Protein AF-0000000086143980 (afdb_homodimer)

Foldseek 3Di:
DCPLVRQLFPCCCVCCPPLPPDDPPPPDPPPPVPAAEEEEEEQAAQQQWDQD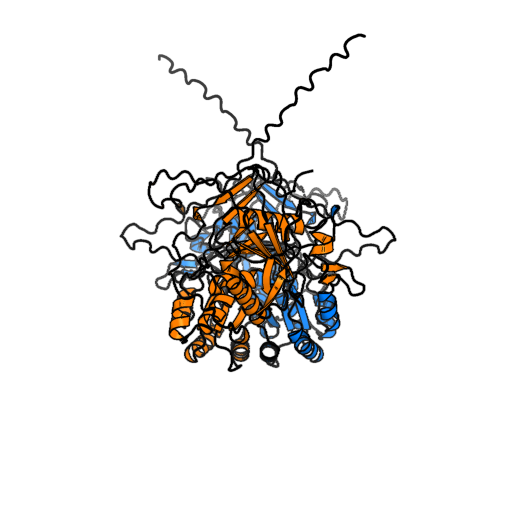PVGTDHDPCCCVPQAPPDLSRAVPDDDFWDWFQALVRDTDTFDKGWHAAHPVRGIHIYTYHYDVPHDDQVPDDLSNLVSVLVRCVRCVVVGQAYEYEGHDPLQLLSLLLSQLFALLQQFFEYEYEYWLHYSVDPPILSSNQRSVRRSCRRPDRASARWYGFPQFIAGSQQKDQDDNRDSRGMDRQEQGTQWGQDSVGIGGDVVSGDSDRRPPDDSDGFRFDLPQEEEDEADPPDALVVVCVVLVDPSHAEYEYAYADQFDHDPRNLVSLLVSVVVRRAYEYAYPDPDFFHDCVDVRSVSNVVSVHATQTHADPSNLSSLLRRQCRDPPRGSVVSNVCSNDDDRSRHDDDPPPDPPPDPDPPPVPPPPPPVPPPPPPPPPVPPPPPPPPPDDD/DFPLLVQLFPDPPPPPPVVPDDDPPPPDPPPPVPAAEEEEEEQAAQQQWDQDPVGTDHDPCCCVPQADPDLSRAVPDDDFWDWFQALVRDTDTFDKGWHAAHPVRGIHIYTYHYDVPHDDQVPDDLSNLVSVLVRCVRCVVPGQAYEYEGHDPLQLLSLLLSQLFALLQQFFEYEYEYWLHYSVDPPILSSNQRSVRRVCRRPDRASARWYGFPQFIAGSQQKDQDDNRDSRGMDRQEQGTQWGRDSVGIHGDVVSGDSDRRPPDDSDGFRFDLPQEEEDEADPPDALVVVCVVLVPPSHAEYEYAYADQFDHDPRNLVSLLVSVVVRRAYEYAYPDPDFFHDCVDPRSVSNVVSVHATQTHADPSNLSSLLRRQCRDPPRGSVVSNVCSNDDDRSRHDDDPPDDPPPDPDPPPVPPPPPPVPPPPPPPPPPPPPPPPPPPPDD

Nearest PDB structures (foldseek):
  3nxk-assembly2_F  TM=8.401E-01  e=1.054E-21  Campylobacter jejuni subsp. jejuni NCTC 11168 = ATCC 700819
  3nxk-assembly2_E  TM=8.441E-01  e=4.011E-21  Campylobacter jejuni subsp. jejuni NCTC 11168 = ATCC 700819
  3nxk-assembly2_G  TM=8.291E-01  e=3.775E-21  Campylobacter jejuni subsp. jejuni NCTC 11168 = ATCC 700819
  3nxk-assembly1_A  TM=8.303E-01  e=7.827E-21  Campylobacter jejuni subsp. jejuni NCTC 11168 = ATCC 700819
  2wt4-assembly1_A  TM=8.074E-01  e=4.844E-20  Helicobacter pylori

Radius of gyration: 29.67 Å; Cα contacts (8 Å, |Δi|>4): 1861; chains: 2; bounding box: 74×87×93 Å

Solvent-accessible surface area (backbone atoms only — not comparable to full-atom values): 47606 Å² total; per-residue (Å²): 142,63,70,63,65,64,63,37,76,59,54,62,68,38,52,88,73,62,84,80,66,70,80,84,66,77,68,63,80,74,67,82,72,71,58,43,36,31,40,34,35,38,40,27,17,40,31,35,24,37,85,46,98,86,35,77,38,78,43,92,46,40,57,70,72,62,33,65,80,28,60,76,46,18,58,75,66,89,56,71,61,40,83,38,42,42,73,85,72,43,77,43,77,20,58,34,35,33,27,48,57,25,66,81,66,47,42,39,33,38,29,46,47,71,45,85,74,61,41,58,27,45,60,42,32,29,72,52,48,44,34,52,50,50,26,50,62,67,36,48,89,79,35,59,20,32,34,35,34,30,14,62,53,35,38,35,36,48,31,15,35,44,28,69,54,43,35,50,61,37,82,36,16,33,28,36,30,36,22,77,29,22,48,80,42,93,84,29,51,16,60,56,18,49,51,51,31,53,52,46,28,65,70,41,88,47,48,40,36,25,32,24,52,61,53,28,32,31,49,14,26,39,34,43,62,39,28,41,66,48,69,63,23,61,45,30,70,77,70,53,53,39,24,42,53,52,97,84,32,53,46,73,36,68,88,60,52,84,78,71,78,52,63,90,52,79,86,73,63,62,69,48,50,34,68,27,44,47,65,45,55,68,56,60,38,67,48,44,66,48,54,50,33,52,64,58,55,83,68,53,42,32,33,35,37,29,20,34,34,47,40,34,59,48,71,79,37,48,64,56,52,27,52,41,33,75,74,46,29,34,37,32,35,22,32,65,23,67,26,53,45,21,45,64,89,40,65,63,24,41,59,39,45,73,42,61,38,32,53,32,26,40,28,37,68,33,26,51,48,32,47,51,27,45,41,67,32,32,92,85,54,42,51,66,59,37,48,57,52,65,58,48,69,82,73,70,33,36,71,73,79,74,77,70,72,85,55,88,71,66,81,76,60,82,79,67,60,78,75,77,67,76,68,77,69,78,72,75,72,72,73,72,76,70,75,76,71,77,76,72,81,68,84,123,144,75,70,61,62,43,60,40,52,64,53,80,64,76,78,77,69,70,96,54,68,70,81,86,67,77,68,62,80,74,68,82,74,70,57,43,36,30,40,35,35,39,38,27,17,40,31,35,23,37,86,47,97,87,35,76,37,78,44,94,46,39,56,71,71,61,32,64,81,29,61,81,46,18,60,76,66,89,55,72,60,39,82,38,42,41,73,84,71,44,78,42,74,21,58,34,34,32,27,48,53,28,58,83,65,48,44,40,35,39,29,47,45,70,46,84,75,60,41,58,26,46,59,43,31,30,72,51,48,44,34,52,51,50,26,48,62,66,35,48,89,80,34,58,19,34,34,35,34,30,15,64,54,35,38,35,36,47,30,15,35,46,28,70,54,43,36,50,60,37,82,35,15,34,29,34,29,36,22,80,30,22,48,81,44,92,83,29,51,15,59,50,17,50,46,39,33,52,52,46,28,66,70,41,85,48,48,42,37,24,31,25,50,59,51,29,33,30,50,14,24,40,34,42,61,39,28,41,66,48,67,64,23,61,43,31,70,77,70,53,51,38,25,40,53,53,96,83,30,46,45,64,36,70,87,58,52,86,78,72,77,52,62,90,51,77,90,71,63,62,70,48,49,35,68,26,44,47,65,44,54,70,56,59,36,68,46,45,67,47,53,50,33,52,63,57,54,84,68,52,43,33,34,35,38,29,20,34,35,46,38,35,59,48,72,78,36,47,64,55,54,26,53,41,34,75,73,44,28,34,37,34,35,22,33,63,23,67,28,55,45,20,46,65,88,40,66,62,24,41,58,40,45,73,42,60,39,33,53,33,25,41,27,35,67,35,26,50,47,33,48,51,27,45,42,67,32,31,90,84,54,41,52,65,58,38,47,57,51,65,56,49,68,82,75,71,32,38,71,74,79,74,77,72,73,83,56,88,72,67,82,77,59,83,78,69,60,77,74,77,67,76,68,78,67,76,71,76,73,73,71,73,74,71,73,78,68,74,73,70,78,68,83,122

pLDDT: mean 81.42, std 24.46, range [19.22, 98.88]

Organism: NCBI:txid717836

Secondary structure (DSSP, 8-state):
--TTTTTT---B-BTB-SSS----------------EEEEEEEESGGGEEEETTEEEE-TTIIIIIITT-TTT--S-----EEEE-TTS-EEEEPEEEPPP-TTS---EEEEEEEEEEEPGGG-SHHHHHHHHHHHHHHGGG-SEEEEE--SSSHHHHHHHHHHHHTTS--SEEEEE--SS-TTSTT-SHHHHHHHHHHHHHH----SEEEEETTEEEETTS-EE-BSS-SS-EE-TTT--SEEEETTEEEE-GGGS--SPPP----------GGGEEEEE--TT--HHHHHHHT-STT--EEEEEEBTTTB--GGGHHHHHHHHHTT-EEEEEESSSB----TTSHHHHHHHHTTPEE-TT--HHHHHHHHHHHHHSTT--HHHHHHHHTS-SSS-S---------SS----GGGS---------------------------/---SSSSS---------GGG-S--------------EEEEEEEESGGGEEEETTEEEE-TTIIIIIITT-TTT--S-----EEEE-TTS-EEEEPEEEPPP-TTS---EEEEEEEEEEEPGGG-SHHHHHHHHHHHHHHTTT-SEEEEE--SSSHHHHHHHHHHHHTTS--SEEEEE--SS-TTSTT-SHHHHHHHHHHHHHH----SEEEEETTEEEETTS-EE-BSS-SS-EE-TTT--SEEEETTEEEE-GGGS--SPPP----------GGGEEEEE--TT--HHHHHHHT-STT--EEEEEEBTTTB--GGGHHHHHHHHHTT-EEEEEESSSB----TTSHHHHHHHHTTPEE-TT--HHHHHHHHHHHHHSTT--HHHHHHHHTS-SSS-S---------SS----GGGS---------------------------

Structure (mmCIF, N/CA/C/O backbone):
data_AF-0000000086143980-model_v1
#
loop_
_entity.id
_entity.type
_entity.pdbx_description
1 polymer asparaginase
#
loop_
_atom_site.group_PDB
_atom_site.id
_atom_site.type_symbol
_atom_site.label_atom_id
_atom_site.label_alt_id
_atom_site.label_comp_id
_atom_site.label_asym_id
_atom_site.label_entity_id
_atom_site.label_seq_id
_atom_site.pdbx_PDB_ins_code
_atom_site.Cartn_x
_atom_site.Cartn_y
_atom_site.Cartn_z
_atom_site.occupancy
_atom_site.B_iso_or_equiv
_atom_site.auth_seq_id
_atom_site.auth_comp_id
_atom_site.auth_asym_id
_atom_site.auth_atom_id
_atom_site.pdbx_PDB_model_num
ATOM 1 N N . MET A 1 1 ? -13.703 -4.676 -33.531 1 31.06 1 MET A N 1
ATOM 2 C CA . MET A 1 1 ? -13.594 -6.078 -33.125 1 31.06 1 MET A CA 1
ATOM 3 C C . MET A 1 1 ? -12.172 -6.41 -32.688 1 31.06 1 MET A C 1
ATOM 5 O O . MET A 1 1 ? -11.43 -7.062 -33.438 1 31.06 1 MET A O 1
ATOM 9 N N . SER A 1 2 ? -11.383 -5.797 -31.891 1 38.38 2 SER A N 1
ATOM 10 C CA . SER A 1 2 ? -9.961 -5.82 -31.562 1 38.38 2 SER A CA 1
ATOM 11 C C . SER A 1 2 ? -9.602 -7.047 -30.734 1 38.38 2 SER A C 1
ATOM 13 O O . SER A 1 2 ? -8.516 -7.602 -30.875 1 38.38 2 SER A O 1
ATOM 15 N N . SER A 1 3 ? -10.031 -7.66 -29.766 1 44.16 3 SER A N 1
ATOM 16 C CA . SER A 1 3 ? -9.25 -8.258 -28.688 1 44.16 3 SER A CA 1
ATOM 17 C C . SER A 1 3 ? -8.773 -9.664 -29.062 1 44.16 3 SER A C 1
ATOM 19 O O . SER A 1 3 ? -8.148 -10.344 -28.25 1 44.16 3 SER A O 1
ATOM 21 N N . GLY A 1 4 ? -8.883 -10.766 -29.781 1 42.53 4 GLY A N 1
ATOM 22 C CA . GLY A 1 4 ? -8.602 -12.188 -29.844 1 42.53 4 GLY A CA 1
ATOM 23 C C . GLY A 1 4 ? -7.129 -12.5 -30.016 1 42.53 4 GLY A C 1
ATOM 24 O O . GLY A 1 4 ? -6.605 -12.438 -31.141 1 42.53 4 GLY A O 1
ATOM 25 N N . ILE A 1 5 ? -6.207 -12.398 -29.266 1 47.72 5 ILE A N 1
ATOM 26 C CA . ILE A 1 5 ? -5.586 -11.094 -29.062 1 47.72 5 ILE A CA 1
ATOM 27 C C . ILE A 1 5 ? -4.492 -10.875 -30.109 1 47.72 5 ILE A C 1
ATOM 29 O O . ILE A 1 5 ? -3.631 -11.734 -30.312 1 47.72 5 ILE A O 1
ATOM 33 N N . TYR A 1 6 ? -4.898 -9.898 -31.109 1 45.09 6 TYR A N 1
ATOM 34 C CA . TYR A 1 6 ? -5.969 -9.742 -32.094 1 45.09 6 TYR A CA 1
ATOM 35 C C . TYR A 1 6 ? -5.594 -10.398 -33.406 1 45.09 6 TYR A C 1
ATOM 37 O O . TYR A 1 6 ? -6.441 -10.992 -34.094 1 45.09 6 TYR A O 1
ATOM 45 N N . ARG A 1 7 ? -4.902 -11 -34 1 46.38 7 ARG A N 1
ATOM 46 C CA . ARG A 1 7 ? -4.41 -11.875 -35.062 1 46.38 7 ARG A CA 1
ATOM 47 C C . ARG A 1 7 ? -3.623 -13.047 -34.469 1 46.38 7 ARG A C 1
ATOM 49 O O . ARG A 1 7 ? -2.438 -12.914 -34.188 1 46.38 7 ARG A O 1
ATOM 56 N N . LEU A 1 8 ? -3.506 -13.695 -33.531 1 52.03 8 LEU A N 1
ATOM 57 C CA . LEU A 1 8 ? -2.869 -14.492 -32.5 1 52.03 8 LEU A CA 1
ATOM 58 C C . LEU A 1 8 ? -1.354 -14.328 -32.531 1 52.03 8 LEU A C 1
ATOM 60 O O . LEU A 1 8 ? -0.714 -14.633 -33.531 1 52.03 8 LEU A O 1
ATOM 64 N N . LEU A 1 9 ? -0.253 -13.602 -32.25 1 49.62 9 LEU A N 1
ATOM 65 C CA . LEU A 1 9 ? 0.788 -12.578 -32.25 1 49.62 9 LEU A CA 1
ATOM 66 C C . LEU A 1 9 ? 1.898 -12.922 -33.25 1 49.62 9 LEU A C 1
ATOM 68 O O . LEU A 1 9 ? 2.449 -14.023 -33.188 1 49.62 9 LEU A O 1
ATOM 72 N N . SER A 1 10 ? 2.207 -12.367 -34.562 1 44.44 10 SER A N 1
ATOM 73 C CA . SER A 1 10 ? 3.422 -12.453 -35.375 1 44.44 10 SER A CA 1
ATOM 74 C C . SER A 1 10 ? 4.527 -11.578 -34.812 1 44.44 10 SER A C 1
ATOM 76 O O . SER A 1 10 ? 5.707 -11.773 -35.094 1 44.44 10 SER A O 1
ATOM 78 N N . PHE A 1 11 ? 4.453 -10.305 -34.375 1 43.47 11 PHE A N 1
ATOM 79 C CA . PHE A 1 11 ? 5.68 -9.516 -34.344 1 43.47 11 PHE A CA 1
ATOM 80 C C . PHE A 1 11 ? 6.586 -10 -33.219 1 43.47 11 PHE A C 1
ATOM 82 O O . PHE A 1 11 ? 6.355 -9.672 -32.031 1 43.47 11 PHE A O 1
ATOM 89 N N . VAL A 1 12 ? 7.398 -10.953 -33.156 1 43 12 VAL A N 1
ATOM 90 C CA . VAL A 1 12 ? 8.391 -10.953 -32.094 1 43 12 VAL A CA 1
ATOM 91 C C . VAL A 1 12 ? 9.562 -10.047 -32.5 1 43 12 VAL A C 1
ATOM 93 O O . VAL A 1 12 ? 10.258 -10.312 -33.469 1 43 12 VAL A O 1
ATOM 96 N N . SER A 1 13 ? 9.836 -8.797 -32.5 1 40 13 SER A N 1
ATOM 97 C CA . SER A 1 13 ? 11.164 -8.203 -32.5 1 40 13 SER A CA 1
ATOM 98 C C . SER A 1 13 ? 12.148 -9.008 -31.672 1 40 13 SER A C 1
ATOM 100 O O . SER A 1 13 ? 12.234 -8.812 -30.453 1 40 13 SER A O 1
ATOM 102 N N . ALA A 1 14 ? 12.766 -10.227 -31.906 1 34.03 14 ALA A N 1
ATOM 103 C CA . ALA A 1 14 ? 13.781 -11.023 -31.234 1 34.03 14 ALA A CA 1
ATOM 104 C C . ALA A 1 14 ? 15.133 -10.32 -31.234 1 34.03 14 ALA A C 1
ATOM 106 O O . ALA A 1 14 ? 16.109 -10.836 -30.703 1 34.03 14 ALA A O 1
ATOM 107 N N . ASN A 1 15 ? 15.023 -9.562 -31.391 1 34.69 15 ASN A N 1
ATOM 108 C CA . ASN A 1 15 ? 13.57 -9.398 -31.391 1 34.69 15 ASN A CA 1
ATOM 109 C C . ASN A 1 15 ? 12.898 -10.312 -30.375 1 34.69 15 ASN A C 1
ATOM 111 O O . ASN A 1 15 ? 11.703 -10.195 -30.109 1 34.69 15 ASN A O 1
ATOM 115 N N . ARG A 1 16 ? 13.82 -11.219 -28.828 1 36.81 16 ARG A N 1
ATOM 116 C CA . ARG A 1 16 ? 15.18 -11.555 -28.422 1 36.81 16 ARG A CA 1
ATOM 117 C C . ARG A 1 16 ? 15.797 -12.594 -29.359 1 36.81 16 ARG A C 1
ATOM 119 O O . ARG A 1 16 ? 15.32 -13.727 -29.438 1 36.81 16 ARG A O 1
ATOM 126 N N . ARG A 1 17 ? 16.516 -12.938 -30.719 1 35.47 17 ARG A N 1
ATOM 127 C CA . ARG A 1 17 ? 17.141 -14.031 -31.453 1 35.47 17 ARG A CA 1
ATOM 128 C C . ARG A 1 17 ? 18.078 -14.828 -30.562 1 35.47 17 ARG A C 1
ATOM 130 O O . ARG A 1 17 ? 18.016 -16.062 -30.516 1 35.47 17 ARG A O 1
ATOM 137 N N . SER A 1 18 ? 19.641 -14.375 -30.266 1 34.31 18 SER A N 1
ATOM 138 C CA . SER A 1 18 ? 20.812 -15.078 -29.766 1 34.31 18 SER A CA 1
ATOM 139 C C . SER A 1 18 ? 20.688 -15.336 -28.266 1 34.31 18 SER A C 1
ATOM 141 O O . SER A 1 18 ? 21.578 -15.945 -27.656 1 34.31 18 SER A O 1
ATOM 143 N N . TYR A 1 19 ? 20.078 -14.906 -27.516 1 34.03 19 TYR A N 1
ATOM 144 C CA . TYR A 1 19 ? 20.438 -15.172 -26.125 1 34.03 19 TYR A CA 1
ATOM 145 C C . TYR A 1 19 ? 20.562 -16.672 -25.859 1 34.03 19 TYR A C 1
ATOM 147 O O . TYR A 1 19 ? 21.219 -17.094 -24.906 1 34.03 19 TYR A O 1
ATOM 155 N N . LEU A 1 20 ? 20.141 -17.906 -26.125 1 34.25 20 LEU A N 1
ATOM 156 C CA . LEU A 1 20 ? 20.938 -19.125 -25.953 1 34.25 20 LEU A CA 1
ATOM 157 C C . LEU A 1 20 ? 21.828 -19.375 -27.156 1 34.25 20 LEU A C 1
ATOM 159 O O . LEU A 1 20 ? 21.328 -19.812 -28.203 1 34.25 20 LEU A O 1
ATOM 163 N N . GLY A 1 21 ? 22.562 -18.719 -27.875 1 31.36 21 GLY A N 1
ATOM 164 C CA . GLY A 1 21 ? 23.609 -19.312 -28.688 1 31.36 21 GLY A CA 1
ATOM 165 C C . GLY A 1 21 ? 24.609 -20.125 -27.875 1 31.36 21 GLY A C 1
ATOM 166 O O . GLY A 1 21 ? 25.547 -19.562 -27.312 1 31.36 21 GLY A O 1
ATOM 167 N N . GLY A 1 22 ? 24.406 -21.312 -27.094 1 30.22 22 GLY A N 1
ATOM 168 C CA . GLY A 1 22 ? 25.406 -22.359 -27.266 1 30.22 22 GLY A CA 1
ATOM 169 C C . GLY A 1 22 ? 25.875 -22.5 -28.703 1 30.22 22 GLY A C 1
ATOM 170 O O . GLY A 1 22 ? 25.578 -21.656 -29.547 1 30.22 22 GLY A O 1
ATOM 171 N N . SER A 1 23 ? 26.062 -23.984 -29.375 1 27.56 23 SER A N 1
ATOM 172 C CA . SER A 1 23 ? 26.766 -24.453 -30.578 1 27.56 23 SER A CA 1
ATOM 173 C C . SER A 1 23 ? 26.344 -23.656 -31.797 1 27.56 23 SER A C 1
ATOM 175 O O . SER A 1 23 ? 25.172 -23.344 -31.969 1 27.56 23 SER A O 1
ATOM 177 N N . ARG A 1 24 ? 27.219 -22.875 -32.375 1 32.5 24 ARG A N 1
ATOM 178 C CA . ARG A 1 24 ? 27.234 -22.359 -33.75 1 32.5 24 ARG A CA 1
ATOM 179 C C . ARG A 1 24 ? 26.562 -23.312 -34.719 1 32.5 24 ARG A C 1
ATOM 181 O O . ARG A 1 24 ? 26.766 -23.234 -35.938 1 32.5 24 ARG A O 1
ATOM 188 N N . GLY A 1 25 ? 26.422 -24.688 -34.25 1 27.05 25 GLY A N 1
ATOM 189 C CA . GLY A 1 25 ? 26.109 -25.516 -35.406 1 27.05 25 GLY A CA 1
ATOM 190 C C . GLY A 1 25 ? 24.891 -25.031 -36.156 1 27.05 25 GLY A C 1
ATOM 191 O O . GLY A 1 25 ? 23.984 -24.438 -35.594 1 27.05 25 GLY A O 1
ATOM 192 N N . THR A 1 26 ? 25.047 -24.672 -37.438 1 30.44 26 THR A N 1
ATOM 193 C CA . THR A 1 26 ? 24.219 -24.391 -38.594 1 30.44 26 THR A CA 1
ATOM 194 C C . THR A 1 26 ? 22.938 -25.203 -38.562 1 30.44 26 THR A C 1
ATOM 196 O O . THR A 1 26 ? 22.266 -25.375 -39.562 1 30.44 26 THR A O 1
ATOM 199 N N . SER A 1 27 ? 22.797 -26.141 -37.5 1 28.16 27 SER A N 1
ATOM 200 C CA . SER A 1 27 ? 21.641 -26.953 -37.844 1 28.16 27 SER A CA 1
ATOM 201 C C . SER A 1 27 ? 20.391 -26.094 -37.969 1 28.16 27 SER A C 1
ATOM 203 O O . SER A 1 27 ? 20.188 -25.156 -37.188 1 28.16 27 SER A O 1
ATOM 205 N N . THR A 1 28 ? 19.938 -25.938 -39.094 1 29.83 28 THR A N 1
ATOM 206 C CA . THR A 1 28 ? 18.594 -25.5 -39.5 1 29.83 28 THR A CA 1
ATOM 207 C C . THR A 1 28 ? 17.578 -25.828 -38.406 1 29.83 28 THR A C 1
ATOM 209 O O . THR A 1 28 ? 17.547 -26.938 -37.906 1 29.83 28 THR A O 1
ATOM 212 N N . PRO A 1 29 ? 17.234 -24.797 -37.531 1 34.53 29 PRO A N 1
ATOM 213 C CA . PRO A 1 29 ? 16.094 -25.188 -36.688 1 34.53 29 PRO A CA 1
ATOM 214 C C . PRO A 1 29 ? 15.172 -26.203 -37.375 1 34.53 29 PRO A C 1
ATOM 216 O O . PRO A 1 29 ? 14.734 -25.969 -38.5 1 34.53 29 PRO A O 1
ATOM 219 N N . THR A 1 30 ? 15.648 -27.438 -37.594 1 32 30 THR A N 1
ATOM 220 C CA . THR A 1 30 ? 14.672 -28.406 -38.062 1 32 30 THR A CA 1
ATOM 221 C C . THR A 1 30 ? 13.281 -28.062 -37.562 1 32 30 THR A C 1
ATOM 223 O O . THR A 1 30 ? 13.086 -27.844 -36.375 1 32 30 THR A O 1
ATOM 226 N N . ASN A 1 31 ? 12.43 -27.516 -38.344 1 35.31 31 ASN A N 1
ATOM 227 C CA . ASN A 1 31 ? 11 -27.219 -38.406 1 35.31 31 ASN A CA 1
ATOM 228 C C . ASN A 1 31 ? 10.172 -28.328 -37.75 1 35.31 31 ASN A C 1
ATOM 230 O O . ASN A 1 31 ? 9.031 -28.578 -38.156 1 35.31 31 ASN A O 1
ATOM 234 N N . SER A 1 32 ? 10.633 -29.406 -37.406 1 40.41 32 SER A N 1
ATOM 235 C CA . SER A 1 32 ? 9.531 -30.281 -37 1 40.41 32 SER A CA 1
ATOM 236 C C . SER A 1 32 ? 8.664 -29.609 -35.969 1 40.41 32 SER A C 1
ATOM 238 O O . SER A 1 32 ? 9.062 -29.5 -34.781 1 40.41 32 SER A O 1
ATOM 240 N N . ALA A 1 33 ? 8.07 -28.469 -36.219 1 48.88 33 ALA A N 1
ATOM 241 C CA . ALA A 1 33 ? 7.27 -27.391 -35.625 1 48.88 33 ALA A CA 1
ATOM 242 C C . ALA A 1 33 ? 6.234 -27.953 -34.656 1 48.88 33 ALA A C 1
ATOM 244 O O . ALA A 1 33 ? 5.102 -28.234 -35.031 1 48.88 33 ALA A O 1
ATOM 245 N N . SER A 1 34 ? 6.578 -28.953 -33.719 1 66.31 34 SER A N 1
ATOM 246 C CA . SER A 1 34 ? 5.562 -29.5 -32.812 1 66.31 34 SER A CA 1
ATOM 247 C C . SER A 1 34 ? 4.82 -28.391 -32.062 1 66.31 34 SER A C 1
ATOM 249 O O . SER A 1 34 ? 5.395 -27.328 -31.797 1 66.31 34 SER A O 1
ATOM 251 N N . GLU A 1 35 ? 3.576 -28.469 -32.094 1 84.88 35 GLU A N 1
ATOM 252 C CA . GLU A 1 35 ? 2.666 -27.531 -31.438 1 84.88 35 GLU A CA 1
ATOM 253 C C . GLU A 1 35 ? 2.963 -27.438 -29.938 1 84.88 35 GLU A C 1
ATOM 255 O O . GLU A 1 35 ? 3.012 -28.453 -29.25 1 84.88 35 GLU A O 1
ATOM 260 N N . PRO A 1 36 ? 3.381 -26.297 -29.484 1 90.88 36 PRO A N 1
ATOM 261 C CA . PRO A 1 36 ? 3.557 -26.156 -28.047 1 90.88 36 PRO A CA 1
ATOM 262 C C . PRO A 1 36 ? 2.371 -26.703 -27.25 1 90.88 36 PRO A C 1
ATOM 264 O O . PRO A 1 36 ? 1.223 -26.562 -27.672 1 90.88 36 PRO A O 1
ATOM 267 N N . GLN A 1 37 ? 2.754 -27.375 -26.141 1 95 37 GLN A N 1
ATOM 268 C CA . GLN A 1 37 ? 1.747 -27.938 -25.25 1 95 37 GLN A CA 1
ATOM 269 C C . GLN A 1 37 ? 1.739 -27.203 -23.906 1 95 37 GLN A C 1
ATOM 271 O O . GLN A 1 37 ? 2.742 -27.203 -23.188 1 95 37 GLN A O 1
ATOM 276 N N . ILE A 1 38 ? 0.599 -26.641 -23.562 1 96.81 38 ILE A N 1
ATOM 277 C CA . ILE A 1 38 ? 0.444 -25.891 -22.328 1 96.81 38 ILE A CA 1
ATOM 278 C C . ILE A 1 38 ? -0.536 -26.609 -21.406 1 96.81 38 ILE A C 1
ATOM 280 O O . ILE A 1 38 ? -1.559 -27.125 -21.859 1 96.81 38 ILE A O 1
ATOM 284 N N . LEU A 1 39 ? -0.166 -26.703 -20.172 1 98.38 39 LEU A N 1
ATOM 285 C CA . LEU A 1 39 ? -1.156 -27.094 -19.188 1 98.38 39 LEU A CA 1
ATOM 286 C C . LEU A 1 39 ? -1.805 -25.875 -18.547 1 98.38 39 LEU A C 1
ATOM 288 O O . LEU A 1 39 ? -1.121 -25.047 -17.922 1 98.38 39 LEU A O 1
ATOM 292 N N . LEU A 1 40 ? -3.062 -25.688 -18.75 1 98 40 LEU A N 1
ATOM 293 C CA . LEU A 1 40 ? -3.863 -24.672 -18.078 1 98 40 LEU A CA 1
ATOM 294 C C . LEU A 1 40 ? -4.453 -25.219 -16.781 1 98 40 LEU A C 1
ATOM 296 O O . LEU A 1 40 ? -5.297 -26.109 -16.797 1 98 40 LEU A O 1
ATOM 300 N N . VAL A 1 41 ? -3.975 -24.703 -15.688 1 97.88 41 VAL A N 1
ATOM 301 C CA . VAL A 1 41 ? -4.5 -25.047 -14.375 1 97.88 41 VAL A CA 1
ATOM 302 C C . VAL A 1 41 ? -5.52 -24.016 -13.93 1 97.88 41 VAL A C 1
ATOM 304 O O . VAL A 1 41 ? -5.168 -22.859 -13.672 1 97.88 41 VAL A O 1
ATOM 307 N N . VAL A 1 42 ? -6.746 -24.406 -13.844 1 96.31 42 VAL A N 1
ATOM 308 C CA . VAL A 1 42 ? -7.789 -23.547 -13.305 1 96.31 42 VAL A CA 1
ATOM 309 C C . VAL A 1 42 ? -7.945 -23.797 -11.805 1 96.31 42 VAL A C 1
ATOM 311 O O . VAL A 1 42 ? -8.68 -24.688 -11.391 1 96.31 42 VAL A O 1
ATOM 314 N N . ALA A 1 43 ? -7.312 -22.953 -11.047 1 95.38 43 ALA A N 1
ATOM 315 C CA . ALA A 1 43 ? -7.316 -23.141 -9.602 1 95.38 43 ALA A CA 1
ATOM 316 C C . ALA A 1 43 ? -8.492 -22.406 -8.953 1 95.38 43 ALA A C 1
ATOM 318 O O . ALA A 1 43 ? -8.914 -22.75 -7.852 1 95.38 43 ALA A O 1
ATOM 319 N N . GLY A 1 44 ? -8.977 -21.375 -9.586 1 92.56 44 GLY A N 1
ATOM 320 C CA . GLY A 1 44 ? -10.086 -20.594 -9.078 1 92.56 44 GLY A CA 1
ATOM 321 C C . GLY A 1 44 ? -10.039 -19.141 -9.516 1 92.56 44 GLY A C 1
ATOM 322 O O . GLY A 1 44 ? -9.406 -18.812 -10.523 1 92.56 44 GLY A O 1
ATOM 323 N N . GLY A 1 45 ? -10.82 -18.391 -8.766 1 90.5 45 GLY A N 1
ATOM 324 C CA . GLY A 1 45 ? -10.805 -16.953 -9 1 90.5 45 GLY A CA 1
ATOM 325 C C . GLY A 1 45 ? -12.047 -16.438 -9.703 1 90.5 45 GLY A C 1
ATOM 326 O O . GLY A 1 45 ? -12.805 -17.219 -10.273 1 90.5 45 GLY A O 1
ATOM 327 N N . THR A 1 46 ? -12.117 -15.18 -9.734 1 86.06 46 THR A N 1
ATOM 328 C CA . THR A 1 46 ? -13.25 -14.492 -10.344 1 86.06 46 THR A CA 1
ATOM 329 C C . THR A 1 46 ? -13.391 -14.875 -11.812 1 86.06 46 THR A C 1
ATOM 331 O O . THR A 1 46 ? -14.508 -14.938 -12.344 1 86.06 46 THR A O 1
ATOM 334 N N . ILE A 1 47 ? -12.352 -15.234 -12.406 1 90.31 47 ILE A N 1
ATOM 335 C CA . ILE A 1 47 ? -12.32 -15.523 -13.836 1 90.31 47 ILE A CA 1
ATOM 336 C C . ILE A 1 47 ? -13.273 -16.672 -14.148 1 90.31 47 ILE A C 1
ATOM 338 O O . ILE A 1 47 ? -13.875 -16.719 -15.227 1 90.31 47 ILE A O 1
ATOM 342 N N . CYS A 1 48 ? -13.484 -17.547 -13.203 1 89.12 48 CYS A N 1
ATOM 343 C CA . CYS A 1 48 ? -14.328 -18.719 -13.445 1 89.12 48 CYS A CA 1
ATOM 344 C C . CYS A 1 48 ? -15.57 -18.688 -12.562 1 89.12 48 CYS A C 1
ATOM 346 O O . CYS A 1 48 ? -16.172 -19.734 -12.289 1 89.12 48 CYS A O 1
ATOM 348 N N . MET A 1 49 ? -15.914 -17.516 -12.102 1 84.06 49 MET A N 1
ATOM 349 C CA . MET A 1 49 ? -17.078 -17.438 -11.211 1 84.06 49 MET A CA 1
ATOM 350 C C . MET A 1 49 ? -18.344 -17.125 -12.008 1 84.06 49 MET A C 1
ATOM 352 O O . MET A 1 49 ? -18.281 -16.422 -13.023 1 84.06 49 MET A O 1
ATOM 356 N N . GLN A 1 50 ? -19.406 -17.656 -11.516 1 83 50 GLN A N 1
ATOM 357 C CA . GLN A 1 50 ? -20.703 -17.438 -12.133 1 83 50 GLN A CA 1
ATOM 358 C C . GLN A 1 50 ? -21.734 -16.953 -11.109 1 83 50 GLN A C 1
ATOM 360 O O . GLN A 1 50 ? -21.562 -17.188 -9.906 1 83 50 GLN A O 1
ATOM 365 N N . ASP A 1 51 ? -22.734 -16.266 -11.633 1 77.62 51 ASP A N 1
ATOM 366 C CA . ASP A 1 51 ? -23.812 -15.797 -10.773 1 77.62 51 ASP A CA 1
ATOM 367 C C . ASP A 1 51 ? -24.594 -16.969 -10.195 1 77.62 51 ASP A C 1
ATOM 369 O O . ASP A 1 51 ? -24.812 -17.969 -10.883 1 77.62 51 ASP A O 1
ATOM 373 N N . SER A 1 52 ? -24.844 -16.844 -8.93 1 75.12 52 SER A N 1
ATOM 374 C CA . SER A 1 52 ? -25.734 -17.766 -8.234 1 75.12 52 SER A CA 1
ATOM 375 C C . SER A 1 52 ? -26.688 -17.031 -7.301 1 75.12 52 SER A C 1
ATOM 377 O O . SER A 1 52 ? -26.609 -15.805 -7.172 1 75.12 52 SER A O 1
ATOM 379 N N . GLU A 1 53 ? -27.656 -17.734 -6.797 1 69.5 53 GLU A N 1
ATOM 380 C CA . GLU A 1 53 ? -28.578 -17.141 -5.832 1 69.5 53 GLU A CA 1
ATOM 381 C C . GLU A 1 53 ? -27.828 -16.578 -4.633 1 69.5 53 GLU A C 1
ATOM 383 O O . GLU A 1 53 ? -28.266 -15.586 -4.035 1 69.5 53 GLU A O 1
ATOM 388 N N . ASP A 1 54 ? -26.75 -17.188 -4.422 1 65.69 54 ASP A N 1
ATOM 389 C CA . ASP A 1 54 ? -25.969 -16.766 -3.258 1 65.69 54 ASP A CA 1
ATOM 390 C C . ASP A 1 54 ? -24.844 -15.82 -3.664 1 65.69 54 ASP A C 1
ATOM 392 O O . ASP A 1 54 ? -23.891 -15.609 -2.9 1 65.69 54 ASP A O 1
ATOM 396 N N . GLY A 1 55 ? -24.906 -15.359 -4.883 1 67 55 GLY A N 1
ATOM 397 C CA . GLY A 1 55 ? -23.844 -14.492 -5.371 1 67 55 GLY A CA 1
ATOM 398 C C . GLY A 1 55 ? -22.891 -15.195 -6.32 1 67 55 GLY A C 1
ATOM 399 O O . GLY A 1 55 ? -23.219 -16.234 -6.883 1 67 55 GLY A O 1
ATOM 400 N N . LEU A 1 56 ? -21.781 -14.586 -6.496 1 68.19 56 LEU A N 1
ATOM 401 C CA . LEU A 1 56 ? -20.797 -15.164 -7.406 1 68.19 56 LEU A CA 1
ATOM 402 C C . LEU A 1 56 ? -20.109 -16.359 -6.777 1 68.19 56 LEU A C 1
ATOM 404 O O . LEU A 1 56 ? -19.594 -16.281 -5.656 1 68.19 56 LEU A O 1
ATOM 408 N N . VAL A 1 57 ? -20.25 -17.5 -7.496 1 71.62 57 VAL A N 1
ATOM 409 C CA . VAL A 1 57 ? -19.609 -18.719 -7.008 1 71.62 57 VAL A CA 1
ATOM 410 C C . VAL A 1 57 ? -18.703 -19.297 -8.094 1 71.62 57 VAL A C 1
ATOM 412 O O . VAL A 1 57 ? -18.984 -19.141 -9.289 1 71.62 57 VAL A O 1
ATOM 415 N N . THR A 1 58 ? -17.703 -19.938 -7.645 1 72.81 58 THR A N 1
ATOM 416 C CA . THR A 1 58 ? -16.812 -20.594 -8.602 1 72.81 58 THR A CA 1
ATOM 417 C C . THR A 1 58 ? -17.547 -21.734 -9.305 1 72.81 58 THR A C 1
ATOM 419 O O . THR A 1 58 ? -18.328 -22.453 -8.688 1 72.81 58 THR A O 1
ATOM 422 N N . SER A 1 59 ? -17.359 -21.766 -10.648 1 72.5 59 SER A N 1
ATOM 423 C CA . SER A 1 59 ? -18.062 -22.75 -11.453 1 72.5 59 SER A CA 1
ATOM 424 C C . SER A 1 59 ? -17.109 -23.797 -12.031 1 72.5 59 SER A C 1
ATOM 426 O O . SER A 1 59 ? -16.047 -23.438 -12.539 1 72.5 59 SER A O 1
ATOM 428 N N . LYS A 1 60 ? -17.531 -25.031 -12.031 1 71.75 60 LYS A N 1
ATOM 429 C CA . LYS A 1 60 ? -16.781 -26.109 -12.641 1 71.75 60 LYS A CA 1
ATOM 430 C C . LYS A 1 60 ? -17.109 -26.234 -14.125 1 71.75 60 LYS A C 1
ATOM 432 O O . LYS A 1 60 ? -16.688 -27.203 -14.781 1 71.75 60 LYS A O 1
ATOM 437 N N . LEU A 1 61 ? -17.688 -25.266 -14.539 1 77.75 61 LEU A N 1
ATOM 438 C CA . LEU A 1 61 ? -18.109 -25.328 -15.93 1 77.75 61 LEU A CA 1
ATOM 439 C C . LEU A 1 61 ? -17.266 -24.391 -16.797 1 77.75 61 LEU A C 1
ATOM 441 O O . LEU A 1 61 ? -17.641 -24.078 -17.938 1 77.75 61 LEU A O 1
ATOM 445 N N . PHE A 1 62 ? -16.172 -23.984 -16.234 1 87.62 62 PHE A N 1
ATOM 446 C CA . PHE A 1 62 ? -15.367 -22.984 -16.922 1 87.62 62 PHE A CA 1
ATOM 447 C C . PHE A 1 62 ? -14.906 -23.5 -18.281 1 87.62 62 PHE A C 1
ATOM 449 O O . PHE A 1 62 ? -15.062 -22.828 -19.297 1 87.62 62 PHE A O 1
ATOM 456 N N . LEU A 1 63 ? -14.375 -24.734 -18.344 1 88.56 63 LEU A N 1
ATOM 457 C CA . LEU A 1 63 ? -13.922 -25.344 -19.578 1 88.56 63 LEU A CA 1
ATOM 458 C C . LEU A 1 63 ? -15.062 -25.484 -20.578 1 88.56 63 LEU A C 1
ATOM 460 O O . LEU A 1 63 ? -14.953 -25.047 -21.734 1 88.56 63 LEU A O 1
ATOM 464 N N . ASP A 1 64 ? -16.156 -26 -20.109 1 85.56 64 ASP A N 1
ATOM 465 C CA . ASP A 1 64 ? -17.25 -26.359 -21 1 85.56 64 ASP A CA 1
ATOM 466 C C . ASP A 1 64 ? -18.016 -25.109 -21.469 1 85.56 64 ASP A C 1
ATOM 468 O O . ASP A 1 64 ? -18.453 -25.047 -22.609 1 85.56 64 ASP A O 1
ATOM 472 N N . GLU A 1 65 ? -18.016 -24.156 -20.641 1 84.25 65 GLU A N 1
ATOM 473 C CA . GLU A 1 65 ? -18.891 -23.031 -20.953 1 84.25 65 GLU A CA 1
ATOM 474 C C . GLU A 1 65 ? -18.078 -21.828 -21.469 1 84.25 65 GLU A C 1
ATOM 476 O O . GLU A 1 65 ? -18.594 -21.016 -22.234 1 84.25 65 GLU A O 1
ATOM 481 N N . CYS A 1 66 ? -16.828 -21.734 -21.047 1 87.62 66 CYS A N 1
ATOM 482 C CA . CYS A 1 66 ? -16.094 -20.516 -21.391 1 87.62 66 CYS A CA 1
ATOM 483 C C . CYS A 1 66 ? -15.031 -20.812 -22.453 1 87.62 66 CYS A C 1
ATOM 485 O O . CYS A 1 66 ? -14.664 -19.922 -23.219 1 87.62 66 CYS A O 1
ATOM 487 N N . LEU A 1 67 ? -14.555 -22.078 -22.594 1 91.19 67 LEU A N 1
ATOM 488 C CA . LEU A 1 67 ? -13.391 -22.312 -23.438 1 91.19 67 LEU A CA 1
ATOM 489 C C . LEU A 1 67 ? -13.766 -23.156 -24.641 1 91.19 67 LEU A C 1
ATOM 491 O O . LEU A 1 67 ? -13.539 -22.766 -25.781 1 91.19 67 LEU A O 1
ATOM 495 N N . ARG A 1 68 ? -14.273 -24.375 -24.562 1 87.56 68 ARG A N 1
ATOM 496 C CA . ARG A 1 68 ? -14.477 -25.391 -25.609 1 87.56 68 ARG A CA 1
ATOM 497 C C . ARG A 1 68 ? -15.289 -24.812 -26.766 1 87.56 68 ARG A C 1
ATOM 499 O O . ARG A 1 68 ? -15.031 -25.141 -27.922 1 87.56 68 ARG A O 1
ATOM 506 N N . HIS A 1 69 ? -16.219 -23.969 -26.609 1 82 69 HIS A N 1
ATOM 507 C CA . HIS A 1 69 ? -17.062 -23.484 -27.703 1 82 69 HIS A CA 1
ATOM 508 C C . HIS A 1 69 ? -16.703 -22.062 -28.078 1 82 69 HIS A C 1
ATOM 510 O O . HIS A 1 69 ? -17.422 -21.422 -28.844 1 82 69 HIS A O 1
ATOM 516 N N . ASN A 1 70 ? -15.641 -21.672 -27.594 1 89.12 70 ASN A N 1
ATOM 517 C CA . ASN A 1 70 ? -15.109 -20.359 -27.953 1 89.12 70 ASN A CA 1
ATOM 518 C C . ASN A 1 70 ? -13.977 -20.484 -28.969 1 89.12 70 ASN A C 1
ATOM 520 O O . ASN A 1 70 ? -12.906 -21.016 -28.656 1 89.12 70 ASN A O 1
ATOM 524 N N . PRO A 1 71 ? -14.156 -20 -30.203 1 89.56 71 PRO A N 1
ATOM 525 C CA . PRO A 1 71 ? -13.172 -20.172 -31.266 1 89.56 71 PRO A CA 1
ATOM 526 C C . PRO A 1 71 ? -11.828 -19.516 -30.938 1 89.56 71 PRO A C 1
ATOM 528 O O . PRO A 1 71 ? -10.82 -19.797 -31.594 1 89.56 71 PRO A O 1
ATOM 531 N N . THR A 1 72 ? -11.828 -18.703 -29.953 1 88.5 72 THR A N 1
ATOM 532 C CA . THR A 1 72 ? -10.586 -18.078 -29.516 1 88.5 72 THR A CA 1
ATOM 533 C C . THR A 1 72 ? -9.648 -19.109 -28.906 1 88.5 72 THR A C 1
ATOM 535 O O . THR A 1 72 ? -8.43 -19 -29.016 1 88.5 72 THR A O 1
ATOM 538 N N . TYR A 1 73 ? -10.242 -20.156 -28.328 1 91.75 73 TYR A N 1
ATOM 539 C CA . TYR A 1 73 ? -9.445 -21.094 -27.531 1 91.75 73 TYR A CA 1
ATOM 540 C C . TYR A 1 73 ? -9.43 -22.469 -28.172 1 91.75 73 TYR A C 1
ATOM 542 O O . TYR A 1 73 ? -8.586 -23.297 -27.828 1 91.75 73 TYR A O 1
ATOM 550 N N . ASP A 1 74 ? -10.406 -22.688 -29 1 92.06 74 ASP A N 1
ATOM 551 C CA . ASP A 1 74 ? -10.523 -23.984 -29.641 1 92.06 74 ASP A CA 1
ATOM 552 C C . ASP A 1 74 ? -10.938 -23.844 -31.109 1 92.06 74 ASP A C 1
ATOM 554 O O . ASP A 1 74 ? -12.023 -23.344 -31.406 1 92.06 74 ASP A O 1
ATOM 558 N N . ASP A 1 75 ? -10.117 -24.328 -31.984 1 89.62 75 ASP A N 1
ATOM 559 C CA . ASP A 1 75 ? -10.391 -24.172 -33.406 1 89.62 75 ASP A CA 1
ATOM 560 C C . ASP A 1 75 ? -11.297 -25.297 -33.938 1 89.62 75 ASP A C 1
ATOM 562 O O . ASP A 1 75 ? -11.555 -25.391 -35.125 1 89.62 75 ASP A O 1
ATOM 566 N N . GLY A 1 76 ? -11.617 -26.266 -33.094 1 89.81 76 GLY A N 1
ATOM 567 C CA . GLY A 1 76 ? -12.57 -27.312 -33.438 1 89.81 76 GLY A CA 1
ATOM 568 C C . GLY A 1 76 ? -11.906 -28.609 -33.875 1 89.81 76 GLY A C 1
ATOM 569 O O . GLY A 1 76 ? -12.57 -29.625 -34.031 1 89.81 76 GLY A O 1
ATOM 570 N N . THR A 1 77 ? -10.625 -28.609 -34.062 1 90.56 77 THR A N 1
ATOM 571 C CA . THR A 1 77 ? -9.914 -29.828 -34.406 1 90.56 77 THR A CA 1
ATOM 572 C C . THR A 1 77 ? -9.93 -30.828 -33.25 1 90.56 77 THR A C 1
ATOM 574 O O . THR A 1 77 ? -9.578 -30.484 -32.125 1 90.56 77 THR A O 1
ATOM 577 N N . PRO A 1 78 ? -10.414 -32 -33.531 1 90.44 78 PRO A N 1
ATOM 578 C CA . PRO A 1 78 ? -10.398 -33 -32.438 1 90.44 78 PRO A CA 1
ATOM 579 C C . PRO A 1 78 ? -8.992 -33.312 -31.969 1 90.44 78 PRO A C 1
ATOM 581 O O . PRO A 1 78 ? -8.094 -33.562 -32.781 1 90.44 78 PRO A O 1
ATOM 584 N N . VAL A 1 79 ? -8.773 -33.188 -30.719 1 90.5 79 VAL A N 1
ATOM 585 C CA . VAL A 1 79 ? -7.496 -33.5 -30.078 1 90.5 79 VAL A CA 1
ATOM 586 C C . VAL A 1 79 ? -7.723 -34.5 -28.938 1 90.5 79 VAL A C 1
ATOM 588 O O . VAL A 1 79 ? -8.711 -34.375 -28.203 1 90.5 79 VAL A O 1
ATOM 591 N N . LEU A 1 80 ? -6.828 -35.438 -28.781 1 90.62 80 LEU A N 1
ATOM 592 C CA . LEU A 1 80 ? -6.922 -36.406 -27.688 1 90.62 80 LEU A CA 1
ATOM 593 C C . LEU A 1 80 ? -6.621 -35.75 -26.344 1 90.62 80 LEU A C 1
ATOM 595 O O . LEU A 1 80 ? -5.82 -34.812 -26.281 1 90.62 80 LEU A O 1
ATOM 599 N N . SER A 1 81 ? -7.258 -36.312 -25.375 1 93.38 81 SER A N 1
ATOM 600 C CA . SER A 1 81 ? -6.957 -35.875 -24.016 1 93.38 81 SER A CA 1
ATOM 601 C C . SER A 1 81 ? -5.512 -36.188 -23.641 1 93.38 81 SER A C 1
ATOM 603 O O . SER A 1 81 ? -4.871 -37.031 -24.266 1 93.38 81 SER A O 1
ATOM 605 N N . THR A 1 82 ? -5.059 -35.469 -22.703 1 95.5 82 THR A N 1
ATOM 606 C CA . THR A 1 82 ? -3.689 -35.625 -22.234 1 95.5 82 THR A CA 1
ATOM 607 C C . THR A 1 82 ? -3.672 -36.094 -20.781 1 95.5 82 THR A C 1
ATOM 609 O O . THR A 1 82 ? -4.457 -35.625 -19.953 1 95.5 82 THR A O 1
ATOM 612 N N . LYS A 1 83 ? -2.775 -37.031 -20.484 1 96.94 83 LYS A N 1
ATOM 613 C CA . LYS A 1 83 ? -2.621 -37.5 -19.109 1 96.94 83 LYS A CA 1
ATOM 614 C C . LYS A 1 83 ? -1.941 -36.438 -18.25 1 96.94 83 LYS A C 1
ATOM 616 O O . LYS A 1 83 ? -0.902 -35.906 -18.625 1 96.94 83 LYS A O 1
ATOM 621 N N . VAL A 1 84 ? -2.561 -36.125 -17.125 1 97.94 84 VAL A N 1
ATOM 622 C CA . VAL A 1 84 ? -2.031 -35.125 -16.203 1 97.94 84 VAL A CA 1
ATOM 623 C C . VAL A 1 84 ? -2.135 -35.656 -14.766 1 97.94 84 VAL A C 1
ATOM 625 O O . VAL A 1 84 ? -2.99 -36.469 -14.461 1 97.94 84 VAL A O 1
ATOM 628 N N . THR A 1 85 ? -1.172 -35.312 -13.945 1 98.19 85 THR A N 1
ATOM 629 C CA . THR A 1 85 ? -1.304 -35.5 -12.5 1 98.19 85 THR A CA 1
ATOM 630 C C . THR A 1 85 ? -2.047 -34.312 -11.875 1 98.19 85 THR A C 1
ATOM 632 O O . THR A 1 85 ? -1.611 -33.188 -11.984 1 98.19 85 THR A O 1
ATOM 635 N N . ASN A 1 86 ? -3.172 -34.562 -11.219 1 97.38 86 ASN A N 1
ATOM 636 C CA . ASN A 1 86 ? -3.982 -33.5 -10.672 1 97.38 86 ASN A CA 1
ATOM 637 C C . ASN A 1 86 ? -3.461 -33.031 -9.312 1 97.38 86 ASN A C 1
ATOM 639 O O . ASN A 1 86 ? -2.396 -33.469 -8.867 1 97.38 86 ASN A O 1
ATOM 643 N N . GLU A 1 87 ? -4.176 -32.094 -8.664 1 95.31 87 GLU A N 1
ATOM 644 C CA . GLU A 1 87 ? -3.74 -31.438 -7.438 1 95.31 87 GLU A CA 1
ATOM 645 C C . GLU A 1 87 ? -3.705 -32.406 -6.266 1 95.31 87 GLU A C 1
ATOM 647 O O . GLU A 1 87 ? -3.105 -32.125 -5.227 1 95.31 87 GLU A O 1
ATOM 652 N N . HIS A 1 88 ? -4.285 -33.594 -6.422 1 95.69 88 HIS A N 1
ATOM 653 C CA . HIS A 1 88 ? -4.297 -34.594 -5.379 1 95.69 88 HIS A CA 1
ATOM 654 C C . HIS A 1 88 ? -3.266 -35.688 -5.656 1 95.69 88 HIS A C 1
ATOM 656 O O . HIS A 1 88 ? -3.219 -36.688 -4.953 1 95.69 88 HIS A O 1
ATOM 662 N N . GLY A 1 89 ? -2.537 -35.562 -6.73 1 96 89 GLY A N 1
ATOM 663 C CA . GLY A 1 89 ? -1.494 -36.531 -7.059 1 96 89 GLY A CA 1
ATOM 664 C C . GLY A 1 89 ? -2.002 -37.719 -7.875 1 96 89 GLY A C 1
ATOM 665 O O . GLY A 1 89 ? -1.315 -38.719 -8 1 96 89 GLY A O 1
ATOM 666 N N . LYS A 1 90 ? -3.168 -37.531 -8.445 1 97.62 90 LYS A N 1
ATOM 667 C CA . LYS A 1 90 ? -3.775 -38.625 -9.211 1 97.62 90 LYS A CA 1
ATOM 668 C C . LYS A 1 90 ? -3.646 -38.375 -10.711 1 97.62 90 LYS A C 1
ATOM 670 O O . LYS A 1 90 ? -3.826 -37.25 -11.18 1 97.62 90 LYS A O 1
ATOM 675 N N . SER A 1 91 ? -3.373 -39.406 -11.406 1 97.38 91 SER A N 1
ATOM 676 C CA . SER A 1 91 ? -3.311 -39.312 -12.859 1 97.38 91 SER A CA 1
ATOM 677 C C . SER A 1 91 ? -4.707 -39.312 -13.469 1 97.38 91 SER A C 1
ATOM 679 O O . SER A 1 91 ? -5.516 -40.188 -13.219 1 97.38 91 SER A O 1
ATOM 681 N N . ILE A 1 92 ? -5.012 -38.312 -14.25 1 97.12 92 ILE A N 1
ATOM 682 C CA . ILE A 1 92 ? -6.305 -38.188 -14.914 1 97.12 92 ILE A CA 1
ATOM 683 C C . ILE A 1 92 ? -6.102 -37.781 -16.359 1 97.12 92 ILE A C 1
ATOM 685 O O . ILE A 1 92 ? -5 -37.406 -16.766 1 97.12 92 ILE A O 1
ATOM 689 N N . GLU A 1 93 ? -7.141 -37.938 -17.125 1 96.5 93 GLU A N 1
ATOM 690 C CA . GLU A 1 93 ? -7.152 -37.406 -18.484 1 96.5 93 GLU A CA 1
ATOM 691 C C . GLU A 1 93 ? -7.699 -36 -18.531 1 96.5 93 GLU A C 1
ATOM 693 O O . GLU A 1 93 ? -8.836 -35.75 -18.125 1 96.5 93 GLU A O 1
ATOM 698 N N . ALA A 1 94 ? -6.93 -35.156 -18.984 1 95.69 94 ALA A N 1
ATOM 699 C CA . ALA A 1 94 ? -7.348 -33.75 -19.109 1 95.69 94 ALA A CA 1
ATOM 700 C C . ALA A 1 94 ? -7.773 -33.438 -20.531 1 95.69 94 ALA A C 1
ATOM 702 O O . ALA A 1 94 ? -7.043 -33.719 -21.484 1 95.69 94 ALA A O 1
ATOM 703 N N . PRO A 1 95 ? -9 -32.844 -20.688 1 95.38 95 PRO A N 1
ATOM 704 C CA . PRO A 1 95 ? -9.375 -32.375 -22.031 1 95.38 95 PRO A CA 1
ATOM 705 C C . PRO A 1 95 ? -8.367 -31.406 -22.625 1 95.38 95 PRO A C 1
ATOM 707 O O . PRO A 1 95 ? -7.832 -30.547 -21.906 1 95.38 95 PRO A O 1
ATOM 710 N N . THR A 1 96 ? -8.102 -31.562 -23.891 1 95.75 96 THR A N 1
ATOM 711 C CA . THR A 1 96 ? -7.117 -30.719 -24.594 1 95.75 96 THR A CA 1
ATOM 712 C C . THR A 1 96 ? -7.773 -29.953 -25.734 1 95.75 96 THR A C 1
ATOM 714 O O . THR A 1 96 ? -8.523 -30.516 -26.516 1 95.75 96 THR A O 1
ATOM 717 N N . LEU A 1 97 ? -7.488 -28.641 -25.688 1 94.88 97 LEU A N 1
ATOM 718 C CA . LEU A 1 97 ? -7.965 -27.75 -26.719 1 94.88 97 LEU A CA 1
ATOM 719 C C . LEU A 1 97 ? -6.844 -27.391 -27.703 1 94.88 97 LEU A C 1
ATOM 721 O O . LEU A 1 97 ? -5.664 -27.578 -27.375 1 94.88 97 LEU A O 1
ATOM 725 N N . ARG A 1 98 ? -7.27 -27 -28.906 1 93.56 98 ARG A N 1
ATOM 726 C CA . ARG A 1 98 ? -6.312 -26.484 -29.875 1 93.56 98 ARG A CA 1
ATOM 727 C C . ARG A 1 98 ? -6.66 -25.062 -30.281 1 93.56 98 ARG A C 1
ATOM 729 O O . ARG A 1 98 ? -7.734 -24.812 -30.844 1 93.56 98 ARG A O 1
ATOM 736 N N . LEU A 1 99 ? -5.77 -24.156 -29.969 1 90.94 99 LEU A N 1
ATOM 737 C CA . LEU A 1 99 ? -5.992 -22.766 -30.328 1 90.94 99 LEU A CA 1
ATOM 738 C C . LEU A 1 99 ? -5.816 -22.562 -31.844 1 90.94 99 LEU A C 1
ATOM 740 O O . LEU A 1 99 ? -5.082 -23.312 -32.5 1 90.94 99 LEU A O 1
ATOM 744 N N . PRO A 1 100 ? -6.484 -21.531 -32.375 1 87.38 100 PRO A N 1
ATOM 745 C CA . PRO A 1 100 ? -6.285 -21.219 -33.781 1 87.38 100 PRO A CA 1
ATOM 746 C C . PRO A 1 100 ? -4.844 -20.844 -34.125 1 87.38 100 PRO A C 1
ATOM 748 O O . PRO A 1 100 ? -4.094 -20.438 -33.219 1 87.38 100 PRO A O 1
ATOM 751 N N . ARG A 1 101 ? -4.547 -20.938 -35.344 1 84.31 101 ARG A N 1
ATOM 752 C CA . ARG A 1 101 ? -3.189 -20.641 -35.781 1 84.31 101 ARG A CA 1
ATOM 753 C C . ARG A 1 101 ? -2.857 -19.172 -35.594 1 84.31 101 ARG A C 1
ATOM 755 O O . ARG A 1 101 ? -3.711 -18.297 -35.781 1 84.31 101 ARG A O 1
ATOM 762 N N . ASP A 1 102 ? -1.688 -19.031 -35.125 1 75.88 102 ASP A N 1
ATOM 763 C CA . ASP A 1 102 ? -1.217 -17.656 -35.031 1 75.88 102 ASP A CA 1
ATOM 764 C C . ASP A 1 102 ? -0.722 -17.156 -36.375 1 75.88 102 ASP A C 1
ATOM 766 O O . ASP A 1 102 ? -0.944 -17.797 -37.406 1 75.88 102 ASP A O 1
ATOM 770 N N . ARG A 1 103 ? -0.152 -15.984 -36.438 1 69.19 103 ARG A N 1
ATOM 771 C CA . ARG A 1 103 ? 0.289 -15.352 -37.688 1 69.19 103 ARG A CA 1
ATOM 772 C C . ARG A 1 103 ? 1.408 -16.156 -38.344 1 69.19 103 ARG A C 1
ATOM 774 O O . ARG A 1 103 ? 1.615 -16.078 -39.562 1 69.19 103 ARG A O 1
ATOM 781 N N . ASN A 1 104 ? 2.107 -16.984 -37.531 1 68.69 104 ASN A N 1
ATOM 782 C CA . ASN A 1 104 ? 3.188 -17.812 -38.031 1 68.69 104 ASN A CA 1
ATOM 783 C C . ASN A 1 104 ? 2.682 -19.188 -38.469 1 68.69 104 ASN A C 1
ATOM 785 O O . ASN A 1 104 ? 3.467 -20.031 -38.906 1 68.69 104 ASN A O 1
ATOM 789 N N . GLY A 1 105 ? 1.418 -19.344 -38.312 1 73.56 105 GLY A N 1
ATOM 790 C CA . GLY A 1 105 ? 0.806 -20.594 -38.75 1 73.56 105 GLY A CA 1
ATOM 791 C C . GLY A 1 105 ? 0.914 -21.703 -37.719 1 73.56 105 GLY A C 1
ATOM 792 O O . GLY A 1 105 ? 0.713 -22.875 -38.062 1 73.56 105 GLY A O 1
ATOM 793 N N . GLU A 1 106 ? 1.266 -21.391 -36.531 1 78.44 106 GLU A N 1
ATOM 794 C CA . GLU A 1 106 ? 1.442 -22.406 -35.5 1 78.44 106 GLU A CA 1
ATOM 795 C C . GLU A 1 106 ? 0.233 -22.453 -34.562 1 78.44 106 GLU A C 1
ATOM 797 O O . GLU A 1 106 ? -0.357 -21.406 -34.25 1 78.44 106 GLU A O 1
ATOM 802 N N . ASN A 1 107 ? -0.137 -23.734 -34.188 1 88.69 107 ASN A N 1
ATOM 803 C CA . ASN A 1 107 ? -1.168 -23.938 -33.188 1 88.69 107 ASN A CA 1
ATOM 804 C C . ASN A 1 107 ? -0.561 -24.172 -31.812 1 88.69 107 ASN A C 1
ATOM 806 O O . ASN A 1 107 ? 0.627 -24.469 -31.688 1 88.69 107 ASN A O 1
ATOM 810 N N . VAL A 1 108 ? -1.39 -23.938 -30.828 1 91.5 108 VAL A N 1
ATOM 811 C CA . VAL A 1 108 ? -1.035 -24.25 -29.453 1 91.5 108 VAL A CA 1
ATOM 812 C C . VAL A 1 108 ? -2.062 -25.203 -28.859 1 91.5 108 VAL A C 1
ATOM 814 O O . VAL A 1 108 ? -3.268 -25.031 -29.047 1 91.5 108 VAL A O 1
ATOM 817 N N . ARG A 1 109 ? -1.566 -26.234 -28.297 1 94.38 109 ARG A N 1
ATOM 818 C CA . ARG A 1 109 ? -2.447 -27.141 -27.562 1 94.38 109 ARG A CA 1
ATOM 819 C C . ARG A 1 109 ? -2.498 -26.781 -26.094 1 94.38 109 ARG A C 1
ATOM 821 O O . ARG A 1 109 ? -1.471 -26.453 -25.484 1 94.38 109 ARG A O 1
ATOM 828 N N . CYS A 1 110 ? -3.662 -26.828 -25.594 1 96 110 CYS A N 1
ATOM 829 C CA . CYS A 1 110 ? -3.881 -26.422 -24.203 1 96 110 CYS A CA 1
ATOM 830 C C . CYS A 1 110 ? -4.715 -27.469 -23.469 1 96 110 CYS A C 1
ATOM 832 O O . CYS A 1 110 ? -5.918 -27.594 -23.719 1 96 110 CYS A O 1
ATOM 834 N N . SER A 1 111 ? -4.062 -28.266 -22.594 1 97.25 111 SER A N 1
ATOM 835 C CA . SER A 1 111 ? -4.785 -29.188 -21.734 1 97.25 111 SER A CA 1
ATOM 836 C C . SER A 1 111 ? -5.293 -28.484 -20.484 1 97.25 111 SER A C 1
ATOM 838 O O . SER A 1 111 ? -4.578 -27.672 -19.875 1 97.25 111 SER A O 1
ATOM 840 N N . VAL A 1 112 ? -6.52 -28.734 -20.094 1 96.75 112 VAL A N 1
ATOM 841 C CA . VAL A 1 112 ? -7.16 -27.969 -19.031 1 96.75 112 VAL A CA 1
ATOM 842 C C . VAL A 1 112 ? -7.348 -28.859 -17.797 1 96.75 112 VAL A C 1
ATOM 844 O O . VAL A 1 112 ? -8 -29.891 -17.859 1 96.75 112 VAL A O 1
ATOM 847 N N . LEU A 1 113 ? -6.734 -28.516 -16.703 1 96.44 113 LEU A N 1
ATOM 848 C CA . LEU A 1 113 ? -6.926 -29.141 -15.398 1 96.44 113 LEU A CA 1
ATOM 849 C C . LEU A 1 113 ? -7.684 -28.203 -14.453 1 96.44 113 LEU A C 1
ATOM 851 O O . LEU A 1 113 ? -7.156 -27.172 -14.031 1 96.44 113 LEU A O 1
ATOM 855 N N . GLU A 1 114 ? -8.867 -28.5 -14.109 1 94.31 114 GLU A N 1
ATOM 856 C CA . GLU A 1 114 ? -9.656 -27.75 -13.133 1 94.31 114 GLU A CA 1
ATOM 857 C C . GLU A 1 114 ? -9.508 -28.344 -11.734 1 94.31 114 GLU A C 1
ATOM 859 O O . GLU A 1 114 ? -9.812 -29.531 -11.523 1 94.31 114 GLU A O 1
ATOM 864 N N . PHE A 1 115 ? -9.023 -27.531 -10.836 1 94.5 115 PHE A N 1
ATOM 865 C CA . PHE A 1 115 ? -8.883 -27.984 -9.461 1 94.5 115 PHE A CA 1
ATOM 866 C C . PHE A 1 115 ? -10.25 -28.312 -8.859 1 94.5 115 PHE A C 1
ATOM 868 O O . PHE A 1 115 ? -11.258 -27.719 -9.25 1 94.5 115 PHE A O 1
ATOM 875 N N . ASP A 1 116 ? -10.219 -29.25 -7.965 1 90.5 116 ASP A N 1
ATOM 876 C CA . ASP A 1 116 ? -11.414 -29.656 -7.23 1 90.5 116 ASP A CA 1
ATOM 877 C C . ASP A 1 116 ? -11.109 -29.859 -5.75 1 90.5 116 ASP A C 1
ATOM 879 O O . ASP A 1 116 ? -10.469 -30.828 -5.367 1 90.5 116 ASP A O 1
ATOM 883 N N . PRO A 1 117 ? -11.633 -28.953 -4.867 1 89.75 117 PRO A N 1
ATOM 884 C CA . PRO A 1 117 ? -12.484 -27.797 -5.164 1 89.75 117 PRO A CA 1
ATOM 885 C C . PRO A 1 117 ? -11.703 -26.625 -5.742 1 89.75 117 PRO A C 1
ATOM 887 O O . PRO A 1 117 ? -10.477 -26.578 -5.621 1 89.75 117 PRO A O 1
ATOM 890 N N . LEU A 1 118 ? -12.453 -25.75 -6.363 1 89.69 118 LEU A N 1
ATOM 891 C CA . LEU A 1 118 ? -11.867 -24.484 -6.777 1 89.69 118 LEU A CA 1
ATOM 892 C C . LEU A 1 118 ? -11.531 -23.609 -5.566 1 89.69 118 LEU A C 1
ATOM 894 O O . LEU A 1 118 ? -12.242 -23.641 -4.562 1 89.69 118 LEU A O 1
ATOM 898 N N . LEU A 1 119 ? -10.539 -22.844 -5.781 1 86.56 119 LEU A N 1
ATOM 899 C CA . LEU A 1 119 ? -9.969 -22.109 -4.66 1 86.56 119 LEU A CA 1
ATOM 900 C C . LEU A 1 119 ? -10.555 -20.703 -4.578 1 86.56 119 LEU A C 1
ATOM 902 O O . LEU A 1 119 ? -10.758 -20.047 -5.605 1 86.56 119 LEU A O 1
ATOM 906 N N . ASP A 1 120 ? -10.867 -20.312 -3.369 1 86.12 120 ASP A N 1
ATOM 907 C CA . ASP A 1 120 ? -11.055 -18.906 -3.033 1 86.12 120 ASP A CA 1
ATOM 908 C C . ASP A 1 120 ? -9.719 -18.219 -2.738 1 86.12 120 ASP A C 1
ATOM 910 O O . ASP A 1 120 ? -9.039 -18.578 -1.77 1 86.12 120 ASP A O 1
ATOM 914 N N . SER A 1 121 ? -9.445 -17.25 -3.568 1 89.88 121 SER A N 1
ATOM 915 C CA . SER A 1 121 ? -8.109 -16.656 -3.471 1 89.88 121 SER A CA 1
ATOM 916 C C . SER A 1 121 ? -7.891 -16 -2.113 1 89.88 121 SER A C 1
ATOM 918 O O . SER A 1 121 ? -6.75 -15.867 -1.657 1 89.88 121 SER A O 1
ATOM 920 N N . SER A 1 122 ? -8.898 -15.523 -1.431 1 90.12 122 SER A N 1
ATOM 921 C CA . SER A 1 122 ? -8.742 -14.867 -0.135 1 90.12 122 SER A CA 1
ATOM 922 C C . SER A 1 122 ? -8.32 -15.859 0.938 1 90.12 122 SER A C 1
ATOM 924 O O . SER A 1 122 ? -7.875 -15.469 2.02 1 90.12 122 SER A O 1
ATOM 926 N N . THR A 1 123 ? -8.367 -17.125 0.562 1 91.31 123 THR A N 1
ATOM 927 C CA . THR A 1 123 ? -7.98 -18.156 1.524 1 91.31 123 THR A CA 1
ATOM 928 C C . THR A 1 123 ? -6.703 -18.859 1.083 1 91.31 123 THR A C 1
ATOM 930 O O . THR A 1 123 ? -6.199 -19.75 1.783 1 91.31 123 THR A O 1
ATOM 933 N N . ALA A 1 124 ? -6.215 -18.547 -0.031 1 95.5 124 ALA A N 1
ATOM 934 C CA . ALA A 1 124 ? -5.012 -19.188 -0.549 1 95.5 124 ALA A CA 1
ATOM 935 C C . ALA A 1 124 ? -3.795 -18.844 0.302 1 95.5 124 ALA A C 1
ATOM 937 O O . ALA A 1 124 ? -3.551 -17.672 0.6 1 95.5 124 ALA A O 1
ATOM 938 N N . HIS A 1 125 ? -3.104 -19.797 0.739 1 96.94 125 HIS A N 1
ATOM 939 C CA . HIS A 1 125 ? -1.854 -19.703 1.484 1 96.94 125 HIS A CA 1
ATOM 940 C C . HIS A 1 125 ? -0.985 -20.938 1.284 1 96.94 125 HIS A C 1
ATOM 942 O O . HIS A 1 125 ? -1.014 -21.547 0.217 1 96.94 125 HIS A O 1
ATOM 948 N N . ALA A 1 126 ? -0.207 -21.359 2.225 1 97.94 126 ALA A N 1
ATOM 949 C CA . ALA A 1 126 ? 0.833 -22.359 2.041 1 97.94 126 ALA A CA 1
ATOM 950 C C . ALA A 1 126 ? 0.247 -23.656 1.489 1 97.94 126 ALA A C 1
ATOM 952 O O . ALA A 1 126 ? 0.783 -24.234 0.539 1 97.94 126 ALA A O 1
ATOM 953 N N . PRO A 1 127 ? -0.847 -24.188 2.006 1 96.69 127 PRO A N 1
ATOM 954 C CA . PRO A 1 127 ? -1.396 -25.406 1.411 1 96.69 127 PRO A CA 1
ATOM 955 C C . PRO A 1 127 ? -1.676 -25.25 -0.084 1 96.69 127 PRO A C 1
ATOM 957 O O . PRO A 1 127 ? -1.399 -26.172 -0.859 1 96.69 127 PRO A O 1
ATOM 960 N N . THR A 1 128 ? -2.201 -24.125 -0.495 1 96.88 128 THR A N 1
ATOM 961 C CA . THR A 1 128 ? -2.465 -23.859 -1.905 1 96.88 128 THR A CA 1
ATOM 962 C C . THR A 1 128 ? -1.162 -23.797 -2.697 1 96.88 128 THR A C 1
ATOM 964 O O . THR A 1 128 ? -1.064 -24.375 -3.785 1 96.88 128 THR A O 1
ATOM 967 N N . TRP A 1 129 ? -0.141 -23.094 -2.162 1 98.44 129 TRP A N 1
ATOM 968 C CA . TRP A 1 129 ? 1.154 -22.984 -2.826 1 98.44 129 TRP A CA 1
ATOM 969 C C . TRP A 1 129 ? 1.775 -24.375 -3.025 1 98.44 129 TRP A C 1
ATOM 971 O O . TRP A 1 129 ? 2.283 -24.672 -4.105 1 98.44 129 TRP A O 1
ATOM 981 N N . ASN A 1 130 ? 1.687 -25.188 -1.956 1 97.88 130 ASN A N 1
ATOM 982 C CA . ASN A 1 130 ? 2.215 -26.547 -2.006 1 97.88 130 ASN A CA 1
ATOM 983 C C . ASN A 1 130 ? 1.53 -27.375 -3.09 1 97.88 130 ASN A C 1
ATOM 985 O O . ASN A 1 130 ? 2.197 -28.062 -3.859 1 97.88 130 ASN A O 1
ATOM 989 N N . GLN A 1 131 ? 0.289 -27.25 -3.174 1 97.31 131 GLN A N 1
ATOM 990 C CA . GLN A 1 131 ? -0.484 -28.016 -4.152 1 97.31 131 GLN A CA 1
ATOM 991 C C . GLN A 1 131 ? -0.137 -27.578 -5.574 1 97.31 131 GLN A C 1
ATOM 993 O O . GLN A 1 131 ? 0.058 -28.422 -6.453 1 97.31 131 GLN A O 1
ATOM 998 N N . LEU A 1 132 ? -0.081 -26.344 -5.805 1 98.12 132 LEU A N 1
ATOM 999 C CA . LEU A 1 132 ? 0.233 -25.812 -7.129 1 98.12 132 LEU A CA 1
ATOM 1000 C C . LEU A 1 132 ? 1.647 -26.203 -7.547 1 98.12 132 LEU A C 1
ATOM 1002 O O . LEU A 1 132 ? 1.865 -26.656 -8.672 1 98.12 132 LEU A O 1
ATOM 1006 N N . ALA A 1 133 ? 2.617 -26.031 -6.633 1 98 133 ALA A N 1
ATOM 1007 C CA . ALA A 1 133 ? 4.008 -26.375 -6.926 1 98 133 ALA A CA 1
ATOM 1008 C C . ALA A 1 133 ? 4.148 -27.859 -7.258 1 98 133 ALA A C 1
ATOM 1010 O O . ALA A 1 133 ? 4.828 -28.219 -8.219 1 98 133 ALA A O 1
ATOM 1011 N N . GLN A 1 134 ? 3.461 -28.672 -6.508 1 97.12 134 GLN A N 1
ATOM 1012 C CA . GLN A 1 134 ? 3.514 -30.109 -6.742 1 97.12 134 GLN A CA 1
ATOM 1013 C C . GLN A 1 134 ? 2.875 -30.469 -8.078 1 97.12 134 GLN A C 1
ATOM 1015 O O . GLN A 1 134 ? 3.377 -31.344 -8.797 1 97.12 134 GLN A O 1
ATOM 1020 N N . THR A 1 135 ? 1.808 -29.828 -8.383 1 97.88 135 THR A N 1
ATOM 1021 C CA . THR A 1 135 ? 1.124 -30.078 -9.648 1 97.88 135 THR A CA 1
ATOM 1022 C C . THR A 1 135 ? 2.023 -29.734 -10.828 1 97.88 135 THR A C 1
ATOM 1024 O O . THR A 1 135 ? 2.127 -30.5 -11.789 1 97.88 135 THR A O 1
ATOM 1027 N N . ILE A 1 136 ? 2.674 -28.578 -10.766 1 97.81 136 ILE A N 1
ATOM 1028 C CA . ILE A 1 136 ? 3.576 -28.156 -11.828 1 97.81 136 ILE A CA 1
ATOM 1029 C C . ILE A 1 136 ? 4.723 -29.156 -11.969 1 97.81 136 ILE A C 1
ATOM 1031 O O . ILE A 1 136 ? 5.012 -29.625 -13.07 1 97.81 136 ILE A O 1
ATOM 1035 N N . ARG A 1 137 ? 5.32 -29.562 -10.852 1 96.19 137 ARG A N 1
ATOM 1036 C CA . ARG A 1 137 ? 6.453 -30.484 -10.875 1 96.19 137 ARG A CA 1
ATOM 1037 C C . ARG A 1 137 ? 6.047 -31.844 -11.438 1 96.19 137 ARG A C 1
ATOM 1039 O O . ARG A 1 137 ? 6.77 -32.438 -12.234 1 96.19 137 ARG A O 1
ATOM 1046 N N . ALA A 1 138 ? 4.906 -32.281 -11.07 1 96.56 138 ALA A N 1
ATOM 1047 C CA . ALA A 1 138 ? 4.438 -33.594 -11.484 1 96.56 138 ALA A CA 1
ATOM 1048 C C . ALA A 1 138 ? 4.176 -33.625 -12.984 1 96.56 138 ALA A C 1
ATOM 1050 O O . ALA A 1 138 ? 4.191 -34.688 -13.594 1 96.56 138 ALA A O 1
ATOM 1051 N N . ASN A 1 139 ? 3.939 -32.469 -13.57 1 97.69 139 ASN A N 1
ATOM 1052 C CA . ASN A 1 139 ? 3.562 -32.438 -14.977 1 97.69 139 ASN A CA 1
ATOM 1053 C C . ASN A 1 139 ? 4.633 -31.766 -15.828 1 97.69 139 ASN A C 1
ATOM 1055 O O . ASN A 1 139 ? 4.461 -31.609 -17.047 1 97.69 139 ASN A O 1
ATOM 1059 N N . GLU A 1 140 ? 5.719 -31.344 -15.242 1 94.81 140 GLU A N 1
ATOM 1060 C CA . GLU A 1 140 ? 6.727 -30.484 -15.852 1 94.81 140 GLU A CA 1
ATOM 1061 C C . GLU A 1 140 ? 7.32 -31.125 -17.109 1 94.81 140 GLU A C 1
ATOM 1063 O O . GLU A 1 140 ? 7.594 -30.438 -18.094 1 94.81 140 GLU A O 1
ATOM 1068 N N . ASP A 1 141 ? 7.473 -32.406 -17.172 1 92.94 141 ASP A N 1
ATOM 1069 C CA . ASP A 1 141 ? 8.117 -33.094 -18.281 1 92.94 141 ASP A CA 1
ATOM 1070 C C . ASP A 1 141 ? 7.172 -33.219 -19.484 1 92.94 141 ASP A C 1
ATOM 1072 O O . ASP A 1 141 ? 7.617 -33.375 -20.609 1 92.94 141 ASP A O 1
ATOM 1076 N N . ASN A 1 142 ? 5.91 -33.062 -19.266 1 95 142 ASN A N 1
ATOM 1077 C CA . ASN A 1 142 ? 4.922 -33.375 -20.297 1 95 142 ASN A CA 1
ATOM 1078 C C . ASN A 1 142 ? 4.441 -32.094 -20.984 1 95 142 ASN A C 1
ATOM 1080 O O . ASN A 1 142 ? 3.77 -32.156 -22.016 1 95 142 ASN A O 1
ATOM 1084 N N . PHE A 1 143 ? 4.828 -30.953 -20.469 1 96.75 143 PHE A N 1
ATOM 1085 C CA . PHE A 1 143 ? 4.312 -29.719 -21.016 1 96.75 143 PHE A CA 1
ATOM 1086 C C . PHE A 1 143 ? 5.438 -28.719 -21.25 1 96.75 143 PHE A C 1
ATOM 1088 O O . PHE A 1 143 ? 6.48 -28.781 -20.594 1 96.75 143 PHE A O 1
ATOM 1095 N N . ASP A 1 144 ? 5.191 -27.797 -22.141 1 94.75 144 ASP A N 1
ATOM 1096 C CA . ASP A 1 144 ? 6.195 -26.797 -22.5 1 94.75 144 ASP A CA 1
ATOM 1097 C C . ASP A 1 144 ? 6.086 -25.562 -21.609 1 94.75 144 ASP A C 1
ATOM 1099 O O . ASP A 1 144 ? 7.059 -24.828 -21.438 1 94.75 144 ASP A O 1
ATOM 1103 N N . ALA A 1 145 ? 4.953 -25.344 -21.062 1 97 145 ALA A N 1
ATOM 1104 C CA . ALA A 1 145 ? 4.695 -24.188 -20.203 1 97 145 ALA A CA 1
ATOM 1105 C C . ALA A 1 145 ? 3.416 -24.391 -19.391 1 97 145 ALA A C 1
ATOM 1107 O O . ALA A 1 145 ? 2.688 -25.375 -19.594 1 97 145 ALA A O 1
ATOM 1108 N N . PHE A 1 146 ? 3.191 -23.531 -18.469 1 98.44 146 PHE A N 1
ATOM 1109 C CA . PHE A 1 146 ? 2.033 -23.609 -17.594 1 98.44 146 PHE A CA 1
ATOM 1110 C C . PHE A 1 146 ? 1.327 -22.266 -17.484 1 98.44 146 PHE A C 1
ATOM 1112 O O . PHE A 1 146 ? 1.978 -21.219 -17.438 1 98.44 146 PHE A O 1
ATOM 1119 N N . VAL A 1 147 ? 0.043 -22.25 -17.469 1 98.56 147 VAL A N 1
ATOM 1120 C CA . VAL A 1 147 ? -0.798 -21.109 -17.156 1 98.56 147 VAL A CA 1
ATOM 1121 C C . VAL A 1 147 ? -1.729 -21.438 -16 1 98.56 147 VAL A C 1
ATOM 1123 O O . VAL A 1 147 ? -2.365 -22.484 -15.984 1 98.56 147 VAL A O 1
ATOM 1126 N N . ILE A 1 148 ? -1.767 -20.625 -15.023 1 98.62 148 ILE A N 1
ATOM 1127 C CA . ILE A 1 148 ? -2.576 -20.859 -13.828 1 98.62 148 ILE A CA 1
ATOM 1128 C C . ILE A 1 148 ? -3.609 -19.734 -13.68 1 98.62 148 ILE A C 1
ATOM 1130 O O . ILE A 1 148 ? -3.25 -18.562 -13.555 1 98.62 148 ILE A O 1
ATOM 1134 N N . CYS A 1 149 ? -4.867 -20.062 -13.695 1 97.56 149 CYS A N 1
ATOM 1135 C CA . CYS A 1 149 ? -5.926 -19.141 -13.328 1 97.56 149 CYS A CA 1
ATOM 1136 C C . CYS A 1 149 ? -6.109 -19.094 -11.812 1 97.56 149 CYS A C 1
ATOM 1138 O O . CYS A 1 149 ? -6.348 -20.125 -11.18 1 97.56 149 CYS A O 1
ATOM 1140 N N . HIS A 1 150 ? -6.004 -17.969 -11.266 1 97 150 HIS A N 1
ATOM 1141 C CA . HIS A 1 150 ? -6.047 -17.719 -9.836 1 97 150 HIS A CA 1
ATOM 1142 C C . HIS A 1 150 ? -6.914 -16.516 -9.508 1 97 150 HIS A C 1
ATOM 1144 O O . HIS A 1 150 ? -7.227 -15.711 -10.391 1 97 150 HIS A O 1
ATOM 1150 N N . GLY A 1 151 ? -7.426 -16.438 -8.281 1 95.19 151 GLY A N 1
ATOM 1151 C CA . GLY A 1 151 ? -8.055 -15.211 -7.848 1 95.19 151 GLY A CA 1
ATOM 1152 C C . GLY A 1 151 ? -7.07 -14.078 -7.629 1 95.19 151 GLY A C 1
ATOM 1153 O O . GLY A 1 151 ? -5.898 -14.32 -7.328 1 95.19 151 GLY A O 1
ATOM 1154 N N . THR A 1 152 ? -7.574 -12.836 -7.66 1 96 152 THR A N 1
ATOM 1155 C CA . THR A 1 152 ? -6.672 -11.695 -7.688 1 96 152 THR A CA 1
ATOM 1156 C C . THR A 1 152 ? -6.297 -11.266 -6.273 1 96 152 THR A C 1
ATOM 1158 O O . THR A 1 152 ? -5.293 -10.578 -6.07 1 96 152 THR A O 1
ATOM 1161 N N . ASP A 1 153 ? -6.969 -11.633 -5.266 1 94.25 153 ASP A N 1
ATOM 1162 C CA . ASP A 1 153 ? -6.758 -11.141 -3.906 1 94.25 153 ASP A CA 1
ATOM 1163 C C . ASP A 1 153 ? -5.359 -11.492 -3.404 1 94.25 153 ASP A C 1
ATOM 1165 O O . ASP A 1 153 ? -4.695 -10.656 -2.779 1 94.25 153 ASP A O 1
ATOM 1169 N N . THR A 1 154 ? -4.93 -12.75 -3.641 1 97.38 154 THR A N 1
ATOM 1170 C CA . THR A 1 154 ? -3.625 -13.164 -3.129 1 97.38 154 THR A CA 1
ATOM 1171 C C . THR A 1 154 ? -2.738 -13.68 -4.258 1 97.38 154 THR A C 1
ATOM 1173 O O . THR A 1 154 ? -1.798 -14.438 -4.02 1 97.38 154 THR A O 1
ATOM 1176 N N . LEU A 1 155 ? -3.096 -13.32 -5.488 1 98.25 155 LEU A N 1
ATOM 1177 C CA . LEU A 1 155 ? -2.344 -13.734 -6.668 1 98.25 155 LEU A CA 1
ATOM 1178 C C . LEU A 1 155 ? -0.871 -13.367 -6.531 1 98.25 155 LEU A C 1
ATOM 1180 O O . LEU A 1 155 ? 0.009 -14.156 -6.867 1 98.25 155 LEU A O 1
ATOM 1184 N N . GLY A 1 156 ? -0.579 -12.156 -6.012 1 98.5 156 GLY A N 1
ATOM 1185 C CA . GLY A 1 156 ? 0.795 -11.719 -5.82 1 98.5 156 GLY A CA 1
ATOM 1186 C C . GLY A 1 156 ? 1.57 -12.586 -4.848 1 98.5 156 GLY A C 1
ATOM 1187 O O . GLY A 1 156 ? 2.746 -12.883 -5.074 1 98.5 156 GLY A O 1
ATOM 1188 N N . TYR A 1 157 ? 0.951 -13.039 -3.793 1 98.75 157 TYR A N 1
ATOM 1189 C CA . TYR A 1 157 ? 1.583 -13.938 -2.834 1 98.75 157 TYR A CA 1
ATOM 1190 C C . TYR A 1 157 ? 1.858 -15.305 -3.459 1 98.75 157 TYR A C 1
ATOM 1192 O O . TYR A 1 157 ? 2.943 -15.859 -3.289 1 98.75 157 TYR A O 1
ATOM 1200 N N . THR A 1 158 ? 0.886 -15.789 -4.219 1 98.69 158 THR A N 1
ATOM 1201 C CA . THR A 1 158 ? 1.02 -17.109 -4.828 1 98.69 158 THR A CA 1
ATOM 1202 C C . THR A 1 158 ? 2.133 -17.109 -5.875 1 98.69 158 THR A C 1
ATOM 1204 O O . THR A 1 158 ? 2.953 -18.031 -5.914 1 98.69 158 THR A O 1
ATOM 1207 N N . SER A 1 159 ? 2.184 -16.109 -6.723 1 98.81 159 SER A N 1
ATOM 1208 C CA . SER A 1 159 ? 3.219 -16.062 -7.746 1 98.81 159 SER A CA 1
ATOM 1209 C C . SER A 1 159 ? 4.609 -15.953 -7.129 1 98.81 159 SER A C 1
ATOM 1211 O O . SER A 1 159 ? 5.551 -16.594 -7.598 1 98.81 159 SER A O 1
ATOM 1213 N N . ALA A 1 160 ? 4.719 -15.18 -6.07 1 98.81 160 ALA A N 1
ATOM 1214 C CA . ALA A 1 160 ? 6.004 -15.078 -5.379 1 98.81 160 ALA A CA 1
ATOM 1215 C C . ALA A 1 160 ? 6.387 -16.406 -4.742 1 98.81 160 ALA A C 1
ATOM 1217 O O . ALA A 1 160 ? 7.516 -16.875 -4.898 1 98.81 160 ALA A O 1
ATOM 1218 N N . ALA A 1 161 ? 5.477 -17.016 -4.082 1 98.75 161 ALA A N 1
ATOM 1219 C CA . ALA A 1 161 ? 5.742 -18.297 -3.439 1 98.75 161 ALA A CA 1
ATOM 1220 C C . ALA A 1 161 ? 6.215 -19.344 -4.453 1 98.75 161 ALA A C 1
ATOM 1222 O O . ALA A 1 161 ? 7.23 -20 -4.242 1 98.75 161 ALA A O 1
ATOM 1223 N N . LEU A 1 162 ? 5.5 -19.438 -5.547 1 98.56 162 LEU A N 1
ATOM 1224 C CA . LEU A 1 162 ? 5.848 -20.422 -6.574 1 98.56 162 LEU A CA 1
ATOM 1225 C C . LEU A 1 162 ? 7.211 -20.109 -7.18 1 98.56 162 LEU A C 1
ATOM 1227 O O . LEU A 1 162 ? 7.953 -21.016 -7.551 1 98.56 162 LEU A O 1
ATOM 1231 N N . SER A 1 163 ? 7.539 -18.828 -7.309 1 97.56 163 SER A N 1
ATOM 1232 C CA . SER A 1 163 ? 8.859 -18.438 -7.805 1 97.56 163 SER A CA 1
ATOM 1233 C C . SER A 1 163 ? 9.961 -19.016 -6.922 1 97.56 163 SER A C 1
ATOM 1235 O O . SER A 1 163 ? 10.922 -19.609 -7.422 1 97.56 163 SER A O 1
ATOM 1237 N N . PHE A 1 164 ? 9.812 -18.859 -5.664 1 96.88 164 PHE A N 1
ATOM 1238 C CA . PHE A 1 164 ? 10.836 -19.344 -4.746 1 96.88 164 PHE A CA 1
ATOM 1239 C C . PHE A 1 164 ? 10.883 -20.859 -4.742 1 96.88 164 PHE A C 1
ATOM 1241 O O . PHE A 1 164 ? 11.961 -21.453 -4.656 1 96.88 164 PHE A O 1
ATOM 1248 N N . MET A 1 165 ? 9.812 -21.5 -4.875 1 96.81 165 MET A N 1
ATOM 1249 C CA . MET A 1 165 ? 9.703 -22.953 -4.746 1 96.81 165 MET A CA 1
ATOM 1250 C C . MET A 1 165 ? 10.211 -23.641 -6.004 1 96.81 165 MET A C 1
ATOM 1252 O O . MET A 1 165 ? 10.781 -24.734 -5.922 1 96.81 165 MET A O 1
ATOM 1256 N N . LEU A 1 166 ? 10.055 -22.984 -7.199 1 95.38 166 LEU A N 1
ATOM 1257 C CA . LEU A 1 166 ? 10.219 -23.734 -8.43 1 95.38 166 LEU A CA 1
ATOM 1258 C C . LEU A 1 166 ? 11.438 -23.266 -9.211 1 95.38 166 LEU A C 1
ATOM 1260 O O . LEU A 1 166 ? 12.023 -24.016 -9.984 1 95.38 166 LEU A O 1
ATOM 1264 N N . MET A 1 167 ? 11.859 -22.016 -9.047 1 90.5 167 MET A N 1
ATOM 1265 C CA . MET A 1 167 ? 12.719 -21.375 -10.047 1 90.5 167 MET A CA 1
ATOM 1266 C C . MET A 1 167 ? 14.164 -21.844 -9.883 1 90.5 167 MET A C 1
ATOM 1268 O O . MET A 1 167 ? 15 -21.594 -10.758 1 90.5 167 MET A O 1
ATOM 1272 N N . ASP A 1 168 ? 14.469 -22.516 -8.82 1 86.38 168 ASP A N 1
ATOM 1273 C CA . ASP A 1 168 ? 15.828 -23.031 -8.688 1 86.38 168 ASP A CA 1
ATOM 1274 C C . ASP A 1 168 ? 16.156 -24 -9.82 1 86.38 168 ASP A C 1
ATOM 1276 O O . ASP A 1 168 ? 17.328 -24.188 -10.164 1 86.38 168 ASP A O 1
ATOM 1280 N N . ASN A 1 169 ? 15.219 -24.562 -10.523 1 86.56 169 ASN A N 1
ATOM 1281 C CA . ASN A 1 169 ? 15.461 -25.469 -11.633 1 86.56 169 ASN A CA 1
ATOM 1282 C C . ASN A 1 169 ? 14.297 -25.484 -12.617 1 86.56 169 ASN A C 1
ATOM 1284 O O . ASN A 1 169 ? 14.078 -26.469 -13.32 1 86.56 169 ASN A O 1
ATOM 1288 N N . LEU A 1 170 ? 13.633 -24.406 -12.539 1 87.44 170 LEU A N 1
ATOM 1289 C CA . LEU A 1 170 ? 12.508 -24.281 -13.461 1 87.44 170 LEU A CA 1
ATOM 1290 C C . LEU A 1 170 ? 12.992 -23.984 -14.875 1 87.44 170 LEU A C 1
ATOM 1292 O O . LEU A 1 170 ? 13.758 -23.031 -15.094 1 87.44 170 LEU A O 1
ATOM 1296 N N . GLN A 1 171 ? 12.734 -24.766 -15.836 1 84.56 171 GLN A N 1
ATOM 1297 C CA . GLN A 1 171 ? 13.133 -24.547 -17.219 1 84.56 171 GLN A CA 1
ATOM 1298 C C . GLN A 1 171 ? 11.93 -24.188 -18.094 1 84.56 171 GLN A C 1
ATOM 1300 O O . GLN A 1 171 ? 12.008 -24.234 -19.328 1 84.56 171 GLN A O 1
ATOM 1305 N N . LYS A 1 172 ? 10.875 -23.922 -17.422 1 91.75 172 LYS A N 1
ATOM 1306 C CA . LYS A 1 172 ? 9.617 -23.656 -18.094 1 91.75 172 LYS A CA 1
ATOM 1307 C C . LYS A 1 172 ? 9.055 -22.281 -17.703 1 91.75 172 LYS A C 1
ATOM 1309 O O . LYS A 1 172 ? 9.391 -21.75 -16.641 1 91.75 172 LYS A O 1
ATOM 1314 N N . THR A 1 173 ? 8.234 -21.766 -18.594 1 94.69 173 THR A N 1
ATOM 1315 C CA . THR A 1 173 ? 7.496 -20.562 -18.266 1 94.69 173 THR A CA 1
ATOM 1316 C C . THR A 1 173 ? 6.211 -20.891 -17.516 1 94.69 173 THR A C 1
ATOM 1318 O O . THR A 1 173 ? 5.438 -21.75 -17.938 1 94.69 173 THR A O 1
ATOM 1321 N N . VAL A 1 174 ? 6.047 -20.312 -16.391 1 97.94 174 VAL A N 1
ATOM 1322 C CA . VAL A 1 174 ? 4.805 -20.406 -15.625 1 97.94 174 VAL A CA 1
ATOM 1323 C C . VAL A 1 174 ? 4.141 -19.047 -15.531 1 97.94 174 VAL A C 1
ATOM 1325 O O . VAL A 1 174 ? 4.738 -18.094 -15.023 1 97.94 174 VAL A O 1
ATOM 1328 N N . VAL A 1 175 ? 2.91 -18.875 -16 1 98.69 175 VAL A N 1
ATOM 1329 C CA . VAL A 1 175 ? 2.221 -17.594 -15.984 1 98.69 175 VAL A CA 1
ATOM 1330 C C . VAL A 1 175 ? 0.943 -17.703 -15.156 1 98.69 175 VAL A C 1
ATOM 1332 O O . VAL A 1 175 ? 0.062 -18.516 -15.469 1 98.69 175 VAL A O 1
ATOM 1335 N N . LEU A 1 176 ? 0.873 -16.969 -14.125 1 9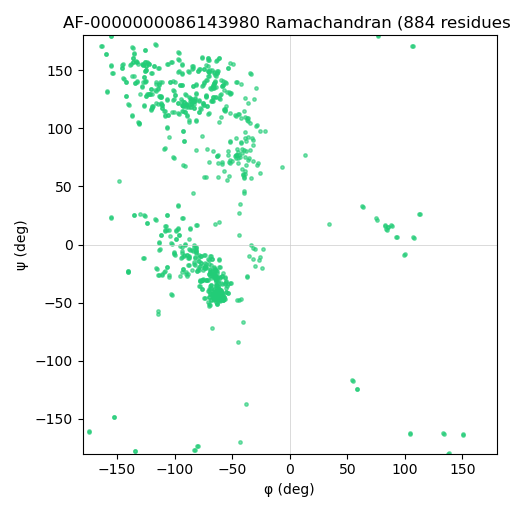8.75 176 LEU A N 1
ATOM 1336 C CA . LEU A 1 176 ? -0.387 -16.797 -13.406 1 98.75 176 LEU A CA 1
ATOM 1337 C C . LEU A 1 176 ? -1.205 -15.656 -13.992 1 98.75 176 LEU A C 1
ATOM 1339 O O . LEU A 1 176 ? -0.644 -14.664 -14.461 1 98.75 176 LEU A O 1
ATOM 1343 N N . THR A 1 177 ? -2.508 -15.797 -13.922 1 98.38 177 THR A N 1
ATOM 1344 C CA . THR A 1 177 ? -3.41 -14.75 -14.383 1 98.38 177 THR A CA 1
ATOM 1345 C C . THR A 1 177 ? -4.758 -14.844 -13.672 1 98.38 177 THR A C 1
ATOM 1347 O O . THR A 1 177 ? -4.918 -15.625 -12.734 1 98.38 177 THR A O 1
ATOM 1350 N N . GLY A 1 178 ? -5.641 -14.039 -13.922 1 96.75 178 GLY A N 1
ATOM 1351 C CA . GLY A 1 178 ? -6.984 -13.906 -13.383 1 96.75 178 GLY A CA 1
ATOM 1352 C C . GLY A 1 178 ? -7.805 -12.828 -14.07 1 96.75 178 GLY A C 1
ATOM 1353 O O . GLY A 1 178 ? -7.562 -12.508 -15.234 1 96.75 178 GLY A O 1
ATOM 1354 N N . ALA A 1 179 ? -8.828 -12.453 -13.32 1 95.56 179 ALA A N 1
ATOM 1355 C CA . ALA A 1 179 ? -9.695 -11.414 -13.875 1 95.56 179 ALA A CA 1
ATOM 1356 C C . ALA A 1 179 ? -10.391 -10.633 -12.766 1 95.56 179 ALA A C 1
ATOM 1358 O O . ALA A 1 179 ? -10.578 -11.148 -11.656 1 95.56 179 ALA A O 1
ATOM 1359 N N . GLN A 1 180 ? -10.594 -9.398 -13.078 1 92 180 GLN A N 1
ATOM 1360 C CA . GLN A 1 180 ? -11.422 -8.594 -12.18 1 92 180 GLN A CA 1
ATOM 1361 C C . GLN A 1 180 ? -12.906 -8.93 -12.352 1 92 180 GLN A C 1
ATOM 1363 O O . GLN A 1 180 ? -13.68 -8.852 -11.398 1 92 180 GLN A O 1
ATOM 1368 N N . ARG A 1 181 ? -13.219 -9.312 -13.57 1 91.31 181 ARG A N 1
ATOM 1369 C CA . ARG A 1 181 ? -14.578 -9.719 -13.898 1 91.31 181 ARG A CA 1
ATOM 1370 C C . ARG A 1 181 ? -14.594 -11.102 -14.547 1 91.31 181 ARG A C 1
ATOM 1372 O O . ARG A 1 181 ? -13.734 -11.414 -15.375 1 91.31 181 ARG A O 1
ATOM 1379 N N . SER A 1 182 ? -15.617 -11.789 -14.195 1 90.94 182 SER A N 1
ATOM 1380 C CA . SER A 1 182 ? -15.742 -13.18 -14.625 1 90.94 182 SER A CA 1
ATOM 1381 C C . SER A 1 182 ? -15.844 -13.281 -16.141 1 90.94 182 SER A C 1
ATOM 1383 O O . SER A 1 182 ? -16.438 -12.414 -16.797 1 90.94 182 SER A O 1
ATOM 1385 N N . MET A 1 183 ? -15.328 -14.336 -16.672 1 91.5 183 MET A N 1
ATOM 1386 C CA . MET A 1 183 ? -15.383 -14.578 -18.109 1 91.5 183 MET A CA 1
ATOM 1387 C C . MET A 1 183 ? -16.781 -14.984 -18.547 1 91.5 183 MET A C 1
ATOM 1389 O O . MET A 1 183 ? -17.078 -15.039 -19.734 1 91.5 183 MET A O 1
ATOM 1393 N N . PHE A 1 184 ? -17.656 -15.227 -17.609 1 87.38 184 PHE A N 1
ATOM 1394 C CA . PHE A 1 184 ? -19.062 -15.516 -17.922 1 87.38 184 PHE A CA 1
ATOM 1395 C C . PHE A 1 184 ? -19.812 -14.234 -18.266 1 87.38 184 PHE A C 1
ATOM 1397 O O . PHE A 1 184 ? -20.922 -14.289 -18.797 1 87.38 184 PHE A O 1
ATOM 1404 N N . PHE A 1 185 ? -19.141 -13.117 -18.016 1 85.88 185 PHE A N 1
ATOM 1405 C CA . PHE A 1 185 ? -19.75 -11.828 -18.344 1 85.88 185 PHE A CA 1
ATOM 1406 C C . PHE A 1 185 ? -19.094 -11.211 -19.578 1 85.88 185 PHE A C 1
ATOM 1408 O O . PHE A 1 185 ? -17.906 -11.422 -19.828 1 85.88 185 PHE A O 1
ATOM 1415 N N . ALA A 1 186 ? -19.797 -10.367 -20.281 1 82.25 186 ALA A N 1
ATOM 1416 C CA . ALA A 1 186 ? -19.344 -9.789 -21.547 1 82.25 186 ALA A CA 1
ATOM 1417 C C . ALA A 1 186 ? -18.219 -8.781 -21.312 1 82.25 186 ALA A C 1
ATOM 1419 O O . ALA A 1 186 ? -17.344 -8.609 -22.172 1 82.25 186 ALA A O 1
ATOM 1420 N N . ASP A 1 187 ? -18.234 -8.148 -20.219 1 85.75 187 ASP A N 1
ATOM 1421 C CA . ASP A 1 187 ? -17.25 -7.094 -19.969 1 85.75 187 ASP A CA 1
ATOM 1422 C C . ASP A 1 187 ? -16.062 -7.625 -19.156 1 85.75 187 ASP A C 1
ATOM 1424 O O . ASP A 1 187 ? -15.438 -6.875 -18.406 1 85.75 187 ASP A O 1
ATOM 1428 N N . SER A 1 188 ? -15.773 -8.805 -19.406 1 91 188 SER A N 1
ATOM 1429 C CA . SER A 1 188 ? -14.695 -9.438 -18.656 1 91 188 SER A CA 1
ATOM 1430 C C . SER A 1 188 ? -13.328 -9.062 -19.219 1 91 188 SER A C 1
ATOM 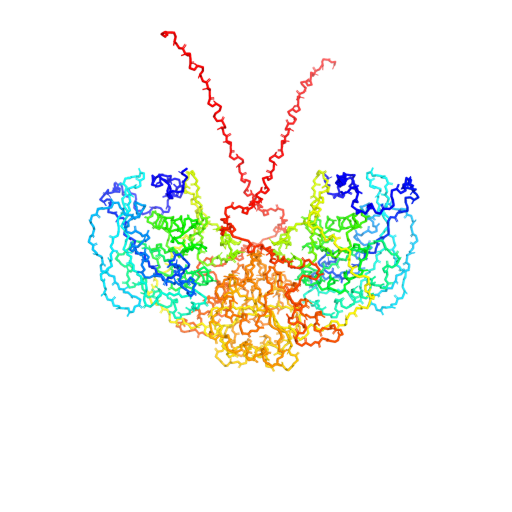1432 O O . SER A 1 188 ? -13.164 -8.961 -20.438 1 91 188 SER A O 1
ATOM 1434 N N . ASP A 1 189 ? -12.398 -8.773 -18.312 1 93 189 ASP A N 1
ATOM 1435 C CA . ASP A 1 189 ? -11 -8.656 -18.703 1 93 189 ASP A CA 1
ATOM 1436 C C . ASP A 1 189 ? -10.328 -10.031 -18.766 1 93 189 ASP A C 1
ATOM 1438 O O . ASP A 1 189 ? -9.164 -10.141 -19.141 1 93 189 ASP A O 1
ATOM 1442 N N . GLY A 1 190 ? -11.023 -11.07 -18.469 1 94.25 190 GLY A N 1
ATOM 1443 C CA . GLY A 1 190 ? -10.477 -12.414 -18.312 1 94.25 190 GLY A CA 1
ATOM 1444 C C . GLY A 1 190 ? -10.016 -13.016 -19.625 1 94.25 190 GLY A C 1
ATOM 1445 O O . GLY A 1 190 ? -9.008 -13.727 -19.656 1 94.25 190 GLY A O 1
ATOM 1446 N N . SER A 1 191 ? -10.758 -12.766 -20.672 1 91.69 191 SER A N 1
ATOM 1447 C CA . SER A 1 191 ? -10.414 -13.336 -21.969 1 91.69 191 SER A CA 1
ATOM 1448 C C . SER A 1 191 ? -9.055 -12.859 -22.438 1 91.69 191 SER A C 1
ATOM 1450 O O . SER A 1 191 ? -8.219 -13.656 -22.859 1 91.69 191 SER A O 1
ATOM 1452 N N . ASP A 1 192 ? -8.82 -11.57 -22.297 1 91.88 192 ASP A N 1
ATOM 1453 C CA . ASP A 1 192 ? -7.535 -11.016 -22.703 1 91.88 192 ASP A CA 1
ATOM 1454 C C . ASP A 1 192 ? -6.406 -11.539 -21.812 1 91.88 192 ASP A C 1
ATOM 1456 O O . ASP A 1 192 ? -5.32 -11.859 -22.297 1 91.88 192 ASP A O 1
ATOM 1460 N N . ASN A 1 193 ? -6.668 -11.57 -20.578 1 96.25 193 ASN A N 1
ATOM 1461 C CA . ASN A 1 193 ? -5.66 -12.047 -19.641 1 96.25 193 ASN A CA 1
ATOM 1462 C C . ASN A 1 193 ? -5.297 -13.508 -19.891 1 96.25 193 ASN A C 1
ATOM 1464 O O . ASN A 1 193 ? -4.113 -13.859 -19.938 1 96.25 193 ASN A O 1
ATOM 1468 N N . LEU A 1 194 ? -6.289 -14.305 -20.125 1 95.94 194 LEU A N 1
ATOM 1469 C CA . LEU A 1 194 ? -6.055 -15.734 -20.344 1 95.94 194 LEU A CA 1
ATOM 1470 C C . LEU A 1 194 ? -5.367 -15.984 -21.672 1 95.94 194 LEU A C 1
ATOM 1472 O O . LEU A 1 194 ? -4.352 -16.688 -21.734 1 95.94 194 LEU A O 1
ATOM 1476 N N . LEU A 1 195 ? -5.93 -15.406 -22.719 1 93.19 195 LEU A N 1
ATOM 1477 C CA . LEU A 1 195 ? -5.348 -15.594 -24.047 1 93.19 195 LEU A CA 1
ATOM 1478 C C . LEU A 1 195 ? -3.912 -15.086 -24.094 1 93.19 195 LEU A C 1
ATOM 1480 O O . LEU A 1 195 ? -3.021 -15.773 -24.594 1 93.19 195 LEU A O 1
ATOM 1484 N N . GLY A 1 196 ? -3.705 -13.914 -23.547 1 93.12 196 GLY A N 1
ATOM 1485 C CA . GLY A 1 196 ? -2.354 -13.383 -23.484 1 93.12 196 GLY A CA 1
ATOM 1486 C C . GLY A 1 196 ? -1.388 -14.281 -22.734 1 93.12 196 GLY A C 1
ATOM 1487 O O . GLY A 1 196 ? -0.24 -14.445 -23.156 1 93.12 196 GLY A O 1
ATOM 1488 N N . SER A 1 197 ? -1.822 -14.828 -21.656 1 96.81 197 SER A N 1
ATOM 1489 C CA . SER A 1 197 ? -0.999 -15.742 -20.875 1 96.81 197 SER A CA 1
ATOM 1490 C C . SER A 1 197 ? -0.595 -16.969 -21.688 1 96.81 197 SER A C 1
ATOM 1492 O O . SER A 1 197 ? 0.567 -17.375 -21.672 1 96.81 197 SER A O 1
ATOM 1494 N N . ILE A 1 198 ? -1.54 -17.562 -22.391 1 94.31 198 ILE A N 1
ATOM 1495 C CA . ILE A 1 198 ? -1.29 -18.766 -23.188 1 94.31 198 ILE A CA 1
ATOM 1496 C C . ILE A 1 198 ? -0.306 -18.438 -24.312 1 94.31 198 ILE A C 1
ATOM 1498 O O . ILE A 1 198 ? 0.666 -19.172 -24.516 1 94.31 198 ILE A O 1
ATOM 1502 N N . VAL A 1 199 ? -0.548 -17.359 -24.922 1 89.81 199 VAL A N 1
ATOM 1503 C CA . VAL A 1 199 ? 0.287 -16.969 -26.062 1 89.81 199 VAL A CA 1
ATOM 1504 C C . VAL A 1 199 ? 1.708 -16.688 -25.578 1 89.81 199 VAL A C 1
ATOM 1506 O O . VAL A 1 199 ? 2.678 -17.188 -26.156 1 89.81 199 VAL A O 1
ATOM 1509 N N . LEU A 1 200 ? 1.854 -15.945 -24.547 1 91.94 200 LEU A N 1
ATOM 1510 C CA . LEU A 1 200 ? 3.176 -15.594 -24.047 1 91.94 200 LEU A CA 1
ATOM 1511 C C . LEU A 1 200 ? 3.906 -16.828 -23.531 1 91.94 200 LEU A C 1
ATOM 1513 O O . LEU A 1 200 ? 5.094 -17.016 -23.797 1 91.94 200 LEU A O 1
ATOM 1517 N N . ALA A 1 201 ? 3.18 -17.625 -22.828 1 93.88 201 ALA A N 1
ATOM 1518 C CA . ALA A 1 201 ? 3.789 -18.828 -22.281 1 93.88 201 ALA A CA 1
ATOM 1519 C C . ALA A 1 201 ? 4.262 -19.766 -23.391 1 93.88 201 ALA A C 1
ATOM 1521 O O . ALA A 1 201 ? 5.281 -20.438 -23.234 1 93.88 201 ALA A O 1
ATOM 1522 N N . SER A 1 202 ? 3.574 -19.828 -24.453 1 88.81 202 SER A N 1
ATOM 1523 C CA . SER A 1 202 ? 3.869 -20.766 -25.531 1 88.81 202 SER A CA 1
ATOM 1524 C C . SER A 1 202 ? 5.004 -20.25 -26.422 1 88.81 202 SER A C 1
ATOM 1526 O O . SER A 1 202 ? 5.727 -21.047 -27.031 1 88.81 202 SER A O 1
ATOM 1528 N N . HIS A 1 203 ? 5.188 -18.984 -26.391 1 82.25 203 HIS A N 1
ATOM 1529 C CA . HIS A 1 203 ? 6.113 -18.422 -27.375 1 82.25 203 HIS A CA 1
ATOM 1530 C C . HIS A 1 203 ? 7.383 -17.906 -26.703 1 82.25 203 HIS A C 1
ATOM 1532 O O . HIS A 1 203 ? 8.422 -17.781 -27.344 1 82.25 203 HIS A O 1
ATOM 1538 N N . LEU A 1 204 ? 7.176 -17.562 -25.438 1 83.19 204 LEU A N 1
ATOM 1539 C CA . LEU A 1 204 ? 8.344 -17.047 -24.734 1 83.19 204 LEU A CA 1
ATOM 1540 C C . LEU A 1 204 ? 8.953 -18.125 -23.844 1 83.19 204 LEU A C 1
ATOM 1542 O O . LEU A 1 204 ? 8.227 -18.906 -23.219 1 83.19 204 LEU A O 1
ATOM 1546 N N . LYS A 1 205 ? 10.227 -18.219 -23.984 1 84.88 205 LYS A N 1
ATOM 1547 C CA . LYS A 1 205 ? 10.938 -19.125 -23.094 1 84.88 205 LYS A CA 1
ATOM 1548 C C . LYS A 1 205 ? 11.617 -18.375 -21.953 1 84.88 205 LYS A C 1
ATOM 1550 O O . LYS A 1 205 ? 12.828 -18.172 -21.969 1 84.88 205 LYS A O 1
ATOM 1555 N N . ILE A 1 206 ? 10.82 -17.969 -21.062 1 89.38 206 ILE A N 1
ATOM 1556 C CA . ILE A 1 206 ? 11.258 -17.281 -19.844 1 89.38 206 ILE A CA 1
ATOM 1557 C C . ILE A 1 206 ? 11.117 -18.234 -18.641 1 89.38 206 ILE A C 1
ATOM 1559 O O . ILE A 1 206 ? 10.008 -18.484 -18.172 1 89.38 206 ILE A O 1
ATOM 1563 N N . PRO A 1 207 ? 12.219 -18.812 -18.25 1 91.31 207 PRO A N 1
ATOM 1564 C CA . PRO A 1 207 ? 12.141 -19.797 -17.172 1 91.31 207 PRO A CA 1
ATOM 1565 C C . PRO A 1 207 ? 11.891 -19.156 -15.805 1 91.31 207 PRO A C 1
ATOM 1567 O O . PRO A 1 207 ? 12.695 -19.344 -14.883 1 91.31 207 PRO A O 1
ATOM 1570 N N . GLU A 1 208 ? 10.797 -18.422 -15.672 1 94.75 208 GLU A N 1
ATOM 1571 C CA . GLU A 1 208 ? 10.352 -17.734 -14.469 1 94.75 208 GLU A CA 1
ATOM 1572 C C . GLU A 1 208 ? 8.867 -17.984 -14.203 1 94.75 208 GLU A C 1
ATOM 1574 O O . GLU A 1 208 ? 8.141 -18.438 -15.094 1 94.75 208 GLU A O 1
ATOM 1579 N N . VAL A 1 209 ? 8.531 -17.812 -13.023 1 97.56 209 VAL A N 1
ATOM 1580 C CA . VAL A 1 209 ? 7.125 -17.641 -12.695 1 97.56 209 VAL A CA 1
ATOM 1581 C C . VAL A 1 209 ? 6.719 -16.188 -12.898 1 97.56 209 VAL A C 1
ATOM 1583 O O . VAL A 1 209 ? 7.332 -15.273 -12.336 1 97.56 209 VAL A O 1
ATOM 1586 N N . CYS A 1 210 ? 5.688 -16 -13.758 1 98.12 210 CYS A N 1
ATOM 1587 C CA . CYS A 1 210 ? 5.266 -14.664 -14.148 1 98.12 210 CYS A CA 1
ATOM 1588 C C . CYS A 1 210 ? 3.777 -14.469 -13.891 1 98.12 210 CYS A C 1
ATOM 1590 O O . CYS A 1 210 ? 3.068 -15.422 -13.555 1 98.12 210 CYS A O 1
ATOM 1592 N N . VAL A 1 211 ? 3.41 -13.211 -13.984 1 98.69 211 VAL A N 1
ATOM 1593 C CA . VAL A 1 211 ? 2.002 -12.836 -13.961 1 98.69 211 VAL A CA 1
ATOM 1594 C C . VAL A 1 211 ? 1.668 -12.016 -15.211 1 98.69 211 VAL A C 1
ATOM 1596 O O . VAL A 1 211 ? 2.4 -11.094 -15.57 1 98.69 211 VAL A O 1
ATOM 1599 N N . TYR A 1 212 ? 0.666 -12.438 -15.867 1 98 212 TYR A N 1
ATOM 1600 C CA . TYR A 1 212 ? 0.163 -11.625 -16.969 1 98 212 TYR A CA 1
ATOM 1601 C C . TYR A 1 212 ? -1.206 -11.039 -16.641 1 98 212 TYR A C 1
ATOM 1603 O O . TYR A 1 212 ? -2.16 -11.781 -16.391 1 98 212 TYR A O 1
ATOM 1611 N N . PHE A 1 213 ? -1.298 -9.758 -16.641 1 97.75 213 PHE A N 1
ATOM 1612 C CA . PHE A 1 213 ? -2.496 -9.023 -16.25 1 97.75 213 PHE A CA 1
ATOM 1613 C C . PHE A 1 213 ? -2.479 -7.617 -16.844 1 97.75 213 PHE A C 1
ATOM 1615 O O . PHE A 1 213 ? -1.463 -6.918 -16.781 1 97.75 213 PHE A O 1
ATOM 1622 N N . GLY A 1 214 ? -3.514 -7.199 -17.438 1 95.56 214 GLY A N 1
ATOM 1623 C CA . GLY A 1 214 ? -3.598 -5.852 -17.984 1 95.56 214 GLY A CA 1
ATOM 1624 C C . GLY A 1 214 ? -2.59 -5.59 -19.094 1 95.56 214 GLY A C 1
ATOM 1625 O O . GLY A 1 214 ? -1.916 -4.559 -19.094 1 95.56 214 GLY A O 1
ATOM 1626 N N . HIS A 1 215 ? -2.281 -6.578 -19.828 1 95.25 215 HIS A N 1
ATOM 1627 C CA . HIS A 1 215 ? -1.451 -6.484 -21.031 1 95.25 215 HIS A CA 1
ATOM 1628 C C . HIS A 1 215 ? 0.022 -6.324 -20.672 1 95.25 215 HIS A C 1
ATOM 1630 O O . HIS A 1 215 ? 0.806 -5.793 -21.453 1 95.25 215 HIS A O 1
ATOM 1636 N N . LYS A 1 216 ? 0.362 -6.723 -19.469 1 96.75 216 LYS A N 1
ATOM 1637 C CA . LYS A 1 216 ? 1.756 -6.73 -19.047 1 96.75 216 LYS A CA 1
ATOM 1638 C C . LYS A 1 216 ? 2.15 -8.094 -18.484 1 96.75 216 LYS A C 1
ATOM 1640 O O . LYS A 1 216 ? 1.364 -8.734 -17.781 1 96.75 216 LYS A O 1
ATOM 1645 N N . LEU A 1 217 ? 3.301 -8.516 -18.906 1 97.38 217 LEU A N 1
ATOM 1646 C CA . LEU A 1 217 ? 3.934 -9.648 -18.234 1 97.38 217 LEU A CA 1
ATOM 1647 C C . LEU A 1 217 ? 4.859 -9.18 -17.125 1 97.38 217 LEU A C 1
ATOM 1649 O O . LEU A 1 217 ? 5.793 -8.414 -17.359 1 97.38 217 LEU A O 1
ATOM 1653 N N . LEU A 1 218 ? 4.582 -9.648 -15.969 1 98.38 218 LEU A N 1
ATOM 1654 C CA . LEU A 1 218 ? 5.301 -9.188 -14.781 1 98.38 218 LEU A CA 1
ATOM 1655 C C . LEU A 1 218 ? 6.02 -10.336 -14.094 1 98.38 218 LEU A C 1
ATOM 1657 O O . LEU A 1 218 ? 5.555 -11.477 -14.133 1 98.38 218 LEU A O 1
ATOM 1661 N N . ARG A 1 219 ? 7.195 -10.055 -13.461 1 98.06 219 ARG A N 1
ATOM 1662 C CA . ARG A 1 219 ? 7.883 -11.07 -12.672 1 98.06 219 ARG A CA 1
ATOM 1663 C C . ARG A 1 219 ? 7.078 -11.43 -11.43 1 98.06 219 ARG A C 1
ATOM 1665 O O . ARG A 1 219 ? 6.645 -10.555 -10.68 1 98.06 219 ARG A O 1
ATOM 1672 N N . GLY A 1 220 ? 6.969 -12.602 -11.141 1 98.56 220 GLY A N 1
ATOM 1673 C CA . GLY A 1 220 ? 6.094 -13.102 -10.086 1 98.56 220 GLY A CA 1
ATOM 1674 C C . GLY A 1 220 ? 6.488 -12.617 -8.703 1 98.56 220 GLY A C 1
ATOM 1675 O O . GLY A 1 220 ? 5.641 -12.508 -7.816 1 98.56 220 GLY A O 1
ATOM 1676 N N . THR A 1 221 ? 7.723 -12.219 -8.5 1 98.5 221 THR A N 1
ATOM 1677 C CA . THR A 1 221 ? 8.203 -11.828 -7.18 1 98.5 221 THR A CA 1
ATOM 1678 C C . THR A 1 221 ? 8.188 -10.305 -7.027 1 98.5 221 THR A C 1
ATOM 1680 O O . THR A 1 221 ? 8.68 -9.773 -6.031 1 98.5 221 THR A O 1
ATOM 1683 N N . ARG A 1 222 ? 7.676 -9.609 -8.031 1 98.44 222 ARG A N 1
ATOM 1684 C CA . ARG A 1 222 ? 7.801 -8.156 -8.008 1 98.44 222 ARG A CA 1
ATOM 1685 C C . ARG A 1 222 ? 6.441 -7.488 -8.172 1 98.44 222 ARG A C 1
ATOM 1687 O O . ARG A 1 222 ? 6.359 -6.344 -8.625 1 98.44 222 ARG A O 1
ATOM 1694 N N . ILE A 1 223 ? 5.348 -8.164 -7.805 1 97.69 223 ILE A N 1
ATOM 1695 C CA . ILE A 1 223 ? 4.055 -7.586 -8.148 1 97.69 223 ILE A CA 1
ATOM 1696 C C . ILE A 1 223 ? 3.271 -7.281 -6.871 1 97.69 223 ILE A C 1
ATOM 1698 O O . ILE A 1 223 ? 3.49 -7.914 -5.836 1 97.69 223 ILE A O 1
ATOM 1702 N N . THR A 1 224 ? 2.406 -6.344 -6.945 1 97.94 224 THR A N 1
ATOM 1703 C CA . THR A 1 224 ? 1.411 -6.004 -5.934 1 97.94 224 THR A CA 1
ATOM 1704 C C . THR A 1 224 ? 0.091 -5.605 -6.59 1 97.94 224 THR A C 1
ATOM 1706 O O . THR A 1 224 ? 0.082 -4.992 -7.66 1 97.94 224 THR A O 1
ATOM 1709 N N . LYS A 1 225 ? -1.01 -6.051 -5.988 1 97.44 225 LYS A N 1
ATOM 1710 C CA . LYS A 1 225 ? -2.32 -5.605 -6.453 1 97.44 225 LYS A CA 1
ATOM 1711 C C . LYS A 1 225 ? -2.57 -4.148 -6.082 1 97.44 225 LYS A C 1
ATOM 1713 O O . LYS A 1 225 ? -2.672 -3.811 -4.898 1 97.44 225 LYS A O 1
ATOM 1718 N N . ILE A 1 226 ? -2.768 -3.277 -7.055 1 96.88 226 ILE A N 1
ATOM 1719 C CA . ILE A 1 226 ? -2.824 -1.851 -6.758 1 96.88 226 ILE A CA 1
ATOM 1720 C C . ILE A 1 226 ? -4.27 -1.361 -6.852 1 96.88 226 ILE A C 1
ATOM 1722 O O . ILE A 1 226 ? -4.598 -0.28 -6.359 1 96.88 226 ILE A O 1
ATOM 1726 N N . SER A 1 227 ? -5.074 -2.135 -7.527 1 96.5 227 SER A N 1
ATOM 1727 C CA . SER A 1 227 ? -6.469 -1.722 -7.668 1 96.5 227 SER A CA 1
ATOM 1728 C C . SER A 1 227 ? -7.418 -2.883 -7.402 1 96.5 227 SER A C 1
ATOM 1730 O O . SER A 1 227 ? -7.191 -3.998 -7.879 1 96.5 227 SER A O 1
ATOM 1732 N N . ALA A 1 228 ? -8.453 -2.566 -6.727 1 92.56 228 ALA A N 1
ATOM 1733 C CA . ALA A 1 228 ? -9.453 -3.588 -6.414 1 92.56 228 ALA A CA 1
ATOM 1734 C C . ALA A 1 228 ? -10.406 -3.795 -7.586 1 92.56 228 ALA A C 1
ATOM 1736 O O . ALA A 1 228 ? -11.141 -4.789 -7.629 1 92.56 228 ALA A O 1
ATOM 1737 N N . SER A 1 229 ? -10.336 -2.871 -8.594 1 89.75 229 SER A N 1
ATOM 1738 C CA . SER A 1 229 ? -11.406 -2.941 -9.578 1 89.75 229 SER A CA 1
ATOM 1739 C C . SER A 1 229 ? -10.875 -2.693 -10.992 1 89.75 229 SER A C 1
ATOM 1741 O O . SER A 1 229 ? -11.477 -3.129 -11.969 1 89.75 229 SER A O 1
ATOM 1743 N N . SER A 1 230 ? -9.742 -2.004 -11.086 1 91.56 230 SER A N 1
ATOM 1744 C CA . SER A 1 230 ? -9.219 -1.64 -12.398 1 91.56 230 SER A CA 1
ATOM 1745 C C . SER A 1 230 ? -8.711 -2.865 -13.156 1 91.56 230 SER A C 1
ATOM 1747 O O . SER A 1 230 ? -8.18 -3.799 -12.547 1 91.56 230 SER A O 1
ATOM 1749 N N . TYR A 1 231 ? -8.812 -2.846 -14.469 1 91.69 231 TYR A N 1
ATOM 1750 C CA . TYR A 1 231 ? -8.289 -3.932 -15.297 1 91.69 231 TYR A CA 1
ATOM 1751 C C . TYR A 1 231 ? -6.77 -3.949 -15.281 1 91.69 231 TYR A C 1
ATOM 1753 O O . TYR A 1 231 ? -6.148 -4.949 -15.648 1 91.69 231 TYR A O 1
ATOM 1761 N N . SER A 1 232 ? -6.242 -2.834 -14.945 1 91.88 232 SER A N 1
ATOM 1762 C CA . SER A 1 232 ? -4.824 -2.789 -14.617 1 91.88 232 SER A CA 1
ATOM 1763 C C . SER A 1 232 ? -4.598 -2.98 -13.117 1 91.88 232 SER A C 1
ATOM 1765 O O . SER A 1 232 ? -4.09 -2.082 -12.445 1 91.88 232 SER A O 1
ATOM 1767 N N . GLY A 1 233 ? -4.871 -4.105 -12.703 1 95.56 233 GLY A N 1
ATOM 1768 C CA . GLY A 1 233 ? -5.008 -4.359 -11.281 1 95.56 233 GLY A CA 1
ATOM 1769 C C . GLY A 1 233 ? -3.678 -4.602 -10.586 1 95.56 233 GLY A C 1
ATOM 1770 O O . GLY A 1 233 ? -3.584 -4.512 -9.359 1 95.56 233 GLY A O 1
ATOM 1771 N N . PHE A 1 234 ? -2.584 -4.914 -11.367 1 97.88 234 PHE A N 1
ATOM 1772 C CA . PHE A 1 234 ? -1.299 -5.258 -10.773 1 97.88 234 PHE A CA 1
ATOM 1773 C C . PHE A 1 234 ? -0.188 -4.375 -11.328 1 97.88 234 PHE A C 1
ATOM 1775 O O . PHE A 1 234 ? -0.251 -3.947 -12.484 1 97.88 234 PHE A O 1
ATOM 1782 N N . GLU A 1 235 ? 0.802 -4.133 -10.477 1 96.62 235 GLU A N 1
ATOM 1783 C CA . GLU A 1 235 ? 2 -3.406 -10.891 1 96.62 235 GLU A CA 1
ATOM 1784 C C . GLU A 1 235 ? 3.258 -4.047 -10.312 1 96.62 235 GLU A C 1
ATOM 1786 O O . GLU A 1 235 ? 3.186 -4.801 -9.336 1 96.62 235 GLU A O 1
ATOM 1791 N N . SER A 1 236 ? 4.34 -3.826 -10.984 1 97 236 SER A N 1
ATOM 1792 C CA . SER A 1 236 ? 5.68 -4.055 -10.461 1 97 236 SER A CA 1
ATOM 1793 C C . SER A 1 236 ? 6.402 -2.738 -10.195 1 97 236 SER A C 1
ATOM 1795 O O . SER A 1 236 ? 7.242 -2.312 -10.992 1 97 236 SER A O 1
ATOM 1797 N N . PRO A 1 237 ? 6.156 -2.139 -9.094 1 92.94 237 PRO A N 1
ATOM 1798 C CA . PRO A 1 237 ? 6.551 -0.745 -8.883 1 92.94 237 PRO A CA 1
ATOM 1799 C C . PRO A 1 237 ? 8.062 -0.543 -8.953 1 92.94 237 PRO A C 1
ATOM 1801 O O . PRO A 1 237 ? 8.531 0.512 -9.391 1 92.94 237 PRO A O 1
ATOM 1804 N N . ASN A 1 238 ? 8.906 -1.437 -8.594 1 93.75 238 ASN A N 1
ATOM 1805 C CA . ASN A 1 238 ? 10.344 -1.24 -8.492 1 93.75 238 ASN A CA 1
ATOM 1806 C C . ASN A 1 238 ? 11.094 -2.037 -9.555 1 93.75 238 ASN A C 1
ATOM 1808 O O . ASN A 1 238 ? 12.32 -2.139 -9.516 1 93.75 238 ASN A O 1
ATOM 1812 N N . ALA A 1 239 ? 10.547 -2.695 -10.562 1 93.31 239 ALA A N 1
ATOM 1813 C CA . ALA A 1 239 ? 11.25 -3.553 -11.516 1 93.31 239 ALA A CA 1
ATOM 1814 C C . ALA A 1 239 ? 10.703 -3.373 -12.93 1 93.31 239 ALA A C 1
ATOM 1816 O O . ALA A 1 239 ? 11.398 -3.658 -13.906 1 93.31 239 ALA A O 1
ATOM 1817 N N . GLY A 1 240 ? 9.531 -2.934 -13.164 1 92.62 240 GLY A N 1
ATOM 1818 C CA . GLY A 1 240 ? 8.906 -2.812 -14.477 1 92.62 240 GLY A CA 1
ATOM 1819 C C . GLY A 1 240 ? 8.422 -4.141 -15.031 1 92.62 240 GLY A C 1
ATOM 1820 O O . GLY A 1 240 ? 8.719 -5.199 -14.469 1 92.62 240 GLY A O 1
ATOM 1821 N N . PRO A 1 241 ? 7.844 -4.145 -16.188 1 96.69 241 PRO A N 1
ATOM 1822 C CA . PRO A 1 241 ? 7.32 -5.375 -16.797 1 96.69 241 PRO A CA 1
ATOM 1823 C C . PRO A 1 241 ? 8.383 -6.164 -17.547 1 96.69 241 PRO A C 1
ATOM 1825 O O . PRO A 1 241 ? 9.406 -5.598 -17.953 1 96.69 241 PRO A O 1
ATOM 1828 N N . LEU A 1 242 ? 8.234 -7.449 -17.672 1 96.12 242 LEU A N 1
ATOM 1829 C CA . LEU A 1 242 ? 9.07 -8.305 -18.516 1 96.12 242 LEU A CA 1
ATOM 1830 C C . LEU A 1 242 ? 8.688 -8.18 -19.984 1 96.12 242 LEU A C 1
ATOM 1832 O O . LEU A 1 242 ? 9.531 -8.32 -20.859 1 96.12 242 LEU A O 1
ATOM 1836 N N . ALA A 1 243 ? 7.457 -7.934 -20.234 1 94.19 243 ALA A N 1
ATOM 1837 C CA . ALA A 1 243 ? 6.938 -7.703 -21.578 1 94.19 243 ALA A CA 1
ATOM 1838 C C . ALA A 1 243 ? 5.656 -6.875 -21.531 1 94.19 243 ALA A C 1
ATOM 1840 O O . ALA A 1 243 ? 4.98 -6.816 -20.516 1 94.19 243 ALA A O 1
ATOM 1841 N N . THR A 1 244 ? 5.387 -6.195 -22.594 1 93.44 244 THR A N 1
ATOM 1842 C CA . THR A 1 244 ? 4.156 -5.434 -22.781 1 93.44 244 THR A CA 1
ATOM 1843 C C . THR A 1 244 ? 3.473 -5.82 -24.094 1 93.44 244 THR A C 1
ATOM 1845 O O . THR A 1 244 ? 4.141 -6.055 -25.094 1 93.44 244 THR A O 1
ATOM 1848 N N . VAL A 1 245 ? 2.17 -5.91 -24.031 1 90 245 VAL A N 1
ATOM 1849 C CA . VAL A 1 245 ? 1.37 -6.258 -25.188 1 90 245 VAL A CA 1
ATOM 1850 C C . VAL A 1 245 ? 0.534 -5.059 -25.625 1 90 245 VAL A C 1
ATOM 1852 O O . VAL A 1 245 ? -0.12 -4.418 -24.797 1 90 245 VAL A O 1
ATOM 1855 N N . SER A 1 246 ? 0.647 -4.742 -26.844 1 85.88 246 SER A N 1
ATOM 1856 C CA . SER A 1 246 ? -0.138 -3.664 -27.438 1 85.88 246 SER A CA 1
ATOM 1857 C C . SER A 1 246 ? -0.72 -4.082 -28.781 1 85.88 246 SER A C 1
ATOM 1859 O O . SER A 1 246 ? -0.573 -5.23 -29.203 1 85.88 246 SER A O 1
ATOM 1861 N N . GLU A 1 247 ? -1.408 -3.148 -29.422 1 77.88 247 GLU A N 1
ATOM 1862 C CA . GLU A 1 247 ? -1.983 -3.402 -30.734 1 77.88 247 GLU A CA 1
ATOM 1863 C C . GLU A 1 247 ? -0.896 -3.686 -31.766 1 77.88 247 GLU A C 1
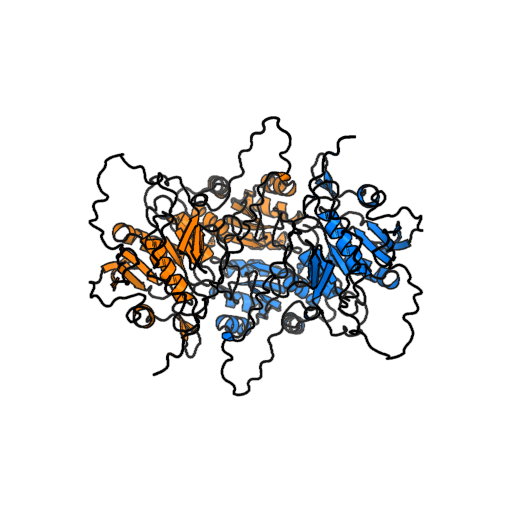ATOM 1865 O O . GLU A 1 247 ? -1.138 -4.379 -32.75 1 77.88 247 GLU A O 1
ATOM 1870 N N . THR A 1 248 ? 0.263 -3.152 -31.406 1 75.81 248 THR A N 1
ATOM 1871 C CA . THR A 1 248 ? 1.364 -3.281 -32.344 1 75.81 248 THR A CA 1
ATOM 1872 C C . THR A 1 248 ? 2.115 -4.594 -32.125 1 75.81 248 THR A C 1
ATOM 1874 O O . THR A 1 248 ? 2.92 -5 -32.969 1 75.81 248 THR A O 1
ATOM 1877 N N . GLY A 1 249 ? 1.851 -5.289 -31.047 1 81.19 249 GLY A N 1
ATOM 1878 C CA . GLY A 1 249 ? 2.506 -6.562 -30.812 1 81.19 249 GLY A CA 1
ATOM 1879 C C . GLY A 1 249 ? 3.041 -6.695 -29.391 1 81.19 249 GLY A C 1
ATOM 1880 O O . GLY A 1 249 ? 2.543 -6.047 -28.469 1 81.19 249 GLY A O 1
ATOM 1881 N N . ILE A 1 250 ? 3.965 -7.68 -29.25 1 86.19 250 ILE A N 1
ATOM 1882 C CA . ILE A 1 250 ? 4.586 -7.977 -27.969 1 86.19 250 ILE A CA 1
ATOM 1883 C C . ILE A 1 250 ? 5.984 -7.363 -27.906 1 86.19 250 ILE A C 1
ATOM 1885 O O . ILE A 1 250 ? 6.793 -7.566 -28.828 1 86.19 250 ILE A O 1
ATOM 1889 N N . VAL A 1 251 ? 6.258 -6.559 -26.922 1 88.06 251 VAL A N 1
ATOM 1890 C CA . VAL A 1 251 ? 7.59 -6.023 -26.656 1 88.06 251 VAL A CA 1
ATOM 1891 C C . VAL A 1 251 ? 8.172 -6.668 -25.406 1 88.06 251 VAL A C 1
ATOM 1893 O O . VAL A 1 251 ? 7.637 -6.5 -24.312 1 88.06 251 VAL A O 1
ATOM 1896 N N . VAL A 1 252 ? 9.25 -7.43 -25.594 1 90.44 252 VAL A N 1
ATOM 1897 C CA . VAL A 1 252 ? 9.945 -8.039 -24.469 1 90.44 252 VAL A CA 1
ATOM 1898 C C . VAL A 1 252 ? 11.039 -7.102 -23.969 1 90.44 252 VAL A C 1
ATOM 1900 O O . VAL A 1 252 ? 11.844 -6.594 -24.75 1 90.44 252 VAL A O 1
ATOM 1903 N N . HIS A 1 253 ? 11.008 -6.871 -22.656 1 91.88 253 HIS A N 1
ATOM 1904 C CA . HIS A 1 253 ? 12.062 -6.074 -22.047 1 91.88 253 HIS A CA 1
ATOM 1905 C C . HIS A 1 253 ? 13.203 -6.957 -21.547 1 91.88 253 HIS A C 1
ATOM 1907 O O . HIS A 1 253 ? 13.312 -7.234 -20.359 1 91.88 253 HIS A O 1
ATOM 1913 N N . TRP A 1 254 ? 14.148 -7.227 -22.344 1 86.88 254 TRP A N 1
ATOM 1914 C CA . TRP A 1 254 ? 15.18 -8.242 -22.156 1 86.88 254 TRP A CA 1
ATOM 1915 C C . TRP A 1 254 ? 16.047 -7.918 -20.953 1 86.88 254 TRP A C 1
ATOM 1917 O O . TRP A 1 254 ? 16.5 -8.812 -20.234 1 86.88 254 TRP A O 1
ATOM 1927 N N . ASP A 1 255 ? 16.219 -6.668 -20.703 1 87.19 255 ASP A N 1
ATOM 1928 C CA . ASP A 1 255 ? 17.062 -6.242 -19.594 1 87.19 255 ASP A CA 1
ATOM 1929 C C . ASP A 1 255 ? 16.438 -6.59 -18.25 1 87.19 255 ASP A C 1
ATOM 1931 O O . ASP A 1 255 ? 17.109 -6.621 -17.219 1 87.19 255 ASP A O 1
ATOM 1935 N N . ASN A 1 256 ? 15.156 -6.852 -18.328 1 91.38 256 ASN A N 1
ATOM 1936 C CA . ASN A 1 256 ? 14.445 -7.141 -17.078 1 91.38 256 ASN A CA 1
ATOM 1937 C C . ASN A 1 256 ? 14.43 -8.633 -16.781 1 91.38 256 ASN A C 1
ATOM 1939 O O . ASN A 1 256 ? 14.039 -9.047 -15.688 1 91.38 256 ASN A O 1
ATOM 1943 N N . LEU A 1 257 ? 14.859 -9.484 -17.703 1 88.88 257 LEU A N 1
ATOM 1944 C CA . LEU A 1 257 ? 14.844 -10.93 -17.5 1 88.88 257 LEU A CA 1
ATOM 1945 C C . LEU A 1 257 ? 16.016 -11.367 -16.625 1 88.88 257 LEU A C 1
ATOM 1947 O O . LEU A 1 257 ? 17.031 -10.688 -16.562 1 88.88 257 LEU A O 1
ATOM 1951 N N . LEU A 1 258 ? 15.734 -12.469 -15.922 1 86.19 258 LEU A N 1
ATOM 1952 C CA . LEU A 1 258 ? 16.844 -13.055 -15.172 1 86.19 258 LEU A CA 1
ATOM 1953 C C . LEU A 1 258 ? 17.766 -13.836 -16.094 1 86.19 258 LEU A C 1
ATOM 1955 O O . LEU A 1 258 ? 17.312 -14.609 -16.938 1 86.19 258 LEU A O 1
ATOM 1959 N N . HIS A 1 259 ? 19 -13.5 -16.266 1 68.69 259 HIS A N 1
ATOM 1960 C CA . HIS A 1 259 ? 19.906 -14.07 -17.266 1 68.69 259 HIS A CA 1
ATOM 1961 C C . HIS A 1 259 ? 20.688 -15.242 -16.688 1 68.69 259 HIS A C 1
ATOM 1963 O O . HIS A 1 259 ? 21.188 -16.094 -17.438 1 68.69 259 HIS A O 1
ATOM 1969 N N . ASP A 1 260 ? 20.797 -15.312 -15.461 1 62.97 260 ASP A N 1
ATOM 1970 C CA . ASP A 1 260 ? 21.656 -16.391 -14.977 1 62.97 260 ASP A CA 1
ATOM 1971 C C . ASP A 1 260 ? 20.859 -17.672 -14.773 1 62.97 260 ASP A C 1
ATOM 1973 O O . ASP A 1 260 ? 19.781 -17.656 -14.156 1 62.97 260 ASP A O 1
ATOM 1977 N N . PRO A 1 261 ? 21.328 -18.719 -15.562 1 58.56 261 PRO A N 1
ATOM 1978 C CA . PRO A 1 261 ? 20.641 -20 -15.336 1 58.56 261 PRO A CA 1
ATOM 1979 C C . PRO A 1 261 ? 20.672 -20.422 -13.867 1 58.56 261 PRO A C 1
ATOM 1981 O O . PRO A 1 261 ? 21.656 -20.188 -13.18 1 58.56 261 PRO A O 1
ATOM 1984 N N . PRO A 1 262 ? 19.5 -20.812 -13.328 1 57.69 262 PRO A N 1
ATOM 1985 C CA . PRO A 1 262 ? 19.531 -21.297 -11.945 1 57.69 262 PRO A CA 1
ATOM 1986 C C . PRO A 1 262 ? 20.469 -22.5 -11.758 1 57.69 262 PRO A C 1
ATOM 1988 O O . PRO A 1 262 ? 20.719 -23.234 -12.711 1 57.69 262 PRO A O 1
ATOM 1991 N N . PRO A 1 263 ? 21.172 -22.484 -10.602 1 56.81 263 PRO A N 1
ATOM 1992 C CA . PRO A 1 263 ? 21.969 -23.688 -10.367 1 56.81 263 PRO A CA 1
ATOM 1993 C C . PRO A 1 263 ? 21.141 -24.969 -10.484 1 56.81 263 PRO A C 1
ATOM 1995 O O . PRO A 1 263 ? 19.938 -24.953 -10.219 1 56.81 263 PRO A O 1
ATOM 1998 N N . GLN A 1 264 ? 21.672 -25.891 -11.234 1 59.34 264 GLN A N 1
ATOM 1999 C CA . GLN A 1 264 ? 21.016 -27.188 -11.391 1 59.34 264 GLN A CA 1
ATOM 2000 C C . GLN A 1 264 ? 20.938 -27.938 -10.055 1 59.34 264 GLN A C 1
ATOM 2002 O O . GLN A 1 264 ? 21.906 -28.578 -9.633 1 59.34 264 GLN A O 1
ATOM 2007 N N . VAL A 1 265 ? 19.953 -27.453 -9.172 1 65.44 265 VAL A N 1
ATOM 2008 C CA . VAL A 1 265 ? 19.734 -28.172 -7.922 1 65.44 265 VAL A CA 1
ATOM 2009 C C . VAL A 1 265 ? 18.562 -29.141 -8.094 1 65.44 265 VAL A C 1
ATOM 2011 O O . VAL A 1 265 ? 17.875 -29.125 -9.117 1 65.44 265 VAL A O 1
ATOM 2014 N N . GLY A 1 266 ? 18.438 -30.094 -7.141 1 69.44 266 GLY A N 1
ATOM 2015 C CA . GLY A 1 266 ? 17.344 -31.047 -7.148 1 69.44 266 GLY A CA 1
ATOM 2016 C C . GLY A 1 266 ? 15.977 -30.391 -7.215 1 69.44 266 GLY A C 1
ATOM 2017 O O . GLY A 1 266 ? 15.844 -29.203 -6.934 1 69.44 266 GLY A O 1
ATOM 2018 N N . LYS A 1 267 ? 15.07 -31.047 -7.742 1 77.88 267 LYS A N 1
ATOM 2019 C CA . LYS A 1 267 ? 13.711 -30.594 -7.98 1 77.88 267 LYS A CA 1
ATOM 2020 C C . LYS A 1 267 ? 12.859 -30.719 -6.719 1 77.88 267 LYS A C 1
ATOM 2022 O O . LYS A 1 267 ? 11.633 -30.625 -6.777 1 77.88 267 LYS A O 1
ATOM 2027 N N . ALA A 1 268 ? 13.555 -30.875 -5.57 1 84.12 268 ALA A N 1
ATOM 2028 C CA . ALA A 1 268 ? 12.797 -30.984 -4.324 1 84.12 268 ALA A CA 1
ATOM 2029 C C . ALA A 1 268 ? 12.133 -29.656 -3.967 1 84.12 268 ALA A C 1
ATOM 2031 O O . ALA A 1 268 ? 12.727 -28.594 -4.137 1 84.12 268 ALA A O 1
ATOM 2032 N N . ILE A 1 269 ? 10.883 -29.75 -3.584 1 91.62 269 ILE A N 1
ATOM 2033 C CA . ILE A 1 269 ? 10.094 -28.594 -3.172 1 91.62 269 ILE A CA 1
ATOM 2034 C C . ILE A 1 269 ? 9.906 -28.609 -1.657 1 91.62 269 ILE A C 1
ATOM 2036 O O . ILE A 1 269 ? 9.5 -29.625 -1.085 1 91.62 269 ILE A O 1
ATOM 2040 N N . PRO A 1 270 ? 10.273 -27.578 -0.982 1 94.06 270 PRO A N 1
ATOM 2041 C CA . PRO A 1 270 ? 9.984 -27.547 0.453 1 94.06 270 PRO A CA 1
ATOM 2042 C C . PRO A 1 270 ? 8.484 -27.5 0.748 1 94.06 270 PRO A C 1
ATOM 2044 O O . PRO A 1 270 ? 7.707 -27 -0.063 1 94.06 270 PRO A O 1
ATOM 2047 N N . LEU A 1 271 ? 8.102 -28.094 1.838 1 96.69 271 LEU A N 1
ATOM 2048 C CA . LEU A 1 271 ? 6.734 -27.969 2.32 1 96.69 271 LEU A CA 1
ATOM 2049 C C . LEU A 1 271 ? 6.551 -26.656 3.076 1 96.69 271 LEU A C 1
ATOM 2051 O O . LEU A 1 271 ? 7.008 -26.516 4.215 1 96.69 271 LEU A O 1
ATOM 2055 N N . MET A 1 272 ? 5.855 -25.719 2.436 1 97.88 272 MET A N 1
ATOM 2056 C CA . MET A 1 272 ? 5.676 -24.375 2.975 1 97.88 272 MET A CA 1
ATOM 2057 C C . MET A 1 272 ? 4.719 -24.391 4.16 1 97.88 272 MET A C 1
ATOM 2059 O O . MET A 1 272 ? 3.725 -25.125 4.152 1 97.88 272 MET A O 1
ATOM 2063 N N . ASP A 1 273 ? 5.035 -23.578 5.18 1 97.5 273 ASP A N 1
ATOM 2064 C CA . ASP A 1 273 ? 4.172 -23.344 6.336 1 97.5 273 ASP A CA 1
ATOM 2065 C C . ASP A 1 273 ? 4.016 -21.859 6.613 1 97.5 273 ASP A C 1
ATOM 2067 O O . ASP A 1 273 ? 4.891 -21.234 7.223 1 97.5 273 ASP A O 1
ATOM 2071 N N . SER A 1 274 ? 2.877 -21.328 6.262 1 96.88 274 SER A N 1
ATOM 2072 C 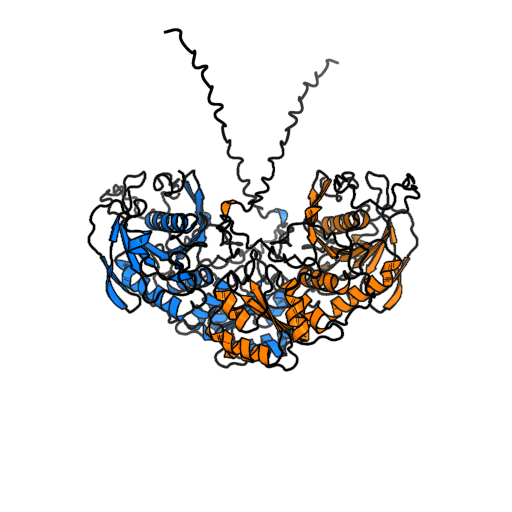CA . SER A 1 274 ? 2.645 -19.875 6.297 1 96.88 274 SER A CA 1
ATOM 2073 C C . SER A 1 274 ? 2.291 -19.406 7.707 1 96.88 274 SER A C 1
ATOM 2075 O O . SER A 1 274 ? 2.211 -18.203 7.961 1 96.88 274 SER A O 1
ATOM 2077 N N . THR A 1 275 ? 2.123 -20.297 8.703 1 95.25 275 THR A N 1
ATOM 2078 C CA . THR A 1 275 ? 1.664 -19.922 10.031 1 95.25 275 THR A CA 1
ATOM 2079 C C . THR A 1 275 ? 2.818 -19.375 10.875 1 95.25 275 THR A C 1
ATOM 2081 O O . THR A 1 275 ? 2.602 -18.797 11.938 1 95.25 275 THR A O 1
ATOM 2084 N N . LYS A 1 276 ? 4.016 -19.438 10.352 1 97.31 276 LYS A N 1
ATOM 2085 C CA . LYS A 1 276 ? 5.199 -19.109 11.141 1 97.31 276 LYS A CA 1
ATOM 2086 C C . LYS A 1 276 ? 5.605 -17.656 10.945 1 97.31 276 LYS A C 1
ATOM 2088 O O . LYS A 1 276 ? 6.461 -17.141 11.672 1 97.31 276 LYS A O 1
ATOM 2093 N N . VAL A 1 277 ? 5.023 -17.031 9.984 1 98.75 277 VAL A N 1
ATOM 2094 C CA . VAL A 1 277 ? 5.465 -15.68 9.633 1 98.75 277 VAL A CA 1
ATOM 2095 C C . VAL A 1 277 ? 4.305 -14.703 9.789 1 98.75 277 VAL A C 1
ATOM 2097 O O . VAL A 1 277 ? 3.186 -14.977 9.352 1 98.75 277 VAL A O 1
ATOM 2100 N N . VAL A 1 278 ? 4.594 -13.562 10.43 1 98.62 278 VAL A N 1
ATOM 2101 C CA . VAL A 1 278 ? 3.578 -12.523 10.578 1 98.62 278 VAL A CA 1
ATOM 2102 C C . VAL A 1 278 ? 3.98 -11.281 9.789 1 98.62 278 VAL A C 1
ATOM 2104 O O . VAL A 1 278 ? 5.16 -11.094 9.477 1 98.62 278 VAL A O 1
ATOM 2107 N N . VAL A 1 279 ? 2.994 -10.531 9.344 1 98.75 279 VAL A N 1
ATOM 2108 C CA . VAL A 1 279 ? 3.188 -9.234 8.695 1 98.75 279 VAL A CA 1
ATOM 2109 C C . VAL A 1 279 ? 2.65 -8.125 9.594 1 98.75 279 VAL A C 1
ATOM 2111 O O . VAL A 1 279 ? 1.503 -8.172 10.039 1 98.75 279 VAL A O 1
ATOM 2114 N N . VAL A 1 280 ? 3.506 -7.125 9.859 1 98.5 280 VAL A N 1
ATOM 2115 C CA . VAL A 1 280 ? 3.104 -6.008 10.711 1 98.5 280 VAL A CA 1
ATOM 2116 C C . VAL A 1 280 ? 3.361 -4.688 9.984 1 98.5 280 VAL A C 1
ATOM 2118 O O . VAL A 1 280 ? 4.492 -4.402 9.586 1 98.5 280 VAL A O 1
ATOM 2121 N N . LYS A 1 281 ? 2.324 -3.98 9.789 1 98.38 281 LYS A N 1
ATOM 2122 C CA . LYS A 1 281 ? 2.436 -2.598 9.336 1 98.38 281 LYS A CA 1
ATOM 2123 C C . LYS A 1 281 ? 2.598 -1.644 10.516 1 98.38 281 LYS A C 1
ATOM 2125 O O . LYS A 1 281 ? 1.778 -1.643 11.438 1 98.38 281 LYS A O 1
ATOM 2130 N N . VAL A 1 282 ? 3.635 -0.829 10.469 1 97.69 282 VAL A N 1
ATOM 2131 C CA . VAL A 1 282 ? 3.854 0.168 11.508 1 97.69 282 VAL A CA 1
ATOM 2132 C C . VAL A 1 282 ? 2.859 1.315 11.344 1 97.69 282 VAL A C 1
ATOM 2134 O O . VAL A 1 282 ? 2.555 1.724 10.219 1 97.69 282 VAL A O 1
ATOM 2137 N N . TRP A 1 283 ? 2.322 1.818 12.414 1 98.12 283 TRP A N 1
ATOM 2138 C CA . TRP A 1 283 ? 1.453 2.99 12.453 1 98.12 283 TRP A CA 1
ATOM 2139 C C . TRP A 1 283 ? 1.828 3.91 13.609 1 98.12 283 TRP A C 1
ATOM 2141 O O . TRP A 1 283 ? 2.543 3.506 14.523 1 98.12 283 TRP A O 1
ATOM 2151 N N . PRO A 1 284 ? 1.465 5.16 13.617 1 97.19 284 PRO A N 1
ATOM 2152 C CA . PRO A 1 284 ? 1.958 6.152 14.57 1 97.19 284 PRO A CA 1
ATOM 2153 C C . PRO A 1 284 ? 1.723 5.742 16.016 1 97.19 284 PRO A C 1
ATOM 2155 O O . PRO A 1 284 ? 2.562 6.004 16.891 1 97.19 284 PRO A O 1
ATOM 2158 N N . GLY A 1 285 ? 0.718 5.086 16.375 1 96.62 285 GLY A N 1
ATOM 2159 C CA . GLY A 1 285 ? 0.365 4.758 17.75 1 96.62 285 GLY A CA 1
ATOM 2160 C C . GLY A 1 285 ? 0.812 3.369 18.172 1 96.62 285 GLY A C 1
ATOM 2161 O O . GLY A 1 285 ? 0.41 2.873 19.219 1 96.62 285 GLY A O 1
ATOM 2162 N N . ILE A 1 286 ? 1.685 2.752 17.391 1 97.44 286 ILE A N 1
ATOM 2163 C CA . ILE A 1 286 ? 2.127 1.396 17.688 1 97.44 286 ILE A CA 1
ATOM 2164 C C . ILE A 1 286 ? 2.922 1.392 19 1 97.44 286 ILE A C 1
ATOM 2166 O O . ILE A 1 286 ? 3.719 2.299 19.25 1 97.44 286 ILE A O 1
ATOM 2170 N N . THR A 1 287 ? 2.707 0.362 19.859 1 96.81 287 THR A N 1
ATOM 2171 C CA . THR A 1 287 ? 3.354 0.287 21.172 1 96.81 287 THR A CA 1
ATOM 2172 C C . THR A 1 287 ? 4.16 -1.002 21.297 1 96.81 287 THR A C 1
ATOM 2174 O O . THR A 1 287 ? 3.881 -1.987 20.609 1 96.81 287 THR A O 1
ATOM 2177 N N . PRO A 1 288 ? 5.152 -0.958 22.172 1 97.12 288 PRO A N 1
ATOM 2178 C CA . PRO A 1 288 ? 5.879 -2.199 22.453 1 97.12 288 PRO A CA 1
ATOM 2179 C C . PRO A 1 288 ? 4.957 -3.33 22.906 1 97.12 288 PRO A C 1
ATOM 2181 O O . PRO A 1 288 ? 5.207 -4.496 22.594 1 97.12 288 PRO A O 1
ATOM 2184 N N . GLN A 1 289 ? 3.898 -2.996 23.594 1 96.56 289 GLN A N 1
ATOM 2185 C CA . GLN A 1 289 ? 2.961 -3.988 24.109 1 96.56 289 GLN A CA 1
ATOM 2186 C C . GLN A 1 289 ? 2.283 -4.75 22.969 1 96.56 289 GLN A C 1
ATOM 2188 O O . GLN A 1 289 ? 2.154 -5.977 23.031 1 96.56 289 GLN A O 1
ATOM 2193 N N . VAL A 1 290 ? 1.904 -4.043 21.969 1 97.12 290 VAL A N 1
ATOM 2194 C CA . VAL A 1 290 ? 1.218 -4.672 20.844 1 97.12 290 VAL A CA 1
ATOM 2195 C C . VAL A 1 290 ? 2.191 -5.562 20.078 1 97.12 290 VAL A C 1
ATOM 2197 O O . VAL A 1 290 ? 1.839 -6.672 19.672 1 97.12 290 VAL A O 1
ATOM 2200 N N . ILE A 1 291 ? 3.41 -5.125 19.859 1 97.75 291 ILE A N 1
ATOM 2201 C CA . ILE A 1 291 ? 4.426 -5.914 19.172 1 97.75 291 ILE A CA 1
ATOM 2202 C C . ILE A 1 291 ? 4.703 -7.195 19.953 1 97.75 291 ILE A C 1
ATOM 2204 O O . ILE A 1 291 ? 4.754 -8.281 19.375 1 97.75 291 ILE A O 1
ATOM 2208 N N . SER A 1 292 ? 4.84 -7.004 21.25 1 97.38 292 SER A N 1
ATOM 2209 C CA . SER A 1 292 ? 5.07 -8.164 22.109 1 97.38 292 SER A CA 1
ATOM 2210 C C . SER A 1 292 ? 3.924 -9.164 22 1 97.38 292 SER A C 1
ATOM 2212 O O . SER A 1 292 ? 4.152 -10.375 21.969 1 97.38 292 SER A O 1
ATOM 2214 N N . ALA A 1 293 ? 2.742 -8.664 21.969 1 96.88 293 ALA A N 1
ATOM 2215 C CA . ALA A 1 293 ? 1.57 -9.531 21.859 1 96.88 293 ALA A CA 1
ATOM 2216 C C . ALA A 1 293 ? 1.58 -10.297 20.547 1 96.88 293 ALA A C 1
ATOM 2218 O O . ALA A 1 293 ? 1.356 -11.508 20.516 1 96.88 293 ALA A O 1
ATOM 2219 N N . ILE A 1 294 ? 1.891 -9.664 19.469 1 97 294 ILE A N 1
ATOM 2220 C CA . ILE A 1 294 ? 1.902 -10.258 18.141 1 97 294 ILE A CA 1
ATOM 2221 C C . ILE A 1 294 ? 2.934 -11.383 18.078 1 97 294 ILE A C 1
ATOM 2223 O O . ILE A 1 294 ? 2.705 -12.414 17.438 1 97 294 ILE A O 1
ATOM 2227 N N . LEU A 1 295 ? 4.035 -11.195 18.766 1 97.31 295 LEU A N 1
ATOM 2228 C CA . LEU A 1 295 ? 5.164 -12.109 18.672 1 97.31 295 LEU A CA 1
ATOM 2229 C C . LEU A 1 295 ? 5.125 -13.141 19.797 1 97.31 295 LEU A C 1
ATOM 2231 O O . LEU A 1 295 ? 6.039 -13.961 19.922 1 97.31 295 LEU A O 1
ATOM 2235 N N . SER A 1 296 ? 4.074 -13.203 20.578 1 95.31 296 SER A N 1
ATOM 2236 C CA . SER A 1 296 ? 3.994 -14.055 21.75 1 95.31 296 SER A CA 1
ATOM 2237 C C . SER A 1 296 ? 3.725 -15.508 21.375 1 95.31 296 SER A C 1
ATOM 2239 O O . SER A 1 296 ? 4.203 -16.422 22.047 1 95.31 296 SER A O 1
ATOM 2241 N N . PRO A 1 297 ? 2.916 -15.781 20.312 1 94.5 297 PRO A N 1
ATOM 2242 C CA . PRO A 1 297 ? 2.734 -17.188 19.969 1 94.5 297 PRO A CA 1
ATOM 2243 C C . PRO A 1 297 ? 4.055 -17.906 19.656 1 94.5 297 PRO A C 1
ATOM 2245 O O . PRO A 1 297 ? 4.871 -17.391 18.891 1 94.5 297 PRO A O 1
ATOM 2248 N N . PRO A 1 298 ? 4.246 -19.094 20.125 1 93.44 298 PRO A N 1
ATOM 2249 C CA . PRO A 1 298 ? 5.555 -19.75 20.047 1 93.44 298 PRO A CA 1
ATOM 2250 C C . PRO A 1 298 ? 5.887 -20.219 18.625 1 93.44 298 PRO A C 1
ATOM 2252 O O . PRO A 1 298 ? 7.051 -20.484 18.328 1 93.44 298 PRO A O 1
ATOM 2255 N N . GLU A 1 299 ? 4.891 -20.328 17.844 1 95.12 299 GLU A N 1
ATOM 2256 C CA . GLU A 1 299 ? 5.121 -20.859 16.5 1 95.12 299 GLU A CA 1
ATOM 2257 C C . GLU A 1 299 ? 5.746 -19.797 15.594 1 95.12 299 GLU A C 1
ATOM 2259 O O . GLU A 1 299 ? 6.277 -20.125 14.531 1 95.12 299 GLU A O 1
ATOM 2264 N N . ILE A 1 300 ? 5.703 -18.516 15.984 1 97.75 300 ILE A N 1
ATOM 2265 C CA . ILE A 1 300 ? 6.176 -17.438 15.125 1 97.75 300 ILE A CA 1
ATOM 2266 C C . ILE A 1 300 ? 7.699 -17.469 15.062 1 97.75 300 ILE A C 1
ATOM 2268 O O . ILE A 1 300 ? 8.375 -17.484 16.094 1 97.75 300 ILE A O 1
ATOM 2272 N N . ARG A 1 301 ? 8.219 -17.484 13.789 1 98.5 301 ARG A N 1
ATOM 2273 C CA . ARG A 1 301 ? 9.664 -17.562 13.562 1 98.5 301 ARG A CA 1
ATOM 2274 C C . ARG A 1 301 ? 10.125 -16.438 12.641 1 98.5 301 ARG A C 1
ATOM 2276 O O . ARG A 1 301 ? 11.328 -16.219 12.477 1 98.5 301 ARG A O 1
ATOM 2283 N N . GLY A 1 302 ? 9.234 -15.742 12.008 1 98.75 302 GLY A N 1
ATOM 2284 C CA . GLY A 1 302 ? 9.562 -14.672 11.086 1 98.75 302 GLY A CA 1
ATOM 2285 C C . GLY A 1 302 ? 8.555 -13.531 11.109 1 98.75 302 GLY A C 1
ATOM 2286 O O . GLY A 1 302 ? 7.379 -13.742 11.414 1 98.75 302 GLY A O 1
ATOM 2287 N N . MET A 1 303 ? 9.07 -12.352 10.773 1 98.81 303 MET A N 1
ATOM 2288 C CA . MET A 1 303 ? 8.219 -11.164 10.703 1 98.81 303 MET A CA 1
ATOM 2289 C C . MET A 1 303 ? 8.633 -10.266 9.539 1 98.81 303 MET A C 1
ATOM 2291 O O . MET A 1 303 ? 9.812 -9.977 9.359 1 98.81 303 MET A O 1
ATOM 2295 N N . VAL A 1 304 ? 7.648 -9.938 8.727 1 98.88 304 VAL A N 1
ATOM 2296 C CA . VAL A 1 304 ? 7.82 -8.836 7.781 1 98.88 304 VAL A CA 1
ATOM 2297 C C . VAL A 1 304 ? 7.32 -7.535 8.414 1 98.88 304 VAL A C 1
ATOM 2299 O O . VAL A 1 304 ? 6.16 -7.441 8.82 1 98.88 304 VAL A O 1
ATOM 2302 N N . LEU A 1 305 ? 8.211 -6.594 8.539 1 98.19 305 LEU A N 1
ATOM 2303 C CA . LEU A 1 305 ? 7.906 -5.293 9.125 1 98.19 305 LEU A CA 1
ATOM 2304 C C . LEU A 1 305 ? 7.824 -4.219 8.047 1 98.19 305 LEU A C 1
ATOM 2306 O O . LEU A 1 305 ? 8.82 -3.91 7.395 1 98.19 305 LEU A O 1
ATOM 2310 N N . GLU A 1 306 ? 6.605 -3.717 7.828 1 97.94 306 GLU A N 1
ATOM 2311 C CA . GLU A 1 306 ? 6.41 -2.594 6.914 1 97.94 306 GLU A CA 1
ATOM 2312 C C . GLU A 1 306 ? 6.609 -1.261 7.629 1 97.94 306 GLU A C 1
ATOM 2314 O O . GLU A 1 306 ? 5.832 -0.902 8.516 1 97.94 306 GLU A O 1
ATOM 2319 N N . THR A 1 307 ? 7.602 -0.513 7.168 1 96.19 307 THR A N 1
ATOM 2320 C CA . THR A 1 307 ? 7.973 0.687 7.91 1 96.19 307 THR A CA 1
ATOM 2321 C C . THR A 1 307 ? 7.734 1.938 7.07 1 96.19 307 THR A C 1
ATOM 2323 O O . THR A 1 307 ? 7.371 1.845 5.898 1 96.19 307 THR A O 1
ATOM 2326 N N . PHE A 1 308 ? 7.875 3.119 7.676 1 95.19 308 PHE A N 1
ATOM 2327 C CA . PHE A 1 308 ? 7.633 4.395 7.008 1 95.19 308 PHE A CA 1
ATOM 2328 C C . PHE A 1 308 ? 8.781 4.738 6.07 1 95.19 308 PHE A C 1
ATOM 2330 O O . PHE A 1 308 ? 9.953 4.609 6.438 1 95.19 308 PHE A O 1
ATOM 2337 N N . GLY A 1 309 ? 8.438 5.227 4.887 1 92.25 309 GLY A N 1
ATOM 2338 C CA . GLY A 1 309 ? 9.414 5.812 3.986 1 92.25 309 GLY A CA 1
ATOM 2339 C C . GLY A 1 309 ? 10.586 4.891 3.688 1 92.25 309 GLY A C 1
ATOM 2340 O O . GLY A 1 309 ? 10.391 3.766 3.229 1 92.25 309 GLY A O 1
ATOM 2341 N N . ALA A 1 310 ? 11.789 5.348 4.113 1 89.38 310 ALA A N 1
ATOM 2342 C CA . ALA A 1 310 ? 13.016 4.617 3.789 1 89.38 310 ALA A CA 1
ATOM 2343 C C . ALA A 1 310 ? 13.383 3.641 4.902 1 89.38 310 ALA A C 1
ATOM 2345 O O . ALA A 1 310 ? 14.547 3.258 5.043 1 89.38 310 ALA A O 1
ATOM 2346 N N . GLY A 1 311 ? 12.43 3.26 5.68 1 90.88 311 GLY A N 1
ATOM 2347 C CA . GLY A 1 311 ? 12.68 2.24 6.688 1 90.88 311 GLY A CA 1
ATOM 2348 C C . GLY A 1 311 ? 12.594 2.771 8.109 1 90.88 311 GLY A C 1
ATOM 2349 O O . GLY A 1 311 ? 13.156 2.176 9.031 1 90.88 311 GLY A O 1
ATOM 2350 N N . ASN A 1 312 ? 11.828 3.84 8.352 1 90.38 312 ASN A N 1
ATOM 2351 C CA . ASN A 1 312 ? 11.742 4.477 9.656 1 90.38 312 ASN A CA 1
ATOM 2352 C C . ASN A 1 312 ? 10.57 3.934 10.469 1 90.38 312 ASN A C 1
ATOM 2354 O O . ASN A 1 312 ? 9.625 3.377 9.906 1 90.38 312 ASN A O 1
ATOM 2358 N N . MET A 1 313 ? 10.695 4.039 11.773 1 92.44 313 MET A N 1
ATOM 2359 C CA . MET A 1 313 ? 9.664 3.619 12.719 1 92.44 313 MET A CA 1
ATOM 2360 C C . MET A 1 313 ? 9.867 4.293 14.07 1 92.44 313 MET A C 1
ATOM 2362 O O . MET A 1 313 ? 10.922 4.863 14.336 1 92.44 313 MET A O 1
ATOM 2366 N N . PRO A 1 314 ? 8.828 4.254 14.883 1 92.44 314 PRO A N 1
ATOM 2367 C CA . PRO A 1 314 ? 9.031 4.773 16.234 1 92.44 314 PRO A CA 1
ATOM 2368 C C . PRO A 1 314 ? 10.141 4.043 17 1 92.44 314 PRO A C 1
ATOM 2370 O O . PRO A 1 314 ? 10.188 2.811 16.984 1 92.44 314 PRO A O 1
ATOM 2373 N N . LEU A 1 315 ? 10.969 4.785 17.672 1 88.44 315 LEU A N 1
ATOM 2374 C CA . LEU A 1 315 ? 12.133 4.242 18.375 1 88.44 315 LEU A CA 1
ATOM 2375 C C . LEU A 1 315 ? 11.703 3.354 19.531 1 88.44 315 LEU A C 1
ATOM 2377 O O . LEU A 1 315 ? 12.422 2.426 19.906 1 88.44 315 LEU A O 1
ATOM 2381 N N . SER A 1 316 ? 10.562 3.586 20.047 1 92.5 316 SER A N 1
ATOM 2382 C CA . SER A 1 316 ? 10.094 2.936 21.266 1 92.5 316 SER A CA 1
ATOM 2383 C C . SER A 1 316 ? 9.898 1.437 21.062 1 92.5 316 SER A C 1
ATOM 2385 O O . SER A 1 316 ? 9.883 0.666 22.031 1 92.5 316 SER A O 1
ATOM 2387 N N . ILE A 1 317 ? 9.773 1.004 19.797 1 95.5 317 ILE A N 1
ATOM 2388 C CA . ILE A 1 317 ? 9.453 -0.406 19.594 1 95.5 317 ILE A CA 1
ATOM 2389 C C . ILE A 1 317 ? 10.727 -1.173 19.234 1 95.5 317 ILE A C 1
ATOM 2391 O O . ILE A 1 317 ? 10.727 -2.404 19.188 1 95.5 317 ILE A O 1
ATOM 2395 N N . ILE A 1 318 ? 11.836 -0.531 19.016 1 94.94 318 ILE A N 1
ATOM 2396 C CA . ILE A 1 318 ? 13.07 -1.145 18.531 1 94.94 318 ILE A CA 1
ATOM 2397 C C . ILE A 1 318 ? 13.594 -2.137 19.562 1 94.94 318 ILE A C 1
ATOM 2399 O O . ILE A 1 318 ? 13.977 -3.258 19.234 1 94.94 318 ILE A O 1
ATOM 2403 N N . PRO A 1 319 ? 13.578 -1.823 20.922 1 96.56 319 PRO A N 1
ATOM 2404 C CA . PRO A 1 319 ? 14.055 -2.795 21.906 1 96.56 319 PRO A CA 1
ATOM 2405 C C . PRO A 1 319 ? 13.234 -4.09 21.891 1 96.56 319 PRO A C 1
ATOM 2407 O O . PRO A 1 319 ? 13.797 -5.176 22.047 1 96.56 319 PRO A O 1
ATOM 2410 N N . THR A 1 320 ? 11.945 -3.93 21.719 1 97.69 320 THR A N 1
ATOM 2411 C CA . THR A 1 320 ? 11.078 -5.105 21.672 1 97.69 320 THR A CA 1
ATOM 2412 C C . THR A 1 320 ? 11.398 -5.961 20.453 1 97.69 320 THR A C 1
ATOM 2414 O O . THR A 1 320 ? 11.43 -7.191 20.531 1 97.69 320 THR A O 1
ATOM 2417 N N . LEU A 1 321 ? 11.641 -5.375 19.312 1 97.94 321 LEU A N 1
ATOM 2418 C CA . LEU A 1 321 ? 12.016 -6.082 18.094 1 97.94 321 LEU A CA 1
ATOM 2419 C C . LEU A 1 321 ? 13.375 -6.762 18.266 1 97.94 321 LEU A C 1
ATOM 2421 O O . LEU A 1 321 ? 13.555 -7.91 17.844 1 97.94 321 LEU A O 1
ATOM 2425 N N . SER A 1 322 ? 14.289 -6.027 18.875 1 97.69 322 SER A N 1
ATOM 2426 C CA . SER A 1 322 ? 15.609 -6.582 19.141 1 97.69 322 SER A CA 1
ATOM 2427 C C . SER A 1 322 ? 15.531 -7.824 20.016 1 97.69 322 SER A C 1
ATOM 2429 O O . SER A 1 322 ? 16.234 -8.812 19.766 1 97.69 322 SER A O 1
ATOM 2431 N N . ALA A 1 323 ? 14.742 -7.773 21 1 97.94 323 ALA A N 1
ATOM 2432 C CA . ALA A 1 323 ? 14.547 -8.922 21.891 1 97.94 323 ALA A CA 1
ATOM 2433 C C . ALA A 1 323 ? 13.992 -10.117 21.125 1 97.94 323 ALA A C 1
ATOM 2435 O O . ALA A 1 323 ? 14.359 -11.258 21.391 1 97.94 323 ALA A O 1
ATOM 2436 N N . ALA A 1 324 ? 13.086 -9.859 20.203 1 98.19 324 ALA A N 1
ATOM 2437 C CA . ALA A 1 324 ? 12.523 -10.922 19.375 1 98.19 324 ALA A CA 1
ATOM 2438 C C . ALA A 1 324 ? 13.602 -11.57 18.516 1 98.19 324 ALA A C 1
ATOM 2440 O O . ALA A 1 324 ? 13.633 -12.797 18.375 1 98.19 324 ALA A O 1
ATOM 2441 N N . VAL A 1 325 ? 14.445 -10.758 17.969 1 98.12 325 VAL A N 1
ATOM 2442 C CA . VAL A 1 325 ? 15.555 -11.25 17.156 1 98.12 325 VAL A CA 1
ATOM 2443 C C . VAL A 1 325 ? 16.453 -12.156 18 1 98.12 325 VAL A C 1
ATOM 2445 O O . VAL A 1 325 ? 16.859 -13.227 17.547 1 98.12 325 VAL A O 1
ATOM 2448 N N . GLN A 1 326 ? 16.688 -11.789 19.203 1 97.12 326 GLN A N 1
ATOM 2449 C CA . GLN A 1 326 ? 17.547 -12.562 20.109 1 97.12 326 GLN A CA 1
ATOM 2450 C C . GLN A 1 326 ? 16.922 -13.906 20.438 1 97.12 326 GLN A C 1
ATOM 2452 O O . GLN A 1 326 ? 17.625 -14.883 20.703 1 97.12 326 GLN A O 1
ATOM 2457 N N . ARG A 1 327 ? 15.602 -13.945 20.344 1 97 327 ARG A N 1
ATOM 2458 C CA . ARG A 1 327 ? 14.891 -15.195 20.609 1 97 327 ARG A CA 1
ATOM 2459 C C . ARG A 1 327 ? 14.852 -16.078 19.359 1 97 327 ARG A C 1
ATOM 2461 O O . ARG A 1 327 ? 14.375 -17.203 19.422 1 97 327 ARG A O 1
ATOM 2468 N N . GLY A 1 328 ? 15.344 -15.594 18.25 1 97.56 328 GLY A N 1
ATOM 2469 C CA . GLY A 1 328 ? 15.469 -16.422 17.062 1 97.56 328 GLY A CA 1
ATOM 2470 C C . GLY A 1 328 ? 14.461 -16.062 15.977 1 97.56 328 GLY A C 1
ATOM 2471 O O . GLY A 1 328 ? 14.344 -16.781 14.977 1 97.56 328 GLY A O 1
ATOM 2472 N N . ILE A 1 329 ? 13.711 -15.016 16.188 1 98.62 329 ILE A N 1
ATOM 2473 C CA . ILE A 1 329 ? 12.766 -14.578 15.164 1 98.62 329 ILE A CA 1
ATOM 2474 C C . ILE A 1 329 ? 13.484 -13.727 14.125 1 98.62 329 ILE A C 1
ATOM 2476 O O . ILE A 1 329 ? 14.203 -12.781 14.469 1 98.62 329 ILE A O 1
ATOM 2480 N N . VAL A 1 330 ? 13.383 -14.078 12.828 1 98.81 330 VAL A N 1
ATOM 2481 C CA . VAL A 1 330 ? 13.977 -13.305 11.742 1 98.81 330 VAL A CA 1
ATOM 2482 C C . VAL A 1 330 ? 13.016 -12.195 11.312 1 98.81 330 VAL A C 1
ATOM 2484 O O . VAL A 1 330 ? 11.867 -12.469 10.961 1 98.81 330 VAL A O 1
ATOM 2487 N N . ILE A 1 331 ? 13.477 -10.945 11.406 1 98.69 331 ILE A N 1
ATOM 2488 C CA . ILE A 1 331 ? 12.656 -9.797 11.039 1 98.69 331 ILE A CA 1
ATOM 2489 C C . ILE A 1 331 ? 13.242 -9.117 9.797 1 98.69 331 ILE A C 1
ATOM 2491 O O . ILE A 1 331 ? 14.438 -8.828 9.75 1 98.69 331 ILE A O 1
ATOM 2495 N N . VAL A 1 332 ? 12.422 -8.898 8.758 1 98.31 332 VAL A N 1
ATOM 2496 C CA . VAL A 1 332 ? 12.844 -8.203 7.551 1 98.31 332 VAL A CA 1
ATOM 2497 C C . VAL A 1 332 ? 12.047 -6.91 7.391 1 98.31 332 VAL A C 1
ATOM 2499 O O . VAL A 1 332 ? 10.828 -6.902 7.555 1 98.31 332 VAL A O 1
ATOM 2502 N N . ASN A 1 333 ? 12.75 -5.836 7.117 1 96.5 333 ASN A N 1
ATOM 2503 C CA . ASN A 1 333 ? 12.18 -4.504 6.977 1 96.5 333 ASN A CA 1
ATOM 2504 C C . ASN A 1 333 ? 11.922 -4.156 5.512 1 96.5 333 ASN A C 1
ATOM 2506 O O . ASN A 1 333 ? 12.844 -4.184 4.691 1 96.5 333 ASN A O 1
ATOM 2510 N N . VAL A 1 334 ? 10.656 -3.857 5.219 1 97 334 VAL A N 1
ATOM 2511 C CA . VAL A 1 334 ? 10.305 -3.328 3.906 1 97 334 VAL A CA 1
ATOM 2512 C C . VAL A 1 334 ? 9.547 -2.012 4.066 1 97 334 VAL A C 1
ATOM 2514 O O . VAL A 1 334 ? 9.023 -1.716 5.145 1 97 334 VAL A O 1
ATOM 2517 N N . THR A 1 335 ? 9.562 -1.182 3.039 1 96.38 335 THR A N 1
ATOM 2518 C CA . THR A 1 335 ? 8.875 0.102 3.096 1 96.38 335 THR A CA 1
ATOM 2519 C C . THR A 1 335 ? 7.375 -0.078 2.857 1 96.38 335 THR A C 1
ATOM 2521 O O . THR A 1 335 ? 6.965 -0.942 2.08 1 96.38 335 THR A O 1
ATOM 2524 N N . GLN A 1 336 ? 6.551 0.766 3.439 1 97 336 GLN A N 1
ATOM 2525 C CA . GLN A 1 336 ? 5.117 0.821 3.18 1 97 336 GLN A CA 1
ATOM 2526 C C . GLN A 1 336 ? 4.828 1.47 1.829 1 97 336 GLN A C 1
ATOM 2528 O O . GLN A 1 336 ? 3.713 1.363 1.311 1 97 336 GLN A O 1
ATOM 2533 N N . CYS A 1 337 ? 5.793 2.219 1.327 1 97 337 CYS A N 1
ATOM 2534 C CA . CYS A 1 337 ? 5.594 2.924 0.066 1 97 337 CYS A CA 1
ATOM 2535 C C . CYS A 1 337 ? 5.547 1.948 -1.104 1 97 337 CYS A C 1
ATOM 2537 O O . CYS A 1 337 ? 6.277 0.956 -1.119 1 97 337 CYS A O 1
ATOM 2539 N N . LEU A 1 338 ? 4.727 2.297 -2.043 1 96 338 LEU A N 1
ATOM 2540 C CA . LEU A 1 338 ? 4.656 1.499 -3.262 1 96 338 LEU A CA 1
ATOM 2541 C C . LEU A 1 338 ? 6.012 1.461 -3.963 1 96 338 LEU A C 1
ATOM 2543 O O . LEU A 1 338 ? 6.453 0.401 -4.414 1 96 338 LEU A O 1
ATOM 2547 N N . HIS A 1 339 ? 6.652 2.604 -3.994 1 95.19 339 HIS A N 1
ATOM 2548 C CA . HIS A 1 339 ? 7.973 2.727 -4.605 1 95.19 339 HIS A CA 1
ATOM 2549 C C . HIS A 1 339 ? 9.031 3.051 -3.561 1 95.19 339 HIS A C 1
ATOM 2551 O O . HIS A 1 339 ? 8.805 3.863 -2.662 1 95.19 339 HIS A O 1
ATOM 2557 N N . GLY A 1 340 ? 10.148 2.383 -3.713 1 92.56 340 GLY A N 1
ATOM 2558 C CA . GLY A 1 340 ? 11.25 2.725 -2.824 1 92.56 340 GLY A CA 1
ATOM 2559 C C . GLY A 1 340 ? 11.992 1.51 -2.303 1 92.56 340 GLY A C 1
ATOM 2560 O O . GLY A 1 340 ? 11.727 0.382 -2.721 1 92.56 340 GLY A O 1
ATOM 2561 N N . SER A 1 341 ? 12.984 1.809 -1.486 1 91.81 341 SER A N 1
ATOM 2562 C CA . SER A 1 341 ? 13.859 0.788 -0.909 1 91.81 341 SER A CA 1
ATOM 2563 C C . SER A 1 341 ? 14.273 1.156 0.51 1 91.81 341 SER A C 1
ATOM 2565 O O . SER A 1 341 ? 14.344 2.338 0.856 1 91.81 341 SER A O 1
ATOM 2567 N N . VAL A 1 342 ? 14.359 0.157 1.307 1 90.88 342 VAL A N 1
ATOM 2568 C CA . VAL A 1 342 ? 14.992 0.339 2.607 1 90.88 342 VAL A CA 1
ATOM 2569 C C . VAL A 1 342 ? 16.484 0.056 2.496 1 90.88 342 VAL A C 1
ATOM 2571 O O . VAL A 1 342 ? 16.891 -1.008 2.02 1 90.88 342 VAL A O 1
ATOM 2574 N N . SER A 1 343 ? 17.312 1.102 2.779 1 79.25 343 SER A N 1
ATOM 2575 C CA . SER A 1 343 ? 18.75 0.943 2.65 1 79.25 343 SER A CA 1
ATOM 2576 C C . SER A 1 343 ? 19.469 1.366 3.928 1 79.25 343 SER A C 1
ATOM 2578 O O . SER A 1 343 ? 18.953 2.174 4.699 1 79.25 343 SER A O 1
ATOM 2580 N N . ALA A 1 344 ? 20.609 0.807 4.074 1 70.75 344 ALA A N 1
ATOM 2581 C CA . ALA A 1 344 ? 21.406 1.07 5.266 1 70.75 344 ALA A CA 1
ATOM 2582 C C . ALA A 1 344 ? 22.016 2.469 5.223 1 70.75 344 ALA A C 1
ATOM 2584 O O . ALA A 1 344 ? 22.484 2.986 6.242 1 70.75 344 ALA A O 1
ATOM 2585 N N . SER A 1 345 ? 22 3.02 4.086 1 62.22 345 SER A N 1
ATOM 2586 C CA . SER A 1 345 ? 22.672 4.312 3.951 1 62.22 345 SER A CA 1
ATOM 2587 C C . SER A 1 345 ? 21.891 5.41 4.672 1 62.22 345 SER A C 1
ATOM 2589 O O . SER A 1 345 ? 22.438 6.48 4.949 1 62.22 345 SER A O 1
ATOM 2591 N N . TYR A 1 346 ? 20.688 5.098 5.047 1 61.59 346 TYR A N 1
ATOM 2592 C CA . TYR A 1 346 ? 19.875 6.051 5.789 1 61.59 346 TYR A CA 1
ATOM 2593 C C . TYR A 1 346 ? 20 5.82 7.289 1 61.59 346 TYR A C 1
ATOM 2595 O O . TYR A 1 346 ? 19.938 4.676 7.754 1 61.59 346 TYR A O 1
ATOM 2603 N N . GLU A 1 347 ? 20.359 6.797 8.078 1 61.34 347 GLU A N 1
ATOM 2604 C CA . GLU A 1 347 ? 20.672 6.742 9.5 1 61.34 347 GLU A CA 1
ATOM 2605 C C . GLU A 1 347 ? 19.656 5.887 10.258 1 61.34 347 GLU A C 1
ATOM 2607 O O . GLU A 1 347 ? 20.031 5.016 11.039 1 61.34 347 GLU A O 1
ATOM 2612 N N . PRO A 1 348 ? 18.406 6.148 9.984 1 62.28 348 PRO A N 1
ATOM 2613 C CA . PRO A 1 348 ? 17.484 5.324 10.758 1 62.28 348 PRO A CA 1
ATOM 2614 C C . PRO A 1 348 ? 17.594 3.838 10.43 1 62.28 348 PRO A C 1
ATOM 2616 O O . PRO A 1 348 ? 17.438 2.994 11.32 1 62.28 348 PRO A O 1
ATOM 2619 N N . ALA A 1 349 ? 17.984 3.566 9.266 1 67.06 349 ALA A N 1
ATOM 2620 C CA . ALA A 1 349 ? 18.094 2.162 8.875 1 67.06 349 ALA A CA 1
ATOM 2621 C C . ALA A 1 349 ? 19.297 1.503 9.562 1 67.06 349 ALA A C 1
ATOM 2623 O O . ALA A 1 349 ? 19.266 0.303 9.844 1 67.06 349 ALA A O 1
ATOM 2624 N N . ARG A 1 350 ? 20.219 2.318 10.008 1 74.12 350 ARG A N 1
ATOM 2625 C CA . ARG A 1 350 ? 21.391 1.781 10.68 1 74.12 350 ARG A CA 1
ATOM 2626 C C . ARG A 1 350 ? 21.031 1.233 12.055 1 74.12 350 ARG A C 1
ATOM 2628 O O . ARG A 1 350 ? 21.5 0.161 12.445 1 74.12 350 ARG A O 1
ATOM 2635 N N . LYS A 1 351 ? 20.203 1.917 12.727 1 79.06 351 LYS A N 1
ATOM 2636 C CA . LYS A 1 351 ? 19.766 1.473 14.047 1 79.06 351 LYS A CA 1
ATOM 2637 C C . LYS A 1 351 ? 19 0.155 13.953 1 79.06 351 LYS A C 1
ATOM 2639 O O . LYS A 1 351 ? 19.109 -0.696 14.844 1 79.06 351 LYS A O 1
ATOM 2644 N N . LEU A 1 352 ? 18.359 -0.027 12.898 1 87.19 352 LEU A N 1
ATOM 2645 C CA . LEU A 1 352 ? 17.578 -1.246 12.719 1 87.19 352 LEU A CA 1
ATOM 2646 C C . LEU A 1 352 ? 18.484 -2.43 12.398 1 87.19 352 LEU A C 1
ATOM 2648 O O . LEU A 1 352 ? 18.266 -3.533 12.906 1 87.19 352 LEU A O 1
ATOM 2652 N N . VAL A 1 353 ? 19.469 -2.117 11.617 1 87.06 353 VAL A N 1
ATOM 2653 C CA . VAL A 1 353 ? 20.422 -3.166 11.289 1 87.06 353 VAL A CA 1
ATOM 2654 C C . VAL A 1 353 ? 21.172 -3.588 12.547 1 87.06 353 VAL A C 1
ATOM 2656 O O . VAL A 1 353 ? 21.406 -4.777 12.773 1 87.06 353 VAL A O 1
ATOM 2659 N N . GLU A 1 354 ? 21.469 -2.633 13.344 1 88.75 354 GLU A N 1
ATOM 2660 C CA . GLU A 1 354 ? 22.156 -2.914 14.602 1 88.75 354 GLU A CA 1
ATOM 2661 C C . GLU A 1 354 ? 21.266 -3.74 15.539 1 88.75 354 GLU A C 1
ATOM 2663 O O . GLU A 1 354 ? 21.781 -4.527 16.344 1 88.75 354 GLU A O 1
ATOM 2668 N N . ALA A 1 355 ? 20.016 -3.584 15.383 1 93.38 355 ALA A N 1
ATOM 2669 C CA . ALA A 1 355 ? 19.047 -4.324 16.203 1 93.38 355 ALA A CA 1
ATOM 2670 C C . ALA A 1 355 ? 18.844 -5.734 15.656 1 93.38 355 ALA A C 1
ATOM 2672 O O . ALA A 1 355 ? 18.078 -6.52 16.234 1 93.38 355 ALA A O 1
ATOM 2673 N N . GLY A 1 356 ? 19.469 -6.09 14.555 1 95.5 356 GLY A N 1
ATOM 2674 C CA . GLY A 1 356 ? 19.375 -7.418 13.969 1 95.5 356 GLY A CA 1
ATOM 2675 C C . GLY A 1 356 ? 18.281 -7.543 12.938 1 95.5 356 GLY A C 1
ATOM 2676 O O . GLY A 1 356 ? 18 -8.641 12.453 1 95.5 356 GLY A O 1
ATOM 2677 N N . ILE A 1 357 ? 17.656 -6.449 12.617 1 96.5 357 ILE A N 1
ATOM 2678 C CA . ILE A 1 357 ? 16.594 -6.445 11.625 1 96.5 357 ILE A CA 1
ATOM 2679 C C . ILE A 1 357 ? 17.203 -6.418 10.219 1 96.5 357 ILE A C 1
ATOM 2681 O O . ILE A 1 357 ? 18.078 -5.602 9.938 1 96.5 357 ILE A O 1
ATOM 2685 N N . GLN A 1 358 ? 16.75 -7.309 9.352 1 96.5 358 GLN A N 1
ATOM 2686 C CA . GLN A 1 358 ? 17.312 -7.465 8.008 1 96.5 358 GLN A CA 1
ATOM 2687 C C . GLN A 1 358 ? 16.688 -6.477 7.031 1 96.5 358 GLN A C 1
ATOM 2689 O O . GLN A 1 358 ? 15.547 -6.051 7.223 1 96.5 358 GLN A O 1
ATOM 2694 N N . LEU A 1 359 ? 17.484 -6.125 6.027 1 94.62 359 LEU A N 1
ATOM 2695 C CA . LEU A 1 359 ? 17.016 -5.207 4.996 1 94.62 359 LEU A CA 1
ATOM 2696 C C . LEU A 1 359 ? 16.281 -5.961 3.896 1 94.62 359 LEU A C 1
ATOM 2698 O O . LEU A 1 359 ? 16.828 -6.895 3.299 1 94.62 359 LEU A O 1
ATOM 2702 N N . GLY A 1 360 ? 15.031 -5.559 3.643 1 96.38 360 GLY A N 1
ATOM 2703 C CA . GLY A 1 360 ? 14.266 -6.137 2.549 1 96.38 360 GLY A CA 1
ATOM 2704 C C . GLY A 1 360 ? 14.484 -5.43 1.227 1 96.38 360 GLY A C 1
ATOM 2705 O O . GLY A 1 360 ? 14.031 -5.898 0.181 1 96.38 360 GLY A O 1
ATOM 2706 N N . HIS A 1 361 ? 15.18 -4.254 1.329 1 95.12 361 HIS A N 1
ATOM 2707 C CA . HIS A 1 361 ? 15.469 -3.451 0.146 1 95.12 361 HIS A CA 1
ATOM 2708 C C . HIS A 1 361 ? 14.18 -3.045 -0.567 1 95.12 361 HIS A C 1
ATOM 2710 O O . HIS A 1 361 ? 13.312 -2.406 0.028 1 95.12 361 HIS A O 1
ATOM 2716 N N . ASP A 1 362 ? 14.07 -3.375 -1.841 1 96.69 362 ASP A N 1
ATOM 2717 C CA . ASP A 1 362 ? 12.906 -2.904 -2.582 1 96.69 362 ASP A CA 1
ATOM 2718 C C . ASP A 1 362 ? 11.922 -4.047 -2.846 1 96.69 362 ASP A C 1
ATOM 2720 O O . ASP A 1 362 ? 11.18 -4.016 -3.826 1 96.69 362 ASP A O 1
ATOM 2724 N N . MET A 1 363 ? 11.93 -5.105 -2.01 1 98 363 MET A N 1
ATOM 2725 C CA . MET A 1 363 ? 10.969 -6.199 -2.127 1 98 363 MET A CA 1
ATOM 2726 C C . MET A 1 363 ? 9.547 -5.707 -1.863 1 98 363 MET A C 1
ATOM 2728 O O . MET A 1 363 ? 9.344 -4.812 -1.041 1 98 363 MET A O 1
ATOM 2732 N N . THR A 1 364 ? 8.594 -6.281 -2.559 1 98.31 364 THR A N 1
ATOM 2733 C CA . THR A 1 364 ? 7.203 -6.125 -2.148 1 98.31 364 THR A CA 1
ATOM 2734 C C . THR A 1 364 ? 6.926 -6.906 -0.867 1 98.31 364 THR A C 1
ATOM 2736 O O . THR A 1 364 ? 7.688 -7.805 -0.506 1 98.31 364 THR A O 1
ATOM 2739 N N . THR A 1 365 ? 5.902 -6.578 -0.17 1 98.56 365 THR A N 1
ATOM 2740 C CA . THR A 1 365 ? 5.48 -7.332 1.006 1 98.56 365 THR A CA 1
ATOM 2741 C C . THR A 1 365 ? 5.164 -8.781 0.638 1 98.56 365 THR A C 1
ATOM 2743 O O . THR A 1 365 ? 5.496 -9.703 1.385 1 98.56 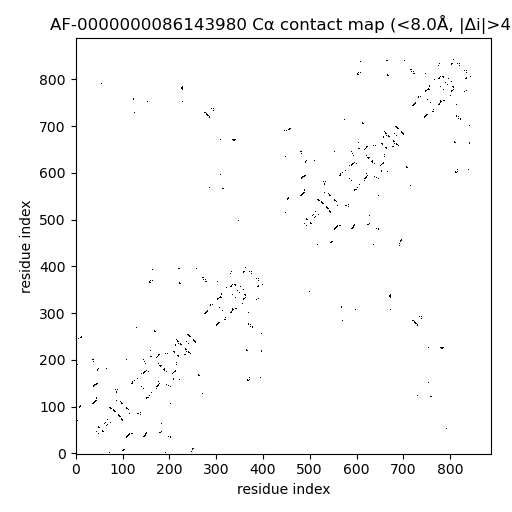365 THR A O 1
ATOM 2746 N N . GLU A 1 366 ? 4.535 -8.977 -0.521 1 98.62 366 GLU A N 1
ATOM 2747 C CA . GLU A 1 366 ? 4.203 -10.312 -0.999 1 98.62 366 GLU A CA 1
ATOM 2748 C C . GLU A 1 366 ? 5.453 -11.18 -1.116 1 98.62 366 GLU A C 1
ATOM 2750 O O . GLU A 1 366 ? 5.473 -12.32 -0.636 1 98.62 366 GLU A O 1
ATOM 2755 N N . ALA A 1 367 ? 6.484 -10.602 -1.68 1 98.75 367 ALA A N 1
ATOM 2756 C CA . ALA A 1 367 ? 7.73 -11.336 -1.858 1 98.75 367 ALA A CA 1
ATOM 2757 C C . ALA A 1 367 ? 8.422 -11.578 -0.52 1 98.75 367 ALA A C 1
ATOM 2759 O O . ALA A 1 367 ? 8.891 -12.688 -0.244 1 98.75 367 ALA A O 1
ATOM 2760 N N . ALA A 1 368 ? 8.5 -10.539 0.329 1 98.88 368 ALA A N 1
ATOM 2761 C CA . ALA A 1 368 ? 9.18 -10.664 1.619 1 98.88 368 ALA A CA 1
ATOM 2762 C C . ALA A 1 368 ? 8.516 -11.734 2.48 1 98.88 368 ALA A C 1
ATOM 2764 O O . ALA A 1 368 ? 9.203 -12.562 3.086 1 98.88 368 ALA A O 1
ATOM 2765 N N . TYR A 1 369 ? 7.199 -11.703 2.494 1 98.88 369 TYR A N 1
ATOM 2766 C CA . TYR A 1 369 ? 6.441 -12.664 3.297 1 98.88 369 TYR A CA 1
ATOM 2767 C C . TYR A 1 369 ? 6.676 -14.086 2.812 1 98.88 369 TYR A C 1
ATOM 2769 O O . TYR A 1 369 ? 7.051 -14.961 3.596 1 98.88 369 TYR A O 1
ATOM 2777 N N . THR A 1 370 ? 6.516 -14.352 1.522 1 98.88 370 THR A N 1
ATOM 2778 C CA . THR A 1 370 ? 6.613 -15.703 0.983 1 98.88 370 THR A CA 1
ATOM 2779 C C . THR A 1 370 ? 8.062 -16.172 0.967 1 98.88 370 THR A C 1
ATOM 2781 O O . THR A 1 370 ? 8.336 -17.375 1.141 1 98.88 370 THR A O 1
ATOM 2784 N N . LYS A 1 371 ? 9 -15.242 0.813 1 98.69 371 LYS A N 1
ATOM 2785 C CA . LYS A 1 371 ? 10.414 -15.602 0.912 1 98.69 371 LYS A CA 1
ATOM 2786 C C . LYS A 1 371 ? 10.75 -16.109 2.307 1 98.69 371 LYS A C 1
ATOM 2788 O O . LYS A 1 371 ? 11.43 -17.141 2.449 1 98.69 371 LYS A O 1
ATOM 2793 N N . LEU A 1 372 ? 10.297 -15.391 3.262 1 98.81 372 LEU A N 1
ATOM 2794 C CA . LEU A 1 372 ? 10.562 -15.805 4.633 1 98.81 372 LEU A CA 1
ATOM 2795 C C . LEU A 1 372 ? 9.938 -17.172 4.918 1 98.81 372 LEU A C 1
ATOM 2797 O O . LEU A 1 372 ? 10.555 -18.016 5.551 1 98.81 372 LEU A O 1
ATOM 2801 N N . VAL A 1 373 ? 8.703 -17.375 4.469 1 98.75 373 VAL A N 1
ATOM 2802 C CA . VAL A 1 373 ? 8.055 -18.672 4.625 1 98.75 373 VAL A CA 1
ATOM 2803 C C . VAL A 1 373 ? 8.891 -19.766 3.945 1 98.75 373 VAL A C 1
ATOM 2805 O O . VAL A 1 373 ? 9.117 -20.828 4.52 1 98.75 373 VAL A O 1
ATOM 2808 N N . TYR A 1 374 ? 9.406 -19.531 2.773 1 98.44 374 TYR A N 1
ATOM 2809 C CA . TYR A 1 374 ? 10.211 -20.469 1.995 1 98.44 374 TYR A CA 1
ATOM 2810 C C . TYR A 1 374 ? 11.508 -20.797 2.717 1 98.44 374 TYR A C 1
ATOM 2812 O O . TYR A 1 374 ? 11.844 -21.969 2.889 1 98.44 374 TYR A O 1
ATOM 2820 N N . LEU A 1 375 ? 12.195 -19.719 3.154 1 98.38 375 LEU A N 1
ATOM 2821 C CA . LEU A 1 375 ? 13.492 -19.922 3.799 1 98.38 375 LEU A CA 1
ATOM 2822 C C . LEU A 1 375 ? 13.336 -20.703 5.098 1 98.38 375 LEU A C 1
ATOM 2824 O O . LEU A 1 375 ? 14.148 -21.578 5.395 1 98.38 375 LEU A O 1
ATOM 2828 N N . LEU A 1 376 ? 12.297 -20.406 5.848 1 98.38 376 LEU A N 1
ATOM 2829 C CA . LEU A 1 376 ? 12.055 -21.094 7.109 1 98.38 376 LEU A CA 1
ATOM 2830 C C . LEU A 1 376 ? 11.641 -22.547 6.867 1 98.38 376 LEU A C 1
ATOM 2832 O O . LEU A 1 376 ? 11.797 -23.391 7.75 1 98.38 376 LEU A O 1
ATOM 2836 N N . SER A 1 377 ? 11.062 -22.797 5.66 1 97.44 377 SER A N 1
ATOM 2837 C CA . SER A 1 377 ? 10.586 -24.125 5.324 1 97.44 377 SER A CA 1
ATOM 2838 C C . SER A 1 377 ? 11.68 -24.953 4.66 1 97.44 377 SER A C 1
ATOM 2840 O O . SER A 1 377 ? 11.5 -26.156 4.426 1 97.44 377 SER A O 1
ATOM 2842 N N . SER A 1 378 ? 12.766 -24.344 4.34 1 94.75 378 SER A N 1
ATOM 2843 C CA . SER A 1 378 ? 13.844 -25.031 3.637 1 94.75 378 SER A CA 1
ATOM 2844 C C . SER A 1 378 ? 14.609 -25.969 4.57 1 94.75 378 SER A C 1
ATOM 2846 O O . SER A 1 378 ? 14.688 -25.719 5.777 1 94.75 378 SER A O 1
ATOM 2848 N N . LYS A 1 379 ? 15.172 -27.031 4.004 1 92.5 379 LYS A N 1
ATOM 2849 C CA . LYS A 1 379 ? 15.961 -27.969 4.781 1 92.5 379 LYS A CA 1
ATOM 2850 C C . LYS A 1 379 ? 17.156 -27.297 5.43 1 92.5 379 LYS A C 1
ATOM 2852 O O . LYS A 1 379 ? 17.906 -26.562 4.766 1 92.5 379 LYS A O 1
ATOM 2857 N N . GLY A 1 380 ? 17.312 -27.5 6.699 1 94.12 380 GLY A N 1
ATOM 2858 C CA . GLY A 1 380 ? 18.469 -26.969 7.41 1 94.12 380 GLY A CA 1
ATOM 2859 C C . GLY A 1 380 ? 18.297 -25.516 7.816 1 94.12 380 GLY A C 1
ATOM 2860 O O . GLY A 1 380 ? 19.266 -24.875 8.242 1 94.12 380 GLY A O 1
ATOM 2861 N N . ALA A 1 381 ? 17.141 -25.047 7.793 1 96.31 381 ALA A N 1
ATOM 2862 C CA . ALA A 1 381 ? 16.891 -23.641 8.117 1 96.31 381 ALA A CA 1
ATOM 2863 C C . ALA A 1 381 ? 17.25 -23.344 9.57 1 96.31 381 ALA A C 1
ATOM 2865 O O . ALA A 1 381 ? 16.844 -24.078 10.484 1 96.31 381 ALA A O 1
ATOM 2866 N N . THR A 1 382 ? 18.062 -22.344 9.797 1 97.56 382 THR A N 1
ATOM 2867 C CA . THR A 1 382 ? 18.359 -21.734 11.086 1 97.56 382 THR A CA 1
ATOM 2868 C C . THR A 1 382 ? 18.094 -20.234 11.055 1 97.56 382 THR A C 1
ATOM 2870 O O . THR A 1 382 ? 18.109 -19.625 9.984 1 97.56 382 THR A O 1
ATOM 2873 N N . PRO A 1 383 ? 17.797 -19.672 12.188 1 97.56 383 PRO A N 1
ATOM 2874 C CA . PRO A 1 383 ? 17.594 -18.219 12.18 1 97.56 383 PRO A CA 1
ATOM 2875 C C . PRO A 1 383 ? 18.75 -17.469 11.516 1 97.56 383 PRO A C 1
ATOM 2877 O O . PRO A 1 383 ? 18.516 -16.484 10.812 1 97.56 383 PRO A O 1
ATOM 2880 N N . GLU A 1 384 ? 19.938 -17.953 11.641 1 96.94 384 GLU A N 1
ATOM 2881 C CA . GLU A 1 384 ? 21.125 -17.281 11.109 1 96.94 384 GLU A CA 1
ATOM 2882 C C . GLU A 1 384 ? 21.141 -17.312 9.586 1 96.94 384 GLU A C 1
ATOM 2884 O O . GLU A 1 384 ? 21.344 -16.297 8.93 1 96.94 384 GLU A O 1
ATOM 2889 N N . ASN A 1 385 ? 20.984 -18.469 9.039 1 97.12 385 ASN A N 1
ATOM 2890 C CA . ASN A 1 385 ? 21.031 -18.562 7.582 1 97.12 385 ASN A CA 1
ATOM 2891 C C . ASN A 1 385 ? 19.828 -17.891 6.934 1 97.12 385 ASN A C 1
ATOM 2893 O O . ASN A 1 385 ? 19.922 -17.328 5.848 1 97.12 385 ASN A O 1
ATOM 2897 N N . VAL A 1 386 ? 18.641 -18.031 7.602 1 98.44 386 VAL A N 1
ATOM 2898 C CA . VAL A 1 386 ? 17.438 -17.375 7.09 1 98.44 386 VAL A CA 1
ATOM 2899 C C . VAL A 1 386 ? 17.656 -15.859 7.078 1 98.44 386 VAL A C 1
ATOM 2901 O O . VAL A 1 386 ? 17.344 -15.188 6.098 1 98.44 386 VAL A O 1
ATOM 2904 N N . ALA A 1 387 ? 18.25 -15.305 8.18 1 97.94 387 ALA A N 1
ATOM 2905 C CA . ALA A 1 387 ? 18.531 -13.875 8.266 1 97.94 387 ALA A CA 1
ATOM 2906 C C . ALA A 1 387 ? 19.5 -13.445 7.164 1 97.94 387 ALA A C 1
ATOM 2908 O O . ALA A 1 387 ? 19.312 -12.391 6.555 1 97.94 387 ALA A O 1
ATOM 2909 N N . ARG A 1 388 ? 20.406 -14.211 6.867 1 95.81 388 ARG A N 1
ATOM 2910 C CA . ARG A 1 388 ? 21.375 -13.914 5.816 1 95.81 388 ARG A CA 1
ATOM 2911 C C . ARG A 1 388 ? 20.719 -13.93 4.445 1 95.81 388 ARG A C 1
ATOM 2913 O O . ARG A 1 388 ? 20.891 -13 3.654 1 95.81 388 ARG A O 1
ATOM 2920 N N . ASP A 1 389 ? 19.969 -14.945 4.18 1 97.19 389 ASP A N 1
ATOM 2921 C CA . ASP A 1 389 ? 19.469 -15.219 2.836 1 97.19 389 ASP A CA 1
ATOM 2922 C C . ASP A 1 389 ? 18.266 -14.32 2.504 1 97.19 389 ASP A C 1
ATOM 2924 O O . ASP A 1 389 ? 17.984 -14.078 1.332 1 97.19 389 ASP A O 1
ATOM 2928 N N . VAL A 1 390 ? 17.594 -13.797 3.52 1 97.81 390 VAL A N 1
ATOM 2929 C CA . VAL A 1 390 ? 16.391 -13.008 3.27 1 97.81 390 VAL A CA 1
ATOM 2930 C C . VAL A 1 390 ? 16.75 -11.688 2.602 1 97.81 390 VAL A C 1
ATOM 2932 O O . VAL A 1 390 ? 15.945 -11.102 1.883 1 97.81 390 VAL A O 1
ATOM 2935 N N . SER A 1 391 ? 17.969 -11.188 2.754 1 95.56 391 SER A N 1
ATOM 2936 C CA . SER A 1 391 ? 18.422 -9.93 2.174 1 95.56 391 SER A CA 1
ATOM 2937 C C . SER A 1 391 ? 19.109 -10.148 0.836 1 95.56 391 SER A C 1
ATOM 2939 O O . SER A 1 391 ? 19.531 -9.188 0.183 1 95.56 391 SER A O 1
ATOM 2941 N N . ALA A 1 392 ? 19.25 -11.383 0.392 1 95.5 392 ALA A N 1
ATOM 2942 C CA . ALA A 1 392 ? 19.906 -11.711 -0.878 1 95.5 392 ALA A CA 1
ATOM 2943 C C . ALA A 1 392 ? 18.875 -11.898 -1.986 1 95.5 392 ALA A C 1
ATOM 2945 O O . ALA A 1 392 ? 17.75 -12.352 -1.73 1 95.5 392 ALA A O 1
ATOM 2946 N N . ASN A 1 393 ? 19.266 -11.562 -3.193 1 95.19 393 ASN A N 1
ATOM 2947 C CA . ASN A 1 393 ? 18.391 -11.773 -4.336 1 95.19 393 ASN A CA 1
ATOM 2948 C C . ASN A 1 393 ? 18.391 -13.234 -4.789 1 95.19 393 ASN A C 1
ATOM 2950 O O . ASN A 1 393 ? 19.422 -13.742 -5.242 1 95.19 393 ASN A O 1
ATOM 2954 N N . LEU A 1 394 ? 17.297 -13.93 -4.672 1 94 394 LEU A N 1
ATOM 2955 C CA . LEU A 1 394 ? 17.25 -15.352 -5.008 1 94 394 LEU A CA 1
ATOM 2956 C C . LEU A 1 394 ? 16.578 -15.562 -6.363 1 94 394 LEU A C 1
ATOM 2958 O O . LEU A 1 394 ? 17 -16.406 -7.152 1 94 394 LEU A O 1
ATOM 2962 N N . ARG A 1 395 ? 15.484 -14.828 -6.578 1 95.12 395 ARG A N 1
ATOM 2963 C CA . ARG A 1 395 ? 14.641 -15.047 -7.75 1 95.12 395 ARG A CA 1
ATOM 2964 C C . ARG A 1 395 ? 14.266 -13.719 -8.406 1 95.12 395 ARG A C 1
ATOM 2966 O O . ARG A 1 395 ? 13.172 -13.586 -8.961 1 95.12 395 ARG A O 1
ATOM 2973 N N . GLY A 1 396 ? 15.031 -12.703 -8.258 1 95.25 396 GLY A N 1
ATOM 2974 C CA . GLY A 1 396 ? 14.758 -11.414 -8.867 1 95.25 396 GLY A CA 1
ATOM 2975 C C . GLY A 1 396 ? 13.836 -10.539 -8.039 1 95.25 396 GLY A C 1
ATOM 2976 O O . GLY A 1 396 ? 13.281 -9.562 -8.539 1 95.25 396 GLY A O 1
ATOM 2977 N N . GLU A 1 397 ? 13.625 -10.898 -6.727 1 97.31 397 GLU A N 1
ATOM 2978 C CA . GLU A 1 397 ? 12.633 -10.242 -5.879 1 97.31 397 GLU A CA 1
ATOM 2979 C C . GLU A 1 397 ? 13.156 -8.914 -5.348 1 97.31 397 GLU A C 1
ATOM 2981 O O . GLU A 1 397 ? 12.383 -8.102 -4.828 1 97.31 397 GLU A O 1
ATOM 2986 N N . LEU A 1 398 ? 14.414 -8.648 -5.434 1 96.56 398 LEU A N 1
ATOM 2987 C CA . LEU A 1 398 ? 14.969 -7.379 -4.973 1 96.56 398 LEU A CA 1
ATOM 2988 C C . LEU A 1 398 ? 16.125 -6.938 -5.863 1 96.56 398 LEU A C 1
ATOM 2990 O O . LEU A 1 398 ? 16.672 -7.738 -6.621 1 96.56 398 LEU A O 1
ATOM 2994 N N . THR A 1 399 ? 16.375 -5.637 -5.898 1 93.12 399 THR A N 1
ATOM 2995 C CA . THR A 1 399 ? 17.531 -5.059 -6.574 1 93.12 399 THR A CA 1
ATOM 2996 C C . THR A 1 399 ? 18.703 -4.934 -5.617 1 93.12 399 THR A C 1
ATOM 2998 O O . THR A 1 399 ? 18.656 -4.172 -4.652 1 93.12 399 THR A O 1
ATOM 3001 N N . PRO A 1 400 ? 19.719 -5.66 -5.883 1 82.19 400 PRO A N 1
ATOM 3002 C CA . PRO A 1 400 ? 20.859 -5.594 -4.977 1 82.19 400 PRO A CA 1
ATOM 3003 C C . PRO A 1 400 ? 21.531 -4.223 -4.977 1 82.19 400 PRO A C 1
ATOM 3005 O O . PRO A 1 400 ? 21.531 -3.533 -6 1 82.19 400 PRO A O 1
ATOM 3008 N N . PRO A 1 401 ? 21.922 -3.807 -3.82 1 76.62 401 PRO A N 1
ATOM 3009 C CA . PRO A 1 401 ? 22.656 -2.543 -3.793 1 76.62 401 PRO A CA 1
ATOM 3010 C C . PRO A 1 401 ? 23.906 -2.564 -4.68 1 76.62 401 PRO A C 1
ATOM 3012 O O . PRO A 1 401 ? 24.516 -3.617 -4.852 1 76.62 401 PRO A O 1
ATOM 3015 N N . SER A 1 402 ? 23.953 -1.703 -5.75 1 61.03 402 SER A N 1
ATOM 3016 C CA . SER A 1 402 ? 25.141 -1.63 -6.598 1 61.03 402 SER A CA 1
ATOM 3017 C C . SER A 1 402 ? 26.422 -1.599 -5.758 1 61.03 402 SER A C 1
ATOM 3019 O O . SER A 1 402 ? 26.484 -0.921 -4.73 1 61.03 402 SER A O 1
ATOM 3021 N N . GLU A 1 403 ? 27.172 -2.648 -5.863 1 47.84 403 GLU A N 1
ATOM 3022 C CA . GLU A 1 403 ? 28.516 -2.48 -5.344 1 47.84 403 GLU A CA 1
ATOM 3023 C C . GLU A 1 403 ? 29.109 -1.139 -5.762 1 47.84 403 GLU A C 1
ATOM 3025 O O . GLU A 1 403 ? 29.516 -0.965 -6.914 1 47.84 403 GLU A O 1
ATOM 3030 N N . HIS A 1 404 ? 28.672 -0.064 -5.926 1 39.09 404 HIS A N 1
ATOM 3031 C CA . HIS A 1 404 ? 29.562 1.063 -6.176 1 39.09 404 HIS A CA 1
ATOM 3032 C C . HIS A 1 404 ? 30.906 0.869 -5.48 1 39.09 404 HIS A C 1
ATOM 3034 O O . HIS A 1 404 ? 30.953 0.352 -4.363 1 39.09 404 HIS A O 1
ATOM 3040 N N . LEU A 1 405 ? 32.062 0.964 -6.336 1 32.94 405 LEU A N 1
ATOM 3041 C CA . LEU A 1 405 ? 33.438 1.373 -6.191 1 32.94 405 LEU A CA 1
ATOM 3042 C C . LEU A 1 405 ? 33.594 2.48 -5.152 1 32.94 405 LEU A C 1
ATOM 3044 O O . LEU A 1 405 ? 33.062 3.576 -5.332 1 32.94 405 LEU A O 1
ATOM 3048 N N . ILE A 1 406 ? 33.719 2.291 -4.012 1 33.66 406 ILE A N 1
ATOM 3049 C CA . ILE A 1 406 ? 34.438 3.244 -3.166 1 33.66 406 ILE A CA 1
ATOM 3050 C C . ILE A 1 406 ? 35.562 3.875 -3.955 1 33.66 406 ILE A C 1
ATOM 3052 O O . ILE A 1 406 ? 36.75 3.662 -3.635 1 33.66 406 ILE A O 1
ATOM 3056 N N . SER A 1 407 ? 35.906 3.633 -5.246 1 30.36 407 SER A N 1
ATOM 3057 C CA . SER A 1 407 ? 36.938 4.543 -5.684 1 30.36 407 SER A CA 1
ATOM 3058 C C . SER A 1 407 ? 36.594 5.992 -5.352 1 30.36 407 SER A C 1
ATOM 3060 O O . SER A 1 407 ? 35.406 6.332 -5.199 1 30.36 407 SER A O 1
ATOM 3062 N N . GLY A 1 408 ? 37.656 6.957 -5.211 1 29.83 408 GLY A N 1
ATOM 3063 C CA . GLY A 1 408 ? 37.844 8.375 -4.945 1 29.83 408 GLY A CA 1
ATOM 3064 C C . GLY A 1 408 ? 36.781 9.242 -5.582 1 29.83 408 GLY A C 1
ATOM 3065 O O . GLY A 1 408 ? 36.938 10.461 -5.668 1 29.83 408 GLY A O 1
ATOM 3066 N N . ALA A 1 409 ? 36.219 8.727 -6.695 1 29.41 409 ALA A N 1
ATOM 3067 C CA . ALA A 1 409 ? 35.469 9.812 -7.305 1 29.41 409 ALA A CA 1
ATOM 3068 C C . ALA A 1 409 ? 34.281 10.195 -6.441 1 29.41 409 ALA A C 1
ATOM 3070 O O . ALA A 1 409 ? 33.688 9.344 -5.766 1 29.41 409 ALA A O 1
ATOM 3071 N N . GLY A 1 410 ? 34.031 11.383 -5.957 1 28.3 410 GLY A N 1
ATOM 3072 C CA . GLY A 1 410 ? 33.062 12.094 -5.133 1 28.3 410 GLY A CA 1
ATOM 3073 C C . GLY A 1 410 ? 31.656 11.586 -5.316 1 28.3 410 GLY A C 1
ATOM 3074 O O . GLY A 1 410 ? 31.375 10.82 -6.242 1 28.3 410 GLY A O 1
ATOM 3075 N N . PRO A 1 411 ? 30.875 11.602 -4.383 1 30.41 411 PRO A N 1
ATOM 3076 C CA . PRO A 1 411 ? 29.469 11.211 -4.32 1 30.41 411 PRO A CA 1
ATOM 3077 C C . PRO A 1 411 ? 28.719 11.469 -5.629 1 30.41 411 PRO A C 1
ATOM 3079 O O . PRO A 1 411 ? 28.844 12.547 -6.207 1 30.41 411 PRO A O 1
ATOM 3082 N N . MET A 1 412 ? 28.672 10.461 -6.539 1 30.73 412 MET A N 1
ATOM 3083 C CA . MET A 1 412 ? 27.906 10.68 -7.758 1 30.73 412 MET A CA 1
ATOM 3084 C C . MET A 1 412 ? 26.625 11.453 -7.461 1 30.73 412 MET A C 1
ATOM 3086 O O . MET A 1 412 ? 25.922 11.148 -6.496 1 30.73 412 MET A O 1
ATOM 3090 N N . SER A 1 413 ? 26.516 12.672 -7.859 1 26.97 413 SER A N 1
ATOM 3091 C CA . SER A 1 413 ? 25.344 13.547 -7.793 1 26.97 413 SER A CA 1
ATOM 3092 C C . SER A 1 413 ? 24.094 12.844 -8.305 1 26.97 413 SER A C 1
ATOM 3094 O O . SER A 1 413 ? 24.156 12.086 -9.281 1 26.97 413 SER A O 1
ATOM 3096 N N . ILE A 1 414 ? 23.172 12.547 -7.496 1 28.47 414 ILE A N 1
ATOM 3097 C CA . ILE A 1 414 ? 21.812 12.07 -7.758 1 28.47 414 ILE A CA 1
ATOM 3098 C C . ILE A 1 414 ? 21.359 12.555 -9.133 1 28.47 414 ILE A C 1
ATOM 3100 O O . ILE A 1 414 ? 20.281 12.172 -9.602 1 28.47 414 ILE A O 1
ATOM 3104 N N . ALA A 1 415 ? 22.031 13.461 -9.742 1 28.53 415 ALA A N 1
ATOM 3105 C CA . ALA A 1 415 ? 21.719 13.953 -11.086 1 28.53 415 ALA A CA 1
ATOM 3106 C C . ALA A 1 415 ? 21.891 12.852 -12.125 1 28.53 415 ALA A C 1
ATOM 3108 O O . ALA A 1 415 ? 21.438 12.984 -13.266 1 28.53 415 ALA A O 1
ATOM 3109 N N . GLN A 1 416 ? 22.734 11.875 -11.875 1 27.84 416 GLN A N 1
ATOM 3110 C CA . GLN A 1 416 ? 23.094 11 -12.992 1 27.84 416 GLN A CA 1
ATOM 3111 C C . GLN A 1 416 ? 22.188 9.773 -13.031 1 27.84 416 GLN A C 1
ATOM 3113 O O . GLN A 1 416 ? 22.438 8.844 -13.805 1 27.84 416 GLN A O 1
ATOM 3118 N N . LEU A 1 417 ? 21.375 9.633 -12.07 1 27.59 417 LEU A N 1
ATOM 3119 C CA . LEU A 1 417 ? 20.531 8.461 -12.266 1 27.59 417 LEU A CA 1
ATOM 3120 C C . LEU A 1 417 ? 19.531 8.695 -13.398 1 27.59 417 LEU A C 1
ATOM 3122 O O . LEU A 1 417 ? 18.891 9.734 -13.453 1 27.59 417 LEU A O 1
ATOM 3126 N N . PRO A 1 418 ? 19.703 7.977 -14.477 1 26.92 418 PRO A N 1
ATOM 3127 C CA . PRO A 1 418 ? 18.812 8.141 -15.625 1 26.92 418 PRO A CA 1
ATOM 3128 C C . PRO A 1 418 ? 17.344 8.039 -15.234 1 26.92 418 PRO A C 1
ATOM 3130 O O . PRO A 1 418 ? 16.938 7.109 -14.531 1 26.92 418 PRO A O 1
ATOM 3133 N N . ILE A 1 419 ? 16.734 9.047 -14.898 1 25.66 419 ILE A N 1
ATOM 3134 C CA . ILE A 1 419 ? 15.273 9.062 -14.883 1 25.66 419 ILE A CA 1
ATOM 3135 C C . ILE A 1 419 ? 14.742 8.586 -16.234 1 25.66 419 ILE A C 1
ATOM 3137 O O . ILE A 1 419 ? 14.898 9.273 -17.25 1 25.66 419 ILE A O 1
ATOM 3141 N N . ARG A 1 420 ? 14.852 7.277 -16.531 1 25.19 420 ARG A N 1
ATOM 3142 C CA . ARG A 1 420 ? 14.18 6.816 -17.734 1 25.19 420 ARG A CA 1
ATOM 3143 C C . ARG A 1 420 ? 12.711 7.223 -17.734 1 25.19 420 ARG A C 1
ATOM 3145 O O . ARG A 1 420 ? 11.914 6.695 -16.953 1 25.19 420 ARG A O 1
ATOM 3152 N N . TYR A 1 421 ? 12.469 8.469 -17.906 1 22.67 421 TYR A N 1
ATOM 3153 C CA . TYR A 1 421 ? 11.133 8.844 -18.359 1 22.67 421 TYR A CA 1
ATOM 3154 C C . TYR A 1 421 ? 10.797 8.195 -19.688 1 22.67 421 TYR A C 1
ATOM 3156 O O . TYR A 1 421 ? 11.5 8.414 -20.688 1 22.67 421 TYR A O 1
ATOM 3164 N N . GLU A 1 422 ? 10.578 6.914 -19.734 1 22.8 422 GLU A N 1
ATOM 3165 C CA . GLU A 1 422 ? 10.062 6.504 -21.047 1 22.8 422 GLU A CA 1
ATOM 3166 C C . GLU A 1 422 ? 9.016 7.484 -21.562 1 22.8 422 GLU A C 1
ATOM 3168 O O . GLU A 1 422 ? 7.984 7.699 -20.922 1 22.8 422 GLU A O 1
ATOM 3173 N N . ARG A 1 423 ? 9.477 8.445 -22.219 1 23.94 423 ARG A N 1
ATOM 3174 C CA . ARG A 1 423 ? 8.695 9.281 -23.125 1 23.94 423 ARG A CA 1
ATOM 3175 C C . ARG A 1 423 ? 7.82 8.43 -24.047 1 23.94 423 ARG A C 1
ATOM 3177 O O . ARG A 1 423 ? 8.328 7.652 -24.859 1 23.94 423 ARG A O 1
ATOM 3184 N N . THR A 1 424 ? 6.719 7.895 -23.562 1 23.39 424 THR A N 1
ATOM 3185 C CA . THR A 1 424 ? 5.777 7.336 -24.516 1 23.39 424 THR A CA 1
ATOM 3186 C C . THR A 1 424 ? 5.688 8.211 -25.766 1 23.39 424 THR A C 1
ATOM 3188 O O . THR A 1 424 ? 5.473 9.422 -25.656 1 23.39 424 THR A O 1
ATOM 3191 N N . MET A 1 425 ? 6.516 7.871 -26.734 1 21.77 425 MET A N 1
ATOM 3192 C CA . MET A 1 425 ? 6.508 8.414 -28.094 1 21.77 425 MET A CA 1
ATOM 3193 C C . MET A 1 425 ? 5.078 8.648 -28.578 1 21.77 425 MET A C 1
ATOM 3195 O O . MET A 1 425 ? 4.203 7.809 -28.375 1 21.77 425 MET A O 1
ATOM 3199 N N . PRO A 1 426 ? 4.727 9.93 -28.641 1 24.62 426 PRO A N 1
ATOM 3200 C CA . PRO A 1 426 ? 3.443 10.219 -29.297 1 24.62 426 PRO A CA 1
ATOM 3201 C C . PRO A 1 426 ? 3.25 9.445 -30.594 1 24.62 426 PRO A C 1
ATOM 3203 O O . PRO A 1 426 ? 4.156 9.391 -31.422 1 24.62 426 PRO A O 1
ATOM 3206 N N . GLY A 1 427 ? 2.869 8.18 -30.484 1 21.53 427 GLY A N 1
ATOM 3207 C CA . GLY A 1 427 ? 2.562 7.5 -31.734 1 21.53 427 GLY A CA 1
ATOM 3208 C C . GLY A 1 427 ? 1.905 8.406 -32.75 1 21.53 427 GLY A C 1
ATOM 3209 O O . GLY A 1 427 ? 1.13 9.297 -32.406 1 21.53 427 GLY A O 1
ATOM 3210 N N . HIS A 1 428 ? 2.641 8.781 -33.75 1 23.05 428 HIS A N 1
ATOM 3211 C CA . HIS A 1 428 ? 2.26 9.453 -35 1 23.05 428 HIS A CA 1
ATOM 3212 C C . HIS A 1 428 ? 0.956 8.891 -35.562 1 23.05 428 HIS A C 1
ATOM 3214 O O . HIS A 1 428 ? 0.897 7.727 -35.969 1 23.05 428 HIS A O 1
ATOM 3220 N N . VAL A 1 429 ? -0.104 9.047 -34.719 1 20.94 429 VAL A N 1
ATOM 3221 C CA . VAL A 1 429 ? -1.281 8.609 -35.469 1 20.94 429 VAL A CA 1
ATOM 3222 C C . VAL A 1 429 ? -1.367 9.352 -36.781 1 20.94 429 VAL A C 1
ATOM 3224 O O . VAL A 1 429 ? -1.483 10.578 -36.812 1 20.94 429 VAL A O 1
ATOM 3227 N N . LYS A 1 430 ? -0.564 8.867 -37.75 1 21.91 430 LYS A N 1
ATOM 3228 C CA . LYS A 1 430 ? -0.81 9.242 -39.125 1 21.91 430 LYS A CA 1
ATOM 3229 C C . LYS A 1 430 ? -2.295 9.164 -39.469 1 21.91 430 LYS A C 1
ATOM 3231 O O . LYS A 1 430 ? -2.873 8.07 -39.469 1 21.91 430 LYS A O 1
ATOM 3236 N N . VAL A 1 431 ? -3.049 10.125 -38.875 1 22.83 431 VAL A N 1
ATOM 3237 C CA . VAL A 1 431 ? -4.43 10.25 -39.312 1 22.83 431 VAL A CA 1
ATOM 3238 C C . VAL A 1 431 ? -4.465 10.266 -40.844 1 22.83 431 VAL A C 1
ATOM 3240 O O . VAL A 1 431 ? -3.871 11.141 -41.469 1 22.83 431 VAL A O 1
ATOM 3243 N N . ASP A 1 432 ? -4.281 9.062 -41.406 1 21.16 432 ASP A N 1
ATOM 3244 C CA . ASP A 1 432 ? -4.516 8.922 -42.844 1 21.16 432 ASP A CA 1
ATOM 3245 C C . ASP A 1 432 ? -5.793 9.641 -43.25 1 21.16 432 ASP A C 1
ATOM 3247 O O . ASP A 1 432 ? -6.875 9.359 -42.719 1 21.16 432 ASP A O 1
ATOM 3251 N N . HIS A 1 433 ? -5.684 11.047 -43.344 1 23.66 433 HIS A N 1
ATOM 3252 C CA . HIS A 1 433 ? -6.703 11.844 -44.031 1 23.66 433 HIS A CA 1
ATOM 3253 C C . HIS A 1 433 ? -7.211 11.141 -45.281 1 23.66 433 HIS A C 1
ATOM 3255 O O . HIS A 1 433 ? -6.477 10.992 -46.25 1 23.66 433 HIS A O 1
ATOM 3261 N N . GLY A 1 434 ? -7.801 9.914 -45.094 1 21.98 434 GLY A N 1
ATOM 3262 C CA . GLY A 1 434 ? -8.461 9.297 -46.219 1 21.98 434 GLY A CA 1
ATOM 3263 C C . GLY A 1 434 ? -9.219 10.281 -47.094 1 21.98 434 GLY A C 1
ATOM 3264 O O . GLY A 1 434 ? -9.906 11.164 -46.562 1 21.98 434 GLY A O 1
ATOM 3265 N N . THR A 1 435 ? -8.586 10.734 -48.188 1 23.59 435 THR A N 1
ATOM 3266 C CA . THR A 1 435 ? -9.109 11.445 -49.344 1 23.59 435 THR A CA 1
ATOM 3267 C C . THR A 1 435 ? -10.516 10.961 -49.688 1 23.59 435 THR A C 1
ATOM 3269 O O . THR A 1 435 ? -10.719 9.781 -49.969 1 23.59 435 THR A O 1
ATOM 3272 N N . HIS A 1 436 ? -11.547 11.367 -48.875 1 21.41 436 HIS A N 1
ATOM 3273 C CA . HIS A 1 436 ? -12.922 11.148 -49.312 1 21.41 436 HIS A CA 1
ATOM 3274 C C . HIS A 1 436 ? -13.102 11.492 -50.781 1 21.41 436 HIS A C 1
ATOM 3276 O O . HIS A 1 436 ? -12.891 12.633 -51.188 1 21.41 436 HIS A O 1
ATOM 3282 N N . ARG A 1 437 ? -12.625 10.633 -51.688 1 21.52 437 ARG A N 1
ATOM 3283 C CA . ARG A 1 437 ? -12.984 10.695 -53.094 1 21.52 437 ARG A CA 1
ATOM 3284 C C . ARG A 1 437 ? -14.477 10.969 -53.281 1 21.52 437 ARG A C 1
ATOM 3286 O O . ARG A 1 437 ? -15.305 10.391 -52.562 1 21.52 437 ARG A O 1
ATOM 3293 N N . GLN A 1 438 ? -14.758 12.188 -53.75 1 22.06 438 GLN A N 1
ATOM 3294 C CA . GLN A 1 438 ? -15.992 12.719 -54.312 1 22.06 438 GLN A CA 1
ATOM 3295 C C . GLN A 1 438 ? -16.688 11.68 -55.188 1 22.06 438 GLN A C 1
ATOM 3297 O O . GLN A 1 438 ? -16.109 11.195 -56.188 1 22.06 438 GLN A O 1
ATOM 3302 N N . PHE A 1 439 ? -17.344 10.672 -54.562 1 22.17 439 PHE A N 1
ATOM 3303 C CA . PHE A 1 439 ? -18.203 9.82 -55.375 1 22.17 439 PHE A CA 1
ATOM 3304 C C . PHE A 1 439 ? -19.078 10.656 -56.312 1 22.17 439 PHE A C 1
ATOM 3306 O O . PHE A 1 439 ? -19.828 11.516 -55.875 1 22.17 439 PHE A O 1
ATOM 3313 N N . HIS A 1 440 ? -18.438 11.039 -57.469 1 22.3 440 HIS A N 1
ATOM 3314 C CA . HIS A 1 440 ? -19.203 11.57 -58.562 1 22.3 440 HIS A CA 1
ATOM 3315 C C . HIS A 1 440 ? -20.438 10.727 -58.844 1 22.3 440 HIS A C 1
ATOM 3317 O O . HIS A 1 440 ? -20.344 9.5 -58.969 1 22.3 440 HIS A O 1
ATOM 3323 N N . LEU A 1 441 ? -21.562 11.094 -58.219 1 22.5 441 LEU A N 1
ATOM 3324 C CA . LEU A 1 441 ? -22.906 10.711 -58.625 1 22.5 441 LEU A CA 1
ATOM 3325 C C . LEU A 1 441 ? -23.047 10.742 -60.125 1 22.5 441 LEU A C 1
ATOM 3327 O O . LEU A 1 441 ? -22.969 11.805 -60.75 1 22.5 441 LEU A O 1
ATOM 3331 N N . GLY A 1 442 ? -22.188 9.938 -60.938 1 21.8 442 GLY A N 1
ATOM 3332 C CA . GLY A 1 442 ? -22.516 9.805 -62.344 1 21.8 442 GLY A CA 1
ATOM 3333 C C . GLY A 1 442 ? -24 9.602 -62.594 1 21.8 442 GLY A C 1
ATOM 3334 O O . GLY A 1 442 ? -24.719 9.094 -61.719 1 21.8 442 GLY A O 1
ATOM 3335 N N . GLN A 1 443 ? -24.625 10.297 -63.688 1 24.62 443 GLN A N 1
ATOM 3336 C CA . GLN A 1 443 ? -25.75 10.352 -64.625 1 24.62 443 GLN A CA 1
ATOM 3337 C C . GLN A 1 443 ? -26.047 8.984 -65.188 1 24.62 443 GLN A C 1
ATOM 3339 O O . GLN A 1 443 ? -27.094 8.781 -65.812 1 24.62 443 GLN A O 1
ATOM 3344 N N . CYS A 1 444 ? -25.578 7.762 -64.875 1 21.28 444 CYS A N 1
ATOM 3345 C CA . CYS A 1 444 ? -26.5 6.906 -65.625 1 21.28 444 CYS A CA 1
ATOM 3346 C C . CYS A 1 444 ? -27.828 6.77 -64.875 1 21.28 444 CYS A C 1
ATOM 3348 O O . CYS A 1 444 ? -27.844 6.703 -63.625 1 21.28 444 CYS A O 1
ATOM 3350 N N . MET B 1 1 ? 16.078 28.156 -15.992 1 29.95 1 MET B N 1
ATOM 3351 C CA . MET B 1 1 ? 15.812 28.859 -14.742 1 29.95 1 MET B CA 1
ATOM 3352 C C . MET B 1 1 ? 14.328 28.812 -14.383 1 29.95 1 MET B C 1
ATOM 3354 O O . MET B 1 1 ? 13.625 29.812 -14.523 1 29.95 1 MET B O 1
ATOM 3358 N N . SER B 1 2 ? 13.492 27.781 -14.328 1 35.38 2 SER B N 1
ATOM 3359 C CA . SER B 1 2 ? 12.094 27.391 -14.188 1 35.38 2 SER B CA 1
ATOM 3360 C C . SER B 1 2 ? 11.555 27.719 -12.797 1 35.38 2 SER B C 1
ATOM 3362 O O . SER B 1 2 ? 10.453 28.234 -12.664 1 35.38 2 SER B O 1
ATOM 3364 N N . SER B 1 3 ? 11.766 27.156 -11.445 1 43.41 3 SER B N 1
ATOM 3365 C CA . SER B 1 3 ? 10.75 26.797 -10.461 1 43.41 3 SER B CA 1
ATOM 3366 C C . SER B 1 3 ? 10.297 28 -9.656 1 43.41 3 SER B C 1
ATOM 3368 O O . SER B 1 3 ? 9.492 27.875 -8.727 1 43.41 3 SER B O 1
ATOM 3370 N N . GLY B 1 4 ? 10.586 29.344 -9.289 1 39.75 4 GLY B N 1
ATOM 3371 C CA . GLY B 1 4 ? 10.305 30.141 -8.109 1 39.75 4 GLY B CA 1
ATOM 3372 C C . GLY B 1 4 ? 8.82 30.344 -7.871 1 39.75 4 GLY B C 1
ATOM 3373 O O . GLY B 1 4 ? 8.109 30.859 -8.734 1 39.75 4 GLY B O 1
ATOM 3374 N N . ILE B 1 5 ? 7.852 29.344 -7.309 1 48.31 5 ILE B N 1
ATOM 3375 C CA . ILE B 1 5 ? 6.492 28.922 -7.641 1 48.31 5 ILE B CA 1
ATOM 3376 C C . ILE B 1 5 ? 5.758 30.047 -8.359 1 48.31 5 ILE B C 1
ATOM 3378 O O . ILE B 1 5 ? 5.625 31.156 -7.816 1 48.31 5 ILE B O 1
ATOM 3382 N N . TYR B 1 6 ? 6.363 30.531 -9.742 1 43.69 6 TYR B N 1
ATOM 3383 C CA . TYR B 1 6 ? 7.48 31.156 -10.438 1 43.69 6 TYR B CA 1
ATOM 3384 C C . TYR B 1 6 ? 7.145 32.594 -10.828 1 43.69 6 TYR B C 1
ATOM 3386 O O . TYR B 1 6 ? 5.992 32.906 -11.148 1 43.69 6 TYR B O 1
ATOM 3394 N N . ARG B 1 7 ? 6.758 33.625 -11.023 1 42.34 7 ARG B N 1
ATOM 3395 C CA . ARG B 1 7 ? 6.492 35.031 -11.328 1 42.34 7 ARG B CA 1
ATOM 3396 C C . ARG B 1 7 ? 5.324 35.562 -10.5 1 42.34 7 ARG B C 1
ATOM 3398 O O . ARG B 1 7 ? 4.809 36.656 -10.773 1 42.34 7 ARG B O 1
ATOM 3405 N N . LEU B 1 8 ? 4.57 35.875 -9.508 1 38.66 8 LEU B N 1
ATOM 3406 C CA . LEU B 1 8 ? 5.555 35.594 -8.469 1 38.66 8 LEU B CA 1
ATOM 3407 C C . LEU B 1 8 ? 6.25 34.25 -8.742 1 38.66 8 LEU B C 1
ATOM 3409 O O . LEU B 1 8 ? 7.355 34.031 -8.25 1 38.66 8 LEU B O 1
ATOM 3413 N N . LEU B 1 9 ? 4.25 33.969 -8.945 1 47.22 9 LEU B N 1
ATOM 3414 C CA . LEU B 1 9 ? 3.26 33.312 -9.797 1 47.22 9 LEU B CA 1
ATOM 3415 C C . LEU B 1 9 ? 2.164 34.281 -10.203 1 47.22 9 LEU B C 1
ATOM 3417 O O . LEU B 1 9 ? 1.628 35.031 -9.359 1 47.22 9 LEU B O 1
ATOM 3421 N N . SER B 1 10 ? 1.294 34.906 -11.492 1 44.81 10 SER B N 1
ATOM 3422 C CA . SER B 1 10 ? 0.141 35.656 -12.016 1 44.81 10 SER B CA 1
ATOM 3423 C C . SER B 1 10 ? -0.995 34.688 -12.375 1 44.81 10 SER B C 1
ATOM 3425 O O . SER B 1 10 ? -2.102 35.125 -12.688 1 44.81 10 SER B O 1
ATOM 3427 N N . PHE B 1 11 ? -1.142 33.5 -12.672 1 42.16 11 PHE B N 1
ATOM 3428 C CA . PHE B 1 11 ? -2.328 32.844 -13.203 1 42.16 11 PHE B CA 1
ATOM 3429 C C . PHE B 1 11 ? -3.371 32.625 -12.109 1 42.16 11 PHE B C 1
ATOM 3431 O O . PHE B 1 11 ? -3.26 31.719 -11.305 1 42.16 11 PHE B O 1
ATOM 3438 N N . VAL B 1 12 ? -4.441 33.406 -11.727 1 40.22 12 VAL B N 1
ATOM 3439 C CA . VAL B 1 12 ? -5.656 32.906 -11.102 1 40.22 12 VAL B CA 1
ATOM 3440 C C . VAL B 1 12 ? -6.801 32.906 -12.109 1 40.22 12 VAL B C 1
ATOM 3442 O O . VAL B 1 12 ? -7.262 33.969 -12.523 1 40.22 12 VAL B O 1
ATOM 3445 N N . SER B 1 13 ? -7.602 32.031 -13.219 1 36.38 13 SER B N 1
ATOM 3446 C CA . SER B 1 13 ? -8.422 30.844 -13.523 1 36.38 13 SER B CA 1
ATOM 3447 C C . SER B 1 13 ? -8.531 29.922 -12.32 1 36.38 13 SER B C 1
ATOM 3449 O O . SER B 1 13 ? -7.625 29.125 -12.055 1 36.38 13 SER B O 1
ATOM 3451 N N . ALA B 1 14 ? -9.234 30.344 -11.156 1 37.34 14 ALA B N 1
ATOM 3452 C CA . ALA B 1 14 ? -10.516 30.422 -10.461 1 37.34 14 ALA B CA 1
ATOM 3453 C C . ALA B 1 14 ? -11.633 30.797 -11.43 1 37.34 14 ALA B C 1
ATOM 3455 O O . ALA B 1 14 ? -11.758 31.953 -11.836 1 37.34 14 ALA B O 1
ATOM 3456 N N . ASN B 1 15 ? -12.281 29.969 -12.227 1 34.72 15 ASN B N 1
ATOM 3457 C CA . ASN B 1 15 ? -13.641 29.703 -12.688 1 34.72 15 ASN B CA 1
ATOM 3458 C C . ASN B 1 15 ? -14.586 29.406 -11.531 1 34.72 15 ASN B C 1
ATOM 3460 O O . ASN B 1 15 ? -15.758 29.094 -11.742 1 34.72 15 ASN B O 1
ATOM 3464 N N . ARG B 1 16 ? -14.68 28.969 -10.266 1 36.59 16 ARG B N 1
ATOM 3465 C CA . ARG B 1 16 ? -15.883 29.031 -9.445 1 36.59 16 ARG B CA 1
ATOM 3466 C C . ARG B 1 16 ? -16.312 30.469 -9.227 1 36.59 16 ARG B C 1
ATOM 3468 O O . ARG B 1 16 ? -15.617 31.25 -8.57 1 36.59 16 ARG B O 1
ATOM 3475 N N . ARG B 1 17 ? -16.797 31.516 -9.766 1 35.31 17 ARG B N 1
ATOM 3476 C CA . ARG B 1 17 ? -17.297 32.844 -9.508 1 35.31 17 ARG B CA 1
ATOM 3477 C C . ARG B 1 17 ? -18.156 32.875 -8.25 1 35.31 17 ARG B C 1
ATOM 3479 O O . ARG B 1 17 ? -17.984 33.75 -7.395 1 35.31 17 ARG B O 1
ATOM 3486 N N . SER B 1 18 ? -19.609 32.125 -8.109 1 33.38 18 SER B N 1
ATOM 3487 C CA . SER B 1 18 ? -20.688 32.25 -7.129 1 33.38 18 SER B CA 1
ATOM 3488 C C . SER B 1 18 ? -20.297 31.562 -5.816 1 33.38 18 SER B C 1
ATOM 3490 O O . SER B 1 18 ? -21.047 31.656 -4.832 1 33.38 18 SER B O 1
ATOM 3492 N N . TYR B 1 19 ? -19.516 30.734 -5.637 1 34.31 19 TYR B N 1
ATOM 3493 C CA . TYR B 1 19 ? -19.109 30.5 -4.254 1 34.31 19 TYR B CA 1
ATOM 3494 C C . TYR B 1 19 ? -18.453 31.734 -3.66 1 34.31 19 TYR B C 1
ATOM 3496 O O . TYR B 1 19 ? -18 31.719 -2.512 1 34.31 19 TYR B O 1
ATOM 3504 N N . LEU B 1 20 ? -18.688 32.906 -4.273 1 35.62 20 LEU B N 1
ATOM 3505 C CA . LEU B 1 20 ? -18.625 34.344 -3.934 1 35.62 20 LEU B CA 1
ATOM 3506 C C . LEU B 1 20 ? -20 34.844 -3.492 1 35.62 20 LEU B C 1
ATOM 3508 O O . LEU B 1 20 ? -20.156 36.031 -3.178 1 35.62 20 LEU B O 1
ATOM 3512 N N . GLY B 1 21 ? -21.266 34.469 -3.75 1 31.3 21 GLY B N 1
ATOM 3513 C CA . GLY B 1 21 ? -22.375 35.375 -3.492 1 31.3 21 GLY B CA 1
ATOM 3514 C C . GLY B 1 21 ? -22.531 35.75 -2.027 1 31.3 21 GLY B C 1
ATOM 3515 O O . GLY B 1 21 ? -23.172 35.031 -1.264 1 31.3 21 GLY B O 1
ATOM 3516 N N . GLY B 1 22 ? -21.75 36.312 -1.144 1 30.11 22 GLY B N 1
ATOM 3517 C CA . GLY B 1 22 ? -22.578 37.25 -0.362 1 30.11 22 GLY B CA 1
ATOM 3518 C C . GLY B 1 22 ? -23.531 38.062 -1.209 1 30.11 22 GLY B C 1
ATOM 3519 O O . GLY B 1 22 ? -23.562 37.906 -2.434 1 30.11 22 GLY B O 1
ATOM 3520 N N . SER B 1 23 ? -24.391 39.375 -0.559 1 28.03 23 SER B N 1
ATOM 3521 C CA . SER B 1 23 ? -25.172 40.5 -1.045 1 28.03 23 SER B CA 1
ATOM 3522 C C . SER B 1 23 ? -24.594 41.062 -2.354 1 28.03 23 SER B C 1
ATOM 3524 O O . SER B 1 23 ? -23.391 41 -2.572 1 28.03 23 SER B O 1
ATOM 3526 N N . ARG B 1 24 ? -25.375 41.125 -3.506 1 32.75 24 ARG B N 1
ATOM 3527 C CA . ARG B 1 24 ? -25.297 41.969 -4.688 1 32.75 24 ARG B CA 1
ATOM 3528 C C . ARG B 1 24 ? -24.562 43.281 -4.371 1 32.75 24 ARG B C 1
ATOM 3530 O O . ARG B 1 24 ? -24.672 44.25 -5.109 1 32.75 24 ARG B O 1
ATOM 3537 N N . GLY B 1 25 ? -24.469 43.688 -3.006 1 27.19 25 GLY B N 1
ATOM 3538 C CA . GLY B 1 25 ? -24.047 45.094 -2.982 1 27.19 25 GLY B CA 1
ATOM 3539 C C . GLY B 1 25 ? -22.75 45.312 -3.713 1 27.19 25 GLY B C 1
ATOM 3540 O O . GLY B 1 25 ? -21.891 44.438 -3.766 1 27.19 25 GLY B O 1
ATOM 3541 N N . THR B 1 26 ? -22.734 46.094 -4.836 1 30.33 26 THR B N 1
ATOM 3542 C CA . THR B 1 26 ? -21.734 46.812 -5.633 1 30.33 26 THR B CA 1
ATOM 3543 C C . THR B 1 26 ? -20.5 47.125 -4.805 1 30.33 26 THR B C 1
ATOM 3545 O O . THR B 1 26 ? -19.719 48.031 -5.16 1 30.33 26 THR B O 1
ATOM 3548 N N . SER B 1 27 ? -20.531 46.781 -3.467 1 28.16 27 SER B N 1
ATOM 3549 C CA . SER B 1 27 ? -19.375 47.438 -2.885 1 28.16 27 SER B CA 1
ATOM 3550 C C . SER B 1 27 ? -18.078 46.938 -3.508 1 28.16 27 SER B C 1
ATOM 3552 O O . SER B 1 27 ? -17.922 45.719 -3.752 1 28.16 27 SER B O 1
ATOM 3554 N N . THR B 1 28 ? -17.484 47.656 -4.305 1 29.78 28 THR B N 1
ATOM 3555 C CA . THR B 1 28 ? -16.094 47.625 -4.754 1 29.78 28 THR B CA 1
ATOM 3556 C C . THR B 1 28 ? -15.219 46.906 -3.75 1 29.78 28 THR B C 1
ATOM 3558 O O . THR B 1 28 ? -15.297 47.125 -2.545 1 29.78 28 THR B O 1
ATOM 3561 N N . PRO B 1 29 ? -14.922 45.531 -4.023 1 34.44 29 PRO B N 1
ATOM 3562 C CA . PRO B 1 29 ? -13.891 45.062 -3.098 1 34.44 29 PRO B CA 1
ATOM 3563 C C . PRO B 1 29 ? -12.969 46.156 -2.609 1 34.44 29 PRO B C 1
ATOM 3565 O O . PRO B 1 29 ? -12.43 46.938 -3.418 1 34.44 29 PRO B O 1
ATOM 3568 N N . THR B 1 30 ? -13.469 47.062 -1.769 1 31.88 30 THR B N 1
ATOM 3569 C CA . THR B 1 30 ? -12.508 48 -1.205 1 31.88 30 THR B CA 1
ATOM 3570 C C . THR B 1 30 ? -11.125 47.375 -1.083 1 31.88 30 THR B C 1
ATOM 3572 O O . THR B 1 30 ? -10.992 46.25 -0.571 1 31.88 30 THR B O 1
ATOM 3575 N N . ASN B 1 31 ? -10.195 47.656 -1.939 1 35.16 31 ASN B N 1
ATOM 3576 C CA . ASN B 1 31 ? -8.75 47.531 -2.096 1 35.16 31 ASN B CA 1
ATOM 3577 C C . ASN B 1 31 ? -8.031 47.625 -0.751 1 35.16 31 ASN B C 1
ATOM 3579 O O . ASN B 1 31 ? -6.883 48.062 -0.681 1 35.16 31 ASN B O 1
ATOM 3583 N N . SER B 1 32 ? -8.562 48 0.274 1 40.59 32 SER B N 1
ATOM 3584 C CA . SER B 1 32 ? -7.539 48.125 1.309 1 40.59 32 SER B CA 1
ATOM 3585 C C . SER B 1 32 ? -6.742 46.844 1.479 1 40.59 32 SER B C 1
ATOM 3587 O O . SER B 1 32 ? -7.219 45.875 2.094 1 40.59 32 SER B O 1
ATOM 3589 N N . ALA B 1 33 ? -6.117 46.281 0.448 1 49.19 33 ALA B N 1
ATOM 3590 C CA . ALA B 1 33 ? -5.367 45.125 -0.001 1 49.19 33 ALA B CA 1
ATOM 3591 C C . ALA B 1 33 ? -4.398 44.656 1.079 1 49.19 33 ALA B C 1
ATOM 3593 O O . ALA B 1 33 ? -3.25 45.094 1.131 1 49.19 33 ALA B O 1
ATOM 3594 N N . SER B 1 34 ? -4.801 44.531 2.42 1 66.06 34 SER B N 1
ATOM 3595 C CA . SER B 1 34 ? -3.865 44.094 3.457 1 66.06 34 SER B CA 1
ATOM 3596 C C . SER B 1 34 ? -3.143 42.812 3.059 1 66.06 34 SER B C 1
ATOM 3598 O O . SER B 1 34 ? -3.705 41.969 2.359 1 66.06 34 SER B O 1
ATOM 3600 N N . GLU B 1 35 ? -1.9 42.844 3.195 1 84.81 35 GLU B N 1
ATOM 3601 C CA . GLU B 1 35 ? -1.01 41.719 2.912 1 84.81 35 GLU B CA 1
ATOM 3602 C C . GLU B 1 35 ? -1.41 40.469 3.709 1 84.81 35 GLU B C 1
ATOM 3604 O O . GLU B 1 35 ? -1.551 40.531 4.934 1 84.81 35 GLU B O 1
ATOM 3609 N N . PRO B 1 36 ? -1.816 39.438 3.039 1 90.88 36 PRO B N 1
ATOM 3610 C CA . PRO B 1 36 ? -2.092 38.219 3.779 1 90.88 36 PRO B CA 1
ATOM 3611 C C . PRO B 1 36 ? -0.988 37.875 4.777 1 90.88 36 PRO B C 1
ATOM 3613 O O . PRO B 1 36 ? 0.193 38.094 4.496 1 90.88 36 PRO B O 1
ATOM 3616 N N . GLN B 1 37 ? -1.465 37.406 5.953 1 95 37 GLN B N 1
ATOM 3617 C CA . GLN B 1 37 ? -0.549 37 7.012 1 95 37 GLN B CA 1
ATOM 3618 C C . GLN B 1 37 ? -0.614 35.469 7.234 1 95 37 GLN B C 1
ATOM 3620 O O . GLN B 1 37 ? -1.665 34.938 7.59 1 95 37 GLN B O 1
ATOM 3625 N N . ILE B 1 38 ? 0.518 34.844 7.07 1 96.75 38 ILE B N 1
ATOM 3626 C CA . ILE B 1 38 ? 0.608 33.375 7.215 1 96.75 38 ILE B CA 1
ATOM 3627 C C . ILE B 1 38 ? 1.49 33.031 8.414 1 96.75 38 ILE B C 1
ATOM 3629 O O . ILE B 1 38 ? 2.525 33.656 8.633 1 96.75 38 ILE B O 1
ATOM 3633 N N . LEU B 1 39 ? 1.029 32.125 9.211 1 98.38 39 LEU B N 1
ATOM 3634 C CA . LEU B 1 39 ? 1.929 31.531 10.188 1 98.38 39 LEU B CA 1
ATOM 3635 C C . LEU B 1 39 ? 2.572 30.266 9.641 1 98.38 39 LEU B C 1
ATOM 3637 O O . LEU B 1 39 ? 1.874 29.312 9.312 1 98.38 39 LEU B O 1
ATOM 3641 N N . LEU B 1 40 ? 3.844 30.266 9.461 1 97.94 40 LEU B N 1
ATOM 3642 C CA . LEU B 1 40 ? 4.629 29.094 9.109 1 97.94 40 LEU B CA 1
ATOM 3643 C C . LEU B 1 40 ? 5.102 28.359 10.359 1 97.94 40 LEU B C 1
ATOM 3645 O O . LEU B 1 40 ? 5.918 28.891 11.125 1 97.94 40 LEU B O 1
ATOM 3649 N N . VAL B 1 41 ? 4.559 27.203 10.57 1 97.88 41 VAL B N 1
ATOM 3650 C CA . VAL B 1 41 ? 4.973 26.359 11.68 1 97.88 41 VAL B CA 1
ATOM 3651 C C . VAL B 1 41 ? 5.996 25.328 11.188 1 97.88 41 VAL B C 1
ATOM 3653 O O . VAL B 1 41 ? 5.664 24.438 10.398 1 97.88 41 VAL B O 1
ATOM 3656 N N . VAL B 1 42 ? 7.191 25.469 11.656 1 96.31 42 VAL B N 1
ATOM 3657 C CA . VAL B 1 42 ? 8.219 24.469 11.367 1 96.31 42 VAL B CA 1
ATOM 3658 C C . VAL B 1 42 ? 8.258 23.422 12.477 1 96.31 42 VAL B C 1
ATOM 3660 O O . VAL B 1 42 ? 8.93 23.609 13.492 1 96.31 42 VAL B O 1
ATOM 3663 N N . ALA B 1 43 ? 7.594 22.328 12.211 1 95.44 43 ALA B N 1
ATOM 3664 C CA . ALA B 1 43 ? 7.484 21.281 13.227 1 95.44 43 ALA B CA 1
ATOM 3665 C C . ALA B 1 43 ? 8.641 20.297 13.117 1 95.44 43 ALA B C 1
ATOM 3667 O O . ALA B 1 43 ? 8.969 19.609 14.086 1 95.44 43 ALA B O 1
ATOM 3668 N N . GLY B 1 44 ? 9.195 20.156 11.953 1 92.75 44 GLY B N 1
ATOM 3669 C CA . GLY B 1 44 ? 10.289 19.234 11.711 1 92.75 44 GLY B CA 1
ATOM 3670 C C . GLY B 1 44 ? 10.32 18.703 10.289 1 92.75 44 GLY B C 1
ATOM 3671 O O . GLY B 1 44 ? 9.781 19.344 9.375 1 92.75 44 GLY B O 1
ATOM 3672 N N . GLY B 1 45 ? 11.086 17.625 10.195 1 90.69 45 GLY B N 1
ATOM 3673 C CA . GLY B 1 45 ? 11.133 16.953 8.906 1 90.69 45 GLY B CA 1
ATOM 3674 C C . GLY B 1 45 ? 12.445 17.172 8.172 1 90.69 45 GLY B C 1
ATOM 3675 O O . GLY B 1 45 ? 13.219 18.062 8.508 1 90.69 45 GLY B O 1
ATOM 3676 N N . THR B 1 46 ? 12.547 16.422 7.141 1 86.25 46 THR B N 1
ATOM 3677 C CA . THR B 1 46 ? 13.742 16.453 6.305 1 86.25 46 THR B CA 1
ATOM 3678 C C . THR B 1 46 ? 13.977 17.859 5.746 1 86.25 46 THR B C 1
ATOM 3680 O O . THR B 1 46 ? 15.125 18.266 5.555 1 86.25 46 THR B O 1
ATOM 3683 N N . ILE B 1 47 ? 12.969 18.594 5.594 1 90.56 47 ILE B N 1
ATOM 3684 C CA . ILE B 1 47 ? 13.047 19.906 4.969 1 90.56 47 ILE B CA 1
ATOM 3685 C C . ILE B 1 47 ? 13.977 20.812 5.77 1 90.56 47 ILE B C 1
ATOM 3687 O O . ILE B 1 47 ? 14.656 21.672 5.207 1 90.56 47 ILE B O 1
ATOM 3691 N N . CYS B 1 48 ? 14.094 20.578 7.059 1 89.31 48 CYS B N 1
ATOM 3692 C CA . CYS B 1 48 ? 14.906 21.438 7.902 1 89.31 48 CYS B CA 1
ATOM 3693 C C . CYS B 1 48 ? 16.078 20.656 8.508 1 89.31 48 CYS B C 1
ATOM 3695 O O . CYS B 1 48 ? 16.609 21.047 9.547 1 89.31 48 CYS B O 1
ATOM 3697 N N . MET B 1 49 ? 16.422 19.578 7.879 1 84.19 49 MET B N 1
ATOM 3698 C CA . MET B 1 49 ? 17.516 18.781 8.422 1 84.19 49 MET B CA 1
ATOM 3699 C C . MET B 1 49 ? 18.844 19.172 7.793 1 84.19 49 MET B C 1
ATOM 3701 O O . MET B 1 49 ? 18.891 19.562 6.629 1 84.19 49 MET B O 1
ATOM 3705 N N . GLN B 1 50 ? 19.844 19.062 8.594 1 83.06 50 GLN B N 1
ATOM 3706 C CA . GLN B 1 50 ? 21.203 19.375 8.148 1 83.06 50 GLN B CA 1
ATOM 3707 C C . GLN B 1 50 ? 22.156 18.234 8.445 1 83.06 50 GLN B C 1
ATOM 3709 O O . GLN B 1 50 ? 21.906 17.422 9.336 1 83.06 50 GLN B O 1
ATOM 3714 N N . ASP B 1 51 ? 23.219 18.172 7.648 1 77.69 51 ASP B N 1
ATOM 3715 C CA . ASP B 1 51 ? 24.25 17.172 7.875 1 77.69 51 ASP B CA 1
ATOM 3716 C C . ASP B 1 51 ? 24.938 17.391 9.219 1 77.69 51 ASP B C 1
ATOM 3718 O O . ASP B 1 51 ? 25.172 18.531 9.617 1 77.69 51 ASP B O 1
ATOM 3722 N N . SER B 1 52 ? 25.109 16.281 9.883 1 75.19 52 SER B N 1
ATOM 3723 C CA . SER B 1 52 ? 25.906 16.25 11.102 1 75.19 52 SER B CA 1
ATOM 3724 C C . SER B 1 52 ? 26.812 15.023 11.141 1 75.19 52 SER B C 1
ATOM 3726 O O . SER B 1 52 ? 26.766 14.188 10.234 1 75.19 52 SER B O 1
ATOM 3728 N N . GLU B 1 53 ? 27.703 15.008 12.078 1 69.5 53 GLU B N 1
ATOM 3729 C CA . GLU B 1 53 ? 28.578 13.852 12.25 1 69.5 53 GLU B CA 1
ATOM 3730 C C . GLU B 1 53 ? 27.766 12.578 12.453 1 69.5 53 GLU B C 1
ATOM 3732 O O . GLU B 1 53 ? 28.188 11.492 12.055 1 69.5 53 GLU B O 1
ATOM 3737 N N . ASP B 1 54 ? 26.641 12.82 13 1 65.81 54 ASP B N 1
ATOM 3738 C CA . ASP B 1 54 ? 25.797 11.672 13.297 1 65.81 54 ASP B CA 1
ATOM 3739 C C . ASP B 1 54 ? 24.734 11.477 12.219 1 65.81 54 ASP B C 1
ATOM 3741 O O . ASP B 1 54 ? 23.75 10.773 12.43 1 65.81 54 ASP B O 1
ATOM 3745 N N . GLY B 1 55 ? 24.922 12.172 11.125 1 66.94 55 GLY B N 1
ATOM 3746 C CA . GLY B 1 55 ? 23.938 12.078 10.062 1 66.94 55 GLY B CA 1
ATOM 3747 C C . GLY B 1 55 ? 23.031 13.297 9.977 1 66.94 55 GLY B C 1
ATOM 3748 O O . GLY B 1 55 ? 23.359 14.367 10.492 1 66.94 55 GLY B O 1
ATOM 3749 N N . LEU B 1 56 ? 21.953 13.109 9.312 1 68.19 56 LEU B N 1
ATOM 3750 C CA . LEU B 1 56 ? 21.016 14.219 9.156 1 68.19 56 LEU B CA 1
ATOM 3751 C C . LEU B 1 56 ? 20.234 14.469 10.445 1 68.19 56 LEU B C 1
ATOM 3753 O O . LEU B 1 56 ? 19.656 13.539 11 1 68.19 56 LEU B O 1
ATOM 3757 N N . VAL B 1 57 ? 20.391 15.719 10.93 1 71.75 57 VAL B N 1
ATOM 3758 C CA . VAL B 1 57 ? 19.672 16.078 12.141 1 71.75 57 VAL B CA 1
ATOM 3759 C C . VAL B 1 57 ? 18.844 17.328 11.883 1 71.75 57 VAL B C 1
ATOM 3761 O O . VAL B 1 57 ? 19.219 18.188 11.078 1 71.75 57 VAL B O 1
ATOM 3764 N N . THR B 1 58 ? 17.781 17.391 12.586 1 72.88 58 THR B N 1
ATOM 3765 C CA . THR B 1 58 ? 16.953 18.594 12.484 1 72.88 58 THR B CA 1
ATOM 3766 C C . THR B 1 58 ? 17.688 19.812 13.023 1 72.88 58 THR B C 1
ATOM 3768 O O . THR B 1 58 ? 18.406 19.719 14.023 1 72.88 58 THR B O 1
ATOM 3771 N N . SER B 1 59 ? 17.594 20.922 12.242 1 72.56 59 SER B N 1
ATOM 3772 C CA . SER B 1 59 ? 18.328 22.125 12.594 1 72.56 59 SER B CA 1
ATOM 3773 C C . SER B 1 59 ? 17.391 23.25 13.008 1 72.56 59 SER B C 1
ATOM 3775 O O . SER B 1 59 ? 16.375 23.484 12.352 1 72.56 59 SER B O 1
ATOM 3777 N N . LYS B 1 60 ? 17.781 23.969 14.008 1 72.06 60 LYS B N 1
ATOM 3778 C CA . LYS B 1 60 ? 17.047 25.156 14.453 1 72.06 60 LYS B CA 1
ATOM 3779 C C . LYS B 1 60 ? 17.484 26.391 13.688 1 72.06 60 LYS B C 1
ATOM 3781 O O . LYS B 1 60 ? 17.094 27.516 14.039 1 72.06 60 LYS B O 1
ATOM 3786 N N . LEU B 1 61 ? 18.141 26.094 12.703 1 78 61 LEU B N 1
ATOM 3787 C CA . LEU B 1 61 ? 18.672 27.234 11.945 1 78 61 LEU B CA 1
ATOM 3788 C C . LEU B 1 61 ? 17.922 27.391 10.625 1 78 61 LEU B C 1
ATOM 3790 O O . LEU B 1 61 ? 18.375 28.109 9.734 1 78 61 LEU B O 1
ATOM 3794 N N . PHE B 1 62 ? 16.812 26.75 10.555 1 87.94 62 PHE B N 1
ATOM 3795 C CA . PHE B 1 62 ? 16.094 26.734 9.289 1 87.94 62 PHE B CA 1
ATOM 3796 C C . PHE B 1 62 ? 15.703 28.141 8.859 1 87.94 62 PHE B C 1
ATOM 3798 O O . PHE B 1 62 ? 15.961 28.547 7.719 1 87.94 62 PHE B O 1
ATOM 3805 N N . LEU B 1 63 ? 15.133 28.953 9.766 1 88.88 63 LEU B N 1
ATOM 3806 C CA . LEU B 1 63 ? 14.742 30.328 9.477 1 88.88 63 LEU B CA 1
ATOM 3807 C C . LEU B 1 63 ? 15.953 31.172 9.07 1 88.88 63 LEU B C 1
ATOM 3809 O O . LEU B 1 63 ? 15.938 31.812 8.023 1 88.88 63 LEU B O 1
ATOM 3813 N N . ASP B 1 64 ? 16.984 31.062 9.828 1 85.88 64 ASP B N 1
ATOM 3814 C CA . ASP B 1 64 ? 18.141 31.938 9.656 1 85.88 64 ASP B CA 1
ATOM 3815 C C . ASP B 1 64 ? 18.969 31.531 8.438 1 85.88 64 ASP B C 1
ATOM 3817 O O . ASP B 1 64 ? 19.484 32.375 7.727 1 85.88 64 ASP B O 1
ATOM 3821 N N . GLU B 1 65 ? 18.938 30.281 8.172 1 84.56 65 GLU B N 1
ATOM 3822 C CA . GLU B 1 65 ? 19.859 29.828 7.145 1 84.56 65 GLU B CA 1
ATOM 3823 C C . GLU B 1 65 ? 19.141 29.531 5.828 1 84.56 65 GLU B C 1
ATOM 3825 O O . GLU B 1 65 ? 19.734 29.656 4.754 1 84.56 65 GLU B O 1
ATOM 3830 N N . CYS B 1 66 ? 17.875 29.203 5.91 1 87.94 66 CYS B N 1
ATOM 3831 C CA . CYS B 1 66 ? 17.203 28.766 4.684 1 87.94 66 CYS B CA 1
ATOM 3832 C C . CYS B 1 66 ? 16.203 29.828 4.207 1 87.94 66 CYS B C 1
ATOM 3834 O O . CYS B 1 66 ? 15.93 29.922 3.012 1 87.94 66 CYS B O 1
ATOM 3836 N N . LEU B 1 67 ? 15.703 30.703 5.094 1 91.38 67 LEU B N 1
ATOM 3837 C CA . LEU B 1 67 ? 14.594 31.562 4.695 1 91.38 67 LEU B CA 1
ATOM 3838 C C . LEU B 1 67 ? 15.023 33.031 4.676 1 91.38 67 LEU B C 1
ATOM 3840 O O . LEU B 1 67 ? 14.891 33.719 3.656 1 91.38 67 LEU B O 1
ATOM 3844 N N . ARG B 1 68 ? 15.516 33.656 5.727 1 88.12 68 ARG B N 1
ATOM 3845 C CA . ARG B 1 68 ? 15.758 35.062 5.93 1 88.12 68 ARG B CA 1
ATOM 3846 C C . ARG B 1 68 ? 16.656 35.625 4.836 1 88.12 68 ARG B C 1
ATOM 3848 O O . ARG B 1 68 ? 16.469 36.781 4.395 1 88.12 68 ARG B O 1
ATOM 3855 N N . HIS B 1 69 ? 17.609 34.969 4.34 1 83.31 69 HIS B N 1
ATOM 3856 C CA . HIS B 1 69 ? 18.531 35.531 3.363 1 83.31 69 HIS B CA 1
ATOM 3857 C C . HIS B 1 69 ? 18.25 35 1.961 1 83.31 69 HIS B C 1
ATOM 3859 O O . HIS B 1 69 ? 19.031 35.219 1.035 1 83.31 69 HIS B O 1
ATOM 3865 N N . ASN B 1 70 ? 17.172 34.406 1.86 1 89.19 70 ASN B N 1
ATOM 3866 C CA . ASN B 1 70 ? 16.703 33.938 0.561 1 89.19 70 ASN B CA 1
ATOM 3867 C C . ASN B 1 70 ? 15.656 34.875 -0.034 1 89.19 70 ASN B C 1
ATOM 3869 O O . ASN B 1 70 ? 14.547 34.969 0.496 1 89.19 70 ASN B O 1
ATOM 3873 N N . PRO B 1 71 ? 15.938 35.562 -1.145 1 89.56 71 PRO B N 1
ATOM 3874 C CA . PRO B 1 71 ? 15.016 36.531 -1.712 1 89.56 71 PRO B CA 1
ATOM 3875 C C . PRO B 1 71 ? 13.688 35.938 -2.143 1 89.56 71 PRO B C 1
ATOM 3877 O O . PRO B 1 71 ? 12.719 36.656 -2.375 1 89.56 71 PRO B O 1
ATOM 3880 N N . THR B 1 72 ? 13.641 34.656 -2.193 1 88.44 72 THR B N 1
ATOM 3881 C CA . THR B 1 72 ? 12.391 34 -2.521 1 88.44 72 THR B CA 1
ATOM 3882 C C . THR B 1 72 ? 11.375 34.156 -1.395 1 88.44 72 THR B C 1
ATOM 3884 O O . THR B 1 72 ? 10.172 34.219 -1.643 1 88.44 72 THR B O 1
ATOM 3887 N N . TYR B 1 73 ? 11.898 34.312 -0.17 1 91.69 73 TYR B N 1
ATOM 3888 C CA . TYR B 1 73 ? 11.008 34.25 0.986 1 91.69 73 TYR B CA 1
ATOM 3889 C C . TYR B 1 73 ? 10.992 35.594 1.708 1 91.69 73 TYR B C 1
ATOM 3891 O O . TYR B 1 73 ? 10.094 35.875 2.516 1 91.69 73 TYR B O 1
ATOM 3899 N N . ASP B 1 74 ? 12.023 36.375 1.447 1 92 74 ASP B N 1
ATOM 3900 C CA . ASP B 1 74 ? 12.133 37.656 2.107 1 92 74 ASP B CA 1
ATOM 3901 C C . ASP B 1 74 ? 12.656 38.719 1.146 1 92 74 ASP B C 1
ATOM 3903 O O . ASP B 1 74 ? 13.773 38.625 0.644 1 92 74 ASP B O 1
ATOM 3907 N N . ASP B 1 75 ? 11.891 39.75 0.948 1 89.56 75 ASP B N 1
ATOM 3908 C CA . ASP B 1 75 ? 12.281 40.781 -0.009 1 89.56 75 ASP B CA 1
ATOM 3909 C C . ASP B 1 75 ? 13.172 41.844 0.646 1 89.56 75 ASP B C 1
ATOM 3911 O O . ASP B 1 75 ? 13.516 42.844 0.023 1 89.56 75 ASP B O 1
ATOM 3915 N N . GLY B 1 76 ? 13.391 41.75 1.948 1 89.88 76 GLY B N 1
ATOM 3916 C CA . GLY B 1 76 ? 14.336 42.625 2.641 1 89.88 76 GLY B CA 1
ATOM 3917 C C . GLY B 1 76 ? 13.656 43.75 3.365 1 89.88 76 GLY B C 1
ATOM 3918 O O . GLY B 1 76 ? 14.305 44.469 4.129 1 89.88 76 GLY B O 1
ATOM 3919 N N . THR B 1 77 ? 12.398 43.938 3.182 1 90.5 77 THR B N 1
ATOM 3920 C CA . THR B 1 77 ? 11.672 45 3.889 1 90.5 77 THR B CA 1
ATOM 3921 C C . THR B 1 77 ? 11.57 44.688 5.379 1 90.5 77 THR B C 1
ATOM 3923 O O . THR B 1 77 ? 11.141 43.594 5.754 1 90.5 77 THR B O 1
ATOM 3926 N N . PRO B 1 78 ? 12.031 45.562 6.168 1 90.44 78 PRO B N 1
ATOM 3927 C CA . PRO B 1 78 ? 11.906 45.312 7.605 1 90.44 78 PRO B CA 1
ATOM 3928 C C . PRO B 1 78 ? 10.453 45.188 8.055 1 90.44 78 PRO B C 1
ATOM 3930 O O . PRO B 1 78 ? 9.609 46 7.691 1 90.44 78 PRO B O 1
ATOM 3933 N N . VAL B 1 79 ? 10.148 44.125 8.68 1 90.56 79 VAL B N 1
ATOM 3934 C CA . VAL B 1 79 ? 8.82 43.844 9.219 1 90.56 79 VAL B CA 1
ATOM 3935 C C . VAL B 1 79 ? 8.922 43.531 10.711 1 90.56 79 VAL B C 1
ATOM 3937 O O . VAL B 1 79 ? 9.859 42.844 11.141 1 90.56 79 VAL B O 1
ATOM 3940 N N . LEU B 1 80 ? 7.992 44 11.508 1 90.69 80 LEU B N 1
ATOM 3941 C CA . LEU B 1 80 ? 7.969 43.719 12.938 1 90.69 80 LEU B CA 1
ATOM 3942 C C . LEU B 1 80 ? 7.594 42.281 13.195 1 90.69 80 LEU B C 1
ATOM 3944 O O . LEU B 1 80 ? 6.828 41.688 12.43 1 90.69 80 LEU B O 1
ATOM 3948 N N . SER B 1 81 ? 8.141 41.812 14.281 1 93.5 81 SER B N 1
ATOM 3949 C CA . SER B 1 81 ? 7.754 40.469 14.719 1 93.5 81 SER B CA 1
ATOM 3950 C C . SER B 1 81 ? 6.27 40.406 15.078 1 93.5 81 SER B C 1
ATOM 3952 O O . SER B 1 81 ? 5.648 41.438 15.336 1 93.5 81 SER B O 1
ATOM 3954 N N . THR B 1 82 ? 5.789 39.219 15.039 1 95.5 82 THR B N 1
ATOM 3955 C CA . THR B 1 82 ? 4.383 39 15.352 1 95.5 82 THR B CA 1
ATOM 3956 C C . THR B 1 82 ? 4.238 38.156 16.594 1 95.5 82 THR B C 1
ATOM 3958 O O . THR B 1 82 ? 4.977 37.188 16.781 1 95.5 82 THR B O 1
ATOM 3961 N N . LYS B 1 83 ? 3.279 38.5 17.453 1 96.88 83 LYS B N 1
ATOM 3962 C CA . LYS B 1 83 ? 3.004 37.719 18.641 1 96.88 83 LYS B CA 1
ATOM 3963 C C . LYS B 1 83 ? 2.299 36.406 18.266 1 96.88 83 LYS B C 1
ATOM 3965 O O . LYS B 1 83 ? 1.311 36.406 17.531 1 96.88 83 LYS B O 1
ATOM 3970 N N . VAL B 1 84 ? 2.838 35.281 18.75 1 97.94 84 VAL B N 1
ATOM 3971 C CA . VAL B 1 84 ? 2.275 33.969 18.469 1 97.94 84 VAL B CA 1
ATOM 3972 C C . VAL B 1 84 ? 2.252 33.125 19.734 1 97.94 84 VAL B C 1
ATOM 3974 O O . VAL B 1 84 ? 3.049 33.375 20.656 1 97.94 84 VAL B O 1
ATOM 3977 N N . THR B 1 85 ? 1.247 32.312 19.891 1 98.12 85 THR B N 1
ATOM 3978 C CA . THR B 1 85 ? 1.265 31.281 20.906 1 98.12 85 THR B CA 1
ATOM 3979 C C . THR B 1 85 ? 2.002 30.047 20.406 1 98.12 85 THR B C 1
ATOM 3981 O O . THR B 1 85 ? 1.617 29.453 19.391 1 98.12 85 THR B O 1
ATOM 3984 N N . ASN B 1 86 ? 3.061 29.625 21.078 1 97.31 86 ASN B N 1
ATOM 3985 C CA . ASN B 1 86 ? 3.867 28.516 20.609 1 97.31 86 ASN B CA 1
ATOM 3986 C C . ASN B 1 86 ? 3.266 27.172 21.016 1 97.31 86 ASN B C 1
ATOM 3988 O O . ASN B 1 86 ? 2.158 27.125 21.547 1 97.31 86 ASN B O 1
ATOM 3992 N N . GLU B 1 87 ? 3.955 26.062 20.703 1 95.19 87 GLU B N 1
ATOM 3993 C CA . GLU B 1 87 ? 3.455 24.703 20.875 1 95.19 87 GLU B CA 1
ATOM 3994 C C . GLU B 1 87 ? 3.305 24.359 22.359 1 95.19 87 GLU B C 1
ATOM 3996 O O . GLU B 1 87 ? 2.645 23.375 22.703 1 95.19 87 GLU B O 1
ATOM 4001 N N . HIS B 1 88 ? 3.846 25.156 23.234 1 95.62 88 HIS B N 1
ATOM 4002 C CA . HIS B 1 88 ? 3.75 24.938 24.672 1 95.62 88 HIS B CA 1
ATOM 4003 C C . HIS B 1 88 ? 2.705 25.859 25.297 1 95.62 88 HIS B C 1
ATOM 4005 O O . HIS B 1 88 ? 2.574 25.906 26.531 1 95.62 88 HIS B O 1
ATOM 4011 N N . GLY B 1 89 ? 2.061 26.672 24.5 1 95.88 89 GLY B N 1
ATOM 4012 C CA . GLY B 1 89 ? 1.013 27.547 25 1 95.88 89 GLY B CA 1
ATOM 4013 C C . GLY B 1 89 ? 1.537 28.891 25.484 1 95.88 89 GLY B C 1
ATOM 4014 O O . GLY B 1 89 ? 0.827 29.625 26.172 1 95.88 89 GLY B O 1
ATOM 4015 N N . LYS B 1 90 ? 2.746 29.203 25.094 1 97.56 90 LYS B N 1
ATOM 4016 C CA . LYS B 1 90 ? 3.369 30.438 25.547 1 97.56 90 LYS B CA 1
ATOM 4017 C C . LYS B 1 90 ? 3.359 31.484 24.438 1 97.56 90 LYS B C 1
ATOM 4019 O O . LYS B 1 90 ? 3.613 31.172 23.266 1 97.56 90 LYS B O 1
ATOM 4024 N N . SER B 1 91 ? 3.102 32.688 24.812 1 97.38 91 SER B N 1
ATOM 4025 C CA . SER B 1 91 ? 3.152 33.781 23.875 1 97.38 91 SER B CA 1
ATOM 4026 C C . SER B 1 91 ? 4.59 34.219 23.609 1 97.38 91 SER B C 1
ATOM 4028 O O . SER B 1 91 ? 5.348 34.5 24.531 1 97.38 91 SER B O 1
ATOM 4030 N N . ILE B 1 92 ? 4.992 34.219 22.391 1 97.12 92 ILE B N 1
ATOM 4031 C CA . ILE B 1 92 ? 6.336 34.625 21.984 1 97.12 92 ILE B CA 1
ATOM 4032 C C . ILE B 1 92 ? 6.258 35.531 20.766 1 97.12 92 ILE B C 1
ATOM 4034 O O . ILE B 1 92 ? 5.199 35.656 20.141 1 97.12 92 ILE B O 1
ATOM 4038 N N . GLU B 1 93 ? 7.344 36.219 20.5 1 96.5 93 GLU B N 1
ATOM 4039 C CA . GLU B 1 93 ? 7.473 36.969 19.281 1 96.5 93 GLU B CA 1
ATOM 4040 C C . GLU B 1 93 ? 8.07 36.125 18.156 1 96.5 93 GLU B C 1
ATOM 4042 O O . GLU B 1 93 ? 9.18 35.594 18.281 1 96.5 93 GLU B O 1
ATOM 4047 N N . ALA B 1 94 ? 7.383 36 17.141 1 95.69 94 ALA B N 1
ATOM 4048 C CA . ALA B 1 94 ? 7.855 35.25 15.992 1 95.69 94 ALA B CA 1
ATOM 4049 C C . ALA B 1 94 ? 8.398 36.188 14.906 1 95.69 94 ALA B C 1
ATOM 4051 O O . ALA B 1 94 ? 7.723 37.156 14.516 1 95.69 94 ALA B O 1
ATOM 4052 N N . PRO B 1 95 ? 9.648 35.906 14.43 1 95.44 95 PRO B N 1
ATOM 4053 C CA . PRO B 1 95 ? 10.133 36.688 13.289 1 95.44 95 PRO B CA 1
ATOM 4054 C C . PRO B 1 95 ? 9.211 36.625 12.078 1 95.44 95 PRO B C 1
ATOM 4056 O O . PRO B 1 95 ? 8.656 35.562 11.789 1 95.44 95 PRO B O 1
ATOM 4059 N N . THR B 1 96 ? 9.039 37.75 11.406 1 95.81 96 THR B N 1
ATOM 4060 C CA . THR B 1 96 ? 8.141 37.812 10.258 1 95.81 96 THR B CA 1
ATOM 4061 C C . THR B 1 96 ? 8.898 38.25 9.008 1 95.81 96 THR B C 1
ATOM 4063 O O . THR B 1 96 ? 9.688 39.188 9.031 1 95.81 96 THR B O 1
ATOM 4066 N N . LEU B 1 97 ? 8.664 37.406 7.98 1 94.88 97 LEU B N 1
ATOM 4067 C CA . LEU B 1 97 ? 9.25 37.688 6.672 1 94.88 97 LEU B CA 1
ATOM 4068 C C . LEU B 1 97 ? 8.219 38.281 5.73 1 94.88 97 LEU B C 1
ATOM 4070 O O . LEU B 1 97 ? 7.012 38.188 5.98 1 94.88 97 LEU B O 1
ATOM 4074 N N . ARG B 1 98 ? 8.75 39 4.719 1 93.5 98 ARG B N 1
ATOM 4075 C CA . ARG B 1 98 ? 7.879 39.5 3.658 1 93.5 98 ARG B CA 1
ATOM 4076 C C . ARG B 1 98 ? 8.305 38.969 2.301 1 93.5 98 ARG B C 1
ATOM 4078 O O . ARG B 1 98 ? 9.422 39.219 1.842 1 93.5 98 ARG B O 1
ATOM 4085 N N . LEU B 1 99 ? 7.434 38.188 1.713 1 90.81 99 LEU B N 1
ATOM 4086 C CA . LEU B 1 99 ? 7.727 37.625 0.397 1 90.81 99 LEU B CA 1
ATOM 4087 C C . LEU B 1 99 ? 7.668 38.719 -0.676 1 90.81 99 LEU B C 1
ATOM 4089 O O . LEU B 1 99 ? 6.961 39.719 -0.522 1 90.81 99 LEU B O 1
ATOM 4093 N N . PRO B 1 100 ? 8.406 38.5 -1.767 1 87 100 PRO B N 1
ATOM 4094 C CA . PRO B 1 100 ? 8.32 39.438 -2.877 1 87 100 PRO B CA 1
ATOM 4095 C C . PRO B 1 100 ? 6.922 39.531 -3.479 1 87 100 PRO B C 1
ATOM 4097 O O . PRO B 1 100 ? 6.125 38.594 -3.32 1 87 100 PRO B O 1
ATOM 4100 N N . ARG B 1 101 ? 6.715 40.594 -4.16 1 84.06 101 ARG B N 1
ATOM 4101 C CA . ARG B 1 101 ? 5.406 40.812 -4.758 1 84.06 101 ARG B CA 1
ATOM 4102 C C . ARG B 1 101 ? 5.109 39.781 -5.84 1 84.06 101 ARG B C 1
ATOM 4104 O O . ARG B 1 101 ? 6.004 39.375 -6.586 1 84.06 101 ARG B O 1
ATOM 4111 N N . ASP B 1 102 ? 3.922 39.375 -5.758 1 75.38 102 ASP B N 1
ATOM 4112 C CA . ASP B 1 102 ? 3.49 38.5 -6.84 1 75.38 102 ASP B CA 1
ATOM 4113 C C . ASP B 1 102 ? 3.115 39.312 -8.086 1 75.38 102 ASP B C 1
ATOM 4115 O O . ASP B 1 102 ? 3.391 40.5 -8.156 1 75.38 102 ASP B O 1
ATOM 4119 N N . ARG B 1 103 ? 2.584 38.656 -9.102 1 68.69 103 ARG B N 1
ATOM 4120 C CA . ARG B 1 103 ? 2.26 39.312 -10.375 1 68.69 103 ARG B CA 1
ATOM 4121 C C . ARG B 1 103 ? 1.164 40.344 -10.195 1 68.69 103 ARG B C 1
ATOM 4123 O O . ARG B 1 103 ? 1.05 41.281 -11 1 68.69 103 ARG B O 1
ATOM 4130 N N . ASN B 1 104 ? 0.374 40.219 -9.102 1 68.31 104 ASN B N 1
ATOM 4131 C CA . ASN B 1 104 ? -0.695 41.156 -8.828 1 68.31 104 ASN B CA 1
ATOM 4132 C C . ASN B 1 104 ? -0.208 42.312 -7.953 1 68.31 104 ASN B C 1
ATOM 4134 O O . ASN B 1 104 ? -0.989 43.188 -7.586 1 68.31 104 ASN B O 1
ATOM 4138 N N . GLY B 1 105 ? 1.055 42.219 -7.645 1 72.94 105 GLY B N 1
ATOM 4139 C CA . GLY B 1 105 ? 1.651 43.312 -6.863 1 72.94 105 GLY B CA 1
ATOM 4140 C C . GLY B 1 105 ? 1.426 43.156 -5.371 1 72.94 105 GLY B C 1
ATOM 4141 O O . GLY B 1 105 ? 1.61 44.094 -4.609 1 72.94 105 GLY B O 1
ATOM 4142 N N . GLU B 1 106 ? 0.986 42.031 -4.934 1 78.06 106 GLU B N 1
ATOM 4143 C CA . GLU B 1 106 ? 0.695 41.812 -3.52 1 78.06 106 GLU B CA 1
ATOM 4144 C C . GLU B 1 106 ? 1.827 41.062 -2.836 1 78.06 106 GLU B C 1
ATOM 4146 O O . GLU B 1 106 ? 2.43 40.156 -3.432 1 78.06 106 GLU B O 1
ATOM 4151 N N . ASN B 1 107 ? 2.127 41.531 -1.561 1 88.44 107 ASN B N 1
ATOM 4152 C CA . ASN B 1 107 ? 3.072 40.812 -0.721 1 88.44 107 ASN B CA 1
ATOM 4153 C C . ASN B 1 107 ? 2.354 39.875 0.247 1 88.44 107 ASN B C 1
ATOM 4155 O O . ASN B 1 107 ? 1.15 40 0.47 1 88.44 107 ASN B O 1
ATOM 4159 N N . VAL B 1 108 ? 3.123 38.906 0.703 1 91.44 108 VAL B N 1
ATOM 4160 C CA . VAL B 1 108 ? 2.658 38 1.755 1 91.44 108 VAL B CA 1
ATOM 4161 C C . VAL B 1 108 ? 3.604 38.094 2.951 1 91.44 108 VAL B C 1
ATOM 4163 O O . VAL B 1 108 ? 4.828 38.062 2.785 1 91.44 108 VAL B O 1
ATOM 4166 N N . ARG B 1 109 ? 3.037 38.281 4.07 1 94.38 109 ARG B N 1
ATOM 4167 C CA . ARG B 1 109 ? 3.83 38.219 5.293 1 94.38 109 ARG B CA 1
ATOM 4168 C C . ARG B 1 109 ? 3.781 36.812 5.891 1 94.38 109 ARG B C 1
ATOM 4170 O O . ARG B 1 109 ? 2.725 36.156 5.918 1 94.38 109 ARG B O 1
ATOM 4177 N N . CYS B 1 110 ? 4.91 36.375 6.309 1 96 110 CYS B N 1
ATOM 4178 C CA . CYS B 1 110 ? 5.043 35.031 6.84 1 96 110 CYS B CA 1
ATOM 4179 C C . CYS B 1 110 ? 5.781 35.031 8.172 1 96 110 CYS B C 1
ATOM 4181 O O . CYS B 1 110 ? 6.992 35.25 8.219 1 96 110 CYS B O 1
ATOM 4183 N N . SER B 1 111 ? 5.043 34.844 9.281 1 97.25 111 SER B N 1
ATOM 4184 C CA . SER B 1 111 ? 5.668 34.688 10.586 1 97.25 111 SER B CA 1
ATOM 4185 C C . SER B 1 111 ? 6.105 33.25 10.82 1 97.25 111 SER B C 1
ATOM 4187 O O . SER B 1 111 ? 5.375 32.312 10.492 1 97.25 111 SER B O 1
ATOM 4189 N N . VAL B 1 112 ? 7.281 33.031 11.344 1 96.75 112 VAL B N 1
ATOM 4190 C CA . VAL B 1 112 ? 7.867 31.703 11.422 1 96.75 112 VAL B CA 1
ATOM 4191 C C . VAL B 1 112 ? 7.93 31.25 12.875 1 96.75 112 VAL B C 1
ATOM 4193 O O . VAL B 1 112 ? 8.547 31.906 13.711 1 96.75 112 VAL B O 1
ATOM 4196 N N . LEU B 1 113 ? 7.25 30.203 13.211 1 96.44 113 LEU B N 1
ATOM 4197 C CA . LEU B 1 113 ? 7.316 29.531 14.508 1 96.44 113 LEU B CA 1
ATOM 4198 C C . LEU B 1 113 ? 8.039 28.188 14.383 1 96.44 113 LEU B C 1
ATOM 4200 O O . LEU B 1 113 ? 7.512 27.25 13.781 1 96.44 113 LEU B O 1
ATOM 4204 N N . GLU B 1 114 ? 9.172 28.047 14.906 1 94.25 114 GLU B N 1
ATOM 4205 C CA . GLU B 1 114 ? 9.906 26.797 14.953 1 94.25 114 GLU B CA 1
ATOM 4206 C C . GLU B 1 114 ? 9.641 26.047 16.25 1 94.25 114 GLU B C 1
ATOM 4208 O O . GLU B 1 114 ? 9.875 26.578 17.344 1 94.25 114 GLU B O 1
ATOM 4213 N N . PHE B 1 115 ? 9.117 24.859 16.109 1 94.44 115 PHE B N 1
ATOM 4214 C CA . PHE B 1 115 ? 8.867 24.047 17.281 1 94.44 115 PHE B CA 1
ATOM 4215 C C . PHE B 1 115 ? 10.172 23.719 18 1 94.44 115 PHE B C 1
ATOM 4217 O O . PHE B 1 115 ? 11.227 23.625 17.375 1 94.44 115 PHE B O 1
ATOM 4224 N N . ASP B 1 116 ? 10.023 23.578 19.281 1 90.44 116 ASP B N 1
ATOM 4225 C CA . ASP B 1 116 ? 11.148 23.188 20.125 1 90.44 116 ASP B CA 1
ATOM 4226 C C . ASP B 1 116 ? 10.734 22.141 21.156 1 90.44 116 ASP B C 1
ATOM 4228 O O . ASP B 1 116 ? 10.031 22.453 22.125 1 90.44 116 ASP B O 1
ATOM 4232 N N . PRO B 1 117 ? 11.227 20.875 21.016 1 89.75 117 PRO B N 1
ATOM 4233 C CA . PRO B 1 117 ? 12.141 20.375 19.984 1 89.75 117 PRO B CA 1
ATOM 4234 C C . PRO B 1 117 ? 11.445 20.156 18.641 1 89.75 117 PRO B C 1
ATOM 4236 O O . PRO B 1 117 ? 10.219 20.078 18.578 1 89.75 117 PRO B O 1
ATOM 4239 N N . LEU B 1 118 ? 12.273 20.109 17.625 1 89.69 118 LEU B N 1
ATOM 4240 C CA . LEU B 1 118 ? 11.766 19.688 16.312 1 89.69 118 LEU B CA 1
ATOM 4241 C C . LEU B 1 118 ? 11.375 18.219 16.328 1 89.69 118 LEU B C 1
ATOM 4243 O O . LEU B 1 118 ? 12.016 17.406 17 1 89.69 118 LEU B O 1
ATOM 4247 N N . LEU B 1 119 ? 10.43 17.953 15.516 1 86.56 119 LEU B N 1
ATOM 4248 C CA . LEU B 1 119 ? 9.805 16.641 15.562 1 86.56 119 LEU B CA 1
ATOM 4249 C C . LEU B 1 119 ? 10.438 15.703 14.531 1 86.56 119 LEU B C 1
ATOM 4251 O O . LEU B 1 119 ? 10.734 16.125 13.414 1 86.56 119 LEU B O 1
ATOM 4255 N N . ASP B 1 120 ? 10.672 14.492 14.969 1 85.94 120 ASP B N 1
ATOM 4256 C CA . ASP B 1 120 ? 10.883 13.367 14.062 1 85.94 120 ASP B CA 1
ATOM 4257 C C . ASP B 1 120 ? 9.555 12.773 13.602 1 85.94 120 ASP B C 1
ATOM 4259 O O . ASP B 1 120 ? 8.789 12.242 14.414 1 85.94 120 ASP B O 1
ATOM 4263 N N . SER B 1 121 ? 9.375 12.867 12.305 1 89.94 121 SER B N 1
ATOM 4264 C CA . SER B 1 121 ? 8.055 12.492 11.797 1 89.94 121 SER B CA 1
ATOM 4265 C C . SER B 1 121 ? 7.762 11.016 12.07 1 89.94 121 SER B C 1
ATOM 4267 O O . SER B 1 121 ? 6.598 10.617 12.164 1 89.94 121 SER B O 1
ATOM 4269 N N . SER B 1 122 ? 8.734 10.148 12.164 1 90.19 122 SER B N 1
ATOM 4270 C CA . SER B 1 122 ? 8.5 8.727 12.398 1 90.19 122 SER B CA 1
ATOM 4271 C C . SER B 1 122 ? 7.957 8.484 13.805 1 90.19 122 SER B C 1
ATOM 4273 O O . SER B 1 122 ? 7.449 7.402 14.102 1 90.19 122 SER B O 1
ATOM 4275 N N . THR B 1 123 ? 7.996 9.539 14.602 1 91.38 123 THR B N 1
ATOM 4276 C CA . THR B 1 123 ? 7.508 9.398 15.969 1 91.38 123 THR B CA 1
ATOM 4277 C C . THR B 1 123 ? 6.238 10.227 16.172 1 91.38 123 THR B C 1
ATOM 4279 O O . THR B 1 123 ? 5.656 10.219 17.25 1 91.38 123 THR B O 1
ATOM 4282 N N . ALA B 1 124 ? 5.848 10.945 15.211 1 95.56 124 ALA B N 1
ATOM 4283 C CA . ALA B 1 124 ? 4.664 11.789 15.328 1 95.56 124 ALA B CA 1
ATOM 4284 C C . ALA B 1 124 ? 3.398 10.945 15.477 1 95.56 124 ALA B C 1
ATOM 4286 O O . ALA B 1 124 ? 3.176 10.008 14.703 1 95.56 124 ALA B O 1
ATOM 4287 N N . HIS B 1 125 ? 2.643 11.203 16.453 1 97 125 HIS B N 1
ATOM 4288 C CA . HIS B 1 125 ? 1.347 10.594 16.734 1 97 125 HIS B CA 1
ATOM 4289 C C . HIS B 1 125 ? 0.452 11.531 17.531 1 97 125 HIS B C 1
ATOM 4291 O O . HIS B 1 125 ? 0.536 12.75 17.391 1 97 125 HIS B O 1
ATOM 4297 N N . ALA B 1 126 ? -0.418 11.062 18.375 1 97.94 126 ALA B N 1
ATOM 4298 C CA . ALA B 1 126 ? -1.477 11.859 19 1 97.94 126 ALA B CA 1
ATOM 4299 C C . ALA B 1 126 ? -0.899 13.055 19.734 1 97.94 126 ALA B C 1
ATOM 4301 O O . ALA B 1 126 ? -1.386 14.18 19.594 1 97.94 126 ALA B O 1
ATOM 4302 N N . PRO B 1 127 ? 0.139 12.914 20.547 1 96.69 127 PRO B N 1
ATOM 4303 C CA . PRO B 1 127 ? 0.687 14.102 21.203 1 96.69 127 PRO B CA 1
ATOM 4304 C C . PRO B 1 127 ? 1.08 15.195 20.203 1 96.69 127 PRO B C 1
ATOM 4306 O O . PRO B 1 127 ? 0.827 16.375 20.453 1 96.69 127 PRO B O 1
ATOM 4309 N N . THR B 1 128 ? 1.681 14.82 19.094 1 96.88 128 THR B N 1
ATOM 4310 C CA . THR B 1 128 ? 2.055 15.773 18.062 1 96.88 128 THR B CA 1
ATOM 4311 C C . THR B 1 128 ? 0.816 16.422 17.438 1 96.88 128 THR B C 1
ATOM 4313 O O . THR B 1 128 ? 0.778 17.641 17.234 1 96.88 128 THR B O 1
ATOM 4316 N N . TRP B 1 129 ? -0.211 15.602 17.125 1 98.44 129 TRP B N 1
ATOM 4317 C CA . TRP B 1 129 ? -1.451 16.109 16.562 1 98.44 129 TRP B CA 1
ATOM 4318 C C . TRP B 1 129 ? -2.104 17.125 17.484 1 98.44 129 TRP B C 1
ATOM 4320 O O . TRP B 1 129 ? -2.543 18.203 17.047 1 98.44 129 TRP B O 1
ATOM 4330 N N . ASN B 1 130 ? -2.131 16.766 18.781 1 97.88 130 ASN B N 1
ATOM 4331 C CA . ASN B 1 130 ? -2.703 17.641 19.797 1 97.88 130 ASN B CA 1
ATOM 4332 C C . ASN B 1 130 ? -1.973 18.984 19.859 1 97.88 130 ASN B C 1
ATOM 4334 O O . ASN B 1 130 ? -2.605 20.047 19.891 1 97.88 130 ASN B O 1
ATOM 4338 N N . GLN B 1 131 ? -0.713 18.938 19.812 1 97.31 131 GLN B N 1
ATOM 4339 C CA . GLN B 1 131 ? 0.1 20.141 19.875 1 97.31 131 GLN B CA 1
ATOM 4340 C C . GLN B 1 131 ? -0.127 21.031 18.656 1 97.31 131 GLN B C 1
ATOM 4342 O O . GLN B 1 131 ? -0.288 22.25 18.797 1 97.31 131 GLN B O 1
ATOM 4347 N N . LEU B 1 132 ? -0.126 20.469 17.531 1 98.12 132 LEU B N 1
ATOM 4348 C CA . LEU B 1 132 ? -0.325 21.219 16.297 1 98.12 132 LEU B CA 1
ATOM 4349 C C . LEU B 1 132 ? -1.718 21.828 16.25 1 98.12 132 LEU B C 1
ATOM 4351 O O . LEU B 1 132 ? -1.869 23.016 15.914 1 98.12 132 LEU B O 1
ATOM 4355 N N . ALA B 1 133 ? -2.742 21.031 16.578 1 98 133 ALA B N 1
ATOM 4356 C CA . ALA B 1 133 ? -4.117 21.531 16.578 1 98 133 ALA B CA 1
ATOM 4357 C C . ALA B 1 133 ? -4.285 22.688 17.547 1 98 133 ALA B C 1
ATOM 4359 O O . ALA B 1 133 ? -4.906 23.703 17.219 1 98 133 ALA B O 1
ATOM 4360 N N . GLN B 1 134 ? -3.691 22.562 18.703 1 97.12 134 GLN B N 1
ATOM 4361 C CA . GLN B 1 134 ? -3.777 23.609 19.703 1 97.12 134 GLN B CA 1
ATOM 4362 C C . GLN B 1 134 ? -3.055 24.875 19.234 1 97.12 134 GLN B C 1
ATOM 4364 O O . GLN B 1 134 ? -3.533 25.984 19.453 1 97.12 134 GLN B O 1
ATOM 4369 N N . THR B 1 135 ? -1.939 24.688 18.625 1 97.88 135 THR B N 1
ATOM 4370 C CA . THR B 1 135 ? -1.175 25.828 18.125 1 97.88 135 THR B CA 1
ATOM 4371 C C . THR B 1 135 ? -1.973 26.578 17.062 1 97.88 135 THR B C 1
ATOM 4373 O O . THR B 1 135 ? -2.031 27.812 17.094 1 97.88 135 THR B O 1
ATOM 4376 N N . ILE B 1 136 ? -2.584 25.859 16.141 1 97.81 136 ILE B N 1
ATOM 4377 C CA . ILE B 1 136 ? -3.389 26.484 15.102 1 97.81 136 ILE B CA 1
ATOM 4378 C C . ILE B 1 136 ? -4.555 27.25 15.727 1 97.81 136 ILE B C 1
ATOM 4380 O O . ILE B 1 136 ? -4.781 28.422 15.422 1 97.81 136 ILE B O 1
ATOM 4384 N N . ARG B 1 137 ? -5.258 26.641 16.672 1 96.19 137 ARG B N 1
ATOM 4385 C CA . ARG B 1 137 ? -6.418 27.25 17.312 1 96.19 137 ARG B CA 1
ATOM 4386 C C . ARG B 1 137 ? -6.02 28.5 18.094 1 96.19 137 ARG B C 1
ATOM 4388 O O . ARG B 1 137 ? -6.703 29.531 18.031 1 96.19 137 ARG B O 1
ATOM 4395 N N . ALA B 1 138 ? -4.926 28.406 18.734 1 96.56 138 ALA B N 1
ATOM 4396 C CA . ALA B 1 138 ? -4.473 29.516 19.562 1 96.56 138 ALA B CA 1
ATOM 4397 C C . ALA B 1 138 ? -4.102 30.734 18.719 1 96.56 138 ALA B C 1
ATOM 4399 O O . ALA B 1 138 ? -4.113 31.859 19.203 1 96.56 138 ALA B O 1
ATOM 4400 N N . ASN B 1 139 ? -3.771 30.5 17.469 1 97.69 139 ASN B N 1
ATOM 4401 C CA . ASN B 1 139 ? -3.293 31.578 16.625 1 97.69 139 ASN B CA 1
ATOM 4402 C C . ASN B 1 139 ? -4.273 31.891 15.492 1 97.69 139 ASN B C 1
ATOM 4404 O O . ASN B 1 139 ? -4.008 32.75 14.656 1 97.69 139 ASN B O 1
ATOM 4408 N N . GLU B 1 140 ? -5.391 31.219 15.43 1 94.75 140 GLU B N 1
ATOM 4409 C CA . GLU B 1 140 ? -6.324 31.219 14.305 1 94.75 140 GLU B CA 1
ATOM 4410 C C . GLU B 1 140 ? -6.848 32.625 14.023 1 94.75 140 GLU B C 1
ATOM 4412 O O . GLU B 1 140 ? -7.031 33 12.867 1 94.75 140 GLU B O 1
ATOM 4417 N N . ASP B 1 141 ? -7.027 33.469 15 1 92.94 141 ASP B N 1
ATOM 4418 C CA . ASP B 1 141 ? -7.605 34.781 14.844 1 92.94 141 ASP B CA 1
ATOM 4419 C C . ASP B 1 141 ? -6.582 35.781 14.281 1 92.94 141 ASP B C 1
ATOM 4421 O O . ASP B 1 141 ? -6.949 36.812 13.711 1 92.94 141 ASP B O 1
ATOM 4425 N N . ASN B 1 142 ? -5.328 35.469 14.391 1 94.94 142 ASN B N 1
ATOM 4426 C CA . ASN B 1 142 ? -4.277 36.438 14.078 1 94.94 142 ASN B CA 1
ATOM 4427 C C . ASN B 1 142 ? -3.705 36.219 12.68 1 94.94 142 ASN B C 1
ATOM 4429 O O . ASN B 1 142 ? -2.969 37.031 12.164 1 94.94 142 ASN B O 1
ATOM 4433 N N . PHE B 1 143 ? -4.082 35.125 12.062 1 96.69 143 PHE B N 1
ATOM 4434 C CA . PHE B 1 143 ? -3.484 34.781 10.781 1 96.69 143 PHE B CA 1
ATOM 4435 C C . PHE B 1 143 ? -4.555 34.406 9.766 1 96.69 143 PHE B C 1
ATOM 4437 O O . PHE B 1 143 ? -5.645 33.969 10.141 1 96.69 143 PHE B O 1
ATOM 4444 N N . ASP B 1 144 ? -4.215 34.562 8.508 1 94.69 144 ASP B N 1
ATOM 4445 C CA . ASP B 1 144 ? -5.152 34.281 7.426 1 94.69 144 ASP B CA 1
ATOM 4446 C C . ASP B 1 144 ? -5.07 32.812 6.992 1 94.69 144 ASP B C 1
ATOM 4448 O O . ASP B 1 144 ? -6.023 32.281 6.434 1 94.69 144 ASP B O 1
ATOM 4452 N N . ALA B 1 145 ? -3.971 32.219 7.215 1 96.94 145 ALA B N 1
ATOM 4453 C CA . ALA B 1 145 ? -3.736 30.812 6.84 1 96.94 145 ALA B CA 1
ATOM 4454 C C . ALA B 1 145 ? -2.529 30.25 7.578 1 96.94 145 ALA B C 1
ATOM 4456 O O . ALA B 1 145 ? -1.822 30.969 8.281 1 96.94 145 ALA B O 1
ATOM 4457 N N . PHE B 1 146 ? -2.338 28.984 7.461 1 98.44 146 PHE B N 1
ATOM 4458 C CA . PHE B 1 146 ? -1.251 28.297 8.141 1 98.44 146 PHE B CA 1
ATOM 4459 C C . PHE B 1 146 ? -0.506 27.375 7.176 1 98.44 146 PHE B C 1
ATOM 4461 O O . PHE B 1 146 ? -1.121 26.734 6.328 1 98.44 146 PHE B O 1
ATOM 4468 N N . VAL B 1 147 ? 0.766 27.297 7.27 1 98.56 147 VAL B N 1
ATOM 4469 C CA . VAL B 1 147 ? 1.622 26.328 6.594 1 98.56 147 VAL B CA 1
ATOM 4470 C C . VAL B 1 147 ? 2.453 25.562 7.625 1 98.56 147 VAL B C 1
ATOM 4472 O O . VAL B 1 147 ? 3.053 26.172 8.516 1 98.56 147 VAL B O 1
ATOM 4475 N N . ILE B 1 148 ? 2.451 24.297 7.566 1 98.69 148 ILE B N 1
ATOM 4476 C CA . ILE B 1 148 ? 3.16 23.469 8.523 1 98.69 148 ILE B CA 1
ATOM 4477 C C . ILE B 1 148 ? 4.215 22.625 7.805 1 98.69 148 ILE B C 1
ATOM 4479 O O . ILE B 1 148 ? 3.889 21.828 6.922 1 98.69 148 ILE B O 1
ATOM 4483 N N . CYS B 1 149 ? 5.457 22.797 8.141 1 97.56 149 CYS B N 1
ATOM 4484 C CA . CYS B 1 149 ? 6.52 21.891 7.699 1 97.56 149 CYS B CA 1
ATOM 4485 C C . CYS B 1 149 ? 6.59 20.656 8.578 1 97.56 149 CYS B C 1
ATOM 4487 O O . CYS B 1 149 ? 6.75 20.766 9.797 1 97.56 149 CYS B O 1
ATOM 4489 N N . HIS B 1 150 ? 6.477 19.562 8.008 1 97 150 HIS B N 1
ATOM 4490 C CA . HIS B 1 150 ? 6.422 18.266 8.68 1 97 150 HIS B CA 1
ATOM 4491 C C . HIS B 1 150 ? 7.305 17.234 7.973 1 97 150 HIS B C 1
ATOM 4493 O O . HIS B 1 150 ? 7.707 17.453 6.824 1 97 150 HIS B O 1
ATOM 4499 N N . GLY B 1 151 ? 7.723 16.203 8.695 1 95.19 151 GLY B N 1
ATOM 4500 C CA . GLY B 1 151 ? 8.367 15.094 8.016 1 95.19 151 GLY B CA 1
ATOM 4501 C C . GLY B 1 151 ? 7.41 14.266 7.172 1 95.19 151 GLY B C 1
ATOM 4502 O O . GLY B 1 151 ? 6.215 14.211 7.465 1 95.19 151 GLY B O 1
ATOM 4503 N N . THR B 1 152 ? 7.957 13.539 6.199 1 95.94 152 THR B N 1
ATOM 4504 C CA . THR B 1 152 ? 7.102 12.906 5.207 1 95.94 152 THR B CA 1
ATOM 4505 C C . THR B 1 152 ? 6.641 11.531 5.688 1 95.94 152 THR B C 1
ATOM 4507 O O . THR B 1 152 ? 5.652 10.984 5.184 1 95.94 152 THR B O 1
ATOM 4510 N N . ASP B 1 153 ? 7.223 10.922 6.629 1 94.25 153 ASP B N 1
ATOM 4511 C CA . ASP B 1 153 ? 6.93 9.547 7.039 1 94.25 153 ASP B CA 1
ATOM 4512 C C . ASP B 1 153 ? 5.484 9.414 7.512 1 94.25 153 ASP B C 1
ATOM 4514 O O . ASP B 1 153 ? 4.805 8.438 7.172 1 94.25 153 ASP B O 1
ATOM 4518 N N . THR B 1 154 ? 5.027 10.375 8.344 1 97.38 154 THR B N 1
ATOM 4519 C CA . THR B 1 154 ? 3.678 10.266 8.883 1 97.38 154 THR B CA 1
ATOM 4520 C C . THR B 1 154 ? 2.857 11.508 8.555 1 97.38 154 THR B C 1
ATOM 4522 O O . THR B 1 154 ? 1.872 11.805 9.227 1 97.38 154 THR B O 1
ATOM 4525 N N . LEU B 1 155 ? 3.328 12.266 7.562 1 98.25 155 LEU B N 1
ATOM 4526 C CA . LEU B 1 155 ? 2.65 13.484 7.133 1 98.25 155 LEU B CA 1
ATOM 4527 C C . LEU B 1 155 ? 1.187 13.203 6.809 1 98.25 155 LEU B C 1
ATOM 4529 O O . LEU B 1 155 ? 0.304 13.984 7.176 1 98.25 155 LEU B O 1
ATOM 4533 N N . GLY B 1 156 ? 0.898 12.07 6.133 1 98.5 156 GLY B N 1
ATOM 4534 C CA . GLY B 1 156 ? -0.468 11.711 5.793 1 98.5 156 GLY B CA 1
ATOM 4535 C C . GLY B 1 156 ? -1.345 11.484 7.012 1 98.5 156 GLY B C 1
ATOM 4536 O O . GLY B 1 156 ? -2.51 11.883 7.027 1 98.5 156 GLY B O 1
ATOM 4537 N N . TYR B 1 157 ? -0.824 10.891 8.055 1 98.75 157 TYR B N 1
ATOM 4538 C CA . TYR B 1 157 ? -1.558 10.688 9.297 1 98.75 157 TYR B CA 1
ATOM 4539 C C . TYR B 1 157 ? -1.836 12.016 9.984 1 98.75 157 TYR B C 1
ATOM 4541 O O . TYR B 1 157 ? -2.949 12.258 10.461 1 98.75 157 TYR B O 1
ATOM 4549 N N . THR B 1 158 ? -0.828 12.891 9.992 1 98.69 158 THR B N 1
ATOM 4550 C CA . THR B 1 158 ? -0.965 14.172 10.664 1 98.69 158 THR B CA 1
ATOM 4551 C C . THR B 1 158 ? -1.999 15.047 9.961 1 98.69 158 THR B C 1
ATOM 4553 O O . THR B 1 158 ? -2.85 15.656 10.609 1 98.69 158 THR B O 1
ATOM 4556 N N . SER B 1 159 ? -1.953 15.117 8.648 1 98.81 159 SER B N 1
ATOM 4557 C CA . SER B 1 159 ? -2.91 15.938 7.922 1 98.81 159 SER B CA 1
ATOM 4558 C C . SER B 1 159 ? -4.336 15.43 8.109 1 98.81 159 SER B C 1
ATOM 4560 O O . SER B 1 159 ? -5.266 16.219 8.266 1 98.81 159 SER B O 1
ATOM 4562 N N . ALA B 1 160 ? -4.5 14.133 8.109 1 98.81 160 ALA B N 1
ATOM 4563 C CA . ALA B 1 160 ? -5.824 13.562 8.352 1 98.81 160 ALA B CA 1
ATOM 4564 C C . ALA B 1 160 ? -6.301 13.875 9.773 1 98.81 160 ALA B C 1
ATOM 4566 O O . ALA B 1 160 ? -7.434 14.32 9.969 1 98.81 160 ALA B O 1
ATOM 4567 N N . ALA B 1 161 ? -5.461 13.68 10.719 1 98.75 161 ALA B N 1
ATOM 4568 C CA . ALA B 1 161 ? -5.816 13.945 12.109 1 98.75 161 ALA B CA 1
ATOM 4569 C C . ALA B 1 161 ? -6.25 15.398 12.297 1 98.75 161 ALA B C 1
ATOM 4571 O O . ALA B 1 161 ? -7.305 15.672 12.875 1 98.75 161 ALA B O 1
ATOM 4572 N N . LEU B 1 162 ? -5.469 16.312 11.773 1 98.56 162 LEU B N 1
ATOM 4573 C CA . LEU B 1 162 ? -5.773 17.719 11.906 1 98.56 162 LEU B CA 1
ATOM 4574 C C . LEU B 1 162 ? -7.078 18.078 11.203 1 98.56 162 LEU B C 1
ATOM 4576 O O . LEU B 1 162 ? -7.824 18.953 11.648 1 98.56 162 LEU B O 1
ATOM 4580 N N . SER B 1 163 ? -7.348 17.422 10.078 1 97.5 163 SER B N 1
ATOM 4581 C CA . SER B 1 163 ? -8.609 17.641 9.383 1 97.5 163 SER B CA 1
ATOM 4582 C C . SER B 1 163 ? -9.805 17.312 10.281 1 97.5 163 SER B C 1
ATOM 4584 O O . SER B 1 163 ? -10.734 18.109 10.391 1 97.5 163 SER B O 1
ATOM 4586 N N . PHE B 1 164 ? -9.742 16.219 10.922 1 96.81 164 PHE B N 1
ATOM 4587 C CA . PHE B 1 164 ? -10.852 15.805 11.789 1 96.81 164 PHE B CA 1
ATOM 4588 C C . PHE B 1 164 ? -10.945 16.719 13 1 96.81 164 PHE B C 1
ATOM 4590 O O . PHE B 1 164 ? -12.047 17.047 13.453 1 96.81 164 PHE B O 1
ATOM 4597 N N . MET B 1 165 ? -9.883 17.172 13.492 1 96.75 165 MET B N 1
ATOM 4598 C CA . MET B 1 165 ? -9.836 17.938 14.734 1 96.75 165 MET B CA 1
ATOM 4599 C C . MET B 1 165 ? -10.281 19.391 14.508 1 96.75 165 MET B C 1
ATOM 4601 O O . MET B 1 165 ? -10.891 20 15.383 1 96.75 165 MET B O 1
ATOM 4605 N N . LEU B 1 166 ? -10.016 19.922 13.273 1 95.38 166 LEU B N 1
ATOM 4606 C CA . LEU B 1 166 ? -10.117 21.375 13.125 1 95.38 166 LEU B CA 1
ATOM 4607 C C . LEU B 1 166 ? -11.258 21.75 12.188 1 95.38 166 LEU B C 1
ATOM 4609 O O . LEU B 1 166 ? -11.812 22.844 12.289 1 95.38 166 LEU B O 1
ATOM 4613 N N . MET B 1 167 ? -11.648 20.891 11.25 1 90.44 167 MET B N 1
ATOM 4614 C CA . MET B 1 167 ? -12.414 21.328 10.086 1 90.44 167 MET B CA 1
ATOM 4615 C C . MET B 1 167 ? -13.883 21.516 10.445 1 90.44 167 MET B C 1
ATOM 4617 O O . MET B 1 167 ? -14.648 22.062 9.656 1 90.44 167 MET B O 1
ATOM 4621 N N . ASP B 1 168 ? -14.273 21.109 11.602 1 86.31 168 ASP B N 1
ATOM 4622 C CA . ASP B 1 168 ? -15.656 21.359 12 1 86.31 168 ASP B CA 1
ATOM 4623 C C . ASP B 1 168 ? -15.945 22.844 12.062 1 86.31 168 ASP B C 1
ATOM 4625 O O . ASP B 1 168 ? -17.094 23.266 11.922 1 86.31 168 ASP B O 1
ATOM 4629 N N . ASN B 1 169 ? -14.969 23.719 12.148 1 86.62 169 ASN B N 1
ATOM 4630 C CA . ASN B 1 169 ? -15.172 25.156 12.195 1 86.62 169 ASN B CA 1
ATOM 4631 C C . ASN B 1 169 ? -13.938 25.906 11.695 1 86.62 169 ASN B C 1
ATOM 4633 O O . ASN B 1 169 ? -13.719 27.062 12.055 1 86.62 169 ASN B O 1
ATOM 4637 N N . LEU B 1 170 ? -13.234 25.156 10.938 1 87.31 170 LEU B N 1
ATOM 4638 C CA . LEU B 1 170 ? -12.039 25.781 10.367 1 87.31 170 LEU B CA 1
ATOM 4639 C C . LEU B 1 170 ? -12.414 26.75 9.258 1 87.31 170 LEU B C 1
ATOM 4641 O O . LEU B 1 170 ? -13.125 26.391 8.32 1 87.31 170 LEU B O 1
ATOM 4645 N N . GLN B 1 171 ? -12.109 27.984 9.336 1 84.44 171 GLN B N 1
ATOM 4646 C CA . GLN B 1 171 ? -12.391 28.984 8.305 1 84.44 171 GLN B CA 1
ATOM 4647 C C . GLN B 1 171 ? -11.117 29.422 7.59 1 84.44 171 GLN B C 1
ATOM 4649 O O . GLN B 1 171 ? -11.109 30.422 6.871 1 84.44 171 GLN B O 1
ATOM 4654 N N . LYS B 1 172 ? -10.102 28.672 7.84 1 91.56 172 LYS B N 1
ATOM 4655 C CA . LYS B 1 172 ? -8.789 29 7.309 1 91.56 172 LYS B CA 1
ATOM 4656 C C . LYS B 1 172 ? -8.211 27.844 6.5 1 91.56 172 LYS B C 1
ATOM 4658 O O . LYS B 1 172 ? -8.609 26.688 6.684 1 91.56 172 LYS B O 1
ATOM 4663 N N . THR B 1 173 ? -7.305 28.203 5.621 1 94.69 173 THR B N 1
ATOM 4664 C CA . THR B 1 173 ? -6.551 27.188 4.902 1 94.69 173 THR B CA 1
ATOM 4665 C C . THR B 1 173 ? -5.336 26.734 5.711 1 94.69 173 THR B C 1
ATOM 4667 O O . THR B 1 173 ? -4.566 27.578 6.191 1 94.69 173 THR B O 1
ATOM 4670 N N . VAL B 1 174 ? -5.234 25.484 5.93 1 97.94 174 VAL B N 1
ATOM 4671 C CA . VAL B 1 174 ? -4.055 24.906 6.559 1 97.94 174 VAL B CA 1
ATOM 4672 C C . VAL B 1 174 ? -3.355 23.969 5.57 1 97.94 174 VAL B C 1
ATOM 4674 O O . VAL B 1 174 ? -3.957 23.016 5.066 1 97.94 174 VAL B O 1
ATOM 4677 N N . VAL B 1 175 ? -2.088 24.203 5.25 1 98.69 175 VAL B N 1
ATOM 4678 C CA . VAL B 1 175 ? -1.356 23.391 4.285 1 98.69 175 VAL B CA 1
ATOM 4679 C C . VAL B 1 175 ? -0.149 22.75 4.965 1 98.69 175 VAL B C 1
ATOM 4681 O O . VAL B 1 175 ? 0.722 23.453 5.488 1 98.69 175 VAL B O 1
ATOM 4684 N N . LEU B 1 176 ? -0.124 21.469 4.996 1 98.75 176 LEU B N 1
ATOM 4685 C CA . LEU B 1 176 ? 1.085 20.766 5.387 1 98.75 176 LEU B CA 1
ATOM 4686 C C . LEU B 1 176 ? 1.984 20.516 4.184 1 98.75 176 LEU B C 1
ATOM 4688 O O . LEU B 1 176 ? 1.495 20.312 3.068 1 98.75 176 LEU B O 1
ATOM 4692 N N . THR B 1 177 ? 3.271 20.484 4.438 1 98.38 177 THR B N 1
ATOM 4693 C CA . THR B 1 177 ? 4.242 20.203 3.389 1 98.38 177 THR B CA 1
ATOM 4694 C C . THR B 1 177 ? 5.527 19.625 3.984 1 98.38 177 THR B C 1
ATOM 4696 O O . THR B 1 177 ? 5.59 19.344 5.18 1 98.38 177 THR B O 1
ATOM 4699 N N . GLY B 1 178 ? 6.453 19.312 3.252 1 96.75 178 GLY B N 1
ATOM 4700 C CA . GLY B 1 178 ? 7.758 18.75 3.574 1 96.75 178 GLY B CA 1
ATOM 4701 C C . GLY B 1 178 ? 8.664 18.625 2.367 1 96.75 178 GLY B C 1
ATOM 4702 O O . GLY B 1 178 ? 8.531 19.375 1.396 1 96.75 178 GLY B O 1
ATOM 4703 N N . ALA B 1 179 ? 9.648 17.766 2.588 1 95.62 179 ALA B N 1
ATOM 4704 C CA . ALA B 1 179 ? 10.586 17.547 1.489 1 95.62 179 ALA B CA 1
ATOM 4705 C C . ALA B 1 179 ? 11.219 16.156 1.581 1 95.62 179 ALA B C 1
ATOM 4707 O O . ALA B 1 179 ? 11.312 15.586 2.666 1 95.62 179 ALA B O 1
ATOM 4708 N N . GLN B 1 180 ? 11.484 15.656 0.423 1 92.12 180 GLN B N 1
ATOM 4709 C CA . GLN B 1 180 ? 12.273 14.43 0.374 1 92.12 180 GLN B CA 1
ATOM 4710 C C . GLN B 1 180 ? 13.75 14.719 0.639 1 92.12 180 GLN B C 1
ATOM 4712 O O . GLN B 1 180 ? 14.461 13.875 1.196 1 92.12 180 GLN B O 1
ATOM 4717 N N . ARG B 1 181 ? 14.133 15.906 0.241 1 91.44 181 ARG B N 1
ATOM 4718 C CA . ARG B 1 181 ? 15.5 16.359 0.467 1 91.44 181 ARG B CA 1
ATOM 4719 C C . ARG B 1 181 ? 15.516 17.703 1.181 1 91.44 181 ARG B C 1
ATOM 4721 O O . ARG B 1 181 ? 14.703 18.594 0.876 1 91.44 181 ARG B O 1
ATOM 4728 N N . SER B 1 182 ? 16.484 17.797 2.008 1 91.12 182 SER B N 1
ATOM 4729 C CA . SER B 1 182 ? 16.594 18.969 2.865 1 91.12 182 SER B CA 1
ATOM 4730 C C . SER B 1 182 ? 16.797 20.25 2.041 1 91.12 182 SER B C 1
ATOM 4732 O O . SER B 1 182 ? 17.469 20.219 1.003 1 91.12 182 SER B O 1
ATOM 4734 N N . MET B 1 183 ? 16.297 21.312 2.535 1 91.75 183 MET B N 1
ATOM 4735 C CA . MET B 1 183 ? 16.453 22.609 1.869 1 91.75 183 MET B CA 1
ATOM 4736 C C . MET B 1 183 ? 17.859 23.141 2.037 1 91.75 183 MET B C 1
ATOM 4738 O O . MET B 1 183 ? 18.234 24.125 1.389 1 91.75 183 MET B O 1
ATOM 4742 N N . PHE B 1 184 ? 18.656 22.516 2.857 1 87.75 184 PHE B N 1
ATOM 4743 C CA . PHE B 1 184 ? 20.062 22.891 2.996 1 87.75 184 PHE B CA 1
ATOM 4744 C C . PHE B 1 184 ? 20.875 22.375 1.817 1 87.75 184 PHE B C 1
ATOM 4746 O O . PHE B 1 184 ? 22.016 22.781 1.627 1 87.75 184 PHE B O 1
ATOM 4753 N N . PHE B 1 185 ? 20.234 21.531 1.029 1 86 185 PHE B N 1
ATOM 4754 C CA . PHE B 1 185 ? 20.906 20.984 -0.144 1 86 185 PHE B CA 1
ATOM 4755 C C . PHE B 1 185 ? 20.375 21.625 -1.42 1 86 185 PHE B C 1
ATOM 4757 O O . PHE B 1 185 ? 19.188 21.984 -1.486 1 86 185 PHE B O 1
ATOM 4764 N N . ALA B 1 186 ? 21.141 21.641 -2.469 1 82.69 186 ALA B N 1
ATOM 4765 C CA . ALA B 1 186 ? 20.812 22.312 -3.717 1 82.69 186 ALA B CA 1
ATOM 4766 C C . ALA B 1 186 ? 19.703 21.578 -4.469 1 82.69 186 ALA B C 1
ATOM 4768 O O . ALA B 1 186 ? 18.906 22.188 -5.18 1 82.69 186 ALA B O 1
ATOM 4769 N N . ASP B 1 187 ? 19.641 20.328 -4.32 1 85.88 187 ASP B N 1
ATOM 4770 C CA . ASP B 1 187 ? 18.688 19.516 -5.078 1 85.88 187 ASP B CA 1
ATOM 4771 C C . ASP B 1 187 ? 17.438 19.234 -4.262 1 85.88 187 ASP B C 1
ATOM 4773 O O . ASP B 1 187 ? 16.781 18.219 -4.461 1 85.88 187 ASP B O 1
ATOM 4777 N N . SER B 1 188 ? 17.125 20.156 -3.49 1 91.19 188 SER B N 1
ATOM 4778 C CA . SER B 1 188 ? 15.969 19.969 -2.609 1 91.19 188 SER B CA 1
ATOM 4779 C C . SER B 1 188 ? 14.664 20.25 -3.346 1 91.19 188 SER B C 1
ATOM 4781 O O . SER B 1 188 ? 14.586 21.156 -4.168 1 91.19 188 SER B O 1
ATOM 4783 N N . ASP B 1 189 ? 13.688 19.391 -3.092 1 93 189 ASP B N 1
ATOM 4784 C CA . ASP B 1 189 ? 12.32 19.672 -3.516 1 93 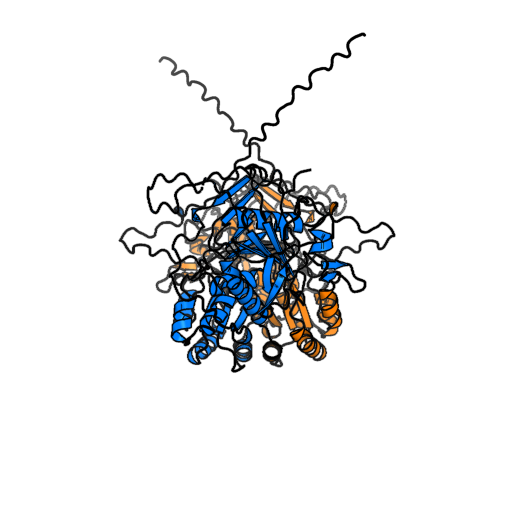189 ASP B CA 1
ATOM 4785 C C . ASP B 1 189 ? 11.609 20.578 -2.508 1 93 189 ASP B C 1
ATOM 4787 O O . ASP B 1 189 ? 10.469 21 -2.73 1 93 189 ASP B O 1
ATOM 4791 N N . GLY B 1 190 ? 12.242 20.938 -1.436 1 94.38 190 GLY B N 1
ATOM 4792 C CA . GLY B 1 190 ? 11.641 21.641 -0.318 1 94.38 190 GLY B CA 1
ATOM 4793 C C . GLY B 1 190 ? 11.25 23.078 -0.656 1 94.38 190 GLY B C 1
ATOM 4794 O O . GLY B 1 190 ? 10.227 23.578 -0.189 1 94.38 190 GLY B O 1
ATOM 4795 N N . SER B 1 191 ? 12.086 23.734 -1.438 1 91.62 191 SER B N 1
ATOM 4796 C CA . SER B 1 191 ? 11.82 25.125 -1.785 1 91.62 191 SER B CA 1
ATOM 4797 C C . SER B 1 191 ? 10.508 25.266 -2.553 1 91.62 191 SER B C 1
ATOM 4799 O O . SER B 1 191 ? 9.68 26.109 -2.229 1 91.62 191 SER B O 1
ATOM 4801 N N . ASP B 1 192 ? 10.32 24.375 -3.502 1 91.75 192 ASP B N 1
ATOM 4802 C CA . ASP B 1 192 ? 9.086 24.406 -4.281 1 91.75 192 ASP B CA 1
ATOM 4803 C C . ASP B 1 192 ? 7.875 24.062 -3.412 1 91.75 192 ASP B C 1
ATOM 4805 O O . ASP B 1 192 ? 6.82 24.672 -3.527 1 91.75 192 ASP B O 1
ATOM 4809 N N . ASN B 1 193 ? 8.047 23.094 -2.627 1 96.25 193 ASN B N 1
ATOM 4810 C CA . ASN B 1 193 ? 6.957 22.672 -1.757 1 96.25 193 ASN B CA 1
ATOM 4811 C C . ASN B 1 193 ? 6.559 23.766 -0.775 1 96.25 193 ASN B C 1
ATOM 4813 O O . ASN B 1 193 ? 5.375 24.047 -0.605 1 96.25 193 ASN B O 1
ATOM 4817 N N . LEU B 1 194 ? 7.547 24.391 -0.211 1 95.94 194 LEU B N 1
ATOM 4818 C CA . LEU B 1 194 ? 7.277 25.422 0.784 1 95.94 194 LEU B CA 1
ATOM 4819 C C . LEU B 1 194 ? 6.684 26.672 0.129 1 95.94 194 LEU B C 1
ATOM 4821 O O . LEU B 1 194 ? 5.652 27.172 0.575 1 95.94 194 LEU B O 1
ATOM 4825 N N . LEU B 1 195 ? 7.34 27.125 -0.916 1 93.06 195 LEU B N 1
ATOM 4826 C CA . LEU B 1 195 ? 6.852 28.328 -1.599 1 93.06 195 LEU B CA 1
ATOM 4827 C C . LEU B 1 195 ? 5.441 28.109 -2.135 1 93.06 195 LEU B C 1
ATOM 4829 O O . LEU B 1 195 ? 4.566 28.953 -1.96 1 93.06 195 LEU B O 1
ATOM 4833 N N . GLY B 1 196 ? 5.23 26.969 -2.756 1 93 196 GLY B N 1
ATOM 4834 C CA . GLY B 1 196 ? 3.898 26.656 -3.244 1 93 196 GLY B CA 1
ATOM 4835 C C . GLY B 1 196 ? 2.852 26.641 -2.146 1 93 196 GLY B C 1
ATOM 4836 O O . GLY B 1 196 ? 1.731 27.109 -2.342 1 93 196 GLY B O 1
ATOM 4837 N N . SER B 1 197 ? 3.189 26.094 -1.033 1 96.81 197 SER B N 1
ATOM 4838 C CA . SER B 1 197 ? 2.279 26.047 0.107 1 96.81 197 SER B CA 1
ATOM 4839 C C . SER B 1 197 ? 1.895 27.453 0.567 1 96.81 197 SER B C 1
ATOM 4841 O O . SER B 1 197 ? 0.72 27.719 0.82 1 96.81 197 SER B O 1
ATOM 4843 N N . ILE B 1 198 ? 2.871 28.328 0.677 1 94.25 198 ILE B N 1
ATOM 4844 C CA . ILE B 1 198 ? 2.639 29.703 1.142 1 94.25 198 ILE B CA 1
ATOM 4845 C C . ILE B 1 198 ? 1.754 30.438 0.143 1 94.25 198 ILE B C 1
ATOM 4847 O O . ILE B 1 198 ? 0.773 31.078 0.529 1 94.25 198 ILE B O 1
ATOM 4851 N N . VAL B 1 199 ? 2.088 30.266 -1.067 1 89.62 199 VAL B N 1
ATOM 4852 C CA . VAL B 1 199 ? 1.354 30.969 -2.115 1 89.62 199 VAL B CA 1
ATOM 4853 C C . VAL B 1 199 ? -0.089 30.469 -2.16 1 89.62 199 VAL B C 1
ATOM 4855 O O . VAL B 1 199 ? -1.029 31.266 -2.18 1 89.62 199 VAL B O 1
ATOM 4858 N N . LEU B 1 200 ? -0.299 29.219 -2.133 1 91.81 200 LEU B N 1
ATOM 4859 C CA . LEU B 1 200 ? -1.644 28.656 -2.209 1 91.81 200 LEU B CA 1
ATOM 4860 C C . LEU B 1 200 ? -2.453 29.016 -0.967 1 91.81 200 LEU B C 1
ATOM 4862 O O . LEU B 1 200 ? -3.621 29.406 -1.071 1 91.81 200 LEU B O 1
ATOM 4866 N N . ALA B 1 201 ? -1.811 28.906 0.13 1 93.81 201 ALA B N 1
ATOM 4867 C CA . ALA B 1 201 ? -2.502 29.203 1.38 1 93.81 201 ALA B CA 1
ATOM 4868 C C . ALA B 1 201 ? -2.922 30.672 1.429 1 93.81 201 ALA B C 1
ATOM 4870 O O . ALA B 1 201 ? -3.969 31 1.987 1 93.81 201 ALA B O 1
ATOM 4871 N N . SER B 1 202 ? -2.148 31.547 0.884 1 88.69 202 SER B N 1
ATOM 4872 C CA . SER B 1 202 ? -2.393 32.969 0.969 1 88.69 202 SER B CA 1
ATOM 4873 C C . SER B 1 202 ? -3.439 33.406 -0.048 1 88.69 202 SER B C 1
ATOM 4875 O O . SER B 1 202 ? -4.137 34.406 0.165 1 88.69 202 SER B O 1
ATOM 4877 N N . HIS B 1 203 ? -3.574 32.625 -1.056 1 82 203 HIS B N 1
ATOM 4878 C CA . HIS B 1 203 ? -4.402 33.125 -2.15 1 82 203 HIS B CA 1
ATOM 4879 C C . HIS B 1 203 ? -5.699 32.344 -2.258 1 82 203 HIS B C 1
ATOM 4881 O O . HIS B 1 203 ? -6.684 32.812 -2.822 1 82 203 HIS B O 1
ATOM 4887 N N . LEU B 1 204 ? -5.59 31.125 -1.773 1 83.06 204 LEU B N 1
ATOM 4888 C CA . LEU B 1 204 ? -6.793 30.297 -1.845 1 83.06 204 LEU B CA 1
ATOM 4889 C C . LEU B 1 204 ? -7.5 30.25 -0.495 1 83.06 204 LEU B C 1
ATOM 4891 O O . LEU B 1 204 ? -6.848 30.188 0.551 1 83.06 204 LEU B O 1
ATOM 4895 N N . LYS B 1 205 ? -8.773 30.453 -0.598 1 84.69 205 LYS B N 1
ATOM 4896 C CA . LYS B 1 205 ? -9.578 30.312 0.615 1 84.69 205 LYS B CA 1
ATOM 4897 C C . LYS B 1 205 ? -10.305 28.969 0.643 1 84.69 205 LYS B C 1
ATOM 4899 O O . LYS B 1 205 ? -11.508 28.906 0.378 1 84.69 205 LYS B O 1
ATOM 4904 N N . ILE B 1 206 ? -9.57 27.984 0.917 1 89.12 206 ILE B N 1
ATOM 4905 C CA . ILE B 1 206 ? -10.07 26.625 1.074 1 89.12 206 ILE B CA 1
ATOM 4906 C C . ILE B 1 206 ? -10.055 26.234 2.551 1 89.12 206 ILE B C 1
ATOM 4908 O O . ILE B 1 206 ? -8.992 25.969 3.117 1 89.12 206 ILE B O 1
ATOM 4912 N N . PRO B 1 207 ? -11.203 26.297 3.166 1 91.25 207 PRO B N 1
ATOM 4913 C CA . PRO B 1 207 ? -11.234 26.031 4.605 1 91.25 207 PRO B CA 1
ATOM 4914 C C . PRO B 1 207 ? -11.07 24.547 4.938 1 91.25 207 PRO B C 1
ATOM 4916 O O . PRO B 1 207 ? -11.945 23.953 5.574 1 91.25 207 PRO B O 1
ATOM 4919 N N . GLU B 1 208 ? -9.953 23.953 4.504 1 94.75 208 GLU B N 1
ATOM 4920 C CA . GLU B 1 208 ? -9.578 22.562 4.711 1 94.75 208 GLU B CA 1
ATOM 4921 C C . GLU B 1 208 ? -8.125 22.453 5.172 1 94.75 208 GLU B C 1
ATOM 4923 O O . GLU B 1 208 ? -7.352 23.406 5.047 1 94.75 208 GLU B O 1
ATOM 4928 N N . VAL B 1 209 ? -7.883 21.406 5.77 1 97.56 209 VAL B N 1
ATOM 4929 C CA . VAL B 1 209 ? -6.496 20.984 5.934 1 97.56 209 VAL B CA 1
ATOM 4930 C C . VAL B 1 209 ? -6.023 20.25 4.68 1 97.56 209 VAL B C 1
ATOM 4932 O O . VAL B 1 209 ? -6.645 19.281 4.246 1 97.56 209 VAL B O 1
ATOM 4935 N N . CYS B 1 210 ? -4.926 20.781 4.102 1 98.12 210 CYS B N 1
ATOM 4936 C CA . CYS B 1 210 ? -4.426 20.281 2.83 1 98.12 210 CYS B CA 1
ATOM 4937 C C . CYS B 1 210 ? -2.953 19.891 2.938 1 98.12 210 CYS B C 1
ATOM 4939 O O . CYS B 1 210 ? -2.307 20.172 3.949 1 98.12 210 CYS B O 1
ATOM 4941 N N . VAL B 1 211 ? -2.533 19.203 1.908 1 98.69 211 VAL B N 1
ATOM 4942 C CA . VAL B 1 211 ? -1.116 18.906 1.722 1 98.69 211 VAL B CA 1
ATOM 4943 C C . VAL B 1 211 ? -0.664 19.391 0.347 1 98.69 211 VAL B C 1
ATOM 4945 O O . VAL B 1 211 ? -1.336 19.156 -0.658 1 98.69 211 VAL B O 1
ATOM 4948 N N . TYR B 1 212 ? 0.362 20.141 0.362 1 98 212 TYR B N 1
ATOM 4949 C CA . TYR B 1 212 ? 0.972 20.516 -0.911 1 98 212 TYR B CA 1
ATOM 4950 C C . TYR B 1 212 ? 2.332 19.844 -1.077 1 98 212 TYR B C 1
ATOM 4952 O O . TYR B 1 212 ? 3.24 20.062 -0.275 1 98 212 TYR B O 1
ATOM 4960 N N . PHE B 1 213 ? 2.465 19.062 -2.094 1 97.69 213 PHE B N 1
ATOM 4961 C CA . PHE B 1 213 ? 3.656 18.281 -2.367 1 97.69 213 PHE B CA 1
ATOM 4962 C C . PHE B 1 213 ? 3.729 17.891 -3.842 1 97.69 213 PHE B C 1
ATOM 4964 O O . PHE B 1 213 ? 2.734 17.469 -4.426 1 97.69 213 PHE B O 1
ATOM 4971 N N . GLY B 1 214 ? 4.82 18.078 -4.461 1 95.56 214 GLY B N 1
ATOM 4972 C CA . GLY B 1 214 ? 4.992 17.703 -5.855 1 95.56 214 GLY B CA 1
ATOM 4973 C C . GLY B 1 214 ? 4.078 18.453 -6.797 1 95.56 214 GLY B C 1
ATOM 4974 O O . GLY B 1 214 ? 3.463 17.859 -7.688 1 95.56 214 GLY B O 1
ATOM 4975 N N . HIS B 1 215 ? 3.787 19.656 -6.477 1 95.19 215 HIS B N 1
ATOM 4976 C CA . HIS B 1 215 ? 3.053 20.594 -7.324 1 95.19 215 HIS B CA 1
ATOM 4977 C C . HIS B 1 215 ? 1.563 20.25 -7.348 1 95.19 215 HIS B C 1
ATOM 4979 O O . HIS B 1 215 ? 0.861 20.609 -8.297 1 95.19 215 HIS B O 1
ATOM 4985 N N . LYS B 1 216 ? 1.125 19.562 -6.34 1 96.69 216 LYS B N 1
ATOM 4986 C CA . LYS B 1 216 ? -0.298 19.281 -6.176 1 96.69 216 LYS B CA 1
ATOM 4987 C C . LYS B 1 216 ? -0.78 19.672 -4.781 1 96.69 216 LYS B C 1
ATOM 4989 O O . LYS B 1 216 ? -0.07 19.469 -3.795 1 96.69 216 LYS B O 1
ATOM 4994 N N . LEU B 1 217 ? -1.914 20.297 -4.781 1 97.38 217 LEU B N 1
ATOM 4995 C CA . LEU B 1 217 ? -2.635 20.469 -3.525 1 97.38 217 LEU B CA 1
ATOM 4996 C C . LEU B 1 217 ? -3.619 19.328 -3.301 1 97.38 217 LEU B C 1
ATOM 4998 O O . LEU B 1 217 ? -4.504 19.094 -4.129 1 97.38 217 LEU B O 1
ATOM 5002 N N . LEU B 1 218 ? -3.445 18.688 -2.215 1 98.38 218 LEU B N 1
ATOM 5003 C CA . LEU B 1 218 ? -4.223 17.484 -1.93 1 98.38 218 LEU B CA 1
ATOM 5004 C C . LEU B 1 218 ? -5.035 17.656 -0.65 1 98.38 218 LEU B C 1
ATOM 5006 O O . LEU B 1 218 ? -4.613 18.359 0.267 1 98.38 218 LEU B O 1
ATOM 5010 N N . ARG B 1 219 ? -6.238 17.031 -0.578 1 98.06 219 ARG B N 1
ATOM 5011 C CA . ARG B 1 219 ? -7.02 17.031 0.654 1 98.06 219 ARG B CA 1
ATOM 5012 C C . ARG B 1 219 ? -6.324 16.234 1.748 1 98.06 219 ARG B C 1
ATOM 5014 O O . ARG B 1 219 ? -5.914 15.086 1.523 1 98.06 219 ARG B O 1
ATOM 5021 N N . GLY B 1 220 ? -6.281 16.688 2.869 1 98.56 220 GLY B N 1
ATOM 5022 C CA . GLY B 1 220 ? -5.504 16.125 3.959 1 98.56 220 GLY B CA 1
ATOM 5023 C C . GLY B 1 220 ? -5.977 14.742 4.375 1 98.56 220 GLY B C 1
ATOM 5024 O O . GLY B 1 220 ? -5.195 13.945 4.887 1 98.56 220 GLY B O 1
ATOM 5025 N N . THR B 1 221 ? -7.207 14.391 4.078 1 98.5 221 THR B N 1
ATOM 5026 C CA . THR B 1 221 ? -7.766 13.117 4.52 1 98.5 221 THR B CA 1
ATOM 5027 C C . THR B 1 221 ? -7.707 12.086 3.402 1 98.5 221 THR B C 1
ATOM 5029 O O . THR B 1 221 ? -8.25 10.984 3.535 1 98.5 221 THR B O 1
ATOM 5032 N N . ARG B 1 222 ? -7.102 12.445 2.289 1 98.44 222 ARG B N 1
ATOM 5033 C CA . ARG B 1 222 ? -7.184 11.562 1.133 1 98.44 222 ARG B CA 1
ATOM 5034 C C . ARG B 1 222 ? -5.793 11.227 0.603 1 98.44 222 ARG B C 1
ATOM 5036 O O . ARG B 1 222 ? -5.637 10.875 -0.57 1 98.44 222 ARG B O 1
ATOM 5043 N N . ILE B 1 223 ? -4.754 11.305 1.436 1 97.69 223 ILE B N 1
ATOM 5044 C CA . ILE B 1 223 ? -3.418 11.18 0.862 1 97.69 223 ILE B CA 1
ATOM 5045 C C . ILE B 1 223 ? -2.721 9.953 1.445 1 97.69 223 ILE B C 1
ATOM 5047 O O . ILE B 1 223 ? -3.043 9.516 2.553 1 97.69 223 ILE B O 1
ATOM 5051 N N . THR B 1 224 ? -1.811 9.414 0.714 1 97.94 224 THR B N 1
ATOM 5052 C CA . THR B 1 224 ? -0.878 8.367 1.128 1 97.94 224 THR B CA 1
ATOM 5053 C C . THR B 1 224 ? 0.5 8.602 0.515 1 97.94 224 THR B C 1
ATOM 5055 O O . THR B 1 224 ? 0.61 9.094 -0.61 1 97.94 224 THR B O 1
ATOM 5058 N N . LYS B 1 225 ? 1.539 8.352 1.313 1 97.44 225 LYS B N 1
ATOM 5059 C CA . LYS B 1 225 ? 2.895 8.406 0.775 1 97.44 225 LYS B CA 1
ATOM 5060 C C . LYS B 1 225 ? 3.168 7.223 -0.148 1 97.44 225 LYS B C 1
ATOM 5062 O O . LYS B 1 225 ? 3.174 6.074 0.295 1 97.44 225 LYS B O 1
ATOM 5067 N N . ILE B 1 226 ? 3.467 7.469 -1.405 1 96.81 226 ILE B N 1
ATOM 5068 C CA . ILE B 1 226 ? 3.551 6.371 -2.363 1 96.81 226 ILE B CA 1
ATOM 5069 C C . ILE B 1 226 ? 5.016 6.098 -2.705 1 96.81 226 ILE B C 1
ATOM 5071 O O . ILE B 1 226 ? 5.344 5.039 -3.246 1 96.81 226 ILE B O 1
ATOM 5075 N N . SER B 1 227 ? 5.844 7.07 -2.447 1 96.5 227 SER B N 1
ATOM 5076 C CA . SER B 1 227 ? 7.258 6.883 -2.76 1 96.5 227 SER B CA 1
ATOM 5077 C C . SER B 1 227 ? 8.148 7.34 -1.606 1 96.5 227 SER B C 1
ATOM 5079 O O . SER B 1 227 ? 7.914 8.398 -1.021 1 96.5 227 SER B O 1
ATOM 5081 N N . ALA B 1 228 ? 9.148 6.566 -1.372 1 92.62 228 ALA B N 1
ATOM 5082 C CA . ALA B 1 228 ? 10.078 6.898 -0.3 1 92.62 228 ALA B CA 1
ATOM 5083 C C . ALA B 1 228 ? 11.109 7.922 -0.766 1 92.62 228 ALA B C 1
ATOM 5085 O O . ALA B 1 228 ? 11.805 8.531 0.052 1 92.62 228 ALA B O 1
ATOM 5086 N N . SER B 1 229 ? 11.141 8.172 -2.109 1 89.88 229 SER B N 1
ATOM 5087 C CA . SER B 1 229 ? 12.273 8.961 -2.568 1 89.88 229 SER B CA 1
ATOM 5088 C C . SER B 1 229 ? 11.859 9.953 -3.648 1 89.88 229 SER B C 1
ATOM 5090 O O . SER B 1 229 ? 12.516 10.977 -3.848 1 89.88 229 SER B O 1
ATOM 5092 N N . SER B 1 230 ? 10.758 9.656 -4.34 1 91.69 230 SER B N 1
ATOM 5093 C CA . SER B 1 230 ? 10.344 10.5 -5.453 1 91.69 230 SER B CA 1
ATOM 5094 C C . SER B 1 230 ? 9.844 11.852 -4.969 1 91.69 230 SER B C 1
ATOM 5096 O O . SER B 1 230 ? 9.234 11.953 -3.9 1 91.69 230 SER B O 1
ATOM 5098 N N . TYR B 1 231 ? 10.039 12.891 -5.766 1 91.81 231 TYR B N 1
ATOM 5099 C CA . TYR B 1 231 ? 9.539 14.219 -5.434 1 91.81 231 TYR B CA 1
ATOM 5100 C C . TYR B 1 231 ? 8.023 14.266 -5.52 1 91.81 231 TYR B C 1
ATOM 5102 O O . TYR B 1 231 ? 7.395 15.188 -4.984 1 91.81 231 TYR B O 1
ATOM 5110 N N . SER B 1 232 ? 7.516 13.352 -6.254 1 91.88 232 SER B N 1
ATOM 5111 C CA . SER B 1 232 ? 6.078 13.109 -6.195 1 91.88 232 SER B CA 1
ATOM 5112 C C . SER B 1 232 ? 5.738 12.047 -5.156 1 91.88 232 SER B C 1
ATOM 5114 O O . SER B 1 232 ? 5.215 10.984 -5.5 1 91.88 232 SER B O 1
ATOM 5116 N N . GLY B 1 233 ? 5.945 12.391 -3.988 1 95.62 233 GLY B N 1
ATOM 5117 C CA . GLY B 1 233 ? 5.969 11.406 -2.918 1 95.62 233 GLY B CA 1
ATOM 5118 C C . GLY B 1 233 ? 4.582 11.047 -2.41 1 95.62 233 GLY B C 1
ATOM 5119 O O . GLY B 1 233 ? 4.402 10.016 -1.759 1 95.62 233 GLY B O 1
ATOM 5120 N N . PHE B 1 234 ? 3.535 11.898 -2.703 1 97.88 234 PHE B N 1
ATOM 5121 C CA . PHE B 1 234 ? 2.199 11.672 -2.164 1 97.88 234 PHE B CA 1
ATOM 5122 C C . PHE B 1 234 ? 1.166 11.633 -3.283 1 97.88 234 PHE B C 1
ATOM 5124 O O . PHE B 1 234 ? 1.328 12.289 -4.312 1 97.88 234 PHE B O 1
ATOM 5131 N N . GLU B 1 235 ? 0.124 10.844 -3.041 1 96.69 235 GLU B N 1
ATOM 5132 C CA . GLU B 1 235 ? -1.015 10.781 -3.953 1 96.69 235 GLU B CA 1
ATOM 5133 C C . GLU B 1 235 ? -2.334 10.742 -3.188 1 96.69 235 GLU B C 1
ATOM 5135 O O . GLU B 1 235 ? -2.359 10.422 -1.999 1 96.69 235 GLU B O 1
ATOM 5140 N N . SER B 1 236 ? -3.35 11.195 -3.844 1 97.06 236 SER B N 1
ATOM 5141 C CA . SER B 1 236 ? -4.734 10.961 -3.449 1 97.06 236 SER B CA 1
ATOM 5142 C C . SER B 1 236 ? -5.422 9.984 -4.395 1 97.06 236 SER B C 1
ATOM 5144 O O . SER B 1 236 ? -6.18 10.391 -5.277 1 97.06 236 SER B O 1
ATOM 5146 N N . PRO B 1 237 ? -5.242 8.742 -4.184 1 93.06 237 PRO B N 1
ATOM 5147 C CA . PRO B 1 237 ? -5.598 7.742 -5.191 1 93.06 237 PRO B CA 1
ATOM 5148 C C . PRO B 1 237 ? -7.09 7.73 -5.516 1 93.06 237 PRO B C 1
ATOM 5150 O O . PRO B 1 237 ? -7.48 7.457 -6.652 1 93.06 237 PRO B O 1
ATOM 5153 N N . ASN B 1 238 ? -7.996 8.016 -4.645 1 93.94 238 ASN B N 1
ATOM 5154 C CA . ASN B 1 238 ? -9.43 7.867 -4.852 1 93.94 238 ASN B CA 1
ATOM 5155 C C . ASN B 1 238 ? -10.133 9.227 -4.914 1 93.94 238 ASN B C 1
ATOM 5157 O O . ASN B 1 238 ? -11.359 9.297 -4.902 1 93.94 238 ASN B O 1
ATOM 5161 N N . ALA B 1 239 ? -9.531 10.406 -4.949 1 93.5 239 ALA B N 1
ATOM 5162 C CA . ALA B 1 239 ? -10.203 11.703 -4.891 1 93.5 239 ALA B CA 1
ATOM 5163 C C . ALA B 1 239 ? -9.547 12.695 -5.844 1 93.5 239 ALA B C 1
ATOM 5165 O O . ALA B 1 239 ? -10.172 13.68 -6.258 1 93.5 239 ALA B O 1
ATOM 5166 N N . GLY B 1 240 ? -8.344 12.594 -6.258 1 92.69 240 GLY B N 1
ATOM 5167 C CA . GLY B 1 240 ? -7.617 13.539 -7.09 1 92.69 240 GLY B CA 1
ATOM 5168 C C . GLY B 1 240 ? -7.141 14.758 -6.328 1 92.69 240 GLY B C 1
ATOM 5169 O O . GLY B 1 240 ? -7.52 14.961 -5.172 1 92.69 240 GLY B O 1
ATOM 5170 N N . PRO B 1 241 ? -6.477 15.664 -6.984 1 96.69 241 PRO B N 1
ATOM 5171 C CA . PRO B 1 241 ? -5.957 16.859 -6.32 1 96.69 241 PRO B CA 1
ATOM 5172 C C . PRO B 1 241 ? -6.992 17.984 -6.223 1 96.69 241 PRO B C 1
ATOM 5174 O O . PRO B 1 241 ? -7.961 18 -6.988 1 96.69 241 PRO B O 1
ATOM 5177 N N . LEU B 1 242 ? -6.883 18.859 -5.254 1 96.06 242 LEU B N 1
ATOM 5178 C CA . LEU B 1 242 ? -7.691 20.062 -5.137 1 96.06 242 LEU B CA 1
ATOM 5179 C C . LEU B 1 242 ? -7.191 21.141 -6.09 1 96.06 242 LEU B C 1
ATOM 5181 O O . LEU B 1 242 ? -7.977 21.953 -6.574 1 96.06 242 LEU B O 1
ATOM 5185 N N . ALA B 1 243 ? -5.934 21.156 -6.348 1 94.12 243 ALA B N 1
ATOM 5186 C CA . ALA B 1 243 ? -5.309 22.078 -7.301 1 94.12 243 ALA B CA 1
ATOM 5187 C C . ALA B 1 243 ? -4.008 21.5 -7.844 1 94.12 243 ALA B C 1
ATOM 5189 O O . ALA B 1 243 ? -3.402 20.609 -7.223 1 94.12 243 ALA B O 1
ATOM 5190 N N . THR B 1 244 ? -3.639 21.906 -9.008 1 93.31 244 THR B N 1
ATOM 5191 C CA . THR B 1 244 ? -2.373 21.547 -9.641 1 93.31 244 THR B CA 1
ATOM 5192 C C . THR B 1 244 ? -1.609 22.797 -10.062 1 93.31 244 THR B C 1
ATOM 5194 O O . THR B 1 244 ? -2.209 23.781 -10.523 1 93.31 244 THR B O 1
ATOM 5197 N N . VAL B 1 245 ? -0.314 22.75 -9.852 1 89.75 245 VAL B N 1
ATOM 5198 C CA . VAL B 1 245 ? 0.555 23.875 -10.219 1 89.75 245 VAL B CA 1
ATOM 5199 C C . VAL B 1 245 ? 1.463 23.453 -11.375 1 89.75 245 VAL B C 1
ATOM 5201 O O . VAL B 1 245 ? 2.076 22.391 -11.344 1 89.75 245 VAL B O 1
ATOM 5204 N N . SER B 1 246 ? 1.448 24.234 -12.367 1 85.69 246 SER B N 1
ATOM 5205 C CA . SER B 1 246 ? 2.312 24.031 -13.531 1 85.69 246 SER B CA 1
ATOM 5206 C C . SER B 1 246 ? 2.979 25.328 -13.961 1 85.69 246 SER B C 1
ATOM 5208 O O . SER B 1 246 ? 2.822 26.375 -13.305 1 85.69 246 SER B O 1
ATOM 5210 N N . GLU B 1 247 ? 3.732 25.234 -15.016 1 77.81 247 GLU B N 1
ATOM 5211 C CA . GLU B 1 247 ? 4.395 26.422 -15.562 1 77.81 247 GLU B CA 1
ATOM 5212 C C . GLU B 1 247 ? 3.375 27.453 -16.047 1 77.81 247 GLU B C 1
ATOM 5214 O O . GLU B 1 247 ? 3.664 28.641 -16.062 1 77.81 247 GLU B O 1
ATOM 5219 N N . THR B 1 248 ? 2.221 26.906 -16.328 1 75.81 248 THR B N 1
ATOM 5220 C CA . THR B 1 248 ? 1.188 27.781 -16.891 1 75.81 248 THR B CA 1
ATOM 5221 C C . THR B 1 248 ? 0.377 28.422 -15.766 1 75.81 248 THR B C 1
ATOM 5223 O O . THR B 1 248 ? -0.377 29.375 -16 1 75.81 248 THR B O 1
ATOM 5226 N N . GLY B 1 249 ? 0.543 27.953 -14.539 1 80.94 249 GLY B N 1
ATOM 5227 C CA . GLY B 1 249 ? -0.176 28.562 -13.43 1 80.94 249 GLY B CA 1
ATOM 5228 C C . GLY B 1 249 ? -0.817 27.531 -12.508 1 80.94 249 GLY B C 1
ATOM 5229 O O . GLY B 1 249 ? -0.368 26.391 -12.445 1 80.94 249 GLY B O 1
ATOM 5230 N N . ILE B 1 250 ? -1.772 28.047 -11.703 1 86.12 250 ILE B N 1
ATOM 5231 C CA . ILE B 1 250 ? -2.494 27.219 -10.742 1 86.12 250 ILE B CA 1
ATOM 5232 C C . ILE B 1 250 ? -3.871 26.859 -11.297 1 86.12 250 ILE B C 1
ATOM 5234 O O . ILE B 1 250 ? -4.613 27.75 -11.742 1 86.12 250 ILE B O 1
ATOM 5238 N N . VAL B 1 251 ? -4.199 25.609 -11.359 1 87.81 251 VAL B N 1
ATOM 5239 C CA . VAL B 1 251 ? -5.531 25.125 -11.727 1 87.81 251 VAL B CA 1
ATOM 5240 C C . VAL B 1 251 ? -6.227 24.547 -10.5 1 87.81 251 VAL B C 1
ATOM 5242 O O . VAL B 1 251 ? -5.762 23.547 -9.938 1 87.81 251 VAL B O 1
ATOM 5245 N N . VAL B 1 252 ? -7.316 25.188 -10.094 1 90.38 252 VAL B N 1
ATOM 5246 C CA . VAL B 1 252 ? -8.109 24.672 -8.984 1 90.38 252 VAL B CA 1
ATOM 5247 C C . VAL B 1 252 ? -9.203 23.75 -9.508 1 90.38 252 VAL B C 1
ATOM 5249 O O . VAL B 1 252 ? -9.93 24.109 -10.445 1 90.38 252 VAL B O 1
ATOM 5252 N N . HIS B 1 253 ? -9.266 22.578 -8.906 1 91.75 253 HIS B N 1
ATOM 5253 C CA . HIS B 1 253 ? -10.336 21.656 -9.25 1 91.75 253 HIS B CA 1
ATOM 5254 C C . HIS B 1 253 ? -11.539 21.828 -8.336 1 91.75 253 HIS B C 1
ATOM 5256 O O . HIS B 1 253 ? -11.742 21.047 -7.402 1 91.75 253 HIS B O 1
ATOM 5262 N N . TRP B 1 254 ? -12.43 22.672 -8.664 1 86.62 254 TRP B N 1
ATOM 5263 C CA . TRP B 1 254 ? -13.5 23.156 -7.809 1 86.62 254 TRP B CA 1
ATOM 5264 C C . TRP B 1 254 ? -14.453 22.031 -7.414 1 86.62 254 TRP B C 1
ATOM 5266 O O . TRP B 1 254 ? -14.984 22.031 -6.301 1 86.62 254 TRP B O 1
ATOM 5276 N N . ASP B 1 255 ? -14.586 21.078 -8.273 1 87.06 255 ASP B N 1
ATOM 5277 C CA . ASP B 1 255 ? -15.5 19.984 -8.008 1 87.06 255 ASP B CA 1
ATOM 5278 C C . ASP B 1 255 ? -14.977 19.094 -6.883 1 87.06 255 ASP B C 1
ATOM 5280 O O . ASP B 1 255 ? -15.734 18.312 -6.297 1 87.06 255 ASP B O 1
ATOM 5284 N N . ASN B 1 256 ? -13.719 19.25 -6.625 1 91.31 256 ASN B N 1
ATOM 5285 C CA . ASN B 1 256 ? -13.109 18.406 -5.602 1 91.31 256 ASN B CA 1
ATOM 5286 C C . ASN B 1 256 ? -13.164 19.062 -4.227 1 91.31 256 ASN B C 1
ATOM 5288 O O . ASN B 1 256 ? -12.875 18.422 -3.215 1 91.31 256 ASN B O 1
ATOM 5292 N N . LEU B 1 257 ? -13.547 20.344 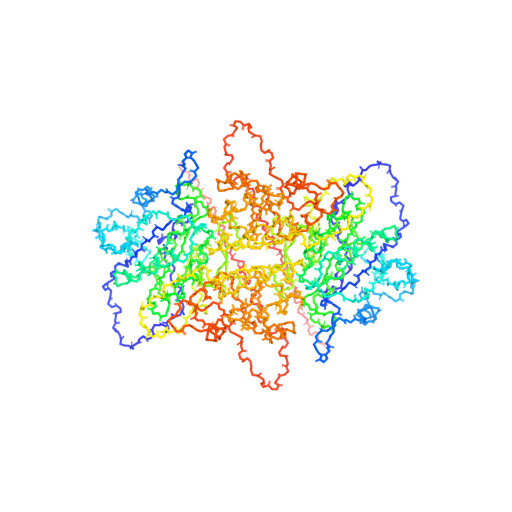-4.137 1 88.69 257 LEU B N 1
ATOM 5293 C CA . LEU B 1 257 ? -13.594 21.047 -2.861 1 88.69 257 LEU B CA 1
ATOM 5294 C C . LEU B 1 257 ? -14.836 20.656 -2.07 1 88.69 257 LEU B C 1
ATOM 5296 O O . LEU B 1 257 ? -15.844 20.234 -2.65 1 88.69 257 LEU B O 1
ATOM 5300 N N . LEU B 1 258 ? -14.648 20.75 -0.749 1 86 258 LEU B N 1
ATOM 5301 C CA . LEU B 1 258 ? -15.82 20.547 0.094 1 86 258 LEU B CA 1
ATOM 5302 C C . LEU B 1 258 ? -16.719 21.781 0.091 1 86 258 LEU B C 1
ATOM 5304 O O . LEU B 1 258 ? -16.219 22.906 0.218 1 86 258 LEU B O 1
ATOM 5308 N N . HIS B 1 259 ? -17.922 21.75 -0.365 1 68.56 259 HIS B N 1
ATOM 5309 C CA . HIS B 1 259 ? -18.766 22.922 -0.59 1 68.56 259 HIS B CA 1
ATOM 5310 C C . HIS B 1 259 ? -19.625 23.203 0.627 1 68.56 259 HIS B C 1
ATOM 5312 O O . HIS B 1 259 ? -20.094 24.344 0.81 1 68.56 259 HIS B O 1
ATOM 5318 N N . ASP B 1 260 ? -19.828 22.281 1.428 1 62.88 260 ASP B N 1
ATOM 5319 C CA . ASP B 1 260 ? -20.75 22.594 2.518 1 62.88 260 ASP B CA 1
ATOM 5320 C C . ASP B 1 260 ? -20 23.156 3.723 1 62.88 260 ASP B C 1
ATOM 5322 O O . ASP B 1 260 ? -19 22.578 4.156 1 62.88 260 ASP B O 1
ATOM 5326 N N . PRO B 1 261 ? -20.438 24.438 4.051 1 58.38 261 PRO B N 1
ATOM 5327 C CA . PRO B 1 261 ? -19.797 24.969 5.254 1 58.38 261 PRO B CA 1
ATOM 5328 C C . PRO B 1 261 ? -19.984 24.078 6.473 1 58.38 261 PRO B C 1
ATOM 5330 O O . PRO B 1 261 ? -21.016 23.438 6.621 1 58.38 261 PRO B O 1
ATOM 5333 N N . PRO B 1 262 ? -18.875 23.828 7.203 1 58.03 262 PRO B N 1
ATOM 5334 C CA . PRO B 1 262 ? -19.062 23.016 8.406 1 58.03 262 PRO B CA 1
ATOM 5335 C C . PRO B 1 262 ? -20.031 23.641 9.398 1 58.03 262 PRO B C 1
ATOM 5337 O O . PRO B 1 262 ? -20.219 24.859 9.414 1 58.03 262 PRO B O 1
ATOM 5340 N N . PRO B 1 263 ? -20.844 22.75 10.031 1 57.03 263 PRO B N 1
ATOM 5341 C CA . PRO B 1 263 ? -21.688 23.312 11.078 1 57.03 263 PRO B CA 1
ATOM 5342 C C . PRO B 1 263 ? -20.891 24.141 12.094 1 57.03 263 PRO B C 1
ATOM 5344 O O . PRO B 1 263 ? -19.719 23.859 12.336 1 57.03 263 PRO B O 1
ATOM 5347 N N . GLN B 1 264 ? -21.359 25.312 12.336 1 59.38 264 GLN B N 1
ATOM 5348 C CA . GLN B 1 264 ? -20.734 26.188 13.328 1 59.38 264 GLN B CA 1
ATOM 5349 C C . GLN B 1 264 ? -20.797 25.562 14.719 1 59.38 264 GLN B C 1
ATOM 5351 O O . GLN B 1 264 ? -21.812 25.656 15.406 1 59.38 264 GLN B O 1
ATOM 5356 N N . VAL B 1 265 ? -19.859 24.547 14.938 1 65.56 265 VAL B N 1
ATOM 5357 C CA . VAL B 1 265 ? -19.766 23.984 16.281 1 65.56 265 VAL B CA 1
ATOM 5358 C C . VAL B 1 265 ? -18.625 24.656 17.047 1 65.56 265 VAL B C 1
ATOM 5360 O O . VAL B 1 265 ? -17.859 25.422 16.453 1 65.56 265 VAL B O 1
ATOM 5363 N N . GLY B 1 266 ? -18.609 24.469 18.375 1 69.56 266 GLY B N 1
ATOM 5364 C CA . GLY B 1 266 ? -17.547 25.016 19.203 1 69.56 266 GLY B CA 1
ATOM 5365 C C . GLY B 1 266 ? -16.156 24.625 18.75 1 69.56 266 GLY B C 1
ATOM 5366 O O . GLY B 1 266 ? -16 23.672 17.969 1 69.56 266 GLY B O 1
ATOM 5367 N N . LYS B 1 267 ? -15.242 25.422 19.016 1 78 267 LYS B N 1
ATOM 5368 C CA . LYS B 1 267 ? -13.852 25.281 18.609 1 78 267 LYS B CA 1
ATOM 5369 C C . LYS B 1 267 ? -13.102 24.312 19.531 1 78 267 LYS B C 1
ATOM 5371 O O . LYS B 1 267 ? -11.875 24.25 19.5 1 78 267 LYS B O 1
ATOM 5376 N N . ALA B 1 268 ? -13.883 23.531 20.281 1 84.12 268 ALA B N 1
ATOM 5377 C CA . ALA B 1 268 ? -13.234 22.562 21.172 1 84.12 268 ALA B CA 1
ATOM 5378 C C . ALA B 1 268 ? -12.547 21.453 20.391 1 84.12 268 ALA B C 1
ATOM 5380 O O . ALA B 1 268 ? -13.094 20.969 19.391 1 84.12 268 ALA B O 1
ATOM 5381 N N . ILE B 1 269 ? -11.344 21.156 20.781 1 91.62 269 ILE B N 1
ATOM 5382 C CA . ILE B 1 269 ? -10.547 20.094 20.156 1 91.62 269 ILE B CA 1
ATOM 5383 C C . ILE B 1 269 ? -10.477 18.891 21.094 1 91.62 269 ILE B C 1
ATOM 5385 O O . ILE B 1 269 ? -10.133 19.031 22.281 1 91.62 269 ILE B O 1
ATOM 5389 N N . PRO B 1 270 ? -10.852 17.75 20.656 1 94.06 270 PRO B N 1
ATOM 5390 C CA . PRO B 1 270 ? -10.664 16.578 21.531 1 94.06 270 PRO B CA 1
ATOM 5391 C C . PRO B 1 270 ? -9.188 16.266 21.766 1 94.06 270 PRO B C 1
ATOM 5393 O O . PRO B 1 270 ? -8.336 16.562 20.922 1 94.06 270 PRO B O 1
ATOM 5396 N N . LEU B 1 271 ? -8.914 15.742 22.922 1 96.69 271 LEU B N 1
ATOM 5397 C CA . LEU B 1 271 ? -7.574 15.227 23.203 1 96.69 271 LEU B CA 1
ATOM 5398 C C . LEU B 1 271 ? -7.402 13.82 22.625 1 96.69 271 LEU B C 1
ATOM 5400 O O . LEU B 1 271 ? -7.938 12.852 23.156 1 96.69 271 LEU B O 1
ATOM 5404 N N . MET B 1 272 ? -6.625 13.75 21.547 1 97.94 272 MET B N 1
ATOM 5405 C CA . MET B 1 272 ? -6.441 12.5 20.812 1 97.94 272 MET B CA 1
ATOM 5406 C C . MET B 1 272 ? -5.57 11.523 21.594 1 97.94 272 MET B C 1
ATOM 5408 O O . MET B 1 272 ? -4.605 11.93 22.25 1 97.94 272 MET B O 1
ATOM 5412 N N . ASP B 1 273 ? -5.934 10.242 21.531 1 97.5 273 ASP B N 1
ATOM 5413 C CA . ASP B 1 273 ? -5.148 9.148 22.109 1 97.5 273 ASP B CA 1
ATOM 5414 C C . ASP B 1 273 ? -4.961 8.023 21.094 1 97.5 273 ASP B C 1
ATOM 5416 O O . ASP B 1 273 ? -5.859 7.203 20.891 1 97.5 273 ASP B O 1
ATOM 5420 N N . SER B 1 274 ? -3.783 7.938 20.531 1 96.94 274 SER B N 1
ATOM 5421 C CA . SER B 1 274 ? -3.508 7.031 19.422 1 96.94 274 SER B CA 1
ATOM 5422 C C . SER B 1 274 ? -3.234 5.617 19.922 1 96.94 274 SER B C 1
ATOM 5424 O O . SER B 1 274 ? -3.123 4.684 19.125 1 96.94 274 SER B O 1
ATOM 5426 N N . THR B 1 275 ? -3.17 5.352 21.234 1 95.38 275 THR B N 1
ATOM 5427 C CA . THR B 1 275 ? -2.789 4.047 21.766 1 95.38 275 THR B CA 1
ATOM 5428 C C . THR B 1 275 ? -3.979 3.09 21.75 1 95.38 275 THR B C 1
ATOM 5430 O O . THR B 1 275 ? -3.812 1.883 21.938 1 95.38 275 THR B O 1
ATOM 5433 N N . LYS B 1 276 ? -5.141 3.586 21.422 1 97.38 276 LYS B N 1
ATOM 5434 C CA . LYS B 1 276 ? -6.359 2.793 21.547 1 97.38 276 LYS B CA 1
ATOM 5435 C C . LYS B 1 276 ? -6.699 2.088 20.234 1 97.38 276 LYS B C 1
ATOM 5437 O O . LYS B 1 276 ? -7.578 1.226 20.203 1 97.38 276 LYS B O 1
ATOM 5442 N N . VAL B 1 277 ? -6.035 2.447 19.188 1 98.75 277 VAL B N 1
ATOM 5443 C CA . VAL B 1 277 ? -6.398 1.938 17.875 1 98.75 277 VAL B CA 1
ATOM 5444 C C . VAL B 1 277 ? -5.219 1.18 17.266 1 98.75 277 VAL B C 1
ATOM 5446 O O . VAL B 1 277 ? -4.078 1.651 17.312 1 98.75 277 VAL B O 1
ATOM 5449 N N . VAL B 1 278 ? -5.512 0 16.719 1 98.62 278 VAL B N 1
ATOM 5450 C CA . VAL B 1 278 ? -4.473 -0.784 16.062 1 98.62 278 VAL B CA 1
ATOM 5451 C C . VAL B 1 278 ? -4.773 -0.883 14.57 1 98.62 278 VAL B C 1
ATOM 5453 O O . VAL B 1 278 ? -5.918 -0.718 14.148 1 98.62 278 VAL B O 1
ATOM 5456 N N . VAL B 1 279 ? -3.73 -1.026 13.773 1 98.75 279 VAL B N 1
ATOM 5457 C CA . VAL B 1 279 ? -3.83 -1.28 12.344 1 98.75 279 VAL B CA 1
ATOM 5458 C C . VAL B 1 279 ? -3.318 -2.684 12.031 1 98.75 279 VAL B C 1
ATOM 5460 O O . VAL B 1 279 ? -2.209 -3.051 12.422 1 98.75 279 VAL B O 1
ATOM 5463 N N . VAL B 1 280 ? -4.152 -3.461 11.336 1 98.5 280 VAL B N 1
ATOM 5464 C CA . VAL B 1 280 ? -3.771 -4.824 10.977 1 98.5 280 VAL B CA 1
ATOM 5465 C C . VAL B 1 280 ? -3.928 -5.031 9.477 1 98.5 280 VAL B C 1
ATOM 5467 O O . VAL B 1 280 ? -5.016 -4.844 8.93 1 98.5 280 VAL B O 1
ATOM 5470 N N . LYS B 1 281 ? -2.854 -5.352 8.875 1 98.44 281 LYS B N 1
ATOM 5471 C CA . LYS B 1 281 ? -2.881 -5.82 7.488 1 98.44 281 LYS B CA 1
ATOM 5472 C C . LYS B 1 281 ? -3.094 -7.328 7.422 1 98.44 281 LYS B C 1
ATOM 5474 O O . LYS B 1 281 ? -2.344 -8.094 8.031 1 98.44 281 LYS B O 1
ATOM 5479 N N . VAL B 1 282 ? -4.094 -7.742 6.664 1 97.75 282 VAL B N 1
ATOM 5480 C CA . VAL B 1 282 ? -4.352 -9.164 6.48 1 97.75 282 VAL B CA 1
ATOM 5481 C C . VAL B 1 282 ? -3.311 -9.758 5.535 1 97.75 282 VAL B C 1
ATOM 5483 O O . VAL B 1 282 ? -2.92 -9.125 4.551 1 97.75 282 VAL B O 1
ATOM 5486 N N . TRP B 1 283 ? -2.832 -10.938 5.824 1 98.19 283 TRP B N 1
ATOM 5487 C CA . TRP B 1 283 ? -1.927 -11.703 4.973 1 98.19 283 TRP B CA 1
ATOM 5488 C C . TRP B 1 283 ? -2.348 -13.172 4.906 1 98.19 283 TRP B C 1
ATOM 5490 O O . TRP B 1 283 ? -3.139 -13.633 5.73 1 98.19 283 TRP B O 1
ATOM 5500 N N . PRO B 1 284 ? -1.939 -13.938 3.943 1 97.19 284 PRO B N 1
ATOM 5501 C CA . PRO B 1 284 ? -2.463 -15.281 3.693 1 97.19 284 PRO B CA 1
ATOM 5502 C C . PRO B 1 284 ? -2.342 -16.203 4.91 1 97.19 284 PRO B C 1
ATOM 5504 O O . PRO B 1 284 ? -3.227 -17.016 5.156 1 97.19 284 PRO B O 1
ATOM 5507 N N . GLY B 1 285 ? -1.396 -16.109 5.719 1 96.62 285 GLY B N 1
ATOM 5508 C CA . GLY B 1 285 ? -1.15 -17.016 6.828 1 96.62 285 GLY B CA 1
ATOM 5509 C C . GLY B 1 285 ? -1.683 -16.5 8.148 1 96.62 285 GLY B C 1
ATOM 5510 O O . GLY B 1 285 ? -1.382 -17.047 9.211 1 96.62 285 GLY B O 1
ATOM 5511 N N . ILE B 1 286 ? -2.516 -15.469 8.109 1 97.44 286 ILE B N 1
ATOM 5512 C CA . ILE B 1 286 ? -3.033 -14.883 9.344 1 97.44 286 ILE B CA 1
ATOM 5513 C C . ILE B 1 286 ? -3.92 -15.891 10.07 1 97.44 286 ILE B C 1
ATOM 5515 O O . ILE B 1 286 ? -4.688 -16.625 9.438 1 97.44 286 ILE B O 1
ATOM 5519 N N . THR B 1 287 ? -3.807 -15.969 11.422 1 96.81 287 THR B N 1
ATOM 5520 C CA . THR B 1 287 ? -4.547 -16.938 12.211 1 96.81 287 THR B CA 1
ATOM 5521 C C . THR B 1 287 ? -5.402 -16.25 13.266 1 96.81 287 THR B C 1
ATOM 5523 O O . THR B 1 287 ? -5.113 -15.109 13.656 1 96.81 287 THR B O 1
ATOM 5526 N N . PRO B 1 288 ? -6.453 -16.938 13.68 1 97.12 288 PRO B N 1
ATOM 5527 C CA . PRO B 1 288 ? -7.238 -16.391 14.789 1 97.12 288 PRO B CA 1
ATOM 5528 C C . PRO B 1 288 ? -6.398 -16.109 16.031 1 97.12 288 PRO B C 1
ATOM 5530 O O . PRO B 1 288 ? -6.664 -15.141 16.75 1 97.12 288 PRO B O 1
ATOM 5533 N N . GLN B 1 289 ? -5.375 -16.875 16.25 1 96.56 289 GLN B N 1
ATOM 5534 C CA . GLN B 1 289 ? -4.516 -16.719 17.422 1 96.56 289 GLN B CA 1
ATOM 5535 C C . GLN B 1 289 ? -3.789 -15.383 17.406 1 96.56 289 GLN B C 1
ATOM 5537 O O . GLN B 1 289 ? -3.707 -14.695 18.422 1 96.56 289 GLN B O 1
ATOM 5542 N N . VAL B 1 290 ? -3.312 -15.031 16.25 1 97.12 290 VAL B N 1
ATOM 5543 C CA . VAL B 1 290 ? -2.57 -13.781 16.125 1 97.12 290 VAL B CA 1
ATOM 5544 C C . VAL B 1 290 ? -3.52 -12.602 16.312 1 97.12 290 VAL B C 1
ATOM 5546 O O . VAL B 1 290 ? -3.18 -11.617 16.984 1 97.12 290 VAL B O 1
ATOM 5549 N N . ILE B 1 291 ? -4.703 -12.641 15.742 1 97.75 291 ILE B N 1
ATOM 5550 C CA . ILE B 1 291 ? -5.699 -11.586 15.883 1 97.75 291 ILE B CA 1
ATOM 5551 C C . ILE B 1 291 ? -6.078 -11.43 17.359 1 97.75 291 ILE B C 1
ATOM 5553 O O . ILE B 1 291 ? -6.133 -10.312 17.875 1 97.75 291 ILE B O 1
ATOM 5557 N N . SER B 1 292 ? -6.297 -12.578 17.969 1 97.38 292 SER B N 1
ATOM 5558 C CA . SER B 1 292 ? -6.637 -12.555 19.391 1 97.38 292 SER B CA 1
ATOM 5559 C C . SER B 1 292 ? -5.523 -11.906 20.219 1 97.38 292 SER B C 1
ATOM 5561 O O . SER B 1 292 ? -5.797 -11.133 21.141 1 97.38 292 SER B O 1
ATOM 5563 N N . ALA B 1 293 ? -4.324 -12.227 19.891 1 96.88 293 ALA B N 1
ATOM 5564 C CA . ALA B 1 293 ? -3.182 -11.648 20.594 1 96.88 293 ALA B CA 1
ATOM 5565 C C . ALA B 1 293 ? -3.127 -10.141 20.406 1 96.88 293 ALA B C 1
ATOM 5567 O O . ALA B 1 293 ? -2.949 -9.398 21.375 1 96.88 293 ALA B O 1
ATOM 5568 N N . ILE B 1 294 ? -3.334 -9.656 19.234 1 97 294 ILE B N 1
ATOM 5569 C CA . ILE B 1 294 ? -3.271 -8.234 18.906 1 97 294 ILE B CA 1
ATOM 5570 C C . ILE B 1 294 ? -4.34 -7.477 19.688 1 97 294 ILE B C 1
ATOM 5572 O O . ILE B 1 294 ? -4.105 -6.355 20.141 1 97 294 ILE B O 1
ATOM 5576 N N . LEU B 1 295 ? -5.477 -8.102 19.875 1 97.25 295 LEU B N 1
ATOM 5577 C CA . LEU B 1 295 ? -6.633 -7.43 20.469 1 97.25 295 LEU B CA 1
ATOM 5578 C C . LEU B 1 295 ? -6.711 -7.707 21.969 1 97.25 295 LEU B C 1
ATOM 5580 O O . LEU B 1 295 ? -7.66 -7.285 22.641 1 97.25 295 LEU B O 1
ATOM 5584 N N . SER B 1 296 ? -5.715 -8.328 22.562 1 95.38 296 SER B N 1
ATOM 5585 C CA . SER B 1 296 ? -5.754 -8.758 23.953 1 95.38 296 SER B CA 1
ATOM 5586 C C . SER B 1 296 ? -5.504 -7.594 24.891 1 95.38 296 SER B C 1
ATOM 5588 O O . SER B 1 296 ? -6.066 -7.547 26 1 95.38 296 SER B O 1
ATOM 5590 N N . PRO B 1 297 ? -4.633 -6.609 24.547 1 94.56 297 PRO B N 1
ATOM 5591 C CA . PRO B 1 297 ? -4.477 -5.484 25.484 1 94.56 297 PRO B CA 1
ATOM 5592 C C . PRO B 1 297 ? -5.793 -4.766 25.766 1 94.56 297 PRO B C 1
ATOM 5594 O O . PRO B 1 297 ? -6.531 -4.434 24.828 1 94.56 297 PRO B O 1
ATOM 5597 N N . PRO B 1 298 ? -6.074 -4.422 26.969 1 93.44 298 PRO B N 1
ATOM 5598 C CA . PRO B 1 298 ? -7.395 -3.906 27.344 1 93.44 298 PRO B CA 1
ATOM 5599 C C . PRO B 1 298 ? -7.637 -2.484 26.844 1 93.44 298 PRO B C 1
ATOM 5601 O O . PRO B 1 298 ? -8.789 -2.035 26.797 1 93.44 298 PRO B O 1
ATOM 5604 N N . GLU B 1 299 ? -6.59 -1.824 26.531 1 95.19 299 GLU B N 1
ATOM 5605 C CA . GLU B 1 299 ? -6.738 -0.43 26.125 1 95.19 299 GLU B CA 1
ATOM 5606 C C . GLU B 1 299 ? -7.258 -0.322 24.703 1 95.19 299 GLU B C 1
ATOM 5608 O O . GLU B 1 299 ? -7.73 0.739 24.281 1 95.19 299 GLU B O 1
ATOM 5613 N N . ILE B 1 300 ? -7.199 -1.403 23.922 1 97.81 300 ILE B N 1
ATOM 5614 C CA . ILE B 1 300 ? -7.57 -1.358 22.516 1 97.81 300 ILE B CA 1
ATOM 5615 C C . ILE B 1 300 ? -9.086 -1.232 22.375 1 97.81 300 ILE B C 1
ATOM 5617 O O . ILE B 1 300 ? -9.836 -2.021 22.969 1 97.81 300 ILE B O 1
ATOM 5621 N N . ARG B 1 301 ? -9.508 -0.186 21.594 1 98.5 301 ARG B N 1
ATOM 5622 C CA . ARG B 1 301 ? -10.93 0.089 21.422 1 98.5 301 ARG B CA 1
ATOM 5623 C C . ARG B 1 301 ? -11.289 0.167 19.938 1 98.5 301 ARG B C 1
ATOM 5625 O O . ARG B 1 301 ? -12.469 0.223 19.578 1 98.5 301 ARG B O 1
ATOM 5632 N N . GLY B 1 302 ? -10.336 0.219 19.062 1 98.75 302 GLY B N 1
ATOM 5633 C CA . GLY B 1 302 ? -10.555 0.323 17.641 1 98.75 302 GLY B CA 1
ATOM 5634 C C . GLY B 1 302 ? -9.516 -0.42 16.812 1 98.75 302 GLY B C 1
ATOM 5635 O O . GLY B 1 302 ? -8.375 -0.579 17.25 1 98.75 302 GLY B O 1
ATOM 5636 N N . MET B 1 303 ? -9.953 -0.844 15.633 1 98.81 303 MET B N 1
ATOM 5637 C CA . MET B 1 303 ? -9.062 -1.534 14.711 1 98.81 303 MET B CA 1
ATOM 5638 C C . MET B 1 303 ? -9.352 -1.131 13.266 1 98.81 303 MET B C 1
ATOM 5640 O O . MET B 1 303 ? -10.508 -1.115 12.844 1 98.81 303 MET B O 1
ATOM 5644 N N . VAL B 1 304 ? -8.297 -0.717 12.594 1 98.88 304 VAL B N 1
ATOM 5645 C CA . VAL B 1 304 ? -8.359 -0.624 11.141 1 98.88 304 VAL B CA 1
ATOM 5646 C C . VAL B 1 304 ? -7.863 -1.926 10.516 1 98.88 304 VAL B C 1
ATOM 5648 O O . VAL B 1 304 ? -6.73 -2.346 10.766 1 98.88 304 VAL B O 1
ATOM 5651 N N . LEU B 1 305 ? -8.727 -2.557 9.781 1 98.19 305 LEU B N 1
ATOM 5652 C CA . LEU B 1 305 ? -8.414 -3.82 9.117 1 98.19 305 LEU B CA 1
ATOM 5653 C C . LEU B 1 305 ? -8.219 -3.615 7.617 1 98.19 305 LEU B C 1
ATOM 5655 O O . LEU B 1 305 ? -9.156 -3.248 6.91 1 98.19 305 LEU B O 1
ATOM 5659 N N . GLU B 1 306 ? -6.969 -3.781 7.168 1 97.94 306 GLU B N 1
ATOM 5660 C CA . GLU B 1 306 ? -6.668 -3.736 5.742 1 97.94 306 GLU B CA 1
ATOM 5661 C C . GLU B 1 306 ? -6.871 -5.102 5.094 1 97.94 306 GLU B C 1
ATOM 5663 O O . GLU B 1 306 ? -6.141 -6.051 5.395 1 97.94 306 GLU B O 1
ATOM 5668 N N . THR B 1 307 ? -7.793 -5.156 4.152 1 96.25 307 THR B N 1
ATOM 5669 C CA . THR B 1 307 ? -8.172 -6.457 3.615 1 96.25 307 THR B CA 1
ATOM 5670 C C . THR B 1 307 ? -7.828 -6.555 2.133 1 96.25 307 THR B C 1
ATOM 5672 O O . THR B 1 307 ? -7.383 -5.574 1.528 1 96.25 307 THR B O 1
ATOM 5675 N N . PHE B 1 308 ? -7.98 -7.746 1.536 1 95.19 308 PHE B N 1
ATOM 5676 C CA . PHE B 1 308 ? -7.645 -7.992 0.139 1 95.19 308 PHE B CA 1
ATOM 5677 C C . PHE B 1 308 ? -8.711 -7.414 -0.785 1 95.19 308 PHE B C 1
ATOM 5679 O O . PHE B 1 308 ? -9.906 -7.594 -0.552 1 95.19 308 PHE B O 1
ATOM 5686 N N . GLY B 1 309 ? -8.258 -6.77 -1.853 1 92.25 309 GLY B N 1
ATOM 5687 C CA . GLY B 1 309 ? -9.148 -6.371 -2.934 1 92.25 309 GLY B CA 1
ATOM 5688 C C . GLY B 1 309 ? -10.32 -5.535 -2.463 1 92.25 309 GLY B C 1
ATOM 5689 O O . GLY B 1 309 ? -10.133 -4.5 -1.822 1 92.25 309 GLY B O 1
ATOM 5690 N N . ALA B 1 310 ? -11.539 -6.102 -2.664 1 89.56 310 ALA B N 1
ATOM 5691 C CA . ALA B 1 310 ? -12.758 -5.352 -2.369 1 89.56 310 ALA B CA 1
ATOM 5692 C C . ALA B 1 310 ? -13.242 -5.633 -0.948 1 89.56 310 ALA B C 1
ATOM 5694 O O . ALA B 1 310 ? -14.422 -5.465 -0.644 1 89.56 310 ALA B O 1
ATOM 5695 N N . GLY B 1 311 ? -12.359 -6.066 -0.1 1 90.94 311 GLY B N 1
ATOM 5696 C CA . GLY B 1 311 ? -12.719 -6.242 1.298 1 90.94 311 GLY B CA 1
ATOM 5697 C C . GLY B 1 311 ? -12.727 -7.695 1.734 1 90.94 311 GLY B C 1
ATOM 5698 O O . GLY B 1 311 ? -13.367 -8.047 2.725 1 90.94 311 GLY B O 1
ATOM 5699 N N . ASN B 1 312 ? -11.945 -8.562 1.084 1 90.5 312 ASN B N 1
ATOM 5700 C CA . ASN B 1 312 ? -11.93 -9.992 1.368 1 90.5 312 ASN B CA 1
ATOM 5701 C C . ASN B 1 312 ? -10.836 -10.359 2.373 1 90.5 312 ASN B C 1
ATOM 5703 O O . ASN B 1 312 ? -9.875 -9.609 2.545 1 90.5 312 ASN B O 1
ATOM 5707 N N . MET B 1 313 ? -11.062 -11.445 3.057 1 92.56 313 MET B N 1
ATOM 5708 C CA . MET B 1 313 ? -10.117 -11.984 4.035 1 92.56 313 MET B CA 1
ATOM 5709 C C . MET B 1 313 ? -10.383 -13.461 4.293 1 92.56 313 MET B C 1
ATOM 5711 O O . MET B 1 313 ? -11.438 -13.984 3.92 1 92.56 313 MET B O 1
ATOM 5715 N N . PRO B 1 314 ? -9.414 -14.125 4.895 1 92.56 314 PRO B N 1
ATOM 5716 C CA . PRO B 1 314 ? -9.688 -15.516 5.273 1 92.56 314 PRO B CA 1
ATOM 5717 C C . PRO B 1 314 ? -10.875 -15.641 6.227 1 92.56 314 PRO B C 1
ATOM 5719 O O . PRO B 1 314 ? -10.977 -14.883 7.199 1 92.56 314 PRO B O 1
ATOM 5722 N N . LEU B 1 315 ? -11.727 -16.609 5.98 1 88.56 315 LEU B N 1
ATOM 5723 C CA . LEU B 1 315 ? -12.953 -16.797 6.746 1 88.56 315 LEU B CA 1
ATOM 5724 C C . LEU B 1 315 ? -12.648 -17.203 8.18 1 88.56 315 LEU B C 1
ATOM 5726 O O . LEU B 1 315 ? -13.422 -16.922 9.094 1 88.56 315 LEU B O 1
ATOM 5730 N N . SER B 1 316 ? -11.531 -17.797 8.391 1 92.5 316 SER B N 1
ATOM 5731 C CA . SER B 1 316 ? -11.172 -18.391 9.672 1 92.5 316 SER B CA 1
ATOM 5732 C C . SER B 1 316 ? -11.023 -17.328 10.758 1 92.5 316 SER B C 1
ATOM 5734 O O . SER B 1 316 ? -11.109 -17.625 11.945 1 92.5 316 SER B O 1
ATOM 5736 N N . ILE B 1 317 ? -10.812 -16.047 10.352 1 95.5 317 ILE B N 1
ATOM 5737 C CA . ILE B 1 317 ? -10.531 -15.055 11.375 1 95.5 317 ILE B CA 1
ATOM 5738 C C . ILE B 1 317 ? -11.797 -14.258 11.68 1 95.5 317 ILE B C 1
ATOM 5740 O O . ILE B 1 317 ? -11.844 -13.484 12.641 1 95.5 317 ILE B O 1
ATOM 5744 N N . ILE B 1 318 ? -12.875 -14.438 10.953 1 95 318 ILE B N 1
ATOM 5745 C CA . ILE B 1 318 ? -14.086 -13.641 11.062 1 95 318 ILE B CA 1
ATOM 5746 C C . ILE B 1 318 ? -14.719 -13.852 12.438 1 95 318 ILE B C 1
ATOM 5748 O O . ILE B 1 318 ? -15.117 -12.891 13.102 1 95 318 ILE B O 1
ATOM 5752 N N . PRO B 1 319 ? -14.797 -15.109 13 1 96.56 319 PRO B N 1
ATOM 5753 C CA . PRO B 1 319 ? -15.375 -15.289 14.328 1 96.56 319 PRO B CA 1
ATOM 5754 C C . PRO B 1 319 ? -14.609 -14.539 15.414 1 96.56 319 PRO B C 1
ATOM 5756 O O . PRO B 1 319 ? -15.219 -13.977 16.328 1 96.56 319 PRO B O 1
ATOM 5759 N N . THR B 1 320 ? -13.305 -14.531 15.273 1 97.69 320 THR B N 1
ATOM 5760 C CA . THR B 1 320 ? -12.477 -13.82 16.25 1 97.69 320 THR B CA 1
ATOM 5761 C C . THR B 1 320 ? -12.742 -12.312 16.172 1 97.69 320 THR B C 1
ATOM 5763 O O . THR B 1 320 ? -12.82 -11.648 17.203 1 97.69 320 THR B O 1
ATOM 5766 N N . LEU B 1 321 ? -12.867 -11.766 15.008 1 97.94 321 LEU B N 1
ATOM 5767 C CA . LEU B 1 321 ? -13.188 -10.352 14.82 1 97.94 321 LEU B CA 1
ATOM 5768 C C . LEU B 1 321 ? -14.57 -10.031 15.367 1 97.94 321 LEU B C 1
ATOM 5770 O O . LEU B 1 321 ? -14.758 -9 16.016 1 97.94 321 LEU B O 1
ATOM 5774 N N . SER B 1 322 ? -15.508 -10.93 15.086 1 97.69 322 SER B N 1
ATOM 5775 C CA . SER B 1 322 ? -16.859 -10.75 15.578 1 97.69 322 SER B CA 1
ATOM 5776 C C . SER B 1 322 ? -16.891 -10.703 17.109 1 97.69 322 SER B C 1
ATOM 5778 O O . SER B 1 322 ? -17.609 -9.891 17.688 1 97.69 322 SER B O 1
ATOM 5780 N N . ALA B 1 323 ? -16.188 -11.555 17.719 1 97.94 323 ALA B N 1
ATOM 5781 C CA . ALA B 1 323 ? -16.094 -11.578 19.172 1 97.94 323 ALA B CA 1
ATOM 5782 C C . ALA B 1 323 ? -15.531 -10.266 19.703 1 97.94 323 ALA B C 1
ATOM 5784 O O . ALA B 1 323 ? -15.961 -9.773 20.75 1 97.94 323 ALA B O 1
ATOM 5785 N N . ALA B 1 324 ? -14.547 -9.727 19.016 1 98.19 324 ALA B N 1
ATOM 5786 C CA . ALA B 1 324 ? -13.969 -8.445 19.422 1 98.19 324 ALA B CA 1
ATOM 5787 C C . ALA B 1 324 ? -15 -7.324 19.344 1 98.19 324 ALA B C 1
ATOM 5789 O O . ALA B 1 324 ? -15.07 -6.469 20.219 1 98.19 324 ALA B O 1
ATOM 5790 N N . VAL B 1 325 ? -15.773 -7.348 18.297 1 98.12 325 VAL B N 1
ATOM 5791 C CA . VAL B 1 325 ? -16.844 -6.367 18.125 1 98.12 325 VAL B CA 1
ATOM 5792 C C . VAL B 1 325 ? -17.828 -6.461 19.281 1 98.12 325 VAL B C 1
ATOM 5794 O O . VAL B 1 325 ? -18.25 -5.441 19.828 1 98.12 325 VAL B O 1
ATOM 5797 N N . GLN B 1 326 ? -18.156 -7.641 19.688 1 97.12 326 GLN B N 1
ATOM 5798 C CA . GLN B 1 326 ? -19.094 -7.859 20.781 1 97.12 326 GLN B CA 1
ATOM 5799 C C . GLN B 1 326 ? -18.531 -7.332 22.109 1 97.12 326 GLN B C 1
ATOM 5801 O O . GLN B 1 326 ? -19.297 -6.934 22.984 1 97.12 326 GLN B O 1
ATOM 5806 N N . ARG B 1 327 ? -17.234 -7.277 22.172 1 97 327 ARG B N 1
ATOM 5807 C CA . ARG B 1 327 ? -16.578 -6.758 23.375 1 97 327 ARG B CA 1
ATOM 5808 C C . ARG B 1 327 ? -16.484 -5.238 23.344 1 97 327 ARG B C 1
ATOM 5810 O O . ARG B 1 327 ? -16.062 -4.609 24.312 1 97 327 ARG B O 1
ATOM 5817 N N . GLY B 1 328 ? -16.875 -4.625 22.25 1 97.62 328 GLY B N 1
ATOM 5818 C CA . GLY B 1 328 ? -16.938 -3.174 22.172 1 97.62 328 GLY B CA 1
ATOM 5819 C C . GLY B 1 328 ? -15.852 -2.561 21.328 1 97.62 328 GLY B C 1
ATOM 5820 O O . GLY B 1 328 ? -15.688 -1.34 21.297 1 97.62 328 GLY B O 1
ATOM 5821 N N . ILE B 1 329 ? -15.062 -3.391 20.656 1 98.62 329 ILE B N 1
ATOM 5822 C CA . ILE B 1 329 ? -14.031 -2.871 19.766 1 98.62 329 ILE B CA 1
ATOM 5823 C C . ILE B 1 329 ? -14.641 -2.527 18.422 1 98.62 329 ILE B C 1
ATOM 5825 O O . ILE B 1 329 ? -15.344 -3.348 17.812 1 98.62 329 ILE B O 1
ATOM 5829 N N . VAL B 1 330 ? -14.461 -1.276 17.938 1 98.81 330 VAL B N 1
ATOM 5830 C CA . VAL B 1 330 ? -14.945 -0.862 16.625 1 98.81 330 VAL B CA 1
ATOM 5831 C C . VAL B 1 330 ? -13.914 -1.216 15.555 1 98.81 330 VAL B C 1
ATOM 5833 O O . VAL B 1 330 ? -12.758 -0.81 15.648 1 98.81 330 VAL B O 1
ATOM 5836 N N . ILE B 1 331 ? -14.352 -2.031 14.578 1 98.69 331 ILE B N 1
ATOM 5837 C CA . ILE B 1 331 ? -13.461 -2.459 13.508 1 98.69 331 ILE B CA 1
ATOM 5838 C C . ILE B 1 331 ? -13.93 -1.858 12.18 1 98.69 331 ILE B C 1
ATOM 5840 O O . ILE B 1 331 ? -15.109 -1.95 11.828 1 98.69 331 ILE B O 1
ATOM 5844 N N . VAL B 1 332 ? -13.023 -1.198 11.445 1 98.31 332 VAL B N 1
ATOM 5845 C CA . VAL B 1 332 ? -13.336 -0.636 10.133 1 98.31 332 VAL B CA 1
ATOM 5846 C C . VAL B 1 332 ? -12.484 -1.319 9.062 1 98.31 332 VAL B C 1
ATOM 5848 O O . VAL B 1 332 ? -11.281 -1.5 9.242 1 98.31 332 VAL B O 1
ATOM 5851 N N . ASN B 1 333 ? -13.125 -1.723 7.984 1 96.5 333 ASN B N 1
ATOM 5852 C CA . ASN B 1 333 ? -12.5 -2.434 6.875 1 96.5 333 ASN B CA 1
ATOM 5853 C C . ASN B 1 333 ? -12.125 -1.484 5.742 1 96.5 333 ASN B C 1
ATOM 5855 O O . ASN B 1 333 ? -12.984 -0.778 5.211 1 96.5 333 ASN B O 1
ATOM 5859 N N . VAL B 1 334 ? -10.828 -1.479 5.418 1 97 334 VAL B N 1
ATOM 5860 C CA . VAL B 1 334 ? -10.359 -0.766 4.234 1 97 334 VAL B CA 1
ATOM 5861 C C . VAL B 1 334 ? -9.57 -1.717 3.336 1 97 334 VAL B C 1
ATOM 5863 O O . VAL B 1 334 ? -9.125 -2.777 3.781 1 97 334 VAL B O 1
ATOM 5866 N N . THR B 1 335 ? -9.477 -1.388 2.061 1 96.44 335 THR B N 1
ATOM 5867 C CA . THR B 1 335 ? -8.742 -2.232 1.122 1 96.44 335 THR B CA 1
ATOM 5868 C C . THR B 1 335 ? -7.242 -1.988 1.23 1 96.44 335 THR B C 1
ATOM 5870 O O . THR B 1 335 ? -6.809 -0.864 1.486 1 96.44 335 THR B O 1
ATOM 5873 N N . GLN B 1 336 ? -6.434 -2.994 0.967 1 97 336 GLN B N 1
ATOM 5874 C CA . GLN B 1 336 ? -4.984 -2.873 0.874 1 97 336 GLN B CA 1
ATOM 5875 C C . GLN B 1 336 ? -4.57 -2.197 -0.43 1 97 336 GLN B C 1
ATOM 5877 O O . GLN B 1 336 ? -3.426 -1.762 -0.574 1 97 336 GLN B O 1
ATOM 5882 N N . CYS B 1 337 ? -5.469 -2.205 -1.396 1 97.06 337 CYS B N 1
ATOM 5883 C CA . CYS B 1 337 ? -5.152 -1.634 -2.699 1 97.06 337 CYS B CA 1
ATOM 5884 C C . CYS B 1 337 ? -5.055 -0.115 -2.621 1 97.06 337 CYS B C 1
ATOM 5886 O O . CYS B 1 337 ? -5.812 0.522 -1.888 1 97.06 337 CYS B O 1
ATOM 5888 N N . LEU B 1 338 ? -4.156 0.388 -3.406 1 96.12 338 LEU B N 1
ATOM 5889 C CA . LEU B 1 338 ? -4.027 1.839 -3.498 1 96.12 338 LEU B CA 1
ATOM 5890 C C . LEU B 1 338 ? -5.328 2.469 -3.982 1 96.12 338 LEU B C 1
ATOM 5892 O O . LEU B 1 338 ? -5.77 3.484 -3.439 1 96.12 338 LEU B O 1
ATOM 5896 N N . HIS B 1 339 ? -5.926 1.828 -4.961 1 95.31 339 HIS B N 1
ATOM 5897 C CA . HIS B 1 339 ? -7.195 2.287 -5.516 1 95.31 339 HIS B CA 1
ATOM 5898 C C . HIS B 1 339 ? -8.32 1.297 -5.227 1 95.31 339 HIS B C 1
ATOM 5900 O O . HIS B 1 339 ? -8.117 0.083 -5.312 1 95.31 339 HIS B O 1
ATOM 5906 N N . GLY B 1 340 ? -9.453 1.86 -4.867 1 92.75 340 GLY B N 1
ATOM 5907 C CA . GLY B 1 340 ? -10.602 0.984 -4.688 1 92.75 340 GLY B CA 1
ATOM 5908 C C . GLY B 1 340 ? -11.422 1.325 -3.457 1 92.75 340 GLY B C 1
ATOM 5909 O O . GLY B 1 340 ? -11.156 2.318 -2.779 1 92.75 340 GLY B O 1
ATOM 5910 N N . SER B 1 341 ? -12.461 0.539 -3.283 1 92.06 341 SER B N 1
ATOM 5911 C CA . SER B 1 341 ? -13.406 0.724 -2.186 1 92.06 341 SER B CA 1
ATOM 5912 C C . SER B 1 341 ? -13.914 -0.615 -1.659 1 92.06 341 SER B C 1
ATOM 5914 O O . SER B 1 341 ? -13.977 -1.596 -2.404 1 92.06 341 SER B O 1
ATOM 5916 N N . VAL B 1 342 ? -14.07 -0.642 -0.386 1 91.12 342 VAL B N 1
ATOM 5917 C CA . VAL B 1 342 ? -14.789 -1.766 0.205 1 91.12 342 VAL B CA 1
ATOM 5918 C C . VAL B 1 342 ? -16.281 -1.457 0.249 1 91.12 342 VAL B C 1
ATOM 5920 O O . VAL B 1 342 ? -16.703 -0.418 0.769 1 91.12 342 VAL B O 1
ATOM 5923 N N . SER B 1 343 ? -17.078 -2.289 -0.473 1 79.56 343 SER B N 1
ATOM 5924 C CA . SER B 1 343 ? -18.516 -2.045 -0.533 1 79.56 343 SER B CA 1
ATOM 5925 C C . SER B 1 343 ? -19.312 -3.293 -0.157 1 79.56 343 SER B C 1
ATOM 5927 O O . SER B 1 343 ? -18.812 -4.414 -0.305 1 79.56 343 SER B O 1
ATOM 5929 N N . ALA B 1 344 ? -20.469 -3.039 0.3 1 70.75 344 ALA B N 1
ATOM 5930 C CA . ALA B 1 344 ? -21.344 -4.121 0.747 1 70.75 344 ALA B CA 1
ATOM 5931 C C . ALA B 1 344 ? -21.891 -4.906 -0.44 1 70.75 344 ALA B C 1
ATOM 5933 O O . ALA B 1 344 ? -22.406 -6.016 -0.274 1 70.75 344 ALA B O 1
ATOM 5934 N N . SER B 1 345 ? -21.797 -4.328 -1.552 1 62.38 345 SER B N 1
ATOM 5935 C CA . SER B 1 345 ? -22.406 -4.977 -2.711 1 62.38 345 SER B CA 1
ATOM 5936 C C . SER B 1 345 ? -21.641 -6.234 -3.102 1 62.38 345 SER B C 1
ATOM 5938 O O . SER B 1 345 ? -22.156 -7.086 -3.826 1 62.38 345 SER B O 1
ATOM 5940 N N . TYR B 1 346 ? -20.469 -6.387 -2.564 1 61.41 346 TYR B N 1
ATOM 5941 C CA . TYR B 1 346 ? -19.672 -7.582 -2.818 1 61.41 346 TYR B CA 1
ATOM 5942 C C . TYR B 1 346 ? -19.906 -8.633 -1.744 1 61.41 346 TYR B C 1
ATOM 5944 O O . TYR B 1 346 ? -19.938 -8.32 -0.552 1 61.41 346 TYR B O 1
ATOM 5952 N N . GLU B 1 347 ? -20.312 -9.836 -2.074 1 61.12 347 GLU B N 1
ATOM 5953 C CA . GLU B 1 347 ? -20.734 -10.93 -1.201 1 61.12 347 GLU B CA 1
ATOM 5954 C C . GLU B 1 347 ? -19.812 -11.055 0.007 1 61.12 347 GLU B C 1
ATOM 5956 O O . GLU B 1 347 ? -20.266 -11.148 1.145 1 61.12 347 GLU B O 1
ATOM 5961 N N . PRO B 1 348 ? -18.531 -11.031 -0.268 1 62.16 348 PRO B N 1
ATOM 5962 C CA . PRO B 1 348 ? -17.688 -11.195 0.919 1 62.16 348 PRO B CA 1
ATOM 5963 C C . PRO B 1 348 ? -17.828 -10.039 1.906 1 62.16 348 PRO B C 1
ATOM 5965 O O . PRO B 1 348 ? -17.766 -10.242 3.121 1 62.16 348 PRO B O 1
ATOM 5968 N N . ALA B 1 349 ? -18.156 -8.93 1.389 1 67.12 349 ALA B N 1
ATOM 5969 C CA . ALA B 1 349 ? -18.281 -7.773 2.271 1 67.12 349 ALA B CA 1
ATOM 5970 C C . ALA B 1 349 ? -19.547 -7.879 3.121 1 67.12 349 ALA B C 1
ATOM 5972 O O . ALA B 1 349 ? -19.594 -7.387 4.25 1 67.12 349 ALA B O 1
ATOM 5973 N N . ARG B 1 350 ? -20.469 -8.68 2.666 1 74.19 350 ARG B N 1
ATOM 5974 C CA . ARG B 1 350 ? -21.703 -8.852 3.412 1 74.19 350 ARG B CA 1
ATOM 5975 C C . ARG B 1 350 ? -21.469 -9.633 4.703 1 74.19 350 ARG B C 1
ATOM 5977 O O . ARG B 1 350 ? -22 -9.273 5.754 1 74.19 350 ARG B O 1
ATOM 5984 N N . LYS B 1 351 ? -20.672 -10.594 4.625 1 78.94 351 LYS B N 1
ATOM 5985 C CA . LYS B 1 351 ? -20.359 -11.398 5.805 1 78.94 351 LYS B CA 1
ATOM 5986 C C . LYS B 1 351 ? -19.625 -10.562 6.855 1 78.94 351 LYS B C 1
ATOM 5988 O O . LYS B 1 351 ? -19.844 -10.75 8.055 1 78.94 351 LYS B O 1
ATOM 5993 N N . LEU B 1 352 ? -18.922 -9.633 6.406 1 87.25 352 LEU B N 1
ATOM 5994 C CA . LEU B 1 352 ? -18.172 -8.781 7.324 1 87.25 352 LEU B CA 1
ATOM 5995 C C . LEU B 1 352 ? -19.094 -7.781 8.016 1 87.25 352 LEU B C 1
ATOM 5997 O O . LEU B 1 352 ? -18.953 -7.531 9.219 1 87.25 352 LEU B O 1
ATOM 6001 N N . VAL B 1 353 ? -20 -7.32 7.23 1 86.94 353 VAL B N 1
ATOM 6002 C CA . VAL B 1 353 ? -20.969 -6.391 7.801 1 86.94 353 VAL B CA 1
ATOM 6003 C C . VAL B 1 353 ? -21.828 -7.113 8.836 1 86.94 353 VAL B C 1
ATOM 6005 O O . VAL B 1 353 ? -22.125 -6.566 9.906 1 86.94 353 VAL B O 1
ATOM 6008 N N . GLU B 1 354 ? -22.141 -8.305 8.531 1 88.81 354 GLU B N 1
ATOM 6009 C CA . GLU B 1 354 ? -22.922 -9.117 9.461 1 88.81 354 GLU B CA 1
ATOM 6010 C C . GLU B 1 354 ? -22.141 -9.398 10.742 1 88.81 354 GLU B C 1
ATOM 6012 O O . GLU B 1 354 ? -22.734 -9.539 11.812 1 88.81 354 GLU B O 1
ATOM 6017 N N . ALA B 1 355 ? -20.875 -9.422 10.617 1 93.44 355 ALA B N 1
ATOM 6018 C CA . ALA B 1 355 ? -20.016 -9.664 11.766 1 93.44 355 ALA B CA 1
ATOM 6019 C C . ALA B 1 355 ? -19.812 -8.391 12.578 1 93.44 355 ALA B C 1
ATOM 6021 O O . ALA B 1 355 ? -19.125 -8.398 13.609 1 93.44 355 ALA B O 1
ATOM 6022 N N . GLY B 1 356 ? -20.359 -7.273 12.148 1 95.56 356 GLY B N 1
ATOM 6023 C CA . GLY B 1 356 ? -20.281 -6.008 12.867 1 95.56 356 GLY B CA 1
ATOM 6024 C C . GLY B 1 356 ? -19.109 -5.145 12.422 1 95.56 356 GLY B C 1
ATOM 6025 O O . GLY B 1 356 ? -18.844 -4.105 13.031 1 95.56 356 GLY B O 1
ATOM 6026 N N . ILE B 1 357 ? -18.438 -5.574 11.414 1 96.5 357 ILE B N 1
ATOM 6027 C CA . ILE B 1 357 ? -17.297 -4.816 10.891 1 96.5 357 ILE B CA 1
ATOM 6028 C C . ILE B 1 357 ? -17.797 -3.695 9.984 1 96.5 357 ILE B C 1
ATOM 6030 O O . ILE B 1 357 ? -18.625 -3.926 9.102 1 96.5 357 ILE B O 1
ATOM 6034 N N . GLN B 1 358 ? -17.328 -2.473 10.211 1 96.56 358 GLN B N 1
ATOM 6035 C CA . GLN B 1 358 ? -17.797 -1.294 9.492 1 96.56 358 GLN B CA 1
ATOM 6036 C C . GLN B 1 358 ? -17.062 -1.131 8.164 1 96.56 358 GLN B C 1
ATOM 6038 O O . GLN B 1 358 ? -15.922 -1.584 8.023 1 96.56 358 GLN B O 1
ATOM 6043 N N . LEU B 1 359 ? -17.766 -0.509 7.223 1 94.69 359 LEU B N 1
ATOM 6044 C CA . LEU B 1 359 ? -17.188 -0.254 5.906 1 94.69 359 LEU B CA 1
ATOM 6045 C C . LEU B 1 359 ? -16.406 1.049 5.902 1 94.69 359 LEU B C 1
ATOM 6047 O O . LEU B 1 359 ? -16.938 2.105 6.25 1 94.69 359 LEU B O 1
ATOM 6051 N N . GLY B 1 360 ? -15.125 0.953 5.52 1 96.44 360 GLY B N 1
ATOM 6052 C CA . GLY B 1 360 ? -14.297 2.143 5.383 1 96.44 360 GLY B CA 1
ATOM 6053 C C . GLY B 1 360 ? -14.398 2.783 4.012 1 96.44 360 GLY B C 1
ATOM 6054 O O . GLY B 1 360 ? -13.891 3.887 3.797 1 96.44 360 GLY B O 1
ATOM 6055 N N . HIS B 1 361 ? -15.062 2.014 3.084 1 95.19 361 HIS B N 1
ATOM 6056 C CA . HIS B 1 361 ? -15.227 2.486 1.716 1 95.19 361 HIS B CA 1
ATOM 6057 C C . HIS B 1 361 ? -13.883 2.768 1.058 1 95.19 361 HIS B C 1
ATOM 6059 O O . HIS B 1 361 ? -13.031 1.878 0.968 1 95.19 361 HIS B O 1
ATOM 6065 N N . ASP B 1 362 ? -13.688 3.979 0.561 1 96.69 362 ASP B N 1
ATOM 6066 C CA . ASP B 1 362 ? -12.461 4.246 -0.176 1 96.69 362 ASP B CA 1
ATOM 6067 C C . ASP B 1 362 ? -11.508 5.109 0.646 1 96.69 362 ASP B C 1
ATOM 6069 O O . ASP B 1 362 ? -10.688 5.844 0.087 1 96.69 362 ASP B O 1
ATOM 6073 N N . MET B 1 363 ? -11.609 5.082 1.997 1 98.06 363 MET B N 1
ATOM 6074 C CA . MET B 1 363 ? -10.68 5.801 2.865 1 98.06 363 MET B CA 1
ATOM 6075 C C . MET B 1 363 ? -9.273 5.238 2.734 1 98.06 363 MET B C 1
ATOM 6077 O O . MET B 1 363 ? -9.094 4.035 2.537 1 98.06 363 MET B O 1
ATOM 6081 N N . THR B 1 364 ? -8.297 6.098 2.842 1 98.31 364 THR B N 1
ATOM 6082 C CA . THR B 1 364 ? -6.93 5.625 3.064 1 98.31 364 THR B CA 1
ATOM 6083 C C . THR B 1 364 ? -6.777 5.066 4.477 1 98.31 364 THR B C 1
ATOM 6085 O O . THR B 1 364 ? -7.594 5.348 5.355 1 98.31 364 THR B O 1
ATOM 6088 N N . THR B 1 365 ? -5.793 4.281 4.707 1 98.56 365 THR B N 1
ATOM 6089 C CA . THR B 1 365 ? -5.48 3.781 6.043 1 98.56 365 THR B CA 1
ATOM 6090 C C . THR B 1 365 ? -5.195 4.934 7 1 98.56 365 THR B C 1
ATOM 6092 O O . THR B 1 365 ? -5.613 4.906 8.156 1 98.56 365 THR B O 1
ATOM 6095 N N . GLU B 1 366 ? -4.484 5.957 6.512 1 98.69 366 GLU B N 1
ATOM 6096 C CA . GLU B 1 366 ? -4.168 7.133 7.316 1 98.69 366 GLU B CA 1
ATOM 6097 C C . GLU B 1 366 ? -5.438 7.793 7.848 1 98.69 366 GLU B C 1
ATOM 6099 O O . GLU B 1 366 ? -5.535 8.094 9.039 1 98.69 366 GLU B O 1
ATOM 6104 N N . ALA B 1 367 ? -6.41 7.934 6.969 1 98.81 367 ALA B N 1
ATOM 6105 C CA . ALA B 1 367 ? -7.668 8.562 7.355 1 98.81 367 ALA B CA 1
ATOM 6106 C C . ALA B 1 367 ? -8.461 7.668 8.297 1 98.81 367 ALA B C 1
ATOM 6108 O O . ALA B 1 367 ? -8.984 8.133 9.312 1 98.81 367 ALA B O 1
ATOM 6109 N N . ALA B 1 368 ? -8.562 6.371 7.977 1 98.88 368 ALA B N 1
ATOM 6110 C CA . ALA B 1 368 ? -9.336 5.441 8.805 1 98.88 368 ALA B CA 1
ATOM 6111 C C . ALA B 1 368 ? -8.773 5.375 10.219 1 98.88 368 ALA B C 1
ATOM 6113 O O . ALA B 1 368 ? -9.531 5.414 11.195 1 98.88 368 ALA B O 1
ATOM 6114 N N . TYR B 1 369 ? -7.461 5.297 10.305 1 98.88 369 TYR B N 1
ATOM 6115 C CA . TYR B 1 369 ? -6.801 5.203 11.594 1 98.88 369 TYR B CA 1
ATOM 6116 C C . TYR B 1 369 ? -7.047 6.457 12.43 1 98.88 369 TYR B C 1
ATOM 6118 O O . TYR B 1 369 ? -7.512 6.371 13.57 1 98.88 369 TYR B O 1
ATOM 6126 N N . THR B 1 370 ? -6.801 7.637 11.875 1 98.88 370 THR B N 1
ATOM 6127 C CA . THR B 1 370 ? -6.91 8.883 12.625 1 98.88 370 THR B CA 1
ATOM 6128 C C . THR B 1 370 ? -8.367 9.234 12.891 1 98.88 370 THR B C 1
ATOM 6130 O O . THR B 1 370 ? -8.695 9.82 13.922 1 98.88 370 THR B O 1
ATOM 6133 N N . LYS B 1 371 ? -9.258 8.828 11.984 1 98.69 371 LYS B N 1
ATOM 6134 C CA . LYS B 1 371 ? -10.688 9.016 12.219 1 98.69 371 LYS B CA 1
ATOM 6135 C C . LYS B 1 371 ? -11.148 8.227 13.445 1 98.69 371 LYS B C 1
ATOM 6137 O O . LYS B 1 371 ? -11.867 8.758 14.289 1 98.69 371 LYS B O 1
ATOM 6142 N N . LEU B 1 372 ? -10.734 7.016 13.469 1 98.81 372 LEU B N 1
ATOM 6143 C CA . LEU B 1 372 ? -11.109 6.184 14.609 1 98.81 372 LEU B CA 1
ATOM 6144 C C . LEU B 1 372 ? -10.555 6.754 15.906 1 98.81 372 LEU B C 1
ATOM 6146 O O . LEU B 1 372 ? -11.258 6.785 16.922 1 98.81 372 LEU B O 1
ATOM 6150 N N . VAL B 1 373 ? -9.305 7.195 15.898 1 98.75 373 VAL B N 1
ATOM 6151 C CA . VAL B 1 373 ? -8.711 7.832 17.078 1 98.75 373 VAL B CA 1
ATOM 6152 C C . VAL B 1 373 ? -9.539 9.055 17.469 1 98.75 373 VAL B C 1
ATOM 6154 O O . VAL B 1 373 ? -9.844 9.242 18.641 1 98.75 373 VAL B O 1
ATOM 6157 N N . TYR B 1 374 ? -9.953 9.875 16.547 1 98.5 374 TYR B N 1
ATOM 6158 C CA . TYR B 1 374 ? -10.734 11.086 16.766 1 98.5 374 TYR B CA 1
ATOM 6159 C C . TYR B 1 374 ? -12.094 10.758 17.375 1 98.5 374 TYR B C 1
ATOM 6161 O O . TYR B 1 374 ? -12.484 11.344 18.391 1 98.5 374 TYR B O 1
ATOM 6169 N N . LEU B 1 375 ? -12.773 9.789 16.719 1 98.38 375 LEU B N 1
ATOM 6170 C CA . LEU B 1 375 ? -14.117 9.43 17.172 1 98.38 375 LEU B CA 1
ATOM 6171 C C . LEU B 1 375 ? -14.094 8.867 18.594 1 98.38 375 LEU B C 1
ATOM 6173 O O . LEU B 1 375 ? -14.953 9.188 19.406 1 98.38 375 LEU B O 1
ATOM 6177 N N . LEU B 1 376 ? -13.094 8.055 18.875 1 98.38 376 LEU B N 1
ATOM 6178 C CA . LEU B 1 376 ? -12.977 7.457 20.203 1 98.38 376 LEU B CA 1
ATOM 6179 C C . LEU B 1 376 ? -12.594 8.508 21.234 1 98.38 376 LEU B C 1
ATOM 6181 O O . LEU B 1 376 ? -12.844 8.32 22.438 1 98.38 376 LEU B O 1
ATOM 6185 N N . SER B 1 377 ? -11.938 9.586 20.75 1 97.44 377 SER B N 1
ATOM 6186 C CA . SER B 1 377 ? -11.484 10.641 21.656 1 97.44 377 SER B CA 1
ATOM 6187 C C . SER B 1 377 ? -12.562 11.711 21.844 1 97.44 377 SER B C 1
ATOM 6189 O O . SER B 1 377 ? -12.414 12.609 22.672 1 97.44 377 SER B O 1
ATOM 6191 N N . SER B 1 378 ? -13.594 11.641 21.078 1 94.75 378 SER B N 1
ATOM 6192 C CA . SER B 1 378 ? -14.641 12.648 21.125 1 94.75 378 SER B CA 1
ATOM 6193 C C . SER B 1 378 ? -15.508 12.5 22.359 1 94.75 378 SER B C 1
ATOM 6195 O O . SER B 1 378 ? -15.664 11.391 22.891 1 94.75 378 SER B O 1
ATOM 6197 N N . LYS B 1 379 ? -16.062 13.609 22.828 1 92.62 379 LYS B N 1
ATOM 6198 C CA . LYS B 1 379 ? -16.938 13.594 24 1 92.62 379 LYS B CA 1
ATOM 6199 C C . LYS B 1 379 ? -18.172 12.711 23.75 1 92.62 379 LYS B C 1
ATOM 6201 O O . LYS B 1 379 ? -18.828 12.82 22.719 1 92.62 379 LYS B O 1
ATOM 6206 N N . GLY B 1 380 ? -18.422 11.82 24.656 1 94.12 380 GLY B N 1
ATOM 6207 C CA . GLY B 1 380 ? -19.609 10.977 24.578 1 94.12 380 GLY B CA 1
ATOM 6208 C C . GLY B 1 380 ? -19.422 9.773 23.672 1 94.12 380 GLY B C 1
ATOM 6209 O O . GLY B 1 380 ? -20.375 9.078 23.359 1 94.12 380 GLY B O 1
ATOM 6210 N N . ALA B 1 381 ? -18.25 9.453 23.375 1 96.31 381 ALA B N 1
ATOM 6211 C CA . ALA B 1 381 ? -17.969 8.336 22.484 1 96.31 381 ALA B CA 1
ATOM 6212 C C . ALA B 1 381 ? -18.422 7.016 23.094 1 96.31 381 ALA B C 1
ATOM 6214 O O . ALA B 1 381 ? -18.094 6.715 24.234 1 96.31 381 ALA B O 1
ATOM 6215 N N . THR B 1 382 ? -19.203 6.262 22.375 1 97.56 382 THR B N 1
ATOM 6216 C CA . THR B 1 382 ? -19.578 4.875 22.641 1 97.56 382 THR B CA 1
ATOM 6217 C C . THR B 1 382 ? -19.25 3.988 21.438 1 97.56 382 THR B C 1
ATOM 6219 O O . THR B 1 382 ? -19.156 4.473 20.312 1 97.56 382 THR B O 1
ATOM 6222 N N . PRO B 1 383 ? -19.031 2.736 21.688 1 97.56 383 PRO B N 1
ATOM 6223 C CA . PRO B 1 383 ? -18.766 1.863 20.547 1 97.56 383 PRO B CA 1
ATOM 6224 C C . PRO B 1 383 ? -19.844 1.982 19.453 1 97.56 383 PRO B C 1
ATOM 6226 O O . PRO B 1 383 ? -19.516 1.943 18.266 1 97.56 383 PRO B O 1
ATOM 6229 N N . GLU B 1 384 ? -21.047 2.225 19.828 1 96.94 384 GLU B N 1
ATOM 6230 C CA . GLU B 1 384 ? -22.156 2.293 18.891 1 96.94 384 GLU B CA 1
ATOM 6231 C C . GLU B 1 384 ? -22.062 3.535 18 1 96.94 384 GLU B C 1
ATOM 6233 O O . GLU B 1 384 ? -22.188 3.447 16.781 1 96.94 384 GLU B O 1
ATOM 6238 N N . ASN B 1 385 ? -21.922 4.656 18.609 1 97.12 385 ASN B N 1
ATOM 6239 C CA . ASN B 1 385 ? -21.875 5.867 17.797 1 97.12 385 ASN B CA 1
ATOM 6240 C C . ASN B 1 385 ? -20.594 5.945 16.984 1 97.12 385 ASN B C 1
ATOM 6242 O O . ASN B 1 385 ? -20.594 6.473 15.867 1 97.12 385 ASN B O 1
ATOM 6246 N N . VAL B 1 386 ? -19.469 5.449 17.578 1 98.44 386 VAL B N 1
ATOM 6247 C CA . VAL B 1 386 ? -18.219 5.41 16.828 1 98.44 386 VAL B CA 1
ATOM 6248 C C . VAL B 1 386 ? -18.375 4.516 15.594 1 98.44 386 VAL B C 1
ATOM 6250 O O . VAL B 1 386 ? -17.953 4.879 14.492 1 98.44 386 VAL B O 1
ATOM 6253 N N . ALA B 1 387 ? -19.016 3.328 15.773 1 97.94 387 ALA B N 1
ATOM 6254 C CA . ALA B 1 387 ? -19.266 2.408 14.664 1 97.94 387 ALA B CA 1
ATOM 6255 C C . ALA B 1 387 ? -20.125 3.059 13.586 1 97.94 387 ALA B C 1
ATOM 6257 O O . ALA B 1 387 ? -19.859 2.9 12.391 1 97.94 387 ALA B O 1
ATOM 6258 N N . ARG B 1 388 ? -21.047 3.789 13.953 1 95.81 388 ARG B N 1
ATOM 6259 C CA . ARG B 1 388 ? -21.922 4.484 13.016 1 95.81 388 ARG B CA 1
ATOM 6260 C C . ARG B 1 388 ? -21.156 5.57 12.258 1 95.81 388 ARG B C 1
ATOM 6262 O O . ARG B 1 388 ? -21.234 5.645 11.031 1 95.81 388 ARG B O 1
ATOM 6269 N N . ASP B 1 389 ? -20.422 6.367 12.961 1 97.19 389 ASP B N 1
ATOM 6270 C CA . ASP B 1 389 ? -19.844 7.582 12.406 1 97.19 389 ASP B CA 1
ATOM 6271 C C . ASP B 1 389 ? -18.594 7.266 11.586 1 97.19 389 ASP B C 1
ATOM 6273 O O . ASP B 1 389 ? -18.203 8.039 10.711 1 97.19 389 ASP B O 1
ATOM 6277 N N . VAL B 1 390 ? -17.969 6.109 11.82 1 97.81 390 VAL B N 1
ATOM 6278 C CA . VAL B 1 390 ? -16.719 5.793 11.133 1 97.81 390 VAL B CA 1
ATOM 6279 C C . VAL B 1 390 ? -17 5.547 9.656 1 97.81 390 VAL B C 1
ATOM 6281 O O . VAL B 1 390 ? -16.109 5.734 8.812 1 97.81 390 VAL B O 1
ATOM 6284 N N . SER B 1 391 ? -18.203 5.172 9.25 1 95.5 391 SER B N 1
ATOM 6285 C CA . SER B 1 391 ? -18.547 4.891 7.867 1 95.5 391 SER B CA 1
ATOM 6286 C C . SER B 1 391 ? -19.156 6.117 7.191 1 95.5 391 SER B C 1
ATOM 6288 O O . SER B 1 391 ? -19.5 6.074 6.008 1 95.5 391 SER B O 1
ATOM 6290 N N . ALA B 1 392 ? -19.312 7.219 7.902 1 95.44 392 ALA B N 1
ATOM 6291 C CA . ALA B 1 392 ? -19.875 8.453 7.355 1 95.44 392 ALA B CA 1
ATOM 6292 C C . ALA B 1 392 ? -18.766 9.406 6.914 1 95.44 392 ALA B C 1
ATOM 6294 O O . ALA B 1 392 ? -17.688 9.438 7.504 1 95.44 392 ALA B O 1
ATOM 6295 N N . ASN B 1 393 ? -19.078 10.188 5.895 1 95.12 393 ASN B N 1
ATOM 6296 C CA . ASN B 1 393 ? -18.125 11.195 5.441 1 95.12 393 ASN B CA 1
ATOM 6297 C C . ASN B 1 393 ? -18.141 12.43 6.328 1 95.12 393 ASN B C 1
ATOM 6299 O O . ASN B 1 393 ? -19.141 13.148 6.383 1 95.12 393 ASN B O 1
ATOM 6303 N N . LEU B 1 394 ? -17.094 12.727 7.047 1 94 394 LEU B N 1
ATOM 6304 C CA . LEU B 1 394 ? -17.062 13.844 7.98 1 94 394 LEU B CA 1
ATOM 6305 C C . LEU B 1 394 ? -16.312 15.023 7.383 1 94 394 LEU B C 1
ATOM 6307 O O . LEU B 1 394 ? -16.703 16.172 7.551 1 94 394 LEU B O 1
ATOM 6311 N N . ARG B 1 395 ? -15.172 14.711 6.746 1 95.12 395 ARG B N 1
ATOM 6312 C CA . ARG B 1 395 ? -14.258 15.75 6.281 1 95.12 395 ARG B CA 1
ATOM 6313 C C . ARG B 1 395 ? -13.781 15.469 4.859 1 95.12 395 ARG B C 1
ATOM 6315 O O . ARG B 1 395 ? -12.648 15.789 4.5 1 95.12 395 ARG B O 1
ATOM 6322 N N . GLY B 1 396 ? -14.523 14.758 4.078 1 95.25 396 GLY B N 1
ATOM 6323 C CA . GLY B 1 396 ? -14.164 14.453 2.703 1 95.25 396 GLY B CA 1
ATOM 6324 C C . GLY B 1 396 ? -13.273 13.234 2.574 1 95.25 396 GLY B C 1
ATOM 6325 O O . GLY B 1 396 ? -12.648 13.023 1.53 1 95.25 396 GLY B O 1
ATOM 6326 N N . GLU B 1 397 ? -13.172 12.398 3.666 1 97.31 397 GLU B N 1
ATOM 6327 C CA . GLU B 1 397 ? -12.219 11.289 3.727 1 97.31 397 GLU B CA 1
ATOM 6328 C C . GLU B 1 397 ? -12.727 10.086 2.945 1 97.31 397 GLU B C 1
ATOM 6330 O O . GLU B 1 397 ? -11.969 9.148 2.668 1 97.31 397 GLU B O 1
ATOM 6335 N N . LEU B 1 398 ? -13.961 10.039 2.576 1 96.5 398 LEU B N 1
ATOM 6336 C CA . LEU B 1 398 ? -14.508 8.922 1.802 1 96.5 398 LEU B CA 1
ATOM 6337 C C . LEU B 1 398 ? -15.578 9.406 0.831 1 96.5 398 LEU B C 1
ATOM 6339 O O . LEU B 1 398 ? -16.094 10.523 0.97 1 96.5 398 LEU B O 1
ATOM 6343 N N . THR B 1 399 ? -15.781 8.664 -0.24 1 93.06 399 THR B N 1
ATOM 6344 C CA . THR B 1 399 ? -16.859 8.906 -1.19 1 93.06 399 THR B CA 1
ATOM 6345 C C . THR B 1 399 ? -18.109 8.109 -0.802 1 93.06 399 THR B C 1
ATOM 6347 O O . THR B 1 399 ? -18.094 6.875 -0.824 1 93.06 399 THR B O 1
ATOM 6350 N N . PRO B 1 400 ? -19.109 8.797 -0.46 1 82.25 400 PRO B N 1
ATOM 6351 C CA . PRO B 1 400 ? -20.312 8.078 -0.054 1 82.25 400 PRO B CA 1
ATOM 6352 C C . PRO B 1 400 ? -20.938 7.27 -1.194 1 82.25 400 PRO B C 1
ATOM 6354 O O . PRO B 1 400 ? -20.844 7.668 -2.357 1 82.25 400 PRO B O 1
ATOM 6357 N N . PRO B 1 401 ? -21.391 6.109 -0.86 1 76.75 401 PRO B N 1
ATOM 6358 C CA . PRO B 1 401 ? -22.078 5.344 -1.903 1 76.75 401 PRO B CA 1
ATOM 6359 C C . PRO B 1 401 ? -23.25 6.102 -2.51 1 76.75 401 PRO B C 1
ATOM 6361 O O . PRO B 1 401 ? -23.906 6.891 -1.823 1 76.75 401 PRO B O 1
ATOM 6364 N N . SER B 1 402 ? -23.203 6.441 -3.844 1 61.31 402 SER B N 1
ATOM 6365 C CA . SER B 1 402 ? -24.328 7.102 -4.496 1 61.31 402 SER B CA 1
ATOM 6366 C C . SER B 1 402 ? -25.656 6.453 -4.109 1 61.31 402 SER B C 1
ATOM 6368 O O . SER B 1 402 ? -25.766 5.227 -4.047 1 61.31 402 SER B O 1
ATOM 6370 N N . GLU B 1 403 ? -26.422 7.18 -3.406 1 47.66 403 GLU B N 1
ATOM 6371 C CA . GLU B 1 403 ? -27.812 6.707 -3.33 1 47.66 403 GLU B CA 1
ATOM 6372 C C . GLU B 1 403 ? -28.312 6.27 -4.699 1 47.66 403 GLU B C 1
ATOM 6374 O O . GLU B 1 403 ? -28.719 7.105 -5.512 1 47.66 403 GLU B O 1
ATOM 6379 N N . HIS B 1 404 ? -27.797 5.855 -5.68 1 39.12 404 HIS B N 1
ATOM 6380 C CA . HIS B 1 404 ? -28.625 5.43 -6.801 1 39.12 404 HIS B CA 1
ATOM 6381 C C . HIS B 1 404 ? -29.984 4.91 -6.312 1 39.12 404 HIS B C 1
ATOM 6383 O O . HIS B 1 404 ? -30.062 4.324 -5.234 1 39.12 404 HIS B O 1
ATOM 6389 N N . LEU B 1 405 ? -31.125 5.422 -7.094 1 33.56 405 LEU B N 1
ATOM 6390 C CA . LEU B 1 405 ? -32.5 5.09 -7.48 1 33.56 405 LEU B CA 1
ATOM 6391 C C . LEU B 1 405 ? -32.656 3.582 -7.652 1 33.56 405 LEU B C 1
ATOM 6393 O O . LEU B 1 405 ? -32.062 2.982 -8.539 1 33.56 405 LEU B O 1
ATOM 6397 N N . ILE B 1 406 ? -32.812 2.859 -6.785 1 33.16 406 ILE B N 1
ATOM 6398 C CA . ILE B 1 406 ? -33.594 1.639 -7.027 1 33.16 406 ILE B CA 1
ATOM 6399 C C . ILE B 1 406 ? -34.656 1.898 -8.078 1 33.16 406 ILE B C 1
ATOM 6401 O O . ILE B 1 406 ? -35.844 1.626 -7.855 1 33.16 406 ILE B O 1
ATOM 6405 N N . SER B 1 407 ? -34.906 3.092 -8.672 1 30.48 407 SER B N 1
ATOM 6406 C CA . SER B 1 407 ? -35.906 2.922 -9.734 1 30.48 407 SER B CA 1
ATOM 6407 C C . SER B 1 407 ? -35.5 1.794 -10.68 1 30.48 407 SER B C 1
ATOM 6409 O O . SER B 1 407 ? -34.312 1.447 -10.781 1 30.48 407 SER B O 1
ATOM 6411 N N . GLY B 1 408 ? -36.562 1.133 -11.438 1 29.97 408 GLY B N 1
ATOM 6412 C CA . GLY B 1 408 ? -36.688 0.071 -12.422 1 29.97 408 GLY B CA 1
ATOM 6413 C C . GLY B 1 408 ? -35.562 0.033 -13.43 1 29.97 408 GLY B C 1
ATOM 6414 O O . GLY B 1 408 ? -35.656 -0.634 -14.461 1 29.97 408 GLY B O 1
ATOM 6415 N N . ALA B 1 409 ? -34.969 1.241 -13.664 1 29.44 409 ALA B N 1
ATOM 6416 C CA . ALA B 1 409 ? -34.156 1.051 -14.859 1 29.44 409 ALA B CA 1
ATOM 6417 C C . ALA B 1 409 ? -33 0.088 -14.578 1 29.44 409 ALA B C 1
ATOM 6419 O O . ALA B 1 409 ? -32.469 0.041 -13.461 1 29.44 409 ALA B O 1
ATOM 6420 N N . GLY B 1 410 ? -32.75 -1.01 -15.219 1 28.23 410 GLY B N 1
ATOM 6421 C CA . GLY B 1 410 ? -31.812 -2.121 -15.25 1 28.23 410 GLY B CA 1
ATOM 6422 C C . GLY B 1 410 ? -30.406 -1.718 -14.867 1 28.23 410 GLY B C 1
ATOM 6423 O O . GLY B 1 410 ? -30.094 -0.527 -14.789 1 28.23 410 GLY B O 1
ATOM 6424 N N . PRO B 1 411 ? -29.703 -2.506 -14.273 1 30.66 411 PRO B N 1
ATOM 6425 C CA . PRO B 1 411 ? -28.312 -2.369 -13.836 1 30.66 411 PRO B CA 1
ATOM 6426 C C . PRO B 1 411 ? -27.484 -1.502 -14.773 1 30.66 411 PRO B C 1
ATOM 6428 O O . PRO B 1 411 ? -27.516 -1.688 -15.992 1 30.66 411 PRO B O 1
ATOM 6431 N N . MET B 1 412 ? -27.438 -0.158 -14.508 1 30.81 412 MET B N 1
ATOM 6432 C CA . MET B 1 412 ? -26.578 0.665 -15.359 1 30.81 412 MET B CA 1
ATOM 6433 C C . MET B 1 412 ? -25.297 -0.071 -15.727 1 30.81 412 MET B C 1
ATOM 6435 O O . MET B 1 412 ? -24.672 -0.684 -14.859 1 30.81 412 MET B O 1
ATOM 6439 N N . SER B 1 413 ? -25.125 -0.479 -16.922 1 26.81 413 SER B N 1
ATOM 6440 C CA . SER B 1 413 ? -23.938 -1.092 -17.516 1 26.81 413 SER B CA 1
ATOM 6441 C C . SER B 1 413 ? -22.672 -0.308 -17.156 1 26.81 413 SER B C 1
ATOM 6443 O O . SER B 1 413 ? -22.688 0.924 -17.125 1 26.81 413 SER B O 1
ATOM 6445 N N . ILE B 1 414 ? -21.812 -0.837 -16.359 1 28.53 414 ILE B N 1
ATOM 6446 C CA . ILE B 1 414 ? -20.469 -0.4 -16.047 1 28.53 414 ILE B CA 1
ATOM 6447 C C . ILE B 1 414 ? -19.891 0.407 -17.219 1 28.53 414 ILE B C 1
ATOM 6449 O O . ILE B 1 414 ? -18.812 0.985 -17.109 1 28.53 414 ILE B O 1
ATOM 6453 N N . ALA B 1 415 ? -20.516 0.415 -18.328 1 28.55 415 ALA B N 1
ATOM 6454 C CA . ALA B 1 415 ? -20.078 1.188 -19.5 1 28.55 415 ALA B CA 1
ATOM 6455 C C . ALA B 1 415 ? -20.203 2.686 -19.234 1 28.55 415 ALA B C 1
ATOM 6457 O O . ALA B 1 415 ? -19.656 3.5 -19.984 1 28.55 415 ALA B O 1
ATOM 6458 N N . GLN B 1 416 ? -21.109 3.092 -18.359 1 27.36 416 GLN B N 1
ATOM 6459 C CA . GLN B 1 416 ? -21.406 4.52 -18.344 1 27.36 416 GLN B CA 1
ATOM 6460 C C . GLN B 1 416 ? -20.547 5.246 -17.297 1 27.36 416 GLN B C 1
ATOM 6462 O O . GLN B 1 416 ? -20.766 6.43 -17.031 1 27.36 416 GLN B O 1
ATOM 6467 N N . LEU B 1 417 ? -19.844 4.508 -16.531 1 27.52 417 LEU B N 1
ATOM 6468 C CA . LEU B 1 417 ? -19.016 5.332 -15.648 1 27.52 417 LEU B CA 1
ATOM 6469 C C . LEU B 1 417 ? -17.906 6.035 -16.422 1 27.52 417 LEU B C 1
ATOM 6471 O O . LEU B 1 417 ? -17.219 5.406 -17.234 1 27.52 417 LEU B O 1
ATOM 6475 N N . PRO B 1 418 ? -18 7.348 -16.484 1 26.41 418 PRO B N 1
ATOM 6476 C CA . PRO B 1 418 ? -17 8.102 -17.234 1 26.41 418 PRO B CA 1
ATOM 6477 C C . PRO B 1 418 ? -15.57 7.758 -16.828 1 26.41 418 PRO B C 1
ATOM 6479 O O . PRO B 1 418 ? -15.266 7.711 -15.633 1 26.41 418 PRO B O 1
ATOM 6482 N N . ILE B 1 419 ? -15 6.848 -17.375 1 25.69 419 ILE B N 1
ATOM 6483 C CA . ILE B 1 419 ? -13.555 6.738 -17.266 1 25.69 419 ILE B CA 1
ATOM 6484 C C . ILE B 1 419 ? -12.906 8.078 -17.625 1 25.69 419 ILE B C 1
ATOM 6486 O O . ILE B 1 419 ? -12.953 8.516 -18.781 1 25.69 419 ILE B O 1
ATOM 6490 N N . ARG B 1 420 ? -13.047 9.086 -16.734 1 25.14 420 ARG B N 1
ATOM 6491 C CA . ARG B 1 420 ? -12.281 10.297 -17.016 1 25.14 420 ARG B CA 1
ATOM 6492 C C . ARG B 1 420 ? -10.812 9.969 -17.25 1 25.14 420 ARG B C 1
ATOM 6494 O O . ARG B 1 420 ? -10.094 9.609 -16.312 1 25.14 420 ARG B O 1
ATOM 6501 N N . TYR B 1 421 ? -10.531 9.344 -18.328 1 22.67 421 TYR B N 1
ATOM 6502 C CA . TYR B 1 421 ? -9.156 9.414 -18.812 1 22.67 421 TYR B CA 1
ATOM 6503 C C . TYR B 1 421 ? -8.734 10.859 -19.062 1 22.67 421 TYR B C 1
ATOM 6505 O O . TYR B 1 421 ? -9.352 11.562 -19.875 1 22.67 421 TYR B O 1
ATOM 6513 N N . GLU B 1 422 ? -8.57 11.641 -18.031 1 22.8 422 GLU B N 1
ATOM 6514 C CA . GLU B 1 422 ? -7.961 12.898 -18.453 1 22.8 422 GLU B CA 1
ATOM 6515 C C . GLU B 1 422 ? -6.844 12.648 -19.469 1 22.8 422 GLU B C 1
ATOM 6517 O O . GLU B 1 422 ? -5.867 11.961 -19.172 1 22.8 422 GLU B O 1
ATOM 6522 N N . ARG B 1 423 ? -7.223 12.594 -20.656 1 24 423 ARG B N 1
ATOM 6523 C CA . ARG B 1 423 ? -6.336 12.773 -21.797 1 24 423 ARG B CA 1
ATOM 6524 C C . ARG B 1 423 ? -5.426 13.984 -21.609 1 24 423 ARG B C 1
ATOM 6526 O O . ARG B 1 423 ? -5.902 15.117 -21.516 1 24 423 ARG B O 1
ATOM 6533 N N . THR B 1 424 ? -4.391 13.867 -20.812 1 23.5 424 THR B N 1
ATOM 6534 C CA . THR B 1 424 ? -3.391 14.93 -20.891 1 23.5 424 THR B CA 1
ATOM 6535 C C . THR B 1 424 ? -3.195 15.391 -22.328 1 23.5 424 THR B C 1
ATOM 6537 O O . THR B 1 424 ? -2.943 14.57 -23.219 1 23.5 424 THR B O 1
ATOM 6540 N N . MET B 1 425 ? -3.996 16.375 -22.719 1 21.86 425 MET B N 1
ATOM 6541 C CA . MET B 1 425 ? -3.869 17.125 -23.969 1 21.86 425 MET B CA 1
ATOM 6542 C C . MET B 1 425 ? -2.402 17.328 -24.328 1 21.86 425 MET B C 1
ATOM 6544 O O . MET B 1 425 ? -1.58 17.641 -23.469 1 21.86 425 MET B O 1
ATOM 6548 N N . PRO B 1 426 ? -2.002 16.609 -25.375 1 24.67 426 PRO B N 1
ATOM 6549 C CA . PRO B 1 426 ? -0.668 16.906 -25.891 1 24.67 426 PRO B CA 1
ATOM 6550 C C . PRO B 1 426 ? -0.414 18.406 -26.031 1 24.67 426 PRO B C 1
ATOM 6552 O O . PRO B 1 426 ? -1.247 19.141 -26.578 1 24.67 426 PRO B O 1
ATOM 6555 N N . GLY B 1 427 ? -0.143 19.078 -24.922 1 21.42 427 GLY B N 1
ATOM 6556 C CA . GLY B 1 427 ? 0.215 20.469 -25.109 1 21.42 427 GLY B CA 1
ATOM 6557 C C . GLY B 1 427 ? 1.001 20.734 -26.375 1 21.42 427 GLY B C 1
ATOM 6558 O O . GLY B 1 427 ? 1.829 19.906 -26.781 1 21.42 427 GLY B O 1
ATOM 6559 N N . HIS B 1 428 ? 0.354 21.297 -27.359 1 22.92 428 HIS B N 1
ATOM 6560 C CA . HIS B 1 428 ? 0.864 21.859 -28.609 1 22.92 428 HIS B CA 1
ATOM 6561 C C . HIS B 1 428 ? 2.146 22.656 -28.375 1 22.92 428 HIS B C 1
ATOM 6563 O O . HIS B 1 428 ? 2.129 23.672 -27.688 1 22.92 428 HIS B O 1
ATOM 6569 N N . VAL B 1 429 ? 3.17 21.938 -27.953 1 20.91 429 VAL B N 1
ATOM 6570 C CA . VAL B 1 429 ? 4.367 22.781 -27.969 1 20.91 429 VAL B CA 1
ATOM 6571 C C . VAL B 1 429 ? 4.551 23.391 -29.344 1 20.91 429 VAL B C 1
ATOM 6573 O O . VAL B 1 429 ? 4.738 22.688 -30.344 1 20.91 429 VAL B O 1
ATOM 6576 N N . LYS B 1 430 ? 3.738 24.438 -29.609 1 21.97 430 LYS B N 1
ATOM 6577 C CA . LYS B 1 430 ? 4.09 25.312 -30.719 1 21.97 430 LYS B CA 1
ATOM 6578 C C . LYS B 1 430 ? 5.578 25.656 -30.703 1 21.97 430 LYS B C 1
ATOM 6580 O O . LYS B 1 430 ? 6.059 26.312 -29.781 1 21.97 430 LYS B O 1
ATOM 6585 N N . VAL B 1 431 ? 6.363 24.641 -31.109 1 22.81 431 VAL B N 1
ATOM 6586 C CA . VAL B 1 431 ? 7.762 24.938 -31.406 1 22.81 431 VAL B CA 1
ATOM 6587 C C . VAL B 1 431 ? 7.859 26.188 -32.281 1 22.81 431 VAL B C 1
ATOM 6589 O O . VAL B 1 431 ? 7.312 26.219 -33.375 1 22.81 431 VAL B O 1
ATOM 6592 N N . ASP B 1 432 ? 7.629 27.328 -31.609 1 21.05 432 ASP B N 1
ATOM 6593 C CA . ASP B 1 432 ? 7.934 28.578 -32.312 1 21.05 432 ASP B CA 1
ATOM 6594 C C . ASP B 1 432 ? 9.242 28.469 -33.094 1 21.05 432 ASP B C 1
ATOM 6596 O O . ASP B 1 432 ? 10.289 28.156 -32.5 1 21.05 432 ASP B O 1
ATOM 6600 N N . HIS B 1 433 ? 9.141 27.797 -34.312 1 23.53 433 HIS B N 1
ATOM 6601 C CA . HIS B 1 433 ? 10.195 27.906 -35.312 1 23.53 433 HIS B CA 1
ATOM 6602 C C . HIS B 1 433 ? 10.734 29.328 -35.406 1 23.53 433 HIS B C 1
ATOM 6604 O O . HIS B 1 433 ? 10.016 30.234 -35.844 1 23.53 433 HIS B O 1
ATOM 6610 N N . GLY B 1 434 ? 11.281 29.844 -34.281 1 21.72 434 GLY B N 1
ATOM 6611 C CA . GLY B 1 434 ? 11.992 31.109 -34.375 1 21.72 434 GLY B CA 1
ATOM 6612 C C . GLY B 1 434 ? 12.75 31.234 -35.688 1 21.72 434 GLY B C 1
ATOM 6613 O O . GLY B 1 434 ? 13.43 30.297 -36.125 1 21.72 434 GLY B O 1
ATOM 6614 N N . THR B 1 435 ? 12.047 31.844 -36.688 1 23.14 435 THR B N 1
ATOM 6615 C CA . THR B 1 435 ? 12.586 32.406 -37.906 1 23.14 435 THR B CA 1
ATOM 6616 C C . THR B 1 435 ? 13.992 32.969 -37.688 1 23.14 435 THR B C 1
ATOM 6618 O O . THR B 1 435 ? 14.172 33.875 -36.875 1 23.14 435 THR B O 1
ATOM 6621 N N . HIS B 1 436 ? 15.008 32.062 -37.5 1 21.42 436 HIS B N 1
ATOM 6622 C CA . HIS B 1 436 ? 16.375 32.562 -37.594 1 21.42 436 HIS B CA 1
ATOM 6623 C C . HIS B 1 436 ? 16.531 33.562 -38.719 1 21.42 436 HIS B C 1
ATOM 6625 O O . HIS B 1 436 ? 16.5 33.188 -39.906 1 21.42 436 HIS B O 1
ATOM 6631 N N . ARG B 1 437 ? 15.703 34.688 -38.688 1 21.27 437 ARG B N 1
ATOM 6632 C CA . ARG B 1 437 ? 16.031 35.75 -39.625 1 21.27 437 ARG B CA 1
ATOM 6633 C C . ARG B 1 437 ? 17.547 35.938 -39.719 1 21.27 437 ARG B C 1
ATOM 6635 O O . ARG B 1 437 ? 18.25 35.875 -38.719 1 21.27 437 ARG B O 1
ATOM 6642 N N . GLN B 1 438 ? 18 35.656 -40.875 1 21.97 438 GLN B N 1
ATOM 6643 C CA . GLN B 1 438 ? 19.266 35.938 -41.562 1 21.97 438 GLN B CA 1
ATOM 6644 C C . GLN B 1 438 ? 19.781 37.344 -41.219 1 21.97 438 GLN B C 1
ATOM 6646 O O . GLN B 1 438 ? 19.109 38.344 -41.469 1 21.97 438 GLN B O 1
ATOM 6651 N N . PHE B 1 439 ? 20.203 37.5 -39.875 1 21.78 439 PHE B N 1
ATOM 6652 C CA . PHE B 1 439 ? 20.938 38.719 -39.656 1 21.78 439 PHE B CA 1
ATOM 6653 C C . PHE B 1 439 ? 21.859 39.031 -40.844 1 21.78 439 PHE B C 1
ATOM 6655 O O . PHE B 1 439 ? 22.688 38.188 -41.219 1 21.78 439 PHE B O 1
ATOM 6662 N N . HIS B 1 440 ? 21.203 39.594 -41.844 1 21.92 440 HIS B N 1
ATOM 6663 C CA . HIS B 1 440 ? 21.984 40.25 -42.906 1 21.92 440 HIS B CA 1
ATOM 6664 C C . HIS B 1 440 ? 23.172 41 -42.312 1 21.92 440 HIS B C 1
ATOM 6666 O O . HIS B 1 440 ? 23 41.844 -41.406 1 21.92 440 HIS B O 1
ATOM 6672 N N . LEU B 1 441 ? 24.281 40.188 -42.031 1 21.98 441 LEU B N 1
ATOM 6673 C CA . LEU B 1 441 ? 25.594 40.812 -41.906 1 21.98 441 LEU B CA 1
ATOM 6674 C C . LEU B 1 441 ? 25.734 42 -42.844 1 21.98 441 LEU B C 1
ATOM 6676 O O . LEU B 1 441 ? 25.719 41.844 -44.062 1 21.98 441 LEU B O 1
ATOM 6680 N N . GLY B 1 442 ? 24.719 43.031 -42.656 1 20.75 442 GLY B N 1
ATOM 6681 C CA . GLY B 1 442 ? 25.016 44.25 -43.375 1 20.75 442 GLY B CA 1
ATOM 6682 C C . GLY B 1 442 ? 26.484 44.625 -43.375 1 20.75 442 GLY B C 1
ATOM 6683 O O . GLY B 1 442 ? 27.203 44.344 -42.406 1 20.75 442 GLY B O 1
ATOM 6684 N N . GLN B 1 443 ? 27.078 44.844 -44.594 1 22.02 443 GLN B N 1
ATOM 6685 C CA . GLN B 1 443 ? 28.219 45.531 -45.188 1 22.02 443 GLN B CA 1
ATOM 6686 C C . GLN B 1 443 ? 28.453 46.875 -44.531 1 22.02 443 GLN B C 1
ATOM 6688 O O . GLN B 1 443 ? 27.594 47.781 -44.594 1 22.02 443 GLN B O 1
ATOM 6693 N N . CYS B 1 444 ? 28.797 47 -43.188 1 19.22 444 CYS B N 1
ATOM 6694 C CA . CYS B 1 444 ? 29.859 47.969 -43.25 1 19.22 444 CYS B CA 1
ATOM 6695 C C . CYS B 1 444 ? 31.141 47.344 -43.781 1 19.22 444 CYS B C 1
ATOM 6697 O O . CYS B 1 444 ? 31.453 46.188 -43.5 1 19.22 444 CYS B O 1
#

Sequence (888 aa):
MSSGIYRLLSFVSANRRSYLGGSRGTSTPTNSASEPQILLVVAGGTICMQDSEDGLVTSKLFLDECLRHNPTYDDGTPVLSTKVTNEHGKSIEAPTLRLPRDRNGENVRCSVLEFDPLLDSSTAHAPTWNQLAQTIRANEDNFDAFVICHGTDTLGYTSAALSFMLMDNLQKTVVLTGAQRSMFFADSDGSDNLLGSIVLASHLKIPEVCVYFGHKLLRGTRITKISASSYSGFESPNAGPLATVSETGIVVHWDNLLHDPPPQVGKAIPLMDSTKVVVVKVWPGITPQVISAILSPPEIRGMVLETFGAGNMPLSIIPTLSAAVQRGIVIVNVTQCLHGSVSASYEPARKLVEAGIQLGHDMTTEAAYTKLVYLLSSKGATPENVARDVSANLRGELTPPSEHLISGAGPMSIAQLPIRYERTMPGHVKVDHGTHRQFHLGQCMSSGIYRLLSFVSANRRSYLGGSRGTSTPTNSASEPQILLVVAGGTICMQDSEDGLVTSKLFLDECLRHNPTYDDGTPVLSTKVTNEHGKSIEAPTLRLPRDRNGENVRCSVLEFDPLLDSSTAHAPTWNQLAQTIRANEDNFDAFVICHGTDTLGYTSAALSFMLMDNLQKTVVLTGAQRSMFFADSDGSDNLLGSIVLASHLKIPEVCVYFGHKLLRGTRITKISASSYSGFESPNAGPLATVSETGIVVHWDNLLHDPPPQVGKAIPLMDSTKVVVVKVWPGITPQVISAILSPPEIRGMVLETFGAGNMPLSIIPTLSAAVQRGIVIVNVTQCLHGSVSASYEPARKLVEAGIQLGHDMTTEAAYTKLVYLLSSKGATPENVARDVSANLRGELTPPSEHLISGAGPMSIAQLPIRYERTMPGHVKVDHGTHRQFHLGQC

InterPro domains:
  IPR006034 Asparaginase/glutaminase-like [PIRSF001220] (34-379)
  IPR006034 Asparaginase/glutaminase-like [PR00139] (38-49)
  IPR006034 Asparaginase/glutaminase-like [PR00139] (144-162)
  IPR006034 Asparaginase/glutaminase-like [PR00139] (324-342)
  IPR006034 Asparaginase/glutaminase-like [PS51732] (36-393)
  IPR006034 Asparaginase/glutaminase-like [PTHR11707] (30-404)
  IPR006034 Asparaginase/glutaminase-like [SM00870] (37-386)
  IPR027473 L-asparaginase, C-terminal [G3DSA:3.40.50.40] (274-405)
  IPR027474 L-asparaginase, N-terminal [PF00710] (38-255)
  IPR027475 Asparaginase/glutaminase, active site 2 [PS00917] (145-155)
  IPR036152 Asparaginase/glutaminase-like superfamily [SSF53774] (31-402)
  IPR037152 L-asparaginase, N-terminal domain superfamily [G3DSA:3.40.50.1170] (36-267)
  IPR040919 Asparaginase/glutaminase, C-terminal [PF17763] (276-385)
  IPR041725 Type I (cytosolic) L-asparaginase [cd08963] (36-388)